Protein AF-A0A957Q031-F1 (afdb_monomer_lite)

Foldseek 3Di:
DDDDDDPVRVVVCVCPVVVVDDDDAQEFEFAQDQLQLLLSLLLQQLCVQVPGRHHYHYNVHDPVVVVVCCLVVVHFKGKFWLQCLVCPVVPHQLVRADPDQVRSVVVSQVVCVVSQKHWFFFAAEFWWKFKKADVVVVVVPQQAVLSVQVVCVVPVQPFAEEEEDCQVPGSLHDVVSCVVSVHDHDPVRYHHDHPLCRLLCNLLPVGRMYMDILLALLCVLSVIHTHHHPVPSIDGTGITMMGRNVVCVVVVCSSVRSCVNRHVDYSPNSSVLNCLQQQNPVRHGLPVRRDDSNLSSVLSCVVVVSGAAEEAEEEEEPDCAFLQVLLSLLLCQLCVQVRHNYDYDYDLYHDVSQVVCVLVVNHFKYKDWLVCCCCPVVVDPPVPQDQDAVRSVVVSQVVCVVSLKDWFDWFAAAFWWFKFFAPVVVVVPQQALLSVLVVCVVPVAPFAEEEEVPLCVDPQLHDVNSCVVNVHDHDPVRYHHDDQVCFVVCRVVPVGRMYTHTPLVCVLLPTRTHDYPPSSIRRTIMTMMGRNVSCVSPVVSSVLRNVVSVVRHSVNSSPLRSCQQQNPPRHPPPPNHDDSSRSSVVVCVVVVSGPDDDDDDDDPPPDDPDDDDDDDDDDDDDDDDDDDDDDDDDDDDDDYDDDDDDDDDDDDDDDDDDDDDDDDDDDDDDDDDDDDDDDDDDDDDDDDDPDDDDAQEFEFAPDLLQLLLRLLLQVLCVLVPTRYHYHYHPDDPVVVVVCQLVVVHFKGKFWLQCLCCPVVVQDFLRFALDPVRSQVVSQVVCVVSQKHWFAFAQEFFWKFKWFAPVLVVVVFAAVLVVQVVCVVPLQPFAEEEAPCLCPDPQLHPVLSCVQNVGDHDPVRYHHDDQVVQLVCRLVVVGGMYMDGLLALSCQVRVIRTHHYPRRSGHGTTMTMMGRVVVCVVPVCSSVLRNVPRHLRHSNNSSPLNCQAQADPVGDGDSPPGDDSNLSSLVSCVVSPSGPDSPCNPPVPDPPPDDPPPDDDDDDDDDDDDDDDDDDDDDDDDDDDDDDDDDDDDDDDDDDDDDDDDDDDDDDDDDDDDDDDDDDDFFKWFAAQPAWFFWFAFDDPPGDGPDIGGHRDIWTFQAAAPVRQKTWTADPVGDITITGNVRIHGDVVSNVVHHHDDRPD

Structure (mmCIF, N/CA/C/O backbone):
data_AF-A0A957Q031-F1
#
_entry.id   AF-A0A957Q031-F1
#
loop_
_atom_site.group_PDB
_atom_site.id
_atom_site.type_symbol
_atom_site.label_atom_id
_atom_site.label_alt_id
_atom_site.label_comp_id
_atom_site.label_asym_id
_atom_site.label_entity_id
_atom_site.label_seq_id
_atom_site.pdbx_PDB_ins_code
_atom_site.Cartn_x
_atom_site.Cartn_y
_atom_site.Cartn_z
_atom_site.occupancy
_atom_site.B_iso_or_equiv
_atom_site.auth_seq_id
_atom_site.auth_comp_id
_atom_site.auth_asym_id
_atom_site.auth_atom_id
_atom_site.pdbx_PDB_model_num
ATOM 1 N N . GLU A 1 1 ? -7.888 -39.492 -45.602 1.00 36.47 1 GLU A N 1
ATOM 2 C CA . GLU A 1 1 ? -7.254 -40.187 -44.468 1.00 36.47 1 GLU A CA 1
ATOM 3 C C . GLU A 1 1 ? -6.537 -39.095 -43.690 1.00 36.47 1 GLU A C 1
ATOM 5 O O . GLU A 1 1 ? -5.404 -38.790 -44.012 1.00 36.47 1 GLU A O 1
ATOM 10 N N . GLY A 1 2 ? -7.218 -38.331 -42.842 1.00 41.66 2 GLY A N 1
ATOM 11 C CA . GLY A 1 2 ? -8.582 -38.487 -42.330 1.00 41.66 2 GLY A CA 1
ATOM 12 C C . GLY A 1 2 ? -8.509 -38.377 -40.820 1.00 41.66 2 GLY A C 1
ATOM 13 O O . GLY A 1 2 ? -8.331 -39.409 -40.177 1.00 41.66 2 GLY A O 1
ATOM 14 N N . GLU A 1 3 ? -8.547 -37.141 -40.319 1.00 48.72 3 GLU A N 1
ATOM 15 C CA . GLU A 1 3 ? -8.378 -36.856 -38.901 1.00 48.72 3 GLU A CA 1
ATOM 16 C C . GLU A 1 3 ? -9.427 -37.606 -38.073 1.00 48.72 3 GLU A C 1
ATOM 18 O O . GLU A 1 3 ? -10.627 -37.575 -38.355 1.00 48.72 3 GLU A O 1
ATOM 23 N N . GLY A 1 4 ? -8.939 -38.306 -37.059 1.00 50.66 4 GLY A N 1
ATOM 24 C CA . GLY A 1 4 ? -9.707 -38.772 -35.923 1.00 50.66 4 GLY A CA 1
ATOM 25 C C . GLY A 1 4 ? -8.850 -38.515 -34.695 1.00 50.66 4 GLY A C 1
ATOM 26 O O . GLY A 1 4 ? -7.635 -38.715 -34.760 1.00 50.66 4 GLY A O 1
ATOM 27 N N . GLU A 1 5 ? -9.488 -38.051 -33.627 1.00 63.66 5 GLU A N 1
ATOM 28 C CA . GLU A 1 5 ? -8.900 -37.899 -32.294 1.00 63.66 5 GLU A CA 1
ATOM 29 C C . GLU A 1 5 ? -8.144 -39.179 -31.896 1.00 63.66 5 GLU A C 1
ATOM 31 O O . GLU A 1 5 ? -8.546 -40.296 -32.260 1.00 63.66 5 GLU A O 1
ATOM 36 N N . SER A 1 6 ? -7.031 -39.036 -31.176 1.00 78.25 6 SER A N 1
ATOM 37 C CA . SER A 1 6 ? -6.294 -40.197 -30.681 1.00 78.25 6 SER A CA 1
ATOM 38 C C . SER A 1 6 ? -7.099 -40.939 -29.608 1.00 78.25 6 SER A C 1
ATOM 40 O O . SER A 1 6 ? -8.093 -40.449 -29.068 1.00 78.25 6 SER A O 1
ATOM 42 N N . ILE A 1 7 ? -6.691 -42.173 -29.301 1.00 81.62 7 ILE A N 1
ATOM 43 C CA . ILE A 1 7 ? -7.364 -42.965 -28.258 1.00 81.62 7 ILE A CA 1
ATOM 44 C C . ILE A 1 7 ? -7.140 -42.303 -26.890 1.00 81.62 7 ILE A C 1
ATOM 46 O O . ILE A 1 7 ? -7.996 -42.375 -26.010 1.00 81.62 7 ILE A O 1
ATOM 50 N N . GLU A 1 8 ? -5.999 -41.638 -26.756 1.00 74.25 8 GLU A N 1
ATOM 51 C CA . GLU A 1 8 ? -5.577 -40.804 -25.651 1.00 74.25 8 GLU A CA 1
ATOM 52 C C . GLU A 1 8 ? -6.472 -39.556 -25.516 1.00 74.25 8 GLU A C 1
ATOM 54 O O . GLU A 1 8 ? -7.026 -39.358 -24.437 1.00 74.25 8 GLU A O 1
ATOM 59 N N . ASP A 1 9 ? -6.724 -38.795 -26.590 1.00 71.69 9 ASP A N 1
ATOM 60 C CA . ASP A 1 9 ? -7.586 -37.591 -26.562 1.00 71.69 9 ASP A CA 1
ATOM 61 C C . ASP A 1 9 ? -9.039 -37.936 -26.199 1.00 71.69 9 ASP A C 1
ATOM 63 O O . ASP A 1 9 ? -9.650 -37.299 -25.341 1.00 71.69 9 ASP A O 1
ATOM 67 N N . VAL A 1 10 ? -9.590 -38.997 -26.803 1.00 81.12 10 VAL A N 1
ATOM 68 C CA . VAL A 1 10 ? -10.955 -39.472 -26.513 1.00 81.12 10 VAL A CA 1
ATOM 69 C C . VAL A 1 10 ? -11.078 -39.951 -25.062 1.00 81.12 10 VAL A C 1
ATOM 71 O O . VAL A 1 10 ? -12.117 -39.758 -24.427 1.00 81.12 10 VAL A O 1
ATOM 74 N N . ALA A 1 11 ? -10.025 -40.562 -24.507 1.00 82.50 11 ALA A N 1
ATOM 75 C CA . ALA A 1 11 ? -9.992 -40.958 -23.101 1.00 82.50 11 ALA A CA 1
ATOM 76 C C . ALA A 1 11 ? -9.846 -39.749 -22.162 1.00 82.50 11 ALA A C 1
ATOM 78 O O . ALA A 1 11 ? -10.540 -39.693 -21.148 1.00 82.50 11 ALA A O 1
ATOM 79 N N . LEU A 1 12 ? -8.993 -38.780 -22.504 1.00 75.00 12 LEU A N 1
ATOM 80 C CA . LEU A 1 12 ? -8.782 -37.535 -21.763 1.00 75.00 12 LEU A CA 1
ATOM 81 C C . LEU A 1 12 ? -10.078 -36.716 -21.694 1.00 75.00 12 LEU A C 1
ATOM 83 O O . LEU A 1 12 ? -10.558 -36.417 -20.603 1.00 75.00 12 LEU A O 1
ATOM 87 N N . SER A 1 13 ? -10.704 -36.463 -22.846 1.00 76.31 13 SER A N 1
ATOM 88 C CA . SER A 1 13 ? -11.994 -35.775 -22.961 1.00 76.31 13 SER A CA 1
ATOM 89 C C . SER A 1 13 ? -13.098 -36.483 -22.165 1.00 76.31 13 SER A C 1
ATOM 91 O O . SER A 1 13 ? -13.844 -35.835 -21.428 1.00 76.31 13 SER A O 1
ATOM 93 N N . PHE A 1 14 ? -13.173 -37.820 -22.215 1.00 83.06 14 PHE A N 1
ATOM 94 C CA . PHE A 1 14 ? -14.120 -38.584 -21.394 1.00 83.06 14 PHE A CA 1
ATOM 95 C C . PHE A 1 14 ? -13.861 -38.425 -19.886 1.00 83.06 14 PHE A C 1
ATOM 97 O O . PHE A 1 14 ? -14.807 -38.247 -19.121 1.00 83.06 14 PHE A O 1
ATOM 104 N N . LEU A 1 15 ? -12.602 -38.488 -19.441 1.00 84.44 15 LEU A N 1
ATOM 105 C CA . LEU A 1 15 ? -12.257 -38.372 -18.022 1.00 84.44 15 LEU A CA 1
ATOM 106 C C . LEU A 1 15 ? -12.519 -36.956 -17.482 1.00 84.44 15 LEU A C 1
ATOM 108 O O . LEU A 1 15 ? -13.087 -36.835 -16.397 1.00 84.44 15 LEU A O 1
ATOM 112 N N . LEU A 1 16 ? -12.185 -35.912 -18.249 1.00 72.12 16 LEU A N 1
ATOM 113 C CA . LEU A 1 16 ? -12.458 -34.510 -17.906 1.00 72.12 16 LEU A CA 1
ATOM 114 C C . LEU A 1 16 ? -13.966 -34.223 -17.856 1.00 72.12 16 LEU A C 1
ATOM 116 O O . LEU A 1 16 ? -14.477 -33.785 -16.829 1.00 72.12 16 LEU A O 1
ATOM 120 N N . SER A 1 17 ? -14.712 -34.570 -18.912 1.00 76.94 17 SER A N 1
ATOM 121 C CA . SER A 1 17 ? -16.169 -34.334 -18.998 1.00 76.94 17 SER A CA 1
ATOM 122 C C . SER A 1 17 ? -17.015 -35.119 -17.984 1.00 76.94 17 SER A C 1
ATOM 124 O O . SER A 1 17 ? -18.211 -34.862 -17.853 1.00 76.94 17 SER A O 1
ATOM 126 N N . ASN A 1 18 ? -16.416 -36.067 -17.255 1.00 82.12 18 ASN A N 1
ATOM 127 C CA . ASN A 1 18 ? -17.053 -36.808 -16.162 1.00 82.12 18 ASN A CA 1
ATOM 128 C C . ASN A 1 18 ? -16.447 -36.476 -14.779 1.00 82.12 18 ASN A C 1
ATOM 130 O O . ASN A 1 18 ? -16.783 -37.148 -13.804 1.00 82.12 18 ASN A O 1
ATOM 134 N N . GLY A 1 19 ? -15.553 -35.481 -14.676 1.00 76.56 19 GLY A N 1
ATOM 135 C CA . GLY A 1 19 ? -14.916 -35.071 -13.416 1.00 76.56 19 GLY A CA 1
ATOM 136 C C . GLY A 1 19 ? -14.032 -36.147 -12.771 1.00 76.56 19 GLY A C 1
ATOM 137 O O . GLY A 1 19 ? -13.846 -36.155 -11.557 1.00 76.56 19 GLY A O 1
ATOM 138 N N . LEU A 1 20 ? -13.522 -37.098 -13.562 1.00 82.62 20 LEU A N 1
ATOM 139 C CA . LEU A 1 20 ? -12.743 -38.248 -13.080 1.00 82.62 20 LEU A CA 1
ATOM 140 C C . LEU A 1 20 ? -11.246 -37.936 -12.920 1.00 82.62 20 LEU A C 1
ATOM 142 O O . LEU A 1 20 ? -10.525 -38.710 -12.289 1.00 82.62 20 LEU A O 1
ATOM 146 N N . ILE A 1 21 ? -10.798 -36.813 -13.484 1.00 75.38 21 ILE A N 1
ATOM 147 C CA . ILE A 1 21 ? -9.493 -36.165 -13.297 1.00 75.38 21 ILE A CA 1
ATOM 148 C C . ILE A 1 21 ? -9.709 -34.643 -13.325 1.00 75.38 21 ILE A C 1
ATOM 150 O O . ILE A 1 21 ? -10.657 -34.180 -13.962 1.00 75.38 21 ILE A O 1
ATOM 154 N N . LYS A 1 22 ? -8.833 -33.866 -12.674 1.00 68.69 22 LYS A N 1
ATOM 155 C CA . LYS A 1 22 ? -8.735 -32.417 -12.926 1.00 68.69 22 LYS A CA 1
ATOM 156 C C . LYS A 1 22 ? -8.068 -32.161 -14.295 1.00 68.69 22 LYS A C 1
ATOM 158 O O . LYS A 1 22 ? -7.286 -33.015 -14.731 1.00 68.69 22 LYS A O 1
ATOM 163 N N . PRO A 1 23 ? -8.334 -31.019 -14.958 1.00 69.38 23 PRO A N 1
ATOM 164 C CA . PRO A 1 23 ? -7.453 -30.513 -16.012 1.00 69.38 23 PRO A CA 1
ATOM 165 C C . PRO A 1 23 ? -6.041 -30.248 -15.462 1.00 69.38 23 PRO A C 1
ATOM 167 O O . PRO A 1 23 ? -5.837 -30.167 -14.249 1.00 69.38 23 PRO A O 1
ATOM 170 N N . ALA A 1 24 ? -5.060 -30.134 -16.358 1.00 78.31 24 ALA A N 1
ATOM 171 C CA . ALA A 1 24 ? -3.756 -29.577 -16.004 1.00 78.31 24 ALA A CA 1
ATOM 172 C C . ALA A 1 24 ? -3.894 -28.060 -15.764 1.00 78.31 24 ALA A C 1
ATOM 174 O O . ALA A 1 24 ? -4.780 -27.452 -16.372 1.00 78.31 24 ALA A O 1
ATOM 175 N N . PRO A 1 25 ? -3.054 -27.443 -14.913 1.00 89.44 25 PRO A N 1
ATOM 176 C CA . PRO A 1 25 ? -3.062 -25.997 -14.767 1.00 89.44 25 PRO A CA 1
ATOM 177 C C . PRO A 1 25 ? -2.648 -25.319 -16.077 1.00 89.44 25 PRO A C 1
ATOM 179 O O . PRO A 1 25 ? -1.770 -25.803 -16.794 1.00 89.44 25 PRO A O 1
ATOM 182 N N . ILE A 1 26 ? -3.278 -24.188 -16.379 1.00 95.56 26 ILE A N 1
ATOM 183 C CA . ILE A 1 26 ? -2.904 -23.329 -17.502 1.00 95.56 26 ILE A CA 1
ATOM 184 C C . ILE A 1 26 ? -1.679 -22.534 -17.064 1.00 95.56 26 ILE A C 1
ATOM 186 O O . ILE A 1 26 ? -1.745 -21.776 -16.098 1.00 95.56 26 ILE A O 1
ATOM 190 N N . ARG A 1 27 ? -0.558 -22.710 -17.763 1.00 97.44 27 ARG A N 1
ATOM 191 C CA . ARG A 1 27 ? 0.702 -22.042 -17.416 1.00 97.44 27 ARG A CA 1
ATOM 192 C C . ARG A 1 27 ? 0.790 -20.692 -18.107 1.00 97.44 27 ARG A C 1
ATOM 194 O O . ARG A 1 27 ? 0.906 -20.627 -19.334 1.00 97.44 27 ARG A O 1
ATOM 201 N N . VAL A 1 28 ? 0.715 -19.626 -17.324 1.00 98.19 28 VAL A N 1
ATOM 202 C CA . VAL A 1 28 ? 0.738 -18.247 -17.817 1.00 98.19 28 VAL A CA 1
ATOM 203 C C . VAL A 1 28 ? 2.154 -17.704 -17.698 1.00 98.19 28 VAL A C 1
ATOM 205 O O . VAL A 1 28 ? 2.695 -17.639 -16.600 1.00 98.19 28 VAL A O 1
ATOM 208 N N . GLY A 1 29 ? 2.755 -17.325 -18.822 1.00 96.56 29 GLY A N 1
ATOM 209 C CA . GLY A 1 29 ? 4.068 -16.689 -18.865 1.00 96.56 29 GLY A CA 1
ATOM 210 C C . GLY A 1 29 ? 3.999 -15.193 -19.161 1.00 96.56 29 GLY A C 1
ATOM 211 O O . GLY A 1 29 ? 3.011 -14.690 -19.697 1.00 96.56 29 GLY A O 1
ATOM 212 N N . SER A 1 30 ? 5.095 -14.495 -18.885 1.00 96.94 30 SER A N 1
ATOM 213 C CA . SER A 1 30 ? 5.369 -13.144 -19.386 1.00 96.94 30 SER A CA 1
ATOM 214 C C . SER A 1 30 ? 6.870 -12.894 -19.448 1.00 96.94 30 SER A C 1
ATOM 216 O O . SER A 1 30 ? 7.648 -13.640 -18.851 1.00 96.94 30 SER A O 1
ATOM 218 N N . LYS A 1 31 ? 7.274 -11.816 -20.124 1.00 92.88 31 LYS A N 1
ATOM 219 C CA . LYS A 1 31 ? 8.651 -11.315 -20.037 1.00 92.88 31 LYS A CA 1
ATOM 220 C C . LYS A 1 31 ? 8.908 -10.606 -18.701 1.00 92.88 31 LYS A C 1
ATOM 222 O O . LYS A 1 31 ? 7.975 -10.307 -17.955 1.00 92.88 31 LYS A O 1
ATOM 227 N N . GLU A 1 32 ? 10.181 -10.354 -18.422 1.00 86.56 32 GLU A N 1
ATOM 228 C CA . GLU A 1 32 ? 10.719 -9.864 -17.142 1.00 86.56 32 GLU A CA 1
ATOM 229 C C . GLU A 1 32 ? 10.765 -8.324 -16.994 1.00 86.56 32 GLU A C 1
ATOM 231 O O . GLU A 1 32 ? 11.698 -7.788 -16.413 1.00 86.56 32 GLU A O 1
ATOM 236 N N . PHE A 1 33 ? 9.759 -7.597 -17.506 1.00 86.19 33 PHE A N 1
ATOM 237 C CA . PHE A 1 33 ? 9.635 -6.135 -17.336 1.00 86.19 33 PHE A CA 1
ATOM 238 C C . PHE A 1 33 ? 8.195 -5.699 -17.023 1.00 86.19 33 PHE A C 1
ATOM 240 O O . PHE A 1 33 ? 7.254 -6.407 -17.382 1.00 86.19 33 PHE A O 1
ATOM 247 N N . THR A 1 34 ? 8.025 -4.534 -16.387 1.00 90.44 34 THR A N 1
ATOM 248 C CA . THR A 1 34 ? 6.782 -4.039 -15.755 1.00 90.44 34 THR A CA 1
ATOM 249 C C . THR A 1 34 ? 5.507 -4.299 -16.558 1.00 90.44 34 THR A C 1
ATOM 251 O O . THR A 1 34 ? 4.660 -5.076 -16.118 1.00 90.44 34 THR A O 1
ATOM 254 N N . GLU A 1 35 ? 5.391 -3.754 -17.774 1.00 94.12 35 GLU A N 1
ATOM 255 C CA . GLU A 1 35 ? 4.205 -3.953 -18.623 1.00 94.12 35 GLU A CA 1
ATOM 256 C C . GLU A 1 35 ? 3.902 -5.438 -18.865 1.00 94.12 35 GLU A C 1
ATOM 258 O O . GLU A 1 35 ? 2.750 -5.860 -18.829 1.00 94.12 35 GLU A O 1
ATOM 263 N N . GLN A 1 36 ? 4.927 -6.257 -19.097 1.00 94.88 36 GLN A N 1
ATOM 264 C CA . GLN A 1 36 ? 4.758 -7.690 -19.323 1.00 94.88 36 GLN A CA 1
ATOM 265 C C . GLN A 1 36 ? 4.343 -8.433 -18.058 1.00 94.88 36 GLN A C 1
ATOM 267 O O . GLN A 1 36 ? 3.492 -9.317 -18.143 1.00 94.88 36 GLN A O 1
ATOM 272 N N . LEU A 1 37 ? 4.895 -8.065 -16.903 1.00 95.94 37 LEU A N 1
ATOM 273 C CA . LEU A 1 37 ? 4.504 -8.609 -15.607 1.00 95.94 37 LEU A CA 1
ATOM 274 C C . LEU A 1 37 ? 3.028 -8.284 -15.310 1.00 95.94 37 LEU A C 1
ATOM 276 O O . LEU A 1 37 ? 2.260 -9.204 -15.031 1.00 95.94 37 LEU A O 1
ATOM 280 N N . ILE A 1 38 ? 2.599 -7.026 -15.493 1.00 97.44 38 ILE A N 1
ATOM 281 C CA . ILE A 1 38 ? 1.193 -6.600 -15.351 1.00 97.44 38 ILE A CA 1
ATOM 282 C C . ILE A 1 38 ? 0.301 -7.357 -16.342 1.00 97.44 38 ILE A C 1
ATOM 284 O O . ILE A 1 38 ? -0.654 -8.017 -15.933 1.00 97.44 38 ILE A O 1
ATOM 288 N N . LEU A 1 39 ? 0.621 -7.332 -17.642 1.00 98.12 39 LEU A N 1
ATOM 289 C CA . LEU A 1 39 ? -0.159 -8.028 -18.670 1.00 98.12 39 LEU A CA 1
ATOM 290 C C . LEU A 1 39 ? -0.271 -9.532 -18.397 1.00 98.12 39 LEU A C 1
ATOM 292 O O . LEU A 1 39 ? -1.339 -10.097 -18.600 1.00 98.12 39 LEU A O 1
ATOM 296 N N . GLY A 1 40 ? 0.801 -10.189 -17.950 1.00 97.62 40 GLY A N 1
ATOM 297 C CA . GLY A 1 40 ? 0.788 -11.606 -17.593 1.00 97.62 40 GLY A CA 1
ATOM 298 C C . GLY A 1 40 ? -0.087 -11.884 -16.373 1.00 97.62 40 GLY A C 1
ATOM 299 O O . GLY A 1 40 ? -0.940 -12.773 -16.413 1.00 97.62 40 GLY A O 1
ATOM 300 N N . LYS A 1 41 ? 0.059 -11.076 -15.319 1.00 97.38 41 LYS A N 1
ATOM 301 C CA . LYS A 1 41 ? -0.710 -11.186 -14.075 1.00 97.38 41 LYS A CA 1
ATOM 302 C C . LYS A 1 41 ? -2.208 -10.951 -14.292 1.00 97.38 41 LYS A C 1
ATOM 304 O O . LYS A 1 41 ? -3.020 -11.692 -13.742 1.00 97.38 41 LYS A O 1
ATOM 309 N N . LEU A 1 42 ? -2.581 -10.026 -15.182 1.00 98.12 42 LEU A N 1
ATOM 310 C CA . LEU A 1 42 ? -3.964 -9.844 -15.640 1.00 98.12 42 LEU A CA 1
ATOM 311 C C . LEU A 1 42 ? -4.557 -11.135 -16.233 1.00 98.12 42 LEU A C 1
ATOM 313 O O . LEU A 1 42 ? -5.723 -11.432 -15.986 1.00 98.12 42 LEU A O 1
ATOM 317 N N . LEU A 1 43 ? -3.775 -11.929 -16.979 1.00 98.06 43 LEU A N 1
ATOM 318 C CA . LEU A 1 43 ? -4.238 -13.227 -17.491 1.00 98.06 43 LEU A CA 1
ATOM 319 C C . LEU A 1 43 ? -4.313 -14.288 -16.377 1.00 98.06 43 LEU A C 1
ATOM 321 O O . LEU A 1 43 ? -5.254 -15.079 -16.382 1.00 98.06 43 LEU A O 1
ATOM 325 N N . VAL A 1 44 ? -3.369 -14.303 -15.423 1.00 96.94 44 VAL A N 1
ATOM 326 C CA . VAL A 1 44 ? -3.382 -15.216 -14.256 1.00 96.94 44 VAL A CA 1
ATOM 327 C C . VAL A 1 44 ? -4.646 -15.020 -13.420 1.00 96.94 44 VAL A C 1
ATOM 329 O O . VAL A 1 44 ? -5.386 -15.977 -13.191 1.00 96.94 44 VAL A O 1
ATOM 332 N N . LEU A 1 45 ? -4.897 -13.789 -12.971 1.00 92.44 45 LEU A N 1
ATOM 333 C CA . LEU A 1 45 ? -6.004 -13.458 -12.073 1.00 92.44 45 LEU A CA 1
ATOM 334 C C . LEU A 1 45 ? -7.361 -13.711 -12.741 1.00 92.44 45 LEU A C 1
ATOM 336 O O . LEU A 1 45 ? -8.214 -14.386 -12.167 1.00 92.44 45 LEU A O 1
ATOM 340 N N . LEU A 1 46 ? -7.523 -13.271 -13.992 1.00 94.75 46 LEU A N 1
ATOM 341 C CA . LEU A 1 46 ? -8.751 -13.463 -14.765 1.00 94.75 46 LEU A CA 1
ATOM 342 C C . LEU A 1 46 ? -9.048 -14.949 -15.059 1.00 94.75 46 LEU A C 1
ATOM 344 O O . LEU A 1 46 ? -10.211 -15.343 -15.120 1.00 94.75 46 LEU A O 1
ATOM 348 N N . LEU A 1 47 ? -8.019 -15.795 -15.213 1.00 94.62 47 LEU A N 1
ATOM 349 C CA . LEU A 1 47 ? -8.193 -17.250 -15.309 1.00 94.62 47 LEU A CA 1
ATOM 350 C C . LEU A 1 47 ? -8.609 -17.877 -13.970 1.00 94.62 47 LEU A C 1
ATOM 352 O O . LEU A 1 47 ? -9.477 -18.751 -13.965 1.00 94.62 47 LEU A O 1
ATOM 356 N N . ARG A 1 48 ? -8.024 -17.439 -12.848 1.00 92.38 48 ARG A N 1
ATOM 357 C CA . ARG A 1 48 ? -8.359 -17.954 -11.507 1.00 92.38 48 ARG A CA 1
ATOM 358 C C . ARG A 1 48 ? -9.799 -17.632 -11.113 1.00 92.38 48 ARG A C 1
ATOM 360 O O . ARG A 1 48 ? -10.507 -18.535 -10.676 1.00 92.38 48 ARG A O 1
ATOM 367 N N . ASP A 1 49 ? -10.241 -16.395 -11.333 1.00 88.12 49 ASP A N 1
ATOM 368 C CA . ASP A 1 49 ? -11.621 -15.952 -11.085 1.00 88.12 49 ASP A CA 1
ATOM 369 C C . ASP A 1 49 ? -12.645 -16.767 -11.894 1.00 88.12 49 ASP A C 1
ATOM 371 O O . ASP A 1 49 ? -13.603 -17.311 -11.344 1.00 88.12 49 ASP A O 1
ATOM 375 N N . ALA A 1 50 ? -12.359 -17.006 -13.179 1.00 88.81 50 ALA A N 1
ATOM 376 C CA . ALA A 1 50 ? -13.162 -17.874 -14.041 1.00 88.81 50 ALA A CA 1
ATOM 377 C C . ALA A 1 50 ? -13.106 -19.380 -13.676 1.00 88.81 50 ALA A C 1
ATOM 379 O O . ALA A 1 50 ? -13.655 -20.212 -14.404 1.00 88.81 50 ALA A O 1
ATOM 380 N N . GLY A 1 51 ? -12.460 -19.749 -12.564 1.00 86.12 51 GLY A N 1
ATOM 381 C CA . GLY A 1 51 ? -12.432 -21.102 -12.010 1.00 86.12 51 GLY A CA 1
ATOM 382 C C . GLY A 1 51 ? -11.357 -22.025 -12.588 1.00 86.12 51 GLY A C 1
ATOM 383 O O . GLY A 1 51 ? -11.437 -23.242 -12.389 1.00 86.12 51 GLY A O 1
ATOM 384 N N . PHE A 1 52 ? -10.358 -21.492 -13.300 1.00 89.69 52 PHE A N 1
ATOM 385 C CA . PHE A 1 52 ? -9.236 -22.282 -13.807 1.00 89.69 52 PHE A CA 1
ATOM 386 C C . PHE A 1 52 ? -8.077 -22.352 -12.809 1.00 89.69 52 PHE A C 1
ATOM 388 O O . PHE A 1 52 ? -7.672 -21.366 -12.199 1.00 89.69 52 PHE A O 1
ATOM 395 N N . GLU A 1 53 ? -7.461 -23.529 -12.723 1.00 88.50 53 GLU A N 1
ATOM 396 C CA . GLU A 1 53 ? -6.137 -23.688 -12.120 1.00 88.50 53 GLU A CA 1
ATOM 397 C C . GLU A 1 53 ? -5.121 -22.959 -13.024 1.00 88.50 53 GLU A C 1
ATOM 399 O O . GLU A 1 53 ? -4.843 -23.430 -14.128 1.00 88.50 53 GLU A O 1
ATOM 404 N N . ALA A 1 54 ? -4.588 -21.811 -12.594 1.00 93.25 54 ALA A N 1
ATOM 405 C CA . ALA A 1 54 ? -3.578 -21.056 -13.344 1.00 93.25 54 ALA A CA 1
ATOM 406 C C . ALA A 1 54 ? -2.230 -21.050 -12.605 1.00 93.25 54 ALA A C 1
ATOM 408 O O . ALA A 1 54 ? -2.098 -20.465 -11.521 1.00 93.25 54 ALA A O 1
ATOM 409 N N . GLU A 1 55 ? -1.235 -21.704 -13.207 1.00 94.44 55 GLU A N 1
ATOM 410 C CA . GLU A 1 55 ? 0.154 -21.718 -12.742 1.00 94.44 55 GLU A CA 1
ATOM 411 C C . GLU A 1 55 ? 0.846 -20.447 -13.243 1.00 94.44 55 GLU A C 1
ATOM 413 O O . GLU A 1 55 ? 0.881 -20.172 -14.445 1.00 94.44 55 GLU A O 1
ATOM 418 N N . ASP A 1 56 ? 1.345 -19.652 -12.300 1.00 94.19 56 ASP A N 1
ATOM 419 C CA . ASP A 1 56 ? 1.966 -18.360 -12.569 1.00 94.19 56 ASP A CA 1
ATOM 420 C C . ASP A 1 56 ? 3.463 -18.550 -12.839 1.00 94.19 56 ASP A C 1
ATOM 422 O O . ASP A 1 56 ? 4.219 -18.955 -11.957 1.00 94.19 56 ASP A O 1
ATOM 426 N N . LEU A 1 57 ? 3.860 -18.288 -14.083 1.00 93.75 57 LEU A N 1
ATOM 427 C CA . LEU A 1 57 ? 5.236 -18.275 -14.574 1.00 93.75 57 LEU A CA 1
ATOM 428 C C . LEU A 1 57 ? 5.533 -16.912 -15.234 1.00 93.75 57 LEU A C 1
ATOM 430 O O . LEU A 1 57 ? 6.273 -16.826 -16.221 1.00 93.75 57 LEU A O 1
ATOM 434 N N . THR A 1 58 ? 4.918 -15.840 -14.722 1.00 91.12 58 THR A N 1
ATOM 435 C CA . THR A 1 58 ? 5.261 -14.465 -15.103 1.00 91.12 58 THR A CA 1
ATOM 436 C C . THR A 1 58 ? 6.713 -14.148 -14.736 1.00 91.12 58 THR A C 1
ATOM 438 O O . THR A 1 58 ? 7.282 -14.718 -13.806 1.00 91.12 58 THR A O 1
ATOM 441 N N . GLY A 1 59 ? 7.361 -13.301 -15.536 1.00 88.44 59 GLY A N 1
ATOM 442 C CA . GLY A 1 59 ? 8.774 -12.956 -15.360 1.00 88.44 59 GLY A CA 1
ATOM 443 C C . GLY A 1 59 ? 9.770 -14.081 -15.673 1.00 88.44 59 GLY A C 1
ATOM 444 O O . GLY A 1 59 ? 10.926 -13.985 -15.283 1.00 88.44 59 GLY A O 1
ATOM 445 N N . ALA A 1 60 ? 9.374 -15.142 -16.386 1.00 80.69 60 ALA A N 1
ATOM 446 C CA . ALA A 1 60 ? 10.249 -16.289 -16.668 1.00 80.69 60 ALA A CA 1
ATOM 447 C C . ALA A 1 60 ? 11.381 -16.028 -17.699 1.00 80.69 60 ALA A C 1
ATOM 449 O O . ALA A 1 60 ? 12.088 -16.966 -18.077 1.00 80.69 60 ALA A O 1
ATOM 450 N N . GLY A 1 61 ? 11.567 -14.780 -18.148 1.00 80.50 61 GLY A N 1
ATOM 451 C CA . GLY A 1 61 ? 12.754 -14.320 -18.880 1.00 80.50 61 GLY A CA 1
ATOM 452 C C . GLY A 1 61 ? 12.481 -13.434 -20.103 1.00 80.50 61 GLY A C 1
ATOM 453 O O . GLY A 1 61 ? 11.340 -13.151 -20.461 1.00 80.50 61 GLY A O 1
ATOM 454 N N . GLY A 1 62 ? 13.545 -13.022 -20.790 1.00 83.88 62 GLY A N 1
ATOM 455 C CA . GLY A 1 62 ? 13.481 -12.187 -21.990 1.00 83.88 62 GLY A CA 1
ATOM 456 C C . GLY A 1 62 ? 12.810 -12.842 -23.206 1.00 83.88 62 GLY A C 1
ATOM 457 O O . GLY A 1 62 ? 12.490 -14.039 -23.236 1.00 83.88 62 GLY A O 1
ATOM 458 N N . THR A 1 63 ? 12.638 -12.051 -24.269 1.00 88.81 63 THR A N 1
ATOM 459 C CA . THR A 1 63 ? 11.893 -12.378 -25.501 1.00 88.81 63 THR A CA 1
ATOM 460 C C . THR A 1 63 ? 12.248 -13.747 -26.081 1.00 88.81 63 THR A C 1
ATOM 462 O O . THR A 1 63 ? 11.365 -14.490 -26.517 1.00 88.81 63 THR A O 1
ATOM 465 N N . ALA A 1 64 ? 13.536 -14.096 -26.101 1.00 88.94 64 ALA A N 1
ATOM 466 C CA . ALA A 1 64 ? 14.008 -15.347 -26.688 1.00 88.94 64 ALA A CA 1
ATOM 467 C C . ALA A 1 64 ? 13.723 -16.584 -25.815 1.00 88.94 64 ALA A C 1
ATOM 469 O O . ALA A 1 64 ? 13.583 -17.681 -26.361 1.00 88.94 64 ALA A O 1
ATOM 470 N N . LEU A 1 65 ? 13.645 -16.446 -24.486 1.00 90.62 65 LEU A N 1
ATOM 471 C CA . LEU A 1 65 ? 13.397 -17.568 -23.573 1.00 90.62 65 LEU A CA 1
ATOM 472 C C . LEU A 1 65 ? 11.906 -17.910 -23.525 1.00 90.62 65 LEU A C 1
ATOM 474 O O . LEU A 1 65 ? 11.538 -19.048 -23.810 1.00 90.62 65 LEU A O 1
ATOM 478 N N . ILE A 1 66 ? 11.047 -16.914 -23.308 1.00 93.44 66 ILE A N 1
ATOM 479 C CA . ILE A 1 66 ? 9.584 -17.079 -23.301 1.00 93.44 66 ILE A CA 1
ATOM 480 C C . ILE A 1 66 ? 9.082 -17.700 -24.611 1.00 93.44 66 ILE A C 1
ATOM 482 O O . ILE A 1 66 ? 8.237 -18.599 -24.600 1.00 93.44 66 ILE A O 1
ATOM 486 N N . ARG A 1 67 ? 9.673 -17.317 -25.752 1.00 95.06 67 ARG A N 1
ATOM 487 C CA . ARG A 1 67 ? 9.341 -17.935 -27.040 1.00 95.06 67 ARG A CA 1
ATOM 488 C C . ARG A 1 67 ? 9.736 -19.414 -27.124 1.00 95.06 67 ARG A C 1
ATOM 490 O O . ARG A 1 67 ? 8.968 -20.217 -27.648 1.00 95.06 67 ARG A O 1
ATOM 497 N N . GLN A 1 68 ? 10.894 -19.796 -26.587 1.00 94.88 68 GLN A N 1
ATOM 498 C CA . GLN A 1 68 ? 11.282 -21.208 -26.502 1.00 94.88 68 GLN A CA 1
ATOM 499 C C . GLN A 1 68 ? 10.346 -21.988 -25.571 1.00 94.88 68 GLN A C 1
ATOM 501 O O . GLN A 1 68 ? 9.959 -23.103 -25.911 1.00 94.88 68 GLN A O 1
ATOM 506 N N . MET A 1 69 ? 9.928 -21.397 -24.447 1.00 96.75 69 MET A N 1
ATOM 507 C CA . MET A 1 69 ? 9.015 -22.035 -23.494 1.00 96.75 69 MET A CA 1
ATOM 508 C C . MET A 1 69 ? 7.629 -22.293 -24.103 1.00 96.75 69 MET A C 1
ATOM 510 O O . MET A 1 69 ? 7.092 -23.387 -23.932 1.00 96.75 69 MET A O 1
ATOM 514 N N . VAL A 1 70 ? 7.047 -21.354 -24.862 1.00 96.81 70 VAL A N 1
ATOM 515 C CA . VAL A 1 70 ? 5.727 -21.575 -25.492 1.00 96.81 70 VAL A CA 1
ATOM 516 C C . VAL A 1 70 ? 5.795 -22.579 -26.656 1.00 96.81 70 VAL A C 1
ATOM 518 O O . VAL A 1 70 ? 4.891 -23.399 -26.821 1.00 96.81 70 VAL A O 1
ATOM 521 N N . GLU A 1 71 ? 6.887 -22.586 -27.432 1.00 94.56 71 GLU A N 1
ATOM 522 C CA . GLU A 1 71 ? 7.111 -23.575 -28.500 1.00 94.56 71 GLU A CA 1
ATOM 523 C C . GLU A 1 71 ? 7.396 -24.983 -27.944 1.00 94.56 71 GLU A C 1
ATOM 525 O O . GLU A 1 71 ? 6.979 -25.980 -28.537 1.00 94.56 71 GLU A O 1
ATOM 530 N N . ALA A 1 72 ? 8.064 -25.082 -26.789 1.00 92.75 72 ALA A N 1
ATOM 531 C CA . ALA A 1 72 ? 8.292 -26.337 -26.072 1.00 92.75 72 ALA A CA 1
ATOM 532 C C . ALA A 1 72 ? 7.046 -26.850 -25.324 1.00 92.75 72 ALA A C 1
ATOM 534 O O . ALA A 1 72 ? 6.987 -28.032 -24.981 1.00 92.75 72 ALA A O 1
ATOM 535 N N . GLY A 1 73 ? 6.057 -25.984 -25.078 1.00 90.19 73 GLY A N 1
ATOM 536 C CA . GLY A 1 73 ? 4.911 -26.285 -24.221 1.00 90.19 73 GLY A CA 1
ATOM 537 C C . GLY A 1 73 ? 5.259 -26.317 -22.734 1.00 90.19 73 GLY A C 1
ATOM 538 O O . GLY A 1 73 ? 4.687 -27.112 -21.989 1.00 90.19 73 GLY A O 1
ATOM 539 N N . GLU A 1 74 ? 6.197 -25.473 -22.305 1.00 93.12 74 GLU A N 1
ATOM 540 C CA . GLU A 1 74 ? 6.537 -25.194 -20.903 1.00 93.12 74 GLU A CA 1
ATOM 541 C C . GLU A 1 74 ? 5.650 -24.077 -20.314 1.00 93.12 74 GLU A C 1
ATOM 543 O O . GLU A 1 74 ? 5.281 -24.170 -19.147 1.00 93.12 74 GLU A O 1
ATOM 548 N N . ILE A 1 75 ? 5.204 -23.123 -21.144 1.00 96.62 75 ILE A N 1
ATOM 549 C CA . ILE A 1 75 ? 4.070 -22.210 -20.882 1.00 96.62 75 ILE A CA 1
ATOM 550 C C . ILE A 1 75 ? 2.977 -22.402 -21.939 1.00 96.62 75 ILE A C 1
ATOM 552 O O . I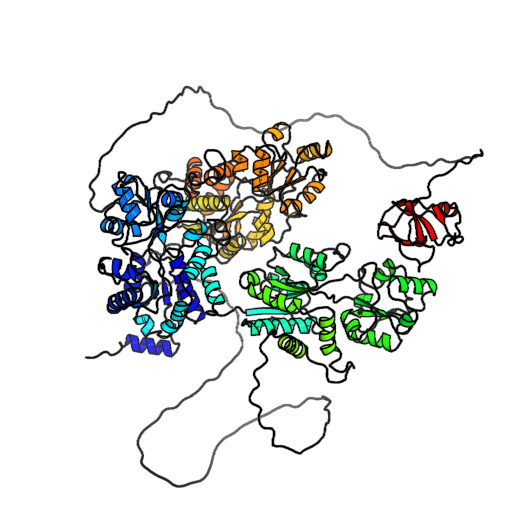LE A 1 75 ? 3.255 -22.891 -23.033 1.00 96.62 75 ILE A O 1
ATOM 556 N N . ASP A 1 76 ? 1.745 -22.001 -21.627 1.00 97.81 76 ASP A N 1
ATOM 557 C CA . ASP A 1 76 ? 0.551 -22.219 -22.453 1.00 97.81 76 ASP A CA 1
ATOM 558 C C . ASP A 1 76 ? -0.079 -20.941 -23.013 1.00 97.81 76 ASP A C 1
ATOM 560 O O . ASP A 1 76 ? -0.654 -20.972 -24.106 1.00 97.81 76 ASP A O 1
ATOM 564 N N . VAL A 1 77 ? 0.065 -19.820 -22.305 1.00 98.19 77 VAL A N 1
ATOM 565 C CA . VAL A 1 77 ? -0.347 -18.486 -22.757 1.00 98.19 77 VAL A CA 1
ATOM 566 C C . VAL A 1 77 ? 0.636 -17.422 -22.270 1.00 98.19 77 VAL A C 1
ATOM 568 O O . VAL A 1 77 ? 1.133 -17.513 -21.153 1.00 98.19 77 VAL A O 1
ATOM 571 N N . TYR A 1 78 ? 0.910 -16.412 -23.098 1.00 98.12 78 TYR A N 1
ATOM 572 C CA . TYR A 1 78 ? 1.648 -15.202 -22.709 1.00 98.12 78 TYR A CA 1
ATOM 573 C C . TYR A 1 78 ? 1.256 -13.998 -23.587 1.00 98.12 78 TYR A C 1
ATOM 575 O O . TYR A 1 78 ? 0.702 -14.208 -24.671 1.00 98.12 78 TYR A O 1
ATOM 583 N N . PRO A 1 79 ? 1.533 -12.744 -23.185 1.00 98.12 79 PRO A N 1
ATOM 584 C CA . PRO A 1 79 ? 1.353 -11.576 -24.045 1.00 98.12 79 PRO A CA 1
ATOM 585 C C . PRO A 1 79 ? 2.566 -11.386 -24.980 1.00 98.12 79 PRO A C 1
ATOM 587 O O . PRO A 1 79 ? 3.686 -11.201 -24.510 1.00 98.12 79 PRO A O 1
ATOM 590 N N . GLU A 1 80 ? 2.372 -11.363 -26.303 1.00 97.44 80 GLU A N 1
ATOM 591 C CA . GLU A 1 80 ? 3.446 -11.099 -27.285 1.00 97.44 80 GLU A CA 1
ATOM 592 C C . GLU A 1 80 ? 3.126 -9.907 -28.189 1.00 97.44 80 GLU A C 1
ATOM 594 O O . GLU A 1 80 ? 1.971 -9.659 -28.535 1.00 97.44 80 GLU A O 1
ATOM 599 N N . TYR A 1 81 ? 4.171 -9.205 -28.628 1.00 96.94 81 TYR A N 1
ATOM 600 C CA . TYR A 1 81 ? 4.071 -8.026 -29.485 1.00 96.94 81 TYR A CA 1
ATOM 601 C C . TYR A 1 81 ? 4.146 -8.384 -30.966 1.00 96.94 81 TYR A C 1
ATOM 603 O O . TYR A 1 81 ? 5.047 -9.105 -31.410 1.00 96.94 81 TYR A O 1
ATOM 611 N N . THR A 1 82 ? 3.245 -7.812 -31.768 1.00 96.56 82 THR A N 1
ATOM 612 C CA . THR A 1 82 ? 3.188 -8.063 -33.219 1.00 96.56 82 THR A CA 1
ATOM 613 C C . THR A 1 82 ? 4.496 -7.752 -33.943 1.00 96.56 82 THR A C 1
ATOM 615 O O . THR A 1 82 ? 4.863 -8.479 -34.867 1.00 96.56 82 THR A O 1
ATOM 618 N N . GLY A 1 83 ? 5.212 -6.709 -33.512 1.00 93.31 83 GLY A N 1
ATOM 619 C CA . GLY A 1 83 ? 6.516 -6.316 -34.042 1.00 93.31 83 GLY A CA 1
ATOM 620 C C . GLY A 1 83 ? 7.527 -7.433 -33.833 1.00 93.31 83 GLY A C 1
ATOM 621 O O . GLY A 1 83 ? 7.855 -8.122 -34.796 1.00 93.31 83 GLY A O 1
ATOM 622 N N . THR A 1 84 ? 7.895 -7.675 -32.571 1.00 93.50 84 THR A N 1
ATOM 623 C CA . THR A 1 84 ? 8.817 -8.722 -32.099 1.00 93.50 84 THR A CA 1
ATOM 624 C C . THR A 1 84 ? 8.580 -10.088 -32.744 1.00 93.50 84 THR A C 1
ATOM 626 O O . THR A 1 84 ? 9.529 -10.723 -33.205 1.00 93.50 84 THR A O 1
ATOM 629 N N . ALA A 1 85 ? 7.326 -10.535 -32.857 1.00 95.81 85 ALA A N 1
ATOM 630 C CA . ALA A 1 85 ? 7.022 -11.788 -33.542 1.00 95.81 85 ALA A CA 1
ATOM 631 C C . ALA A 1 85 ? 7.477 -11.769 -35.012 1.00 95.81 85 ALA A C 1
ATOM 633 O O . ALA A 1 85 ? 8.122 -12.700 -35.490 1.00 95.81 85 ALA A O 1
ATOM 634 N N . THR A 1 86 ? 7.188 -10.694 -35.746 1.00 94.94 86 THR A N 1
ATOM 635 C CA . THR A 1 86 ? 7.563 -10.587 -37.163 1.00 94.94 86 THR A CA 1
ATOM 636 C C . THR A 1 86 ? 9.047 -10.284 -37.404 1.00 94.94 86 THR A C 1
ATOM 638 O O . THR A 1 86 ? 9.625 -10.855 -38.332 1.00 94.94 86 THR A O 1
ATOM 641 N N . SER A 1 87 ? 9.672 -9.430 -36.589 1.00 91.06 87 SER A N 1
ATOM 642 C CA . SER A 1 87 ? 11.066 -8.989 -36.734 1.00 91.06 87 SER A CA 1
ATOM 643 C C . SER A 1 87 ? 12.070 -9.991 -36.166 1.00 91.06 87 SER A C 1
ATOM 645 O O . SER A 1 87 ? 12.996 -10.387 -36.874 1.00 91.06 87 SER A O 1
ATOM 647 N N . VAL A 1 88 ? 11.877 -10.425 -34.916 1.00 90.75 88 VAL A N 1
ATOM 648 C CA . VAL A 1 88 ? 12.810 -11.287 -34.177 1.00 90.75 88 VAL A CA 1
ATOM 649 C C . VAL A 1 88 ? 12.528 -12.757 -34.478 1.00 90.75 88 VAL A C 1
ATOM 651 O O . VAL A 1 88 ? 13.359 -13.418 -35.101 1.00 90.75 88 VAL A O 1
ATOM 654 N N . HIS A 1 89 ? 11.343 -13.265 -34.114 1.00 94.06 89 HIS A N 1
ATOM 655 C CA . HIS A 1 89 ? 11.047 -14.707 -34.194 1.00 94.06 89 HIS A CA 1
ATOM 656 C C . HIS A 1 89 ? 10.998 -15.222 -35.642 1.00 94.06 89 HIS A C 1
ATOM 658 O O . HIS A 1 89 ? 11.479 -16.316 -35.932 1.00 94.06 89 HIS A O 1
ATOM 664 N N . HIS A 1 90 ? 10.466 -14.419 -36.573 1.00 94.25 90 HIS A N 1
ATOM 665 C CA . HIS A 1 90 ? 10.386 -14.761 -38.005 1.00 94.25 90 HIS A CA 1
ATOM 666 C C . HIS A 1 90 ? 11.432 -14.068 -38.896 1.00 94.25 90 HIS A C 1
ATOM 668 O O . HIS A 1 90 ? 11.471 -14.328 -40.103 1.00 94.25 90 HIS A O 1
ATOM 674 N N . GLY A 1 91 ? 12.308 -13.229 -38.332 1.00 92.06 91 GLY A N 1
ATOM 675 C CA . GLY A 1 91 ? 13.462 -12.658 -39.039 1.00 92.06 91 GLY A CA 1
ATOM 676 C C . GLY A 1 91 ? 13.125 -11.743 -40.224 1.00 92.06 91 GLY A C 1
ATOM 677 O O . GLY A 1 91 ? 13.917 -11.657 -41.170 1.00 92.06 91 GLY A O 1
ATOM 678 N N . ILE A 1 92 ? 11.946 -11.108 -40.247 1.00 92.94 92 ILE A N 1
ATOM 679 C CA . ILE A 1 92 ? 11.534 -10.235 -41.354 1.00 92.94 92 ILE A CA 1
ATOM 680 C C . ILE A 1 92 ? 12.172 -8.847 -41.164 1.00 92.94 92 ILE A C 1
ATOM 682 O O . ILE A 1 92 ? 11.905 -8.198 -40.155 1.00 92.94 92 ILE A O 1
ATOM 686 N N . PRO A 1 93 ? 12.976 -8.338 -42.123 1.00 88.12 93 PRO A N 1
ATOM 687 C CA . PRO A 1 93 ? 13.603 -7.023 -41.990 1.00 88.12 93 PRO A CA 1
ATOM 688 C C . PRO A 1 93 ? 12.564 -5.910 -41.831 1.00 88.12 93 PRO A C 1
ATOM 690 O O . PRO A 1 93 ? 11.586 -5.891 -42.582 1.00 88.12 93 PRO A O 1
ATOM 693 N N . VAL A 1 94 ? 12.815 -4.939 -40.945 1.00 85.25 94 VAL A N 1
ATOM 694 C CA . VAL A 1 94 ? 11.870 -3.847 -40.623 1.00 85.25 94 VAL A CA 1
ATOM 695 C C . VAL A 1 94 ? 11.334 -3.117 -41.862 1.00 85.25 94 VAL A C 1
ATOM 697 O O . VAL A 1 94 ? 10.133 -2.910 -42.003 1.00 85.25 94 VAL A O 1
ATOM 700 N N . THR A 1 95 ? 12.190 -2.880 -42.862 1.00 84.19 95 THR A N 1
ATOM 701 C CA . THR A 1 95 ? 11.832 -2.251 -44.154 1.00 84.19 95 THR A CA 1
ATOM 702 C C . THR A 1 95 ? 10.866 -3.063 -45.039 1.00 84.19 95 THR A C 1
ATOM 704 O O . THR A 1 95 ? 10.441 -2.583 -46.093 1.00 84.19 95 THR A O 1
ATOM 707 N N . ALA A 1 96 ? 10.515 -4.289 -44.642 1.00 89.69 96 ALA A N 1
ATOM 708 C CA . ALA A 1 96 ? 9.526 -5.153 -45.285 1.00 89.69 96 ALA A CA 1
ATOM 709 C C . ALA A 1 96 ? 8.269 -5.399 -44.421 1.00 89.69 96 ALA A C 1
ATOM 711 O O . ALA A 1 96 ? 7.354 -6.092 -44.882 1.00 89.69 96 ALA A O 1
ATOM 712 N N . LEU A 1 97 ? 8.207 -4.849 -43.203 1.00 89.94 97 LEU A N 1
ATOM 713 C CA . LEU A 1 97 ? 7.084 -5.025 -42.281 1.00 89.94 97 LEU A CA 1
ATOM 714 C C . LEU A 1 97 ? 5.851 -4.177 -42.660 1.00 89.94 97 LEU A C 1
ATOM 716 O O . LEU A 1 97 ? 5.928 -3.266 -43.493 1.00 89.94 97 LEU A O 1
ATOM 720 N N . PRO A 1 98 ? 4.662 -4.485 -42.106 1.00 90.69 98 PRO A N 1
ATOM 721 C CA . PRO A 1 98 ? 3.441 -3.751 -42.415 1.00 90.69 98 PRO A CA 1
ATOM 722 C C . PRO A 1 98 ? 3.348 -2.426 -41.647 1.00 90.69 98 PRO A C 1
ATOM 724 O O . PRO A 1 98 ? 3.321 -2.406 -40.423 1.00 90.69 98 PRO A O 1
ATOM 727 N N . THR A 1 99 ? 3.173 -1.325 -42.375 1.00 86.19 99 THR A N 1
ATOM 728 C CA . THR A 1 99 ? 3.079 0.051 -41.845 1.00 86.19 99 THR A CA 1
ATOM 729 C C . THR A 1 99 ? 1.722 0.392 -41.190 1.00 86.19 99 THR A C 1
ATOM 731 O O . THR A 1 99 ? 1.223 1.500 -41.373 1.00 86.19 99 THR A O 1
ATOM 734 N N . THR A 1 100 ? 1.065 -0.574 -40.541 1.00 90.69 100 THR A N 1
ATOM 735 C CA . THR A 1 100 ? -0.245 -0.432 -39.865 1.00 90.69 100 THR A CA 1
ATOM 736 C C . THR A 1 100 ? -0.462 -1.595 -38.890 1.00 90.69 100 THR A C 1
ATOM 738 O O . THR A 1 100 ? -0.353 -2.752 -39.325 1.00 90.69 100 THR A O 1
ATOM 741 N N . ALA A 1 101 ? -0.864 -1.299 -37.652 1.00 92.38 101 ALA A N 1
ATOM 742 C CA . ALA A 1 101 ? -1.203 -2.244 -36.580 1.00 92.38 101 ALA A CA 1
ATOM 743 C C . ALA A 1 101 ? -1.950 -3.510 -37.046 1.00 92.38 101 ALA A C 1
ATOM 745 O O . ALA A 1 101 ? -1.471 -4.632 -36.880 1.00 92.38 101 ALA A O 1
ATOM 746 N N . GLU A 1 102 ? -3.087 -3.365 -37.735 1.00 95.12 102 GLU A N 1
ATOM 747 C CA . GLU A 1 102 ? -3.951 -4.499 -38.095 1.00 95.12 102 GLU A CA 1
ATOM 748 C C . GLU A 1 102 ? -3.274 -5.445 -39.096 1.00 95.12 102 GLU A C 1
ATOM 750 O O . GLU A 1 102 ? -3.550 -6.645 -39.129 1.00 95.12 102 GLU A O 1
ATOM 755 N N . ARG A 1 103 ? -2.360 -4.919 -39.921 1.00 96.19 103 ARG A N 1
ATOM 756 C CA . ARG A 1 103 ? -1.580 -5.728 -40.867 1.00 96.19 103 ARG A CA 1
ATOM 757 C C . ARG A 1 103 ? -0.357 -6.364 -40.211 1.00 96.19 103 ARG A C 1
ATOM 759 O O . ARG A 1 103 ? 0.015 -7.445 -40.660 1.00 96.19 103 ARG A O 1
ATOM 766 N N . ALA A 1 104 ? 0.234 -5.743 -39.187 1.00 95.44 104 ALA A N 1
ATOM 767 C CA . ALA A 1 104 ? 1.261 -6.369 -38.353 1.00 95.44 104 ALA A CA 1
ATOM 768 C C . ALA A 1 104 ? 0.664 -7.554 -37.577 1.00 95.44 104 ALA A C 1
ATOM 770 O O . ALA A 1 104 ? 1.160 -8.671 -37.702 1.00 95.44 104 ALA A O 1
ATOM 771 N N . TYR A 1 105 ? -0.488 -7.354 -36.926 1.00 97.56 105 TYR A N 1
ATOM 772 C CA . TYR A 1 105 ? -1.262 -8.412 -36.270 1.00 97.56 105 TYR A CA 1
ATOM 773 C C . TYR A 1 105 ? -1.632 -9.567 -37.210 1.00 97.56 105 TYR A C 1
ATOM 775 O O . TYR A 1 105 ? -1.335 -10.727 -36.921 1.00 97.56 105 TYR A O 1
ATOM 783 N N . VAL A 1 106 ? -2.228 -9.274 -38.374 1.00 98.00 106 VAL A N 1
ATOM 784 C CA . VAL A 1 106 ? -2.572 -10.316 -39.360 1.00 98.00 106 VAL A CA 1
ATOM 785 C C . VAL A 1 106 ? -1.327 -11.049 -39.873 1.00 98.00 106 VAL A C 1
ATOM 787 O O . VAL A 1 106 ? -1.413 -12.247 -40.145 1.00 98.00 106 VAL A O 1
ATOM 790 N N . LEU A 1 107 ? -0.176 -10.375 -39.989 1.00 97.69 107 LEU A N 1
ATOM 791 C CA . LEU A 1 107 ? 1.076 -11.016 -40.383 1.00 97.69 107 LEU A CA 1
ATOM 792 C C . LEU A 1 107 ? 1.590 -11.953 -39.280 1.00 97.69 107 LEU A C 1
ATOM 794 O O . LEU A 1 107 ? 1.724 -13.142 -39.562 1.00 97.69 107 LEU A O 1
ATOM 798 N N . ALA A 1 108 ? 1.789 -11.464 -38.051 1.00 97.88 108 ALA A N 1
ATOM 799 C CA . ALA A 1 108 ? 2.245 -12.256 -36.903 1.00 97.88 108 ALA A CA 1
ATOM 800 C C . ALA A 1 108 ? 1.381 -13.514 -36.705 1.00 97.88 108 ALA A C 1
ATOM 802 O O . ALA A 1 108 ? 1.873 -14.639 -36.802 1.00 97.88 108 ALA A O 1
ATOM 803 N N . LYS A 1 109 ? 0.057 -13.336 -36.612 1.00 98.12 109 LYS A N 1
ATOM 804 C CA . LYS A 1 109 ? -0.924 -14.426 -36.497 1.00 98.12 109 LYS A CA 1
ATOM 805 C C . LYS A 1 109 ? -0.848 -15.447 -37.639 1.00 98.12 109 LYS A C 1
ATOM 807 O O . LYS A 1 109 ? -1.075 -16.634 -37.420 1.00 98.12 109 LYS A O 1
ATOM 812 N N . SER A 1 110 ? -0.530 -15.015 -38.864 1.00 97.94 110 SER A N 1
ATOM 813 C CA . SER A 1 110 ? -0.395 -15.918 -40.021 1.00 97.94 110 SER A CA 1
ATOM 814 C C . SER A 1 110 ? 0.921 -16.704 -40.061 1.00 97.94 110 SER A C 1
ATOM 816 O O . SER A 1 110 ? 0.977 -17.753 -40.706 1.00 97.94 110 SER A O 1
ATOM 818 N N . LEU A 1 111 ? 1.960 -16.200 -39.392 1.00 97.94 111 LEU A N 1
ATOM 819 C CA . LEU A 1 111 ? 3.286 -16.813 -39.299 1.00 97.94 111 LEU A CA 1
ATOM 820 C C . LEU A 1 111 ? 3.382 -17.803 -38.126 1.00 97.94 111 LEU A C 1
ATOM 822 O O . LEU A 1 111 ? 4.075 -18.814 -38.240 1.00 97.94 111 LEU A O 1
ATOM 826 N N . ASP A 1 112 ? 2.636 -17.542 -37.050 1.00 98.19 112 ASP A N 1
ATOM 827 C CA . ASP A 1 112 ? 2.610 -18.340 -35.817 1.00 98.19 112 ASP A CA 1
ATOM 828 C C . ASP A 1 112 ? 1.594 -19.490 -35.822 1.00 98.19 112 ASP A C 1
ATOM 830 O O . ASP A 1 112 ? 1.879 -20.560 -35.283 1.00 98.19 112 ASP A O 1
ATOM 834 N N . ALA A 1 113 ? 0.451 -19.348 -36.503 1.00 97.56 113 ALA A N 1
ATOM 835 C CA . ALA A 1 113 ? -0.542 -20.426 -36.588 1.00 97.56 113 ALA A CA 1
ATOM 836 C C . ALA A 1 113 ? 0.018 -21.782 -37.107 1.00 97.56 113 ALA A C 1
ATOM 838 O O . ALA A 1 113 ? -0.377 -22.823 -36.580 1.00 97.56 113 ALA A O 1
ATOM 839 N N . PRO A 1 114 ? 0.965 -21.840 -38.075 1.00 96.56 114 PRO A N 1
ATOM 840 C CA . PRO A 1 114 ? 1.637 -23.086 -38.471 1.00 96.56 114 PRO A CA 1
ATOM 841 C C . PRO A 1 114 ? 2.503 -23.748 -37.387 1.00 96.56 114 PRO A C 1
ATOM 843 O O . PRO A 1 114 ? 2.890 -24.902 -37.566 1.00 96.56 114 PRO A O 1
ATOM 846 N N . GLN A 1 115 ? 2.830 -23.034 -36.307 1.00 95.69 115 GLN A N 1
ATOM 847 C CA . GLN A 1 115 ? 3.581 -23.533 -35.149 1.00 95.69 115 GLN A CA 1
ATOM 848 C C . GLN A 1 115 ? 2.657 -23.984 -34.001 1.00 95.69 115 GLN A C 1
ATOM 850 O O . GLN A 1 115 ? 3.141 -24.440 -32.973 1.00 95.69 115 GLN A O 1
ATOM 855 N N . GLY A 1 116 ? 1.332 -23.881 -34.171 1.00 96.69 116 GLY A N 1
ATOM 856 C CA . GLY A 1 116 ? 0.360 -24.182 -33.117 1.00 96.69 116 GLY A CA 1
ATOM 857 C C . GLY A 1 116 ? 0.152 -23.040 -32.119 1.00 96.69 116 GLY A C 1
ATOM 858 O O . GLY A 1 116 ? -0.340 -23.290 -31.024 1.00 96.69 116 GLY A O 1
ATOM 859 N N . LEU A 1 117 ? 0.509 -21.803 -32.479 1.00 98.25 117 LEU A N 1
ATOM 860 C CA . LEU A 1 117 ? 0.349 -20.615 -31.638 1.00 98.25 117 LEU A CA 1
ATOM 861 C C . LEU A 1 117 ? -0.762 -19.710 -32.190 1.00 98.25 117 LEU A C 1
ATOM 863 O O . LEU A 1 117 ? -0.695 -19.238 -33.328 1.00 98.25 117 LEU A O 1
ATOM 867 N N . THR A 1 118 ? -1.790 -19.462 -31.378 1.00 98.25 118 THR A N 1
ATOM 868 C CA . THR A 1 118 ? -2.985 -18.703 -31.760 1.00 98.25 118 THR A CA 1
ATOM 869 C C . THR A 1 118 ? -3.072 -17.394 -30.988 1.00 98.25 118 THR A C 1
ATOM 871 O O . THR A 1 118 ? -3.307 -17.347 -29.785 1.00 98.25 118 THR A O 1
ATOM 874 N N . TRP A 1 119 ? -2.926 -16.306 -31.738 1.00 98.50 119 TRP A N 1
ATOM 875 C CA . TRP A 1 119 ? -3.088 -14.938 -31.264 1.00 98.50 119 TRP A CA 1
ATOM 876 C C . TRP A 1 119 ? -4.571 -14.637 -31.002 1.00 98.50 119 TRP A C 1
ATOM 878 O O . TRP A 1 119 ? -5.389 -14.774 -31.920 1.00 98.50 119 TRP A O 1
ATOM 888 N N . LEU A 1 120 ? -4.925 -14.191 -29.797 1.00 98.25 120 LEU A N 1
ATOM 889 C CA . LEU A 1 120 ? -6.247 -13.642 -29.464 1.00 98.25 120 LEU A CA 1
ATOM 890 C C . LEU A 1 120 ? -6.382 -12.200 -29.994 1.00 98.25 120 LEU A C 1
ATOM 892 O O . LEU A 1 120 ? -5.664 -11.819 -30.923 1.00 98.25 120 LEU A O 1
ATOM 896 N N . THR A 1 121 ? -7.349 -11.415 -29.521 1.00 97.69 121 THR A N 1
ATOM 897 C CA . THR A 1 121 ? -7.513 -10.012 -29.950 1.00 97.69 121 THR A CA 1
ATOM 898 C C . THR A 1 121 ? -6.420 -9.159 -29.293 1.00 97.69 121 THR A C 1
ATOM 900 O O . THR A 1 121 ? -6.166 -9.351 -28.105 1.00 97.69 121 THR A O 1
ATOM 903 N N . PRO A 1 122 ? -5.735 -8.266 -30.031 1.00 96.88 122 PRO A N 1
ATOM 904 C CA . PRO A 1 122 ? -4.701 -7.417 -29.446 1.00 96.88 122 PRO A CA 1
ATOM 905 C C . PRO A 1 122 ? -5.303 -6.386 -28.490 1.00 96.88 122 PRO A C 1
ATOM 907 O O . PRO A 1 122 ? -6.468 -6.004 -28.630 1.00 96.88 122 PRO A O 1
ATOM 910 N N . PHE A 1 123 ? -4.497 -5.920 -27.544 1.00 96.31 123 PHE A N 1
ATOM 911 C CA . PHE A 1 123 ? -4.818 -4.760 -26.717 1.00 96.31 123 PHE A CA 1
ATOM 912 C C . PHE A 1 123 ? -4.800 -3.481 -27.574 1.00 96.31 123 PHE A C 1
ATOM 914 O O . PHE A 1 123 ? -4.188 -3.444 -28.647 1.00 96.31 123 PHE A O 1
ATOM 921 N N . ALA A 1 124 ? -5.496 -2.432 -27.136 1.00 94.00 124 ALA A N 1
ATOM 922 C CA . ALA A 1 124 ? -5.741 -1.222 -27.924 1.00 94.00 124 ALA A CA 1
ATOM 923 C C . ALA A 1 124 ? -4.563 -0.224 -27.940 1.00 94.00 124 ALA A C 1
ATOM 925 O O . ALA A 1 124 ? -4.750 0.935 -28.313 1.00 94.00 124 ALA A O 1
ATOM 926 N N . PHE A 1 125 ? -3.354 -0.670 -27.583 1.00 94.62 125 PHE A N 1
ATOM 927 C CA . PHE A 1 125 ? -2.147 0.150 -27.486 1.00 94.62 125 PHE A CA 1
ATOM 928 C C . PHE A 1 125 ? -0.981 -0.384 -28.322 1.00 94.62 125 PHE A C 1
ATOM 930 O O . PHE A 1 125 ? -0.957 -1.557 -28.706 1.00 94.62 125 PHE A O 1
ATOM 937 N N . ASN A 1 126 ? -0.012 0.482 -28.623 1.00 93.19 126 ASN A N 1
ATOM 938 C CA . ASN A 1 126 ? 1.226 0.144 -29.319 1.00 93.19 126 ASN A CA 1
ATOM 939 C C . ASN A 1 126 ? 2.432 0.561 -28.462 1.00 93.19 126 ASN A C 1
ATOM 941 O O . ASN A 1 126 ? 2.798 1.733 -28.462 1.00 93.19 126 ASN A O 1
ATOM 945 N N . ASN A 1 127 ? 3.065 -0.391 -27.770 1.00 92.00 127 ASN A N 1
ATOM 946 C CA . ASN A 1 127 ? 4.315 -0.144 -27.046 1.00 92.00 127 ASN A CA 1
ATOM 947 C C . ASN A 1 127 ? 5.499 -0.237 -28.019 1.00 92.00 127 ASN A C 1
ATOM 949 O O . ASN A 1 127 ? 6.102 -1.296 -28.191 1.00 92.00 127 ASN A O 1
ATOM 953 N N . THR A 1 128 ? 5.793 0.865 -28.705 1.00 89.56 128 THR A N 1
ATOM 954 C CA . THR A 1 128 ? 6.966 0.965 -29.571 1.00 89.56 128 THR A CA 1
ATOM 955 C C . THR A 1 128 ? 8.176 1.467 -28.803 1.00 89.56 128 THR A C 1
ATOM 957 O O . THR A 1 128 ? 8.064 2.357 -27.962 1.00 89.56 128 THR A O 1
ATOM 960 N N . TYR A 1 129 ? 9.354 0.969 -29.181 1.00 90.69 129 TYR A N 1
ATOM 961 C CA . TYR A 1 129 ? 10.596 1.673 -28.888 1.00 90.69 129 TYR A CA 1
ATOM 962 C C . TYR A 1 129 ? 10.539 3.109 -29.443 1.00 90.69 129 TYR A C 1
ATOM 964 O O . TYR A 1 129 ? 9.935 3.371 -30.490 1.00 90.69 129 TYR A O 1
ATOM 972 N N . THR A 1 130 ? 11.203 4.019 -28.741 1.00 91.75 130 THR A N 1
ATOM 973 C CA . THR A 1 130 ? 11.504 5.399 -29.130 1.00 91.75 130 THR A CA 1
ATOM 974 C C . THR A 1 130 ? 12.947 5.723 -28.730 1.00 91.75 130 THR A C 1
ATOM 976 O O . THR A 1 130 ? 13.549 4.992 -27.947 1.00 91.75 130 THR A O 1
ATOM 979 N N . LEU A 1 131 ? 13.510 6.826 -29.233 1.00 96.69 131 LEU A N 1
ATOM 980 C CA . LEU A 1 131 ? 14.636 7.480 -28.559 1.00 96.69 131 LEU A CA 1
ATOM 981 C C . LEU A 1 131 ? 14.095 8.588 -27.655 1.00 96.69 131 LEU A C 1
ATOM 983 O O . LEU A 1 131 ? 13.262 9.379 -28.099 1.00 96.69 131 LEU A O 1
ATOM 987 N N . LEU A 1 132 ? 14.562 8.637 -26.413 1.00 96.94 132 LEU A N 1
ATOM 988 C CA . LEU A 1 132 ? 14.254 9.660 -25.421 1.00 96.94 132 LEU A CA 1
ATOM 989 C C . LEU A 1 132 ? 15.417 10.645 -25.300 1.00 96.94 132 LEU A C 1
ATOM 991 O O . LEU A 1 132 ? 16.586 10.261 -25.312 1.00 96.94 132 LEU A O 1
ATOM 995 N N . ALA A 1 133 ? 15.080 11.922 -25.155 1.00 96.81 133 ALA A N 1
ATOM 996 C CA . ALA A 1 133 ? 16.015 13.010 -24.918 1.00 96.81 133 ALA A CA 1
ATOM 997 C C . ALA A 1 133 ? 15.521 13.892 -23.764 1.00 96.81 133 ALA A C 1
ATOM 999 O O . ALA A 1 133 ? 14.314 14.023 -23.540 1.00 96.81 133 ALA A O 1
ATOM 1000 N N . ARG A 1 134 ? 16.441 14.566 -23.069 1.00 94.69 134 ARG A N 1
ATOM 1001 C CA . ARG A 1 134 ? 16.085 15.680 -22.175 1.00 94.69 134 ARG A CA 1
ATOM 1002 C C . ARG A 1 134 ? 15.889 16.984 -22.952 1.00 94.69 134 ARG A C 1
ATOM 1004 O O . ARG A 1 134 ? 16.363 17.138 -24.081 1.00 94.69 134 ARG A O 1
ATOM 1011 N N . GLN A 1 135 ? 15.207 17.942 -22.325 1.00 93.19 135 GLN A N 1
ATOM 1012 C CA . GLN A 1 135 ? 14.828 19.218 -22.939 1.00 93.19 135 GLN A CA 1
ATOM 1013 C C . GLN A 1 135 ? 16.028 20.040 -23.452 1.00 93.19 135 GLN A C 1
ATOM 1015 O O . GLN A 1 135 ? 15.868 20.778 -24.421 1.00 93.19 135 GLN A O 1
ATOM 1020 N N . GLU A 1 136 ? 17.234 19.904 -22.887 1.00 91.88 136 GLU A N 1
ATOM 1021 C CA . GLU A 1 136 ? 18.429 20.608 -23.379 1.00 91.88 136 GLU A CA 1
ATOM 1022 C C . GLU A 1 136 ? 18.753 20.250 -24.837 1.00 91.88 136 GLU A C 1
ATOM 1024 O O . GLU A 1 136 ? 19.087 21.127 -25.635 1.00 91.88 136 GLU A O 1
ATOM 1029 N N . LEU A 1 137 ? 18.615 18.973 -25.206 1.00 92.19 137 LEU A N 1
ATOM 1030 C CA . LEU A 1 137 ? 18.921 18.482 -26.551 1.00 92.19 137 LEU A CA 1
ATOM 1031 C C . LEU A 1 137 ? 17.851 18.924 -27.570 1.00 92.19 137 LEU A C 1
ATOM 1033 O O . LEU A 1 137 ? 18.156 19.258 -28.720 1.00 92.19 137 LEU A O 1
ATOM 1037 N N . ILE A 1 138 ? 16.600 19.020 -27.109 1.00 94.56 138 ILE A N 1
ATOM 1038 C CA . ILE A 1 138 ? 15.471 19.594 -27.853 1.00 94.56 138 ILE A CA 1
ATOM 1039 C C . ILE A 1 138 ? 15.690 21.095 -28.111 1.00 94.56 138 ILE A C 1
ATOM 1041 O O . ILE A 1 138 ? 15.392 21.585 -29.206 1.00 94.56 138 ILE A O 1
ATOM 1045 N N . ASP A 1 139 ? 16.257 21.814 -27.138 1.00 92.56 139 ASP A N 1
ATOM 1046 C CA . ASP A 1 139 ? 16.606 23.237 -27.226 1.00 92.56 139 ASP A CA 1
ATOM 1047 C C . ASP A 1 139 ? 17.842 23.500 -28.118 1.00 92.56 139 ASP A C 1
ATOM 1049 O O . ASP A 1 139 ? 17.918 24.559 -28.753 1.00 92.56 139 ASP A O 1
ATOM 1053 N N . GLU A 1 140 ? 18.769 22.538 -28.263 1.00 90.06 140 GLU A N 1
ATOM 1054 C CA . GLU A 1 140 ? 19.792 22.559 -29.331 1.00 90.06 140 GLU A CA 1
ATOM 1055 C C . GLU A 1 140 ? 19.190 22.347 -30.739 1.00 90.06 140 GLU A C 1
ATOM 1057 O O . GLU A 1 140 ? 19.823 22.686 -31.746 1.00 90.06 140 GLU A O 1
ATOM 1062 N N . GLY A 1 141 ? 17.943 21.870 -30.819 1.00 93.56 141 GLY A N 1
ATOM 1063 C CA . GLY A 1 141 ? 17.170 21.720 -32.053 1.00 93.56 141 GLY A CA 1
ATOM 1064 C C . GLY A 1 141 ? 17.084 20.293 -32.595 1.00 93.56 141 GLY A C 1
ATOM 1065 O O . GLY A 1 141 ? 16.741 20.127 -33.764 1.00 93.56 141 GLY A O 1
ATOM 1066 N N . ILE A 1 142 ? 17.387 19.277 -31.782 1.00 96.12 142 ILE A N 1
ATOM 1067 C CA . ILE A 1 142 ? 17.220 17.865 -32.143 1.00 96.12 142 ILE A CA 1
ATOM 1068 C C . ILE A 1 142 ? 15.804 17.437 -31.744 1.00 96.12 142 ILE A C 1
ATOM 1070 O O . ILE A 1 142 ? 15.535 17.232 -30.569 1.00 96.12 142 ILE A O 1
ATOM 1074 N N . GLN A 1 143 ? 14.880 17.352 -32.706 1.00 95.50 143 GLN A N 1
ATOM 1075 C CA . GLN A 1 143 ? 13.470 16.984 -32.455 1.00 95.50 143 GLN A CA 1
ATOM 1076 C C . GLN A 1 143 ? 13.059 15.684 -33.156 1.00 95.50 143 GLN A C 1
ATOM 1078 O O . GLN A 1 143 ? 12.094 15.032 -32.760 1.00 95.50 143 GLN A O 1
ATOM 1083 N N . THR A 1 144 ? 13.810 15.288 -34.179 1.00 97.69 144 THR A N 1
ATOM 1084 C CA . THR A 1 144 ? 13.595 14.067 -34.957 1.00 97.69 144 THR A CA 1
ATOM 1085 C C . THR A 1 144 ? 14.861 13.212 -34.966 1.00 97.69 144 THR A C 1
ATOM 1087 O O . THR A 1 144 ? 15.971 13.713 -34.747 1.00 97.69 144 THR A O 1
ATOM 1090 N N . ILE A 1 145 ? 14.729 11.921 -35.276 1.00 97.12 145 ILE A N 1
ATOM 1091 C CA . ILE A 1 145 ? 15.899 11.043 -35.446 1.00 97.12 145 ILE A CA 1
ATOM 1092 C C . ILE A 1 145 ? 16.711 11.453 -36.702 1.00 97.12 145 ILE A C 1
ATOM 1094 O O . ILE A 1 145 ? 17.930 11.275 -36.738 1.00 97.12 145 ILE A O 1
ATOM 1098 N N . ASP A 1 146 ? 16.088 12.116 -37.688 1.00 97.19 146 ASP A N 1
ATOM 1099 C CA . ASP A 1 146 ? 16.787 12.795 -38.794 1.00 97.19 146 ASP A CA 1
ATOM 1100 C C . ASP A 1 146 ? 17.680 13.960 -38.303 1.00 97.19 146 ASP A C 1
ATOM 1102 O O . ASP A 1 146 ? 18.818 14.096 -38.762 1.00 97.19 146 ASP A O 1
ATOM 1106 N N . ASP A 1 147 ? 17.219 14.791 -37.357 1.00 97.19 147 ASP A N 1
ATOM 1107 C CA . ASP A 1 147 ? 18.027 15.886 -36.789 1.00 97.19 147 ASP A CA 1
ATOM 1108 C C . ASP A 1 147 ? 19.210 15.342 -35.976 1.00 97.19 147 ASP A C 1
ATOM 1110 O O . ASP A 1 147 ? 20.335 15.835 -36.111 1.00 97.19 147 ASP A O 1
ATOM 1114 N N . LEU A 1 148 ? 18.980 14.278 -35.196 1.00 97.06 148 LEU A N 1
ATOM 1115 C CA . LEU A 1 148 ? 20.029 13.551 -34.478 1.00 97.06 148 LEU A CA 1
ATOM 1116 C C . LEU A 1 148 ? 21.081 13.009 -35.455 1.00 97.06 148 LEU A C 1
ATOM 1118 O O . LEU A 1 148 ? 22.281 13.233 -35.277 1.00 97.06 148 LEU A O 1
ATOM 1122 N N . ALA A 1 149 ? 20.642 12.359 -36.535 1.00 96.38 149 ALA A N 1
ATOM 1123 C CA . ALA A 1 149 ? 21.527 11.851 -37.575 1.00 96.38 149 ALA A CA 1
ATOM 1124 C C . ALA A 1 149 ? 22.347 12.971 -38.242 1.00 96.38 149 ALA A C 1
ATOM 1126 O O . ALA A 1 149 ? 23.536 12.783 -38.521 1.00 96.38 149 ALA A O 1
ATOM 1127 N N . VAL A 1 150 ? 21.758 14.153 -38.463 1.00 96.06 150 VAL A N 1
ATOM 1128 C CA . VAL A 1 150 ? 22.470 15.339 -38.972 1.00 96.06 150 VAL A CA 1
ATOM 1129 C C . VAL A 1 150 ? 23.494 15.864 -37.960 1.00 96.06 150 VAL A C 1
ATOM 1131 O O . VAL A 1 150 ? 24.615 16.186 -38.362 1.00 96.06 150 VAL A O 1
ATOM 1134 N N . TYR A 1 151 ? 23.155 15.922 -36.671 1.00 95.25 151 TYR A N 1
ATOM 1135 C CA . TYR A 1 151 ? 24.045 16.387 -35.601 1.00 95.25 151 TYR A CA 1
ATOM 1136 C C . TYR A 1 151 ? 25.251 15.457 -35.410 1.00 95.25 151 TYR A C 1
ATOM 1138 O O . TYR A 1 151 ? 26.399 15.908 -35.435 1.00 95.25 151 TYR A O 1
ATOM 1146 N N . MET A 1 152 ? 25.012 14.147 -35.302 1.00 95.75 152 MET A N 1
ATOM 1147 C CA . MET A 1 152 ? 26.055 13.134 -35.108 1.00 95.75 152 MET A CA 1
ATOM 1148 C C . MET A 1 152 ? 27.049 13.117 -36.278 1.00 95.75 152 MET A C 1
ATOM 1150 O O . MET A 1 152 ? 28.263 13.153 -36.065 1.00 95.75 152 MET A O 1
ATOM 1154 N N . ASN A 1 153 ? 26.551 13.182 -37.521 1.00 94.44 153 ASN A N 1
ATOM 1155 C CA . ASN A 1 153 ? 27.389 13.283 -38.723 1.00 94.44 153 ASN A CA 1
ATOM 1156 C C . ASN A 1 153 ? 28.134 14.630 -38.863 1.00 94.44 153 ASN A C 1
ATOM 1158 O O . ASN A 1 153 ? 29.089 14.719 -39.639 1.00 94.44 153 ASN A O 1
ATOM 1162 N N . ALA A 1 154 ? 27.711 15.687 -38.161 1.00 93.25 154 ALA A N 1
ATOM 1163 C CA . ALA A 1 154 ? 28.359 17.000 -38.200 1.00 93.25 154 ALA A CA 1
ATOM 1164 C C . ALA A 1 154 ? 29.466 17.169 -37.143 1.00 93.25 154 ALA A C 1
ATOM 1166 O O . ALA A 1 154 ? 30.408 17.930 -37.383 1.00 93.25 154 ALA A O 1
ATOM 1167 N N . ASN A 1 155 ? 29.358 16.470 -36.008 1.00 86.38 155 ASN A N 1
ATOM 1168 C CA . ASN A 1 155 ? 30.135 16.742 -34.794 1.00 86.38 155 ASN A CA 1
ATOM 1169 C C . ASN A 1 155 ? 31.047 15.581 -34.328 1.00 86.38 155 ASN A C 1
ATOM 1171 O O . ASN A 1 155 ? 31.531 15.620 -33.203 1.00 86.38 155 ASN A O 1
ATOM 1175 N N . ASP A 1 156 ? 31.322 14.593 -35.192 1.00 83.19 156 ASP A N 1
ATOM 1176 C CA . ASP A 1 156 ? 32.171 13.411 -34.902 1.00 83.19 156 ASP A CA 1
ATOM 1177 C C . ASP A 1 156 ? 31.541 12.443 -33.871 1.00 83.19 156 ASP A C 1
ATOM 1179 O O . ASP A 1 156 ? 32.232 11.875 -33.031 1.00 83.19 156 ASP A O 1
ATOM 1183 N N . ALA A 1 157 ? 30.213 12.259 -33.948 1.00 79.75 157 ALA A N 1
ATOM 1184 C CA . ALA A 1 157 ? 29.405 11.415 -33.054 1.00 79.75 157 ALA A CA 1
ATOM 1185 C C . ALA A 1 157 ? 29.637 11.686 -31.545 1.00 79.75 157 ALA A C 1
ATOM 1187 O O . ALA A 1 157 ? 30.080 10.789 -30.830 1.00 79.75 157 ALA A O 1
ATOM 1188 N N . PRO A 1 158 ? 29.384 12.917 -31.053 1.00 87.75 158 PRO A N 1
ATOM 1189 C CA . PRO A 1 158 ? 29.841 13.345 -29.730 1.00 87.75 158 PRO A CA 1
ATOM 1190 C C . PRO A 1 158 ? 28.927 12.920 -28.574 1.00 87.75 158 PRO A C 1
ATOM 1192 O O . PRO A 1 158 ? 29.389 12.940 -27.439 1.00 87.75 158 PRO A O 1
ATOM 1195 N N . LEU A 1 159 ? 27.659 12.593 -28.855 1.00 96.12 159 LEU A N 1
ATOM 1196 C CA . LEU A 1 159 ? 26.650 12.282 -27.840 1.00 96.12 159 LEU A CA 1
ATOM 1197 C C . LEU A 1 159 ? 26.801 10.849 -27.323 1.00 96.12 159 LEU A C 1
ATOM 1199 O O . LEU A 1 159 ? 27.278 9.977 -28.059 1.00 96.12 159 LEU A O 1
ATOM 1203 N N . THR A 1 160 ? 26.354 10.601 -26.098 1.00 97.06 160 THR A N 1
ATOM 1204 C CA . THR A 1 160 ? 26.225 9.261 -25.501 1.00 97.06 160 THR A CA 1
ATOM 1205 C C . THR A 1 160 ? 24.778 8.760 -25.520 1.00 97.06 160 THR A C 1
ATOM 1207 O O . THR A 1 160 ? 23.837 9.551 -25.609 1.00 97.06 160 THR A O 1
ATOM 1210 N N . ILE A 1 161 ? 24.589 7.438 -25.452 1.00 97.75 161 ILE A N 1
ATOM 1211 C CA . ILE A 1 161 ? 23.264 6.802 -25.382 1.00 97.75 161 ILE A CA 1
ATOM 1212 C C . ILE A 1 161 ? 23.228 5.662 -24.357 1.00 97.75 161 ILE A C 1
ATOM 1214 O O . ILE A 1 161 ? 24.145 4.843 -24.337 1.00 97.75 161 ILE A O 1
ATOM 1218 N N . CYS A 1 162 ? 22.165 5.593 -23.550 1.00 97.69 162 CYS A N 1
ATOM 1219 C CA . CYS A 1 162 ? 21.828 4.431 -22.720 1.00 97.69 162 CYS A CA 1
ATOM 1220 C C . CYS A 1 162 ? 20.869 3.475 -23.453 1.00 97.69 162 CYS A C 1
ATOM 1222 O O . CYS A 1 162 ? 19.891 3.937 -24.045 1.00 97.69 162 CYS A O 1
ATOM 1224 N N . VAL A 1 163 ? 21.137 2.165 -23.407 1.00 96.19 163 VAL A N 1
ATOM 1225 C CA . VAL A 1 163 ? 20.328 1.108 -24.051 1.00 96.19 163 VAL A CA 1
ATOM 1226 C C . VAL A 1 163 ? 20.317 -0.198 -23.243 1.00 96.19 163 VAL A C 1
ATOM 1228 O O . VAL A 1 163 ? 21.319 -0.503 -22.593 1.00 96.19 163 VAL A O 1
ATOM 1231 N N . GLU A 1 164 ? 19.250 -1.003 -23.319 1.00 91.81 164 GLU A N 1
ATOM 1232 C CA . GLU A 1 164 ? 19.232 -2.370 -22.772 1.00 91.81 164 GLU A CA 1
ATOM 1233 C C . GLU A 1 164 ? 19.765 -3.438 -23.755 1.00 91.81 164 GLU A C 1
ATOM 1235 O O . GLU A 1 164 ? 20.016 -3.197 -24.945 1.00 91.81 164 GLU A O 1
ATOM 1240 N N . GLY A 1 165 ? 20.051 -4.632 -23.226 1.00 88.81 165 GLY A N 1
ATOM 1241 C CA . GLY A 1 165 ? 20.791 -5.687 -23.924 1.00 88.81 165 GLY A CA 1
ATOM 1242 C C . GLY A 1 165 ? 20.087 -6.296 -25.147 1.00 88.81 165 GLY A C 1
ATOM 1243 O O . GLY A 1 165 ? 20.764 -6.635 -26.124 1.00 88.81 165 GLY A O 1
ATOM 1244 N N . GLU A 1 166 ? 18.757 -6.426 -25.136 1.00 86.56 166 GLU A N 1
ATOM 1245 C CA . GLU A 1 166 ? 17.965 -6.797 -26.310 1.00 86.56 166 GLU A CA 1
ATOM 1246 C C . GLU A 1 166 ? 18.052 -5.707 -27.383 1.00 86.56 166 GLU A C 1
ATOM 1248 O O . GLU A 1 166 ? 18.468 -6.024 -28.498 1.00 86.56 166 GLU A O 1
ATOM 1253 N N . PHE A 1 167 ? 17.717 -4.444 -27.098 1.00 91.62 167 PHE A N 1
ATOM 1254 C CA . PHE A 1 167 ? 17.753 -3.365 -28.095 1.00 91.62 167 PHE A CA 1
ATOM 1255 C C . PHE A 1 167 ? 19.143 -3.155 -28.709 1.00 91.62 167 PHE A C 1
ATOM 1257 O O . PHE A 1 167 ? 19.261 -2.956 -29.924 1.00 91.62 167 PHE A O 1
ATOM 1264 N N . TYR A 1 168 ? 20.209 -3.271 -27.912 1.00 94.00 168 TYR A N 1
ATOM 1265 C CA . TYR A 1 168 ? 21.583 -3.244 -28.417 1.00 94.00 168 TYR A CA 1
ATOM 1266 C C . TYR A 1 168 ? 21.872 -4.394 -29.403 1.00 94.00 168 TYR A C 1
ATOM 1268 O O . TYR A 1 168 ? 22.533 -4.193 -30.424 1.00 94.00 168 TYR A O 1
ATOM 1276 N N . ALA A 1 169 ? 21.369 -5.603 -29.126 1.00 88.88 169 ALA A N 1
ATOM 1277 C CA . ALA A 1 169 ? 21.642 -6.808 -29.914 1.00 88.88 169 ALA A CA 1
ATOM 1278 C C . ALA A 1 169 ? 20.654 -7.070 -31.073 1.00 88.88 169 ALA A C 1
ATOM 1280 O O . ALA A 1 169 ? 20.920 -7.921 -31.932 1.00 88.88 169 ALA A O 1
ATOM 1281 N N . ARG A 1 170 ? 19.498 -6.398 -31.095 1.00 87.38 170 ARG A N 1
ATOM 1282 C CA . ARG A 1 170 ? 18.363 -6.723 -31.973 1.00 87.38 170 ARG A CA 1
ATOM 1283 C C . ARG A 1 170 ? 18.449 -6.109 -33.379 1.00 87.38 170 ARG A C 1
ATOM 1285 O O . ARG A 1 170 ? 18.878 -4.969 -33.549 1.00 87.38 170 ARG A O 1
ATOM 1292 N N . PRO A 1 171 ? 17.954 -6.817 -34.419 1.00 83.12 171 PRO A N 1
ATOM 1293 C CA . PRO A 1 171 ? 17.926 -6.309 -35.796 1.00 83.12 171 PRO A CA 1
ATOM 1294 C C . PRO A 1 171 ? 16.878 -5.201 -36.016 1.00 83.12 171 PRO A C 1
ATOM 1296 O O . PRO A 1 171 ? 16.935 -4.490 -37.020 1.00 83.12 171 PRO A O 1
ATOM 1299 N N . ASP A 1 172 ? 15.913 -5.081 -35.102 1.00 87.50 172 ASP A N 1
ATOM 1300 C CA . ASP A 1 172 ? 14.930 -4.003 -34.973 1.00 87.50 172 ASP A CA 1
ATOM 1301 C C . ASP A 1 172 ? 15.298 -2.983 -33.872 1.00 87.50 172 ASP A C 1
ATOM 1303 O O . ASP A 1 172 ? 14.469 -2.146 -33.526 1.00 87.50 172 ASP A O 1
ATOM 1307 N N . GLY A 1 173 ? 16.540 -3.033 -33.366 1.00 91.75 173 GLY A N 1
ATOM 1308 C CA . GLY A 1 173 ? 17.114 -2.105 -32.387 1.00 91.75 173 GLY A CA 1
ATOM 1309 C C . GLY A 1 173 ? 18.272 -1.257 -32.941 1.00 91.75 173 GLY A C 1
ATOM 1310 O O . GLY A 1 173 ? 18.256 -0.843 -34.107 1.00 91.75 173 GLY A O 1
ATOM 1311 N N . LEU A 1 174 ? 19.287 -0.984 -32.112 1.00 95.25 174 LEU A N 1
ATOM 1312 C CA . LEU A 1 174 ? 20.260 0.104 -32.312 1.00 95.25 174 LEU A CA 1
ATOM 1313 C C . LEU A 1 174 ? 21.075 0.023 -33.624 1.00 95.25 174 LEU A C 1
ATOM 1315 O O . LEU A 1 174 ? 21.240 1.038 -34.305 1.00 95.25 174 LEU A O 1
ATOM 1319 N N . ASP A 1 175 ? 21.581 -1.151 -34.025 1.00 92.69 175 ASP A N 1
ATOM 1320 C CA . ASP A 1 175 ? 22.312 -1.318 -35.305 1.00 92.69 175 ASP A CA 1
ATOM 1321 C C . ASP A 1 175 ? 21.404 -1.071 -36.523 1.00 92.69 175 ASP A C 1
ATOM 1323 O O . ASP A 1 175 ? 21.802 -0.426 -37.500 1.00 92.69 175 ASP A O 1
ATOM 1327 N N . GLY A 1 176 ? 20.146 -1.517 -36.441 1.00 91.38 176 GLY A N 1
ATOM 1328 C CA . GLY A 1 176 ? 19.138 -1.286 -37.471 1.00 91.38 176 GLY A CA 1
ATOM 1329 C C . GLY A 1 176 ? 18.791 0.198 -37.617 1.00 91.38 176 GLY A C 1
ATOM 1330 O O . GLY A 1 176 ? 18.735 0.704 -38.743 1.00 91.38 176 GLY A O 1
ATOM 1331 N N . LEU A 1 177 ? 18.612 0.897 -36.491 1.00 94.75 177 LEU A N 1
ATOM 1332 C CA . LEU A 1 177 ? 18.256 2.317 -36.441 1.00 94.75 177 LEU A CA 1
ATOM 1333 C C . LEU A 1 177 ? 19.371 3.181 -37.048 1.00 94.75 177 LEU A C 1
ATOM 1335 O O . LEU A 1 177 ? 19.135 3.944 -37.990 1.00 94.75 177 LEU A O 1
ATOM 1339 N N . GLN A 1 178 ? 20.603 2.982 -36.569 1.00 94.88 178 GLN A N 1
ATOM 1340 C CA . GLN A 1 178 ? 21.823 3.606 -37.093 1.00 94.88 178 GLN A CA 1
ATOM 1341 C C . GLN A 1 178 ? 21.985 3.350 -38.601 1.00 94.88 178 GLN A C 1
ATOM 1343 O O . GLN A 1 178 ? 22.245 4.275 -39.378 1.00 94.88 178 GLN A O 1
ATOM 1348 N N . THR A 1 179 ? 21.745 2.111 -39.047 1.00 94.12 179 THR A N 1
ATOM 1349 C CA . THR A 1 179 ? 21.826 1.717 -40.461 1.00 94.12 179 THR A CA 1
ATOM 1350 C C . THR A 1 179 ? 20.769 2.393 -41.343 1.00 94.12 179 THR A C 1
ATOM 1352 O O . THR A 1 179 ? 21.083 2.738 -42.487 1.00 94.12 179 THR A O 1
ATOM 1355 N N . LEU A 1 180 ? 19.533 2.588 -40.864 1.00 93.38 180 LEU A N 1
ATOM 1356 C CA . LEU A 1 180 ? 18.475 3.225 -41.660 1.00 93.38 180 LEU A CA 1
ATOM 1357 C C . LEU A 1 180 ? 18.653 4.747 -41.751 1.00 93.38 180 LEU A C 1
ATOM 1359 O O . LEU A 1 180 ? 18.567 5.299 -42.850 1.00 93.38 180 LEU A O 1
ATOM 1363 N N . TYR A 1 181 ? 18.924 5.406 -40.622 1.00 95.31 181 TYR A N 1
ATOM 1364 C CA . TYR A 1 181 ? 19.095 6.862 -40.552 1.00 95.31 181 TYR A CA 1
ATOM 1365 C C . TYR A 1 181 ? 20.483 7.343 -41.011 1.00 95.31 181 TYR A C 1
ATOM 1367 O O . TYR A 1 181 ? 20.653 8.506 -41.373 1.00 95.31 181 TYR A O 1
ATOM 1375 N N . GLY A 1 182 ? 21.480 6.456 -41.068 1.00 95.62 182 GLY A N 1
ATOM 1376 C CA . GLY A 1 182 ? 22.801 6.760 -41.622 1.00 95.62 182 GLY A CA 1
ATOM 1377 C C . GLY A 1 182 ? 23.708 7.554 -40.679 1.00 95.62 182 GLY A C 1
ATOM 1378 O O . GLY A 1 182 ? 24.465 8.415 -41.133 1.00 95.62 182 GLY A O 1
ATOM 1379 N N . PHE A 1 183 ? 23.649 7.261 -39.382 1.00 95.88 183 PHE A N 1
ATOM 1380 C CA . PHE A 1 183 ? 24.581 7.751 -38.362 1.00 95.88 183 PHE A CA 1
ATOM 1381 C C . PHE A 1 183 ? 25.102 6.578 -37.523 1.00 95.88 183 PHE A C 1
ATOM 1383 O O . PHE A 1 183 ? 24.637 5.456 -37.687 1.00 95.88 183 PHE A O 1
ATOM 1390 N N . ALA A 1 184 ? 26.074 6.826 -36.647 1.00 95.50 184 ALA A N 1
ATOM 1391 C CA . ALA A 1 184 ? 26.487 5.866 -35.631 1.00 95.50 184 ALA A CA 1
ATOM 1392 C C . ALA A 1 184 ? 26.997 6.594 -34.381 1.00 95.50 184 ALA A C 1
ATOM 1394 O O . ALA A 1 184 ? 27.535 7.698 -34.498 1.00 95.50 184 ALA A O 1
ATOM 1395 N N . PHE A 1 185 ? 26.848 5.969 -33.216 1.00 95.69 185 PHE A N 1
ATOM 1396 C CA . PHE A 1 185 ? 27.579 6.322 -31.998 1.00 95.69 185 PHE A CA 1
ATOM 1397 C C . PHE A 1 185 ? 29.015 5.766 -32.058 1.00 95.69 185 PHE A C 1
ATOM 1399 O O . PHE A 1 185 ? 29.325 4.889 -32.868 1.00 95.69 185 PHE A O 1
ATOM 1406 N N . GLN A 1 186 ? 29.912 6.279 -31.212 1.00 93.69 186 GLN A N 1
ATOM 1407 C CA . GLN A 1 186 ? 31.206 5.626 -30.966 1.00 93.69 186 GLN A CA 1
ATOM 1408 C C . GLN A 1 186 ? 31.008 4.447 -29.998 1.00 93.69 186 GLN A C 1
ATOM 1410 O O . GLN A 1 186 ? 30.113 4.506 -29.162 1.00 93.69 186 GLN A O 1
ATOM 1415 N N . GLU A 1 187 ? 31.831 3.394 -30.076 1.00 91.25 187 GLU A N 1
ATOM 1416 C CA . GLU A 1 187 ? 31.716 2.232 -29.166 1.00 91.25 187 GLU A CA 1
ATOM 1417 C C . GLU A 1 187 ? 31.844 2.658 -27.689 1.00 91.25 187 GLU A C 1
ATOM 1419 O O . GLU A 1 187 ? 31.046 2.229 -26.864 1.00 91.25 187 GLU A O 1
ATOM 1424 N N . ASP A 1 188 ? 32.757 3.590 -27.385 1.00 93.19 188 ASP A N 1
ATOM 1425 C CA . ASP A 1 188 ? 32.953 4.176 -26.046 1.00 93.19 188 ASP A CA 1
ATOM 1426 C C . ASP A 1 188 ? 31.781 5.082 -25.577 1.00 93.19 188 ASP A C 1
ATOM 1428 O O . ASP A 1 188 ? 31.766 5.512 -24.426 1.00 93.19 188 ASP A O 1
ATOM 1432 N N . ASN A 1 189 ? 30.811 5.387 -26.453 1.00 95.12 189 ASN A N 1
ATOM 1433 C CA . ASN A 1 189 ? 29.665 6.271 -26.189 1.00 95.12 189 ASN A CA 1
ATOM 1434 C C . ASN A 1 189 ? 28.322 5.517 -26.044 1.00 95.12 189 ASN A C 1
ATOM 1436 O O . ASN A 1 189 ? 27.287 6.163 -25.864 1.00 95.12 189 ASN A O 1
ATOM 1440 N N . ILE A 1 190 ? 28.309 4.182 -26.147 1.00 96.94 190 ILE A N 1
ATOM 1441 C CA . ILE A 1 190 ? 27.101 3.360 -25.970 1.00 96.94 190 ILE A CA 1
ATOM 1442 C C . ILE A 1 190 ? 27.162 2.693 -24.594 1.00 96.94 190 ILE A C 1
ATOM 1444 O O . ILE A 1 190 ? 27.961 1.783 -24.372 1.00 96.94 190 ILE A O 1
ATOM 1448 N N . LEU A 1 191 ? 26.307 3.139 -23.677 1.00 96.19 191 LEU A N 1
ATOM 1449 C CA . LEU A 1 191 ? 26.159 2.575 -22.343 1.00 96.19 191 LEU A CA 1
ATOM 1450 C C . LEU A 1 191 ? 25.095 1.472 -22.411 1.00 96.19 191 LEU A C 1
ATOM 1452 O O . LEU A 1 191 ? 23.903 1.763 -22.476 1.00 96.19 191 LEU A O 1
ATOM 1456 N N . VAL A 1 1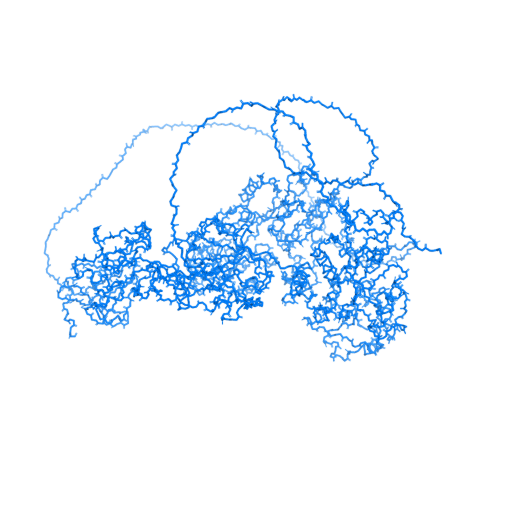92 ? 25.528 0.209 -22.423 1.00 94.38 192 VAL A N 1
ATOM 1457 C CA . VAL A 1 192 ? 24.615 -0.938 -22.292 1.00 94.38 192 VAL A CA 1
ATOM 1458 C C . VAL A 1 192 ? 24.398 -1.209 -20.805 1.00 94.38 192 VAL A C 1
ATOM 1460 O O . VAL A 1 192 ? 25.372 -1.451 -20.090 1.00 94.38 192 VAL A O 1
ATOM 1463 N N . VAL A 1 193 ? 23.148 -1.134 -20.352 1.00 90.69 193 VAL A N 1
ATOM 1464 C CA . VAL A 1 193 ? 22.744 -1.189 -18.934 1.00 90.69 193 VAL A CA 1
ATOM 1465 C C . VAL A 1 193 ? 21.514 -2.086 -18.744 1.00 90.69 193 VAL A C 1
ATOM 1467 O O . VAL A 1 193 ? 20.966 -2.597 -19.724 1.00 90.69 193 VAL A O 1
ATOM 1470 N N . GLU A 1 194 ? 21.093 -2.316 -17.500 1.00 80.25 194 GLU A N 1
ATOM 1471 C CA . GLU A 1 194 ? 19.867 -3.073 -17.216 1.00 80.25 194 GLU A CA 1
ATOM 1472 C C . GLU A 1 194 ? 18.613 -2.239 -17.546 1.00 80.25 194 GLU A C 1
ATOM 1474 O O . GLU A 1 194 ? 18.647 -1.007 -17.556 1.00 80.25 194 GLU A O 1
ATOM 1479 N N . THR A 1 195 ? 17.487 -2.898 -17.842 1.00 75.00 195 THR A N 1
ATOM 1480 C CA . THR A 1 195 ? 16.277 -2.245 -18.391 1.00 75.00 195 THR A CA 1
ATOM 1481 C C . THR A 1 195 ? 15.673 -1.165 -17.482 1.00 75.00 195 THR A C 1
ATOM 1483 O O . THR A 1 195 ? 15.063 -0.219 -17.983 1.00 75.00 195 THR A O 1
ATOM 1486 N N . GLY A 1 196 ? 15.835 -1.280 -16.160 1.00 72.88 196 GLY A N 1
ATOM 1487 C CA . GLY A 1 196 ? 15.380 -0.265 -15.203 1.00 72.88 196 GLY A CA 1
ATOM 1488 C C . GLY A 1 196 ? 16.194 1.030 -15.301 1.00 72.88 196 GLY A C 1
ATOM 1489 O O . GLY A 1 196 ? 15.621 2.110 -15.468 1.00 72.88 196 GLY A O 1
ATOM 1490 N N . ASP A 1 197 ? 17.522 0.888 -15.275 1.00 85.81 197 ASP A N 1
ATOM 1491 C CA . ASP A 1 197 ? 18.535 1.947 -15.215 1.00 85.81 197 ASP A CA 1
ATOM 1492 C C . ASP A 1 197 ? 18.449 2.947 -16.378 1.00 85.81 197 ASP A C 1
ATOM 1494 O O . ASP A 1 197 ? 18.769 4.124 -16.211 1.00 85.81 197 ASP A O 1
ATOM 1498 N N . VAL A 1 198 ? 18.038 2.489 -17.569 1.00 91.44 198 VAL A N 1
ATOM 1499 C CA . VAL A 1 198 ? 18.024 3.258 -18.834 1.00 91.44 198 VAL A CA 1
ATOM 1500 C C . VAL A 1 198 ? 17.445 4.671 -18.660 1.00 91.44 198 VAL A C 1
ATOM 1502 O O . VAL A 1 198 ? 17.998 5.647 -19.174 1.00 91.44 198 VAL A O 1
ATOM 1505 N N . TYR A 1 199 ? 16.351 4.785 -17.907 1.00 91.31 199 TYR A N 1
ATOM 1506 C CA . TYR A 1 199 ? 15.621 6.033 -17.683 1.00 91.31 199 TYR A CA 1
ATOM 1507 C C . TYR A 1 199 ? 16.264 6.897 -16.600 1.00 91.31 199 TYR A C 1
ATOM 1509 O O . TYR A 1 199 ? 16.345 8.117 -16.748 1.00 91.31 199 TYR A O 1
ATOM 1517 N N . GLU A 1 200 ? 16.749 6.282 -15.522 1.00 91.38 200 GLU A N 1
ATOM 1518 C CA . GLU A 1 200 ? 17.417 6.990 -14.429 1.00 91.38 200 GLU A CA 1
ATOM 1519 C C . GLU A 1 200 ? 18.725 7.628 -14.921 1.00 91.38 200 GLU A C 1
ATOM 1521 O O . GLU A 1 200 ? 18.996 8.802 -14.674 1.00 91.38 200 GLU A O 1
ATOM 1526 N N . LYS A 1 201 ? 19.486 6.911 -15.752 1.00 94.06 201 LYS A N 1
ATOM 1527 C CA . LYS A 1 201 ? 20.737 7.410 -16.338 1.00 94.06 201 LYS A CA 1
ATOM 1528 C C . LYS A 1 201 ? 20.528 8.557 -17.326 1.00 94.06 201 LYS A C 1
ATOM 1530 O O . LYS A 1 201 ? 21.380 9.449 -17.407 1.00 94.06 201 LYS A O 1
ATOM 1535 N N . LEU A 1 202 ? 19.375 8.608 -18.002 1.00 95.12 202 LEU A N 1
ATOM 1536 C CA . LEU A 1 202 ? 18.946 9.789 -18.757 1.00 95.12 202 LEU A CA 1
ATOM 1537 C C . LEU A 1 202 ? 18.543 10.945 -17.825 1.00 95.12 202 LEU A C 1
ATOM 1539 O O . LEU A 1 202 ? 18.911 12.087 -18.101 1.00 95.12 202 LEU A O 1
ATOM 1543 N N . ARG A 1 203 ? 17.834 10.670 -16.718 1.00 92.44 203 ARG A N 1
ATOM 1544 C CA . ARG A 1 203 ? 17.449 11.667 -15.696 1.00 92.44 203 ARG A CA 1
ATOM 1545 C C . ARG A 1 203 ? 18.695 12.358 -15.133 1.00 92.44 203 ARG A C 1
ATOM 1547 O O . ARG A 1 203 ? 18.857 13.571 -15.299 1.00 92.44 203 ARG A O 1
ATOM 1554 N N . ASN A 1 204 ? 19.607 11.562 -14.578 1.00 92.69 204 ASN A N 1
ATOM 1555 C CA . ASN A 1 204 ? 20.844 11.989 -13.920 1.00 92.69 204 ASN A CA 1
ATOM 1556 C C . ASN A 1 204 ? 21.842 12.587 -14.928 1.00 92.69 204 ASN A C 1
ATOM 1558 O O . ASN A 1 204 ? 22.533 13.566 -14.640 1.00 92.69 204 ASN A O 1
ATOM 1562 N N . GLY A 1 205 ? 21.846 12.086 -16.167 1.00 93.25 205 GLY A N 1
ATOM 1563 C CA . GLY A 1 205 ? 22.623 12.645 -17.272 1.00 93.25 205 GLY A CA 1
ATOM 1564 C C . GLY A 1 205 ? 23.967 11.992 -17.528 1.00 93.25 205 GLY A C 1
ATOM 1565 O O . GLY A 1 205 ? 24.867 12.654 -18.044 1.00 93.25 205 GLY A O 1
ATOM 1566 N N . GLU A 1 206 ? 24.088 10.711 -17.201 1.00 94.25 206 GLU A N 1
ATOM 1567 C CA . GLU A 1 206 ? 25.183 9.858 -17.667 1.00 94.25 206 GLU A CA 1
ATOM 1568 C C . GLU A 1 206 ? 25.125 9.664 -19.195 1.00 94.25 206 GLU A C 1
ATOM 1570 O O . GLU A 1 206 ? 26.158 9.477 -19.844 1.00 94.25 206 GLU A O 1
ATOM 1575 N N . CYS A 1 207 ? 23.926 9.780 -19.779 1.00 95.81 207 CYS A N 1
ATOM 1576 C CA . CYS A 1 207 ? 23.702 9.799 -21.219 1.00 95.81 207 CYS A CA 1
ATOM 1577 C C . CYS A 1 207 ? 22.902 11.026 -21.703 1.00 95.81 207 CYS A C 1
ATOM 1579 O O . CYS A 1 207 ? 22.043 11.560 -20.998 1.00 95.81 207 CYS A O 1
ATOM 1581 N N . ASP A 1 208 ? 23.201 11.492 -22.924 1.00 96.31 208 ASP A N 1
ATOM 1582 C CA . ASP A 1 208 ? 22.453 12.574 -23.596 1.00 96.31 208 ASP A CA 1
ATOM 1583 C C . ASP A 1 208 ? 21.098 12.092 -24.140 1.00 96.31 208 ASP A C 1
ATOM 1585 O O . ASP A 1 208 ? 20.148 12.867 -24.289 1.00 96.31 208 ASP A O 1
ATOM 1589 N N . LEU A 1 209 ? 21.050 10.803 -24.474 1.00 97.38 209 LEU A N 1
ATOM 1590 C CA . LEU A 1 209 ? 19.942 10.078 -25.075 1.00 97.38 209 LEU A CA 1
ATOM 1591 C C . LEU A 1 209 ? 19.742 8.756 -24.337 1.00 97.38 209 LEU A C 1
ATOM 1593 O O . LEU A 1 209 ? 20.700 8.149 -23.863 1.00 97.38 209 LEU A O 1
ATOM 1597 N N . ALA A 1 210 ? 18.522 8.250 -24.357 1.00 97.25 210 ALA A N 1
ATOM 1598 C CA . ALA A 1 210 ? 18.258 6.842 -24.114 1.00 97.25 210 ALA A CA 1
ATOM 1599 C C . ALA A 1 210 ? 17.347 6.291 -25.213 1.00 97.25 210 ALA A C 1
ATOM 1601 O O . ALA A 1 210 ? 16.806 7.033 -26.036 1.00 97.25 210 ALA A O 1
ATOM 1602 N N . GLU A 1 211 ? 17.164 4.984 -25.234 1.00 95.56 211 GLU A N 1
ATOM 1603 C CA . GLU A 1 211 ? 15.918 4.407 -25.731 1.00 95.56 211 GLU A CA 1
ATOM 1604 C C . GLU A 1 211 ? 14.766 4.616 -24.728 1.00 95.56 211 GLU A C 1
ATOM 1606 O O . GLU A 1 211 ? 14.942 5.182 -23.651 1.00 95.56 211 GLU A O 1
ATOM 1611 N N . GLY A 1 212 ? 13.574 4.147 -25.080 1.00 92.00 212 GLY A N 1
ATOM 1612 C CA . GLY A 1 212 ? 12.465 3.994 -24.147 1.00 92.00 212 GLY A CA 1
ATOM 1613 C C . GLY A 1 212 ? 11.263 3.331 -24.807 1.00 92.00 212 GLY A C 1
ATOM 1614 O O . GLY A 1 212 ? 11.229 3.160 -26.027 1.00 92.00 212 GLY A O 1
ATOM 1615 N N . PHE A 1 213 ? 10.270 2.989 -23.998 1.00 91.06 213 PHE A N 1
ATOM 1616 C CA . PHE A 1 213 ? 9.010 2.362 -24.387 1.00 91.06 213 PHE A CA 1
ATOM 1617 C C . PHE A 1 213 ? 7.896 3.410 -24.419 1.00 91.06 213 PHE A C 1
ATOM 1619 O O . PHE A 1 213 ? 7.735 4.171 -23.470 1.00 91.06 213 PHE A O 1
ATOM 1626 N N . SER A 1 214 ? 7.098 3.478 -25.487 1.00 89.81 214 SER A N 1
ATOM 1627 C CA . SER A 1 214 ? 6.079 4.534 -25.646 1.00 89.81 214 SER A CA 1
ATOM 1628 C C . SER A 1 214 ? 4.914 4.466 -24.648 1.00 89.81 214 SER A C 1
ATOM 1630 O O . SER A 1 214 ? 4.077 5.366 -24.634 1.00 89.81 214 SER A O 1
ATOM 1632 N N . THR A 1 215 ? 4.854 3.413 -23.832 1.00 90.94 215 THR A N 1
ATOM 1633 C CA . THR A 1 215 ? 3.926 3.217 -22.709 1.00 90.94 215 THR A CA 1
ATOM 1634 C C . THR A 1 215 ? 4.605 3.347 -21.338 1.00 90.94 215 THR A C 1
ATOM 1636 O O . THR A 1 215 ? 4.001 2.984 -20.336 1.00 90.94 215 THR A O 1
ATOM 1639 N N . ASP A 1 216 ? 5.841 3.844 -21.239 1.00 91.00 216 ASP A N 1
ATOM 1640 C CA . ASP A 1 216 ? 6.518 4.025 -19.946 1.00 91.00 216 ASP A CA 1
ATOM 1641 C C . ASP A 1 216 ? 6.041 5.297 -19.221 1.00 91.00 216 ASP A C 1
ATOM 1643 O O . ASP A 1 216 ? 6.053 6.398 -19.786 1.00 91.00 216 ASP A O 1
ATOM 1647 N N . GLY A 1 217 ? 5.630 5.158 -17.957 1.00 85.81 217 GLY A N 1
ATOM 1648 C CA . GLY A 1 217 ? 5.111 6.267 -17.150 1.00 85.81 217 GLY A CA 1
ATOM 1649 C C . GLY A 1 217 ? 6.135 7.384 -16.917 1.00 85.81 217 GLY A C 1
ATOM 1650 O O . GLY A 1 217 ? 5.789 8.574 -16.924 1.00 85.81 217 GLY A O 1
ATOM 1651 N N . ARG A 1 218 ? 7.419 7.019 -16.806 1.00 90.31 218 ARG A N 1
ATOM 1652 C CA . ARG A 1 218 ? 8.525 7.927 -16.460 1.00 90.31 218 ARG A CA 1
ATOM 1653 C C . ARG A 1 218 ? 8.789 8.974 -17.534 1.00 90.31 218 ARG A C 1
ATOM 1655 O O . ARG A 1 218 ? 9.269 10.059 -17.217 1.00 90.31 218 ARG A O 1
ATOM 1662 N N . ILE A 1 219 ? 8.395 8.718 -18.787 1.00 90.19 219 ILE A N 1
ATOM 1663 C CA . ILE A 1 219 ? 8.482 9.707 -19.878 1.00 90.19 219 ILE A CA 1
ATOM 1664 C C . ILE A 1 219 ? 7.705 10.979 -19.518 1.00 90.19 219 ILE A C 1
ATOM 1666 O O . ILE A 1 219 ? 8.205 12.086 -19.721 1.00 90.19 219 ILE A O 1
ATOM 1670 N N . THR A 1 220 ? 6.500 10.827 -18.959 1.00 86.00 220 THR A N 1
ATOM 1671 C CA . THR A 1 220 ? 5.666 11.973 -18.570 1.00 86.00 220 THR A CA 1
ATOM 1672 C C . THR A 1 220 ? 6.101 12.544 -17.225 1.00 86.00 220 THR A C 1
ATOM 1674 O O . THR A 1 220 ? 6.253 13.760 -17.120 1.00 86.00 220 THR A O 1
ATOM 1677 N N . ALA A 1 221 ? 6.341 11.692 -16.220 1.00 86.69 221 ALA A N 1
ATOM 1678 C CA . ALA A 1 221 ? 6.710 12.137 -14.874 1.00 86.69 221 ALA A CA 1
ATOM 1679 C C . ALA A 1 221 ? 8.035 12.919 -14.855 1.00 86.69 221 ALA A C 1
ATOM 1681 O O . ALA A 1 221 ? 8.113 14.004 -14.280 1.00 86.69 221 ALA A O 1
ATOM 1682 N N . TRP A 1 222 ? 9.064 12.420 -15.546 1.00 90.12 222 TRP A N 1
ATOM 1683 C CA . TRP A 1 222 ? 10.407 13.012 -15.551 1.00 90.12 222 TRP A CA 1
ATOM 1684 C C . TRP A 1 222 ? 10.647 13.953 -16.747 1.00 90.12 222 TRP A C 1
ATOM 1686 O O . TRP A 1 222 ? 11.769 14.406 -16.974 1.00 90.12 222 TRP A O 1
ATOM 1696 N N . ASN A 1 223 ? 9.583 14.299 -17.488 1.00 90.25 223 ASN A N 1
ATOM 1697 C CA . ASN A 1 223 ? 9.589 15.247 -18.609 1.00 90.25 223 ASN A CA 1
ATOM 1698 C C . ASN A 1 223 ? 10.659 14.907 -19.677 1.00 90.25 223 ASN A C 1
ATOM 1700 O O . ASN A 1 223 ? 11.416 15.769 -20.139 1.00 90.25 223 ASN A O 1
ATOM 1704 N N . PHE A 1 224 ? 10.718 13.638 -20.088 1.00 94.56 224 PHE A N 1
ATOM 1705 C CA . PHE A 1 224 ? 11.499 13.227 -21.254 1.00 94.56 224 PHE A CA 1
ATOM 1706 C C . PHE A 1 224 ? 10.735 13.502 -22.548 1.00 94.56 224 PHE A C 1
ATOM 1708 O O . PHE A 1 224 ? 9.508 13.437 -22.609 1.00 94.56 224 PHE A O 1
ATOM 1715 N N . VAL A 1 225 ? 11.475 13.793 -23.616 1.00 95.31 225 VAL A N 1
ATOM 1716 C CA . VAL A 1 225 ? 10.912 14.097 -24.930 1.00 95.31 225 VAL A CA 1
ATOM 1717 C C . VAL A 1 225 ? 11.290 12.985 -25.913 1.00 95.31 225 VAL A C 1
ATOM 1719 O O . VAL A 1 225 ? 12.475 12.837 -26.225 1.00 95.31 225 VAL A O 1
ATOM 1722 N N . PRO A 1 226 ? 10.321 12.200 -26.420 1.00 95.12 226 PRO A N 1
ATOM 1723 C CA . PRO A 1 226 ? 10.578 11.233 -27.480 1.00 95.12 226 PRO A CA 1
ATOM 1724 C C . PRO A 1 226 ? 10.854 11.937 -28.818 1.00 95.12 226 PRO A C 1
ATOM 1726 O O . PRO A 1 226 ? 10.136 12.863 -29.204 1.00 95.12 226 PRO A O 1
ATOM 1729 N N . LEU A 1 227 ? 11.887 11.492 -29.538 1.00 96.62 227 LEU A N 1
ATOM 1730 C CA . LEU A 1 227 ? 12.244 12.012 -30.863 1.00 96.62 227 LEU A CA 1
ATOM 1731 C C . LEU A 1 227 ? 11.346 11.417 -31.961 1.00 96.62 227 LEU A C 1
ATOM 1733 O O . LEU A 1 227 ? 11.082 10.216 -31.973 1.00 96.62 227 LEU A O 1
ATOM 1737 N N . GLU A 1 228 ? 10.924 12.230 -32.936 1.00 95.62 228 GLU A N 1
ATOM 1738 C CA . GLU A 1 228 ? 10.081 11.749 -34.045 1.00 95.62 228 GLU A CA 1
ATOM 1739 C C . GLU A 1 228 ? 10.845 10.755 -34.949 1.00 95.62 228 GLU A C 1
ATOM 1741 O O . GLU A 1 228 ? 11.855 11.106 -35.570 1.00 95.62 228 GLU A O 1
ATOM 1746 N N . ASP A 1 229 ? 10.327 9.526 -35.068 1.00 94.25 229 ASP A N 1
ATOM 1747 C CA . ASP A 1 229 ? 10.771 8.501 -36.025 1.00 94.25 229 ASP A CA 1
ATOM 1748 C C . ASP A 1 229 ? 10.215 8.795 -37.435 1.00 94.25 229 ASP A C 1
ATOM 1750 O O . ASP A 1 229 ? 9.329 8.114 -37.959 1.00 94.25 229 ASP A O 1
ATOM 1754 N N . SER A 1 230 ? 10.736 9.850 -38.063 1.00 93.38 230 SER A N 1
ATOM 1755 C CA . SER A 1 230 ? 10.304 10.379 -39.365 1.00 93.38 230 SER A CA 1
ATOM 1756 C C . SER A 1 230 ? 10.457 9.414 -40.558 1.00 93.38 230 SER A C 1
ATOM 1758 O O . SER A 1 230 ? 9.875 9.656 -41.622 1.00 93.38 230 SER A O 1
ATOM 1760 N N . LEU A 1 231 ? 11.188 8.303 -40.402 1.00 90.19 231 LEU A N 1
ATOM 1761 C CA . LEU A 1 231 ? 11.291 7.212 -41.381 1.00 90.19 231 LEU A CA 1
ATOM 1762 C C . LEU A 1 231 ? 10.412 5.988 -41.062 1.00 90.19 231 LEU A C 1
ATOM 1764 O O . LEU A 1 231 ? 10.321 5.104 -41.919 1.00 90.19 231 LEU A O 1
ATOM 1768 N N . ALA A 1 232 ? 9.750 5.948 -39.899 1.00 88.38 232 ALA A N 1
ATOM 1769 C CA . ALA A 1 232 ? 9.033 4.784 -39.370 1.00 88.38 232 ALA A CA 1
ATOM 1770 C C . ALA A 1 232 ? 9.912 3.514 -39.370 1.00 88.38 232 ALA A C 1
ATOM 1772 O O . ALA A 1 232 ? 9.591 2.506 -40.010 1.00 88.38 232 ALA A O 1
ATOM 1773 N N . PHE A 1 233 ? 11.062 3.603 -38.698 1.00 90.56 233 PHE A N 1
ATOM 1774 C CA . PHE A 1 233 ? 11.939 2.473 -38.411 1.00 90.56 233 PHE A CA 1
ATOM 1775 C C . PHE A 1 233 ? 11.259 1.447 -37.499 1.00 90.56 233 PHE A C 1
ATOM 1777 O O . PHE A 1 233 ? 11.334 0.245 -37.778 1.00 90.56 233 PHE A O 1
ATOM 1784 N N . PHE A 1 234 ? 10.616 1.909 -36.423 1.00 91.25 234 PHE A N 1
ATOM 1785 C CA . PHE A 1 234 ? 10.102 1.015 -35.394 1.00 91.25 234 PHE A CA 1
ATOM 1786 C C . PHE A 1 234 ? 8.823 0.281 -35.861 1.00 91.25 234 PHE A C 1
ATOM 1788 O O . PHE A 1 234 ? 7.900 0.897 -36.405 1.00 91.25 234 PHE A O 1
ATOM 1795 N N . PRO A 1 235 ? 8.750 -1.057 -35.694 1.00 90.50 235 PRO A N 1
ATOM 1796 C CA . PRO A 1 235 ? 7.546 -1.840 -35.972 1.00 90.50 235 PRO A CA 1
ATOM 1797 C C . PRO A 1 235 ? 6.305 -1.407 -35.173 1.00 90.50 235 PRO A C 1
ATOM 1799 O O . PRO A 1 235 ? 6.398 -0.788 -34.122 1.00 90.50 235 PRO A O 1
ATOM 1802 N N . PHE A 1 236 ? 5.124 -1.852 -35.616 1.00 92.12 236 PHE A N 1
ATOM 1803 C CA . PHE A 1 236 ? 3.941 -1.864 -34.751 1.00 92.12 236 PHE A CA 1
ATOM 1804 C C . PHE A 1 236 ? 4.044 -3.020 -33.752 1.00 92.12 236 PHE A C 1
ATOM 1806 O O . PHE A 1 236 ? 4.002 -4.191 -34.147 1.00 92.12 236 PHE A O 1
ATOM 1813 N N . TYR A 1 237 ? 4.144 -2.687 -32.472 1.00 94.19 237 TYR A N 1
ATOM 1814 C CA . TYR A 1 237 ? 4.226 -3.584 -31.324 1.00 94.19 237 TYR A CA 1
ATOM 1815 C C . TYR A 1 237 ? 2.919 -3.505 -30.522 1.00 94.19 237 TYR A C 1
ATOM 1817 O O . TYR A 1 237 ? 2.888 -3.080 -29.370 1.00 94.19 237 TYR A O 1
ATOM 1825 N N . ASN A 1 238 ? 1.811 -3.920 -31.135 1.00 95.94 238 ASN A N 1
ATOM 1826 C CA . ASN A 1 238 ? 0.576 -4.149 -30.394 1.00 95.94 238 ASN A CA 1
ATOM 1827 C C . ASN A 1 238 ? 0.709 -5.488 -29.647 1.00 95.94 238 ASN A C 1
ATOM 1829 O O . ASN A 1 238 ? 0.974 -6.500 -30.310 1.00 95.94 238 ASN A O 1
ATOM 1833 N N . PRO A 1 239 ? 0.559 -5.541 -28.314 1.00 97.12 239 PRO A N 1
ATOM 1834 C CA . PRO A 1 239 ? 0.573 -6.803 -27.594 1.00 97.12 239 PRO A CA 1
ATOM 1835 C C . PRO A 1 239 ? -0.764 -7.543 -27.735 1.00 97.12 239 PRO A C 1
ATOM 1837 O O . PRO A 1 239 ? -1.828 -6.935 -27.874 1.00 97.12 239 PRO A O 1
ATOM 1840 N N . ALA A 1 240 ? -0.721 -8.872 -27.706 1.00 98.12 240 ALA A N 1
ATOM 1841 C CA . ALA A 1 240 ? -1.899 -9.736 -27.669 1.00 98.12 240 ALA A CA 1
ATOM 1842 C C . ALA A 1 240 ? -1.601 -11.012 -26.867 1.00 98.12 240 ALA A C 1
ATOM 1844 O O . ALA A 1 240 ? -0.476 -11.511 -26.947 1.00 98.12 240 ALA A O 1
ATOM 1845 N N . PRO A 1 241 ? -2.587 -11.617 -26.180 1.00 98.25 241 PRO A N 1
ATOM 1846 C CA . PRO A 1 241 ? -2.426 -12.962 -25.645 1.00 98.25 241 PRO A CA 1
ATOM 1847 C C . PRO A 1 241 ? -2.216 -13.968 -26.787 1.00 98.25 241 PRO A C 1
ATOM 1849 O O . PRO A 1 241 ? -3.041 -14.073 -27.701 1.00 98.25 241 PRO A O 1
ATOM 1852 N N . VAL A 1 242 ? -1.124 -14.723 -26.735 1.00 98.50 242 VAL A N 1
ATOM 1853 C CA . VAL A 1 242 ? -0.815 -15.833 -27.640 1.00 98.50 242 VAL A CA 1
ATOM 1854 C C . VAL A 1 242 ? -0.963 -17.128 -26.857 1.00 98.50 242 VAL A C 1
ATOM 1856 O O . VAL A 1 242 ? -0.225 -17.365 -25.905 1.00 98.50 242 VAL A O 1
ATOM 1859 N N . VAL A 1 243 ? -1.927 -17.957 -27.258 1.00 98.38 243 VAL A N 1
ATOM 1860 C CA . VAL A 1 243 ? -2.271 -19.222 -26.591 1.00 98.38 243 VAL A CA 1
ATOM 1861 C C . VAL A 1 243 ? -1.861 -20.397 -27.476 1.00 98.38 243 VAL A C 1
ATOM 1863 O O . VAL A 1 243 ? -2.039 -20.355 -28.698 1.00 98.38 243 VAL A O 1
ATOM 1866 N N . ARG A 1 244 ? -1.349 -21.478 -26.882 1.00 98.12 244 ARG A N 1
ATOM 1867 C CA . ARG A 1 244 ? -1.107 -22.744 -27.591 1.00 98.12 244 ARG A CA 1
ATOM 1868 C C . ARG A 1 244 ? -2.439 -23.338 -28.065 1.00 98.12 244 ARG A C 1
ATOM 1870 O O . ARG A 1 244 ? -3.385 -23.462 -27.292 1.00 98.12 244 ARG A O 1
ATOM 1877 N N . GLN A 1 245 ? -2.531 -23.715 -29.341 1.00 95.62 245 GLN A N 1
ATOM 1878 C CA . GLN A 1 245 ? -3.794 -24.122 -29.972 1.00 95.62 245 GLN A CA 1
ATOM 1879 C C . GLN A 1 245 ? -4.435 -25.332 -29.278 1.00 95.62 245 GLN A C 1
ATOM 1881 O O . GLN A 1 245 ? -5.645 -25.336 -29.098 1.00 95.62 245 GLN A O 1
ATOM 1886 N N . GLU A 1 246 ? -3.639 -26.299 -28.812 1.00 90.81 246 GLU A N 1
ATOM 1887 C CA . GLU A 1 246 ? -4.143 -27.464 -28.064 1.00 90.81 246 GLU A CA 1
ATOM 1888 C C . GLU A 1 246 ? -4.872 -27.081 -26.763 1.00 90.81 246 GLU A C 1
ATOM 1890 O O . GLU A 1 246 ? -5.790 -27.779 -26.342 1.00 90.81 246 GLU A O 1
ATOM 1895 N N . VAL A 1 247 ? -4.519 -25.942 -26.157 1.00 92.94 247 VAL A N 1
ATOM 1896 C CA . VAL A 1 247 ? -5.175 -25.425 -24.949 1.00 92.94 247 VAL A CA 1
ATOM 1897 C C . VAL A 1 247 ? -6.496 -24.746 -25.306 1.00 92.94 247 VAL A C 1
ATOM 1899 O O . VAL A 1 247 ? -7.474 -24.941 -24.597 1.00 92.94 247 VAL A O 1
ATOM 1902 N N . LEU A 1 248 ? -6.585 -24.053 -26.447 1.00 92.69 248 LEU A N 1
ATOM 1903 C CA . LEU A 1 248 ? -7.863 -23.542 -26.972 1.00 92.69 248 LEU A CA 1
ATOM 1904 C C . LEU A 1 248 ? -8.778 -24.643 -27.538 1.00 92.69 248 LEU A C 1
ATOM 1906 O O . LEU A 1 248 ? -9.990 -24.452 -27.586 1.00 92.69 248 LEU A O 1
ATOM 1910 N N . ASP A 1 249 ? -8.224 -25.780 -27.964 1.00 88.50 249 ASP A N 1
ATOM 1911 C CA . ASP A 1 249 ? -9.003 -26.947 -28.397 1.00 88.50 249 ASP A CA 1
ATOM 1912 C C . ASP A 1 249 ? -9.618 -27.697 -27.195 1.00 88.50 249 ASP A C 1
ATOM 1914 O O . ASP A 1 249 ? -10.695 -28.283 -27.324 1.00 88.50 249 ASP A O 1
ATOM 1918 N N . LEU A 1 250 ? -8.966 -27.651 -26.024 1.00 86.19 250 LEU A N 1
ATOM 1919 C CA . LEU A 1 250 ? -9.486 -28.171 -24.750 1.00 86.19 250 LEU A CA 1
ATOM 1920 C C . LEU A 1 250 ? -10.404 -27.172 -24.023 1.00 86.19 250 LEU A C 1
ATOM 1922 O O . LEU A 1 250 ? -11.409 -27.588 -23.449 1.00 86.19 250 LEU A O 1
ATOM 1926 N N . HIS A 1 251 ? -10.059 -25.883 -24.070 1.00 88.62 251 HIS A N 1
ATOM 1927 C CA . HIS A 1 251 ? -10.677 -24.787 -23.317 1.00 88.62 251 HIS A CA 1
ATOM 1928 C C . HIS A 1 251 ? -10.993 -23.573 -24.219 1.00 88.62 251 HIS A C 1
ATOM 1930 O O . HIS A 1 251 ? -10.401 -22.495 -24.073 1.00 88.62 251 HIS A O 1
ATOM 1936 N N . PRO A 1 252 ? -11.917 -23.712 -25.190 1.00 91.56 252 PRO A N 1
ATOM 1937 C CA . PRO A 1 252 ? -12.264 -22.642 -26.132 1.00 91.56 252 PRO A CA 1
ATOM 1938 C C . PRO A 1 252 ? -12.841 -21.385 -25.458 1.00 91.56 252 PRO A C 1
ATOM 1940 O O . PRO A 1 252 ? -12.775 -20.293 -26.025 1.00 91.56 252 PRO A O 1
ATOM 1943 N N . GLU A 1 253 ? -13.387 -21.515 -24.249 1.00 91.19 253 GLU A N 1
ATOM 1944 C CA . GLU A 1 253 ? -13.898 -20.427 -23.416 1.00 91.19 253 GLU A CA 1
ATOM 1945 C C . GLU A 1 253 ? -12.828 -19.400 -22.999 1.00 91.19 253 GLU A C 1
ATOM 1947 O O . GLU A 1 253 ? -13.148 -18.212 -22.907 1.00 91.19 253 GLU A O 1
ATOM 1952 N N . ILE A 1 254 ? -11.553 -19.802 -22.869 1.00 94.38 254 ILE A N 1
ATOM 1953 C CA . ILE A 1 254 ? -10.421 -18.901 -22.560 1.00 94.38 254 ILE A CA 1
ATOM 1954 C C . ILE A 1 254 ? -10.337 -17.764 -23.585 1.00 94.38 254 ILE A C 1
ATOM 1956 O O . ILE A 1 254 ? -10.077 -16.612 -23.236 1.00 94.38 254 ILE A O 1
ATOM 1960 N N . ALA A 1 255 ? -10.604 -18.062 -24.860 1.00 95.81 255 ALA A N 1
ATOM 1961 C CA . ALA A 1 255 ? -10.600 -17.049 -25.907 1.00 95.81 255 ALA A CA 1
ATOM 1962 C C . ALA A 1 255 ? -11.723 -16.014 -25.729 1.00 95.81 255 ALA A C 1
ATOM 1964 O O . ALA A 1 255 ? -11.564 -14.881 -26.166 1.00 95.81 255 ALA A O 1
ATOM 1965 N N . GLY A 1 256 ? -12.854 -16.360 -25.110 1.00 94.56 256 GLY A N 1
ATOM 1966 C CA . GLY A 1 256 ? -13.884 -15.382 -24.747 1.00 94.56 256 GLY A CA 1
ATOM 1967 C C . GLY A 1 256 ? -13.432 -14.510 -23.576 1.00 94.56 256 GLY A C 1
ATOM 1968 O O . GLY A 1 256 ? -13.457 -13.286 -23.674 1.00 94.56 256 GLY A O 1
ATOM 1969 N N . LEU A 1 257 ? -12.954 -15.168 -22.519 1.00 94.44 257 LEU A N 1
ATOM 1970 C CA . LEU A 1 257 ? -12.515 -14.578 -21.257 1.00 94.44 257 LEU A CA 1
ATOM 1971 C C . LEU A 1 257 ? -11.397 -13.535 -21.437 1.00 94.44 257 LEU A C 1
ATOM 1973 O O . LEU A 1 257 ? -11.587 -12.363 -21.116 1.00 94.44 257 LEU A O 1
ATOM 1977 N N . LEU A 1 258 ? -10.253 -13.934 -22.007 1.00 96.69 258 LEU A N 1
ATOM 1978 C CA . LEU A 1 258 ? -9.068 -13.069 -22.123 1.00 96.69 258 LEU A CA 1
ATOM 1979 C C . LEU A 1 258 ? -9.253 -11.924 -23.134 1.00 96.69 258 LEU A C 1
ATOM 1981 O O . LEU A 1 258 ? -8.567 -10.907 -23.059 1.00 96.69 258 LEU A O 1
ATOM 1985 N N . ASN A 1 259 ? -10.199 -12.055 -24.072 1.00 97.00 259 ASN A N 1
ATOM 1986 C CA . ASN A 1 259 ? -10.523 -10.990 -25.024 1.00 97.00 259 ASN A CA 1
ATOM 1987 C C . ASN A 1 259 ? -11.209 -9.777 -24.368 1.00 97.00 259 ASN A C 1
ATOM 1989 O O . ASN A 1 259 ? -11.251 -8.723 -24.999 1.00 97.00 259 ASN A O 1
ATOM 1993 N N . GLN A 1 260 ? -11.726 -9.885 -23.139 1.00 94.69 260 GLN A N 1
ATOM 1994 C CA . GLN A 1 260 ? -12.385 -8.763 -22.451 1.00 94.69 260 GLN A CA 1
ATOM 1995 C C . GLN A 1 260 ? -11.417 -7.596 -22.188 1.00 94.69 260 GLN A C 1
ATOM 1997 O O . GLN A 1 260 ? -11.786 -6.438 -22.359 1.00 94.69 260 GLN A O 1
ATOM 2002 N N . LEU A 1 261 ? -10.146 -7.903 -21.906 1.00 95.31 261 LEU A N 1
ATOM 2003 C CA . LEU A 1 261 ? -9.065 -6.930 -21.704 1.00 95.31 261 LEU A CA 1
ATOM 2004 C C . LEU A 1 261 ? -8.728 -6.100 -22.963 1.00 95.31 261 LEU A C 1
ATOM 2006 O O . LEU A 1 261 ? -8.210 -4.990 -22.856 1.00 95.31 261 LEU A O 1
ATOM 2010 N N . SER A 1 262 ? -9.030 -6.612 -24.165 1.00 89.25 262 SER A N 1
ATOM 2011 C CA . SER A 1 262 ? -8.641 -6.009 -25.455 1.00 89.25 262 SER A CA 1
ATOM 2012 C C . SER A 1 262 ? -9.120 -4.564 -25.634 1.00 89.25 262 SER A C 1
ATOM 2014 O O . SER A 1 262 ? -8.403 -3.752 -26.216 1.00 89.25 262 SER A O 1
ATOM 2016 N N . GLY A 1 263 ? -10.318 -4.243 -25.134 1.00 88.25 263 GLY A N 1
ATOM 2017 C CA . GLY A 1 263 ? -10.932 -2.918 -25.264 1.00 88.25 263 GLY A CA 1
ATOM 2018 C C . GLY A 1 263 ? -10.698 -1.969 -24.087 1.00 88.25 263 GLY A C 1
ATOM 2019 O O . GLY A 1 263 ? -11.228 -0.863 -24.125 1.00 88.25 263 GLY A O 1
ATOM 2020 N N . LEU A 1 264 ? -9.967 -2.404 -23.055 1.00 94.88 264 LEU A N 1
ATOM 2021 C CA . LEU A 1 264 ? -9.793 -1.674 -21.790 1.00 94.88 264 LEU A CA 1
ATOM 2022 C C . LEU A 1 264 ? -8.368 -1.140 -21.601 1.00 94.88 264 LEU A C 1
ATOM 2024 O O . LEU A 1 264 ? -8.156 -0.218 -20.826 1.00 94.88 264 LEU A O 1
ATOM 2028 N N . LEU A 1 265 ? -7.396 -1.719 -22.307 1.00 95.44 265 LEU A N 1
ATOM 2029 C CA . LEU A 1 265 ? -5.992 -1.322 -22.264 1.00 95.44 265 LEU A CA 1
ATOM 2030 C C . LEU A 1 265 ? -5.659 -0.493 -23.512 1.00 95.44 265 LEU A C 1
ATOM 2032 O O . LEU A 1 265 ? -5.434 -1.059 -24.585 1.00 95.44 265 LEU A O 1
ATOM 2036 N N . ASP A 1 266 ? -5.644 0.834 -23.372 1.00 93.94 266 ASP A N 1
ATOM 2037 C CA . ASP A 1 266 ? -5.098 1.783 -24.354 1.00 93.94 266 ASP A CA 1
ATOM 2038 C C . ASP A 1 266 ? -3.746 2.372 -23.893 1.00 93.94 266 ASP A C 1
ATOM 2040 O O . ASP A 1 266 ? -3.239 2.019 -22.830 1.00 93.94 266 ASP A O 1
ATOM 2044 N N . GLU A 1 267 ? -3.114 3.220 -24.715 1.00 90.31 267 GLU A N 1
ATOM 2045 C CA . GLU A 1 267 ? -1.749 3.727 -24.460 1.00 90.31 267 GLU A CA 1
ATOM 2046 C C . GLU A 1 267 ? -1.653 4.547 -23.165 1.00 90.31 267 GLU A C 1
ATOM 2048 O O . GLU A 1 267 ? -0.687 4.403 -22.420 1.00 90.31 267 GLU A O 1
ATOM 2053 N N . ALA A 1 268 ? -2.670 5.362 -22.867 1.00 91.50 268 ALA A N 1
ATOM 2054 C CA . ALA A 1 268 ? -2.714 6.162 -21.645 1.00 91.50 268 ALA A CA 1
ATOM 2055 C C . ALA A 1 268 ? -2.983 5.291 -20.410 1.00 91.50 268 ALA A C 1
ATOM 2057 O O . ALA A 1 268 ? -2.372 5.494 -19.362 1.00 91.50 268 ALA A O 1
ATOM 2058 N N . THR A 1 269 ? -3.862 4.296 -20.547 1.00 94.69 269 THR A N 1
ATOM 2059 C CA . THR A 1 269 ? -4.182 3.342 -19.481 1.00 94.69 269 THR A CA 1
ATOM 2060 C C . THR A 1 269 ? -2.969 2.481 -19.138 1.00 94.69 269 THR A C 1
ATOM 2062 O O . THR A 1 269 ? -2.624 2.358 -17.967 1.00 94.69 269 THR A O 1
ATOM 2065 N N . MET A 1 270 ? -2.269 1.934 -20.139 1.00 95.44 270 MET A N 1
ATOM 2066 C CA . MET A 1 270 ? -1.072 1.125 -19.901 1.00 95.44 270 MET A CA 1
ATOM 2067 C C . MET A 1 270 ? 0.058 1.955 -19.279 1.00 95.44 270 MET A C 1
ATOM 2069 O O . MET A 1 270 ? 0.697 1.488 -18.343 1.00 95.44 270 MET A O 1
ATOM 2073 N N . ALA A 1 271 ? 0.252 3.205 -19.716 1.00 92.38 271 ALA A N 1
ATOM 2074 C CA . ALA A 1 271 ? 1.234 4.099 -19.102 1.00 92.38 271 ALA A CA 1
ATOM 2075 C C . ALA A 1 271 ? 0.913 4.444 -17.640 1.00 92.38 271 ALA A C 1
ATOM 2077 O O . ALA A 1 271 ? 1.826 4.508 -16.821 1.00 92.38 271 ALA A O 1
ATOM 2078 N N . ALA A 1 272 ? -0.367 4.602 -17.288 1.00 92.38 272 ALA A N 1
ATOM 2079 C CA . ALA A 1 272 ? -0.786 4.802 -15.902 1.00 92.38 272 ALA A CA 1
ATOM 2080 C C . ALA A 1 272 ? -0.610 3.540 -15.035 1.00 92.38 272 ALA A C 1
ATOM 2082 O O . ALA A 1 272 ? -0.277 3.658 -13.859 1.00 92.38 272 ALA A O 1
ATOM 2083 N N . LEU A 1 273 ? -0.816 2.340 -15.592 1.00 94.75 273 LEU A N 1
ATOM 2084 C CA . LEU A 1 273 ? -0.577 1.070 -14.890 1.00 94.75 273 LEU A CA 1
ATOM 2085 C C . LEU A 1 273 ? 0.921 0.791 -14.698 1.00 94.75 273 LEU A C 1
ATOM 2087 O O . LEU A 1 273 ? 1.314 0.355 -13.623 1.00 94.75 273 LEU A O 1
ATOM 2091 N N . ASN A 1 274 ? 1.755 1.085 -15.701 1.00 93.88 274 ASN A N 1
ATOM 2092 C CA . ASN A 1 274 ? 3.213 1.006 -15.573 1.00 93.88 274 ASN A CA 1
ATOM 2093 C C . ASN A 1 274 ? 3.714 1.994 -14.505 1.00 93.88 274 ASN A C 1
ATOM 2095 O O . ASN A 1 274 ? 4.408 1.583 -13.584 1.00 93.88 274 ASN A O 1
ATOM 2099 N N . ALA A 1 275 ? 3.269 3.260 -14.550 1.00 90.94 275 ALA A N 1
ATOM 2100 C CA . ALA A 1 275 ? 3.648 4.283 -13.570 1.00 90.94 275 ALA A CA 1
ATOM 2101 C C . ALA A 1 275 ? 3.408 3.856 -12.110 1.00 90.94 275 ALA A C 1
ATOM 2103 O O . ALA A 1 275 ? 4.289 4.050 -11.286 1.00 90.94 275 ALA A O 1
ATOM 2104 N N . GLN A 1 276 ? 2.266 3.225 -11.806 1.00 90.19 276 GLN A N 1
ATOM 2105 C CA . GLN A 1 276 ? 1.946 2.752 -10.449 1.00 90.19 276 GLN A CA 1
ATOM 2106 C C . GLN A 1 276 ? 2.964 1.747 -9.885 1.00 90.19 276 GLN A C 1
ATOM 2108 O O . GLN A 1 276 ? 3.136 1.708 -8.672 1.00 90.19 276 GLN A O 1
ATOM 2113 N N . VAL A 1 277 ? 3.626 0.960 -10.741 1.00 88.56 277 VAL A N 1
ATOM 2114 C CA . VAL A 1 277 ? 4.655 -0.020 -10.344 1.00 88.56 277 VAL A CA 1
ATOM 2115 C C . VAL A 1 277 ? 6.072 0.554 -10.473 1.00 88.56 277 VAL A C 1
ATOM 2117 O O . VAL A 1 277 ? 6.953 0.181 -9.707 1.00 88.56 277 VAL A O 1
ATOM 2120 N N . ASP A 1 278 ? 6.308 1.433 -11.452 1.00 87.06 278 ASP A N 1
ATOM 2121 C CA . ASP A 1 278 ? 7.639 1.972 -11.757 1.00 87.06 278 ASP A CA 1
ATOM 2122 C C . ASP A 1 278 ? 8.025 3.191 -10.891 1.00 87.06 278 ASP A C 1
ATOM 2124 O O . ASP A 1 278 ? 9.220 3.430 -10.731 1.00 87.06 278 ASP A O 1
ATOM 2128 N N . ILE A 1 279 ? 7.046 3.994 -10.433 1.00 84.44 279 ILE A N 1
ATOM 2129 C CA . ILE A 1 279 ? 7.237 5.294 -9.739 1.00 84.44 279 ILE A CA 1
ATOM 2130 C C . ILE A 1 279 ? 6.069 5.742 -8.818 1.00 84.44 279 ILE A C 1
ATOM 2132 O O . ILE A 1 279 ? 5.972 6.917 -8.465 1.00 84.44 279 ILE A O 1
ATOM 2136 N N . GLY A 1 280 ? 5.120 4.853 -8.509 1.00 85.38 280 GLY A N 1
ATOM 2137 C CA . GLY A 1 280 ? 4.039 5.109 -7.547 1.00 85.38 280 GLY A CA 1
ATOM 2138 C C . GLY A 1 280 ? 3.134 6.336 -7.812 1.00 85.38 280 GLY A C 1
ATOM 2139 O O . GLY A 1 280 ? 3.076 6.881 -8.923 1.00 85.38 280 GLY A O 1
ATOM 2140 N N . PRO A 1 281 ? 2.324 6.729 -6.810 1.00 75.69 281 PRO A N 1
ATOM 2141 C CA . PRO A 1 281 ? 1.572 7.984 -6.788 1.00 75.69 281 PRO A CA 1
ATOM 2142 C C . PRO A 1 281 ? 2.400 9.279 -6.726 1.00 75.69 281 PRO A C 1
ATOM 2144 O O . PRO A 1 281 ? 1.933 10.282 -7.282 1.00 75.69 281 PRO A O 1
ATOM 2147 N N . ASP A 1 282 ? 3.565 9.311 -6.065 1.00 78.06 282 ASP A N 1
ATOM 2148 C CA . ASP A 1 282 ? 4.365 10.545 -5.938 1.00 78.06 282 ASP A CA 1
ATOM 2149 C C . ASP A 1 282 ? 5.198 10.891 -7.194 1.00 78.06 282 ASP A C 1
ATOM 2151 O O . ASP A 1 282 ? 5.419 12.075 -7.485 1.00 78.06 282 ASP A O 1
ATOM 2155 N N . GLY A 1 283 ? 5.540 9.887 -8.009 1.00 79.44 283 GLY A N 1
ATOM 2156 C CA . GLY A 1 283 ? 6.266 10.018 -9.274 1.00 79.44 283 GLY A CA 1
ATOM 2157 C C . GLY A 1 283 ? 7.793 9.897 -9.167 1.00 79.44 283 GLY A C 1
ATOM 2158 O O . GLY A 1 283 ? 8.490 10.117 -10.170 1.00 79.44 283 GLY A O 1
ATOM 2159 N N . GLU A 1 284 ? 8.317 9.566 -7.989 1.00 76.69 284 GLU A N 1
ATOM 2160 C CA . GLU A 1 284 ? 9.724 9.266 -7.729 1.00 76.69 284 GLU A CA 1
ATOM 2161 C C . GLU A 1 284 ? 10.004 7.751 -7.752 1.00 76.69 284 GLU A C 1
ATOM 2163 O O . GLU A 1 284 ? 9.097 6.939 -7.856 1.00 76.69 284 GLU A O 1
ATOM 2168 N N . LEU A 1 285 ? 11.283 7.357 -7.767 1.00 76.62 285 LEU A N 1
ATOM 2169 C CA . LEU A 1 285 ? 11.701 5.948 -7.836 1.00 76.62 285 LEU A CA 1
ATOM 2170 C C . LEU A 1 285 ? 12.240 5.487 -6.479 1.00 76.62 285 LEU A C 1
ATOM 2172 O O . LEU A 1 285 ? 13.087 6.168 -5.903 1.00 76.62 285 LEU A O 1
ATOM 2176 N N . ALA A 1 286 ? 11.815 4.303 -6.039 1.00 69.62 286 ALA A N 1
ATOM 2177 C CA . ALA A 1 286 ? 12.054 3.746 -4.710 1.00 69.62 286 ALA A CA 1
ATOM 2178 C C . ALA A 1 286 ? 11.511 4.644 -3.579 1.00 69.62 286 ALA A C 1
ATOM 2180 O O . ALA A 1 286 ? 12.148 4.786 -2.531 1.00 69.62 286 ALA A O 1
ATOM 2181 N N . SER A 1 287 ? 10.336 5.246 -3.797 1.00 63.84 287 SER A N 1
ATOM 2182 C CA . SER A 1 287 ? 9.612 6.062 -2.808 1.00 63.84 287 SER A CA 1
ATOM 2183 C C . SER A 1 287 ? 9.077 5.211 -1.646 1.00 63.84 287 SER A C 1
ATOM 2185 O O . SER A 1 287 ? 9.015 5.676 -0.505 1.00 63.84 287 SER A O 1
ATOM 2187 N N . GLY A 1 288 ? 8.710 3.956 -1.928 1.00 64.44 288 GLY A N 1
ATOM 2188 C CA . GLY A 1 288 ? 7.950 3.090 -1.032 1.00 64.44 288 GLY A CA 1
ATOM 2189 C C . GLY A 1 288 ? 6.431 3.248 -1.161 1.00 64.44 288 GLY A C 1
ATOM 2190 O O . GLY A 1 288 ? 5.711 2.629 -0.377 1.00 64.44 288 GLY A O 1
ATOM 2191 N N . ASP A 1 289 ? 5.942 4.049 -2.118 1.00 70.75 289 ASP A N 1
ATOM 2192 C CA . ASP A 1 289 ? 4.518 4.153 -2.475 1.00 70.75 289 ASP A CA 1
ATOM 2193 C C . ASP A 1 289 ? 4.158 3.428 -3.792 1.00 70.75 289 ASP A C 1
ATOM 2195 O O . ASP A 1 289 ? 3.001 3.445 -4.221 1.00 70.75 289 ASP A O 1
ATOM 2199 N N . GLU A 1 290 ? 5.114 2.714 -4.402 1.00 83.44 290 GLU A N 1
ATOM 2200 C CA . GLU A 1 290 ? 4.881 1.885 -5.586 1.00 83.44 290 GLU A CA 1
ATOM 2201 C C . GLU A 1 290 ? 3.990 0.667 -5.292 1.00 83.44 290 GLU A C 1
ATOM 2203 O O . GLU A 1 290 ? 4.282 -0.178 -4.442 1.00 83.44 290 GLU A O 1
ATOM 2208 N N . ALA A 1 291 ? 2.911 0.535 -6.063 1.00 76.31 291 ALA A N 1
ATOM 2209 C CA . ALA A 1 291 ? 1.965 -0.566 -5.947 1.00 76.31 291 ALA A CA 1
ATOM 2210 C C . ALA A 1 291 ? 2.520 -1.850 -6.583 1.00 76.31 291 ALA A C 1
ATOM 2212 O O . ALA A 1 291 ? 3.185 -1.833 -7.625 1.00 76.31 291 ALA A O 1
ATOM 2213 N N . SER A 1 292 ? 2.205 -3.006 -5.996 1.00 84.94 292 SER A N 1
ATOM 2214 C CA . SER A 1 292 ? 2.722 -4.278 -6.516 1.00 84.94 292 SER A CA 1
ATOM 2215 C C . SER A 1 292 ? 2.081 -4.659 -7.861 1.00 84.94 292 SER A C 1
ATOM 2217 O O . SER A 1 292 ? 0.925 -4.346 -8.137 1.00 84.94 292 SER A O 1
ATOM 2219 N N . VAL A 1 293 ? 2.787 -5.428 -8.701 1.00 88.12 293 VAL A N 1
ATOM 2220 C CA . VAL A 1 293 ? 2.234 -5.929 -9.981 1.00 88.12 293 VAL A CA 1
ATOM 2221 C C . VAL A 1 293 ? 0.912 -6.692 -9.794 1.00 88.12 293 VAL A C 1
ATOM 2223 O O . VAL A 1 293 ? 0.029 -6.616 -10.650 1.00 88.12 293 VAL A O 1
ATOM 2226 N N . GLU A 1 294 ? 0.773 -7.456 -8.704 1.00 85.19 294 GLU A N 1
ATOM 2227 C CA . GLU A 1 294 ? -0.444 -8.230 -8.419 1.00 85.19 294 GLU A CA 1
ATOM 2228 C C . GLU A 1 294 ? -1.602 -7.337 -7.977 1.00 85.19 294 GLU A C 1
ATOM 2230 O O . GLU A 1 294 ? -2.714 -7.507 -8.472 1.00 85.19 294 GLU A O 1
ATOM 2235 N N . GLU A 1 295 ? -1.322 -6.325 -7.163 1.00 81.25 295 GLU A N 1
ATOM 2236 C CA . GLU A 1 295 ? -2.267 -5.280 -6.778 1.00 81.25 295 GLU A CA 1
ATOM 2237 C C . GLU A 1 295 ? -2.736 -4.445 -7.976 1.00 81.25 295 GLU A C 1
ATOM 2239 O O . GLU A 1 295 ? -3.937 -4.350 -8.212 1.00 81.25 295 GLU A O 1
ATOM 2244 N N . VAL A 1 296 ? -1.823 -3.906 -8.792 1.00 88.50 296 VAL A N 1
ATOM 2245 C CA . VAL A 1 296 ? -2.165 -3.100 -9.980 1.00 88.50 296 VAL A CA 1
ATOM 2246 C C . VAL A 1 296 ? -3.000 -3.911 -10.975 1.00 88.50 296 VAL A C 1
ATOM 2248 O O . VAL A 1 296 ? -3.992 -3.412 -11.514 1.00 88.50 296 VAL A O 1
ATOM 2251 N N . ALA A 1 297 ? -2.665 -5.188 -11.186 1.00 93.00 297 ALA A N 1
ATOM 2252 C CA . ALA A 1 297 ? -3.459 -6.080 -12.026 1.00 93.00 297 ALA A CA 1
ATOM 2253 C C . ALA A 1 297 ? -4.842 -6.395 -11.416 1.00 93.00 297 ALA A C 1
ATOM 2255 O O . ALA A 1 297 ? -5.848 -6.364 -12.129 1.00 93.00 297 ALA A O 1
ATOM 2256 N N . TYR A 1 298 ? -4.920 -6.673 -10.113 1.00 85.19 298 TYR A N 1
ATOM 2257 C CA . TYR A 1 298 ? -6.172 -6.987 -9.416 1.00 85.19 298 TYR A CA 1
ATOM 2258 C C . TYR A 1 298 ? -7.118 -5.782 -9.350 1.00 85.19 298 TYR A C 1
ATOM 2260 O O . TYR A 1 298 ? -8.290 -5.894 -9.718 1.00 85.19 298 TYR A O 1
ATOM 2268 N N . ASN A 1 299 ? -6.598 -4.612 -8.980 1.00 83.25 299 ASN A N 1
ATOM 2269 C CA . ASN A 1 299 ? -7.340 -3.358 -8.911 1.00 83.25 299 ASN A CA 1
ATOM 2270 C C . ASN A 1 299 ? -7.842 -2.938 -10.300 1.00 83.25 299 ASN A C 1
ATOM 2272 O O . ASN A 1 299 ? -9.006 -2.558 -10.435 1.00 83.25 299 ASN A O 1
ATOM 2276 N N . PHE A 1 300 ? -7.041 -3.109 -11.362 1.00 91.88 300 PHE A N 1
ATOM 2277 C CA . PHE A 1 300 ? -7.511 -2.890 -12.734 1.00 91.88 300 PHE A CA 1
ATOM 2278 C C . PHE A 1 300 ? -8.652 -3.841 -13.129 1.00 91.88 300 PHE A C 1
ATOM 2280 O O . PHE A 1 300 ? -9.640 -3.403 -13.727 1.00 91.88 300 PHE A O 1
ATOM 2287 N N . LEU A 1 301 ? -8.557 -5.134 -12.796 1.00 91.62 301 LEU A N 1
ATOM 2288 C CA . LEU A 1 301 ? -9.625 -6.099 -13.079 1.00 91.62 301 LEU A CA 1
ATOM 2289 C C . LEU A 1 301 ? -10.912 -5.771 -12.309 1.00 91.62 301 LEU A C 1
ATOM 2291 O O . LEU A 1 301 ? -11.990 -5.800 -12.906 1.00 91.62 301 LEU A O 1
ATOM 2295 N N . ARG A 1 302 ? -10.812 -5.413 -11.023 1.00 82.50 302 ARG A N 1
ATOM 2296 C CA . ARG A 1 302 ? -11.959 -5.022 -10.188 1.00 82.50 302 ARG A CA 1
ATOM 2297 C C . ARG A 1 302 ? -12.616 -3.726 -10.657 1.00 82.50 302 ARG A C 1
ATOM 2299 O O . ARG A 1 302 ? -13.829 -3.716 -10.855 1.00 82.50 302 ARG A O 1
ATOM 2306 N N . ALA A 1 303 ? -11.839 -2.680 -10.943 1.00 82.50 303 ALA A N 1
ATOM 2307 C CA . ALA A 1 303 ? -12.353 -1.410 -11.469 1.00 82.50 303 ALA A CA 1
ATOM 2308 C C . ALA A 1 303 ? -13.122 -1.580 -12.796 1.00 82.50 303 ALA A C 1
ATOM 2310 O O . ALA A 1 303 ? -14.056 -0.833 -13.086 1.00 82.50 303 ALA A O 1
ATOM 2311 N N . ASN A 1 304 ? -12.770 -2.600 -13.588 1.00 87.94 304 ASN A N 1
ATOM 2312 C CA . ASN A 1 304 ? -13.458 -2.963 -14.828 1.00 87.94 304 ASN A CA 1
ATOM 2313 C C . ASN A 1 304 ? -14.514 -4.079 -14.666 1.00 87.94 304 ASN A C 1
ATOM 2315 O O . ASN A 1 304 ? -15.070 -4.533 -15.668 1.00 87.94 304 ASN A O 1
ATOM 2319 N N . ARG A 1 305 ? -14.811 -4.517 -13.431 1.00 84.50 305 ARG A N 1
ATOM 2320 C CA . ARG A 1 305 ? -15.762 -5.597 -13.093 1.00 84.50 305 ARG A CA 1
ATOM 2321 C C . ARG A 1 305 ? -15.486 -6.913 -13.847 1.00 84.50 305 ARG A C 1
ATOM 2323 O O . ARG A 1 305 ? -16.411 -7.586 -14.301 1.00 84.50 305 ARG A O 1
ATOM 2330 N N . LEU A 1 306 ? -14.204 -7.256 -14.008 1.00 88.44 306 LEU A N 1
ATOM 2331 C CA . LEU A 1 306 ? -13.727 -8.478 -14.675 1.00 88.44 306 LEU A CA 1
ATOM 2332 C C . LEU A 1 306 ? -13.378 -9.630 -13.723 1.00 88.44 306 LEU A C 1
ATOM 2334 O O . LEU A 1 306 ? -13.121 -10.731 -14.201 1.00 88.44 306 LEU A O 1
ATOM 2338 N N . VAL A 1 307 ? -13.364 -9.377 -12.416 1.00 84.06 307 VAL A N 1
ATOM 2339 C CA . VAL A 1 307 ? -13.273 -10.384 -11.348 1.00 84.06 307 VAL A CA 1
ATOM 2340 C C . VAL A 1 307 ? -14.315 -10.067 -10.276 1.00 84.06 307 VAL A C 1
ATOM 2342 O O . VAL A 1 307 ? -14.832 -8.944 -10.236 1.00 84.06 307 VAL A O 1
ATOM 2345 N N . ALA A 1 308 ? -14.641 -11.038 -9.427 1.00 72.44 308 ALA A N 1
ATOM 2346 C CA . ALA A 1 308 ? -15.588 -10.858 -8.334 1.00 72.44 308 ALA A CA 1
ATOM 2347 C C . ALA A 1 308 ? -15.146 -9.748 -7.359 1.00 72.44 308 ALA A C 1
ATOM 2349 O O . ALA A 1 308 ? -13.963 -9.594 -7.051 1.00 72.44 308 ALA A O 1
ATOM 2350 N N . LEU A 1 309 ? -16.119 -8.985 -6.852 1.00 73.94 309 LEU A N 1
ATOM 2351 C CA . LEU A 1 309 ? -15.917 -8.126 -5.686 1.00 73.94 309 LEU A CA 1
ATOM 2352 C C . LEU A 1 309 ? -15.935 -8.985 -4.408 1.00 73.94 309 LEU A C 1
ATOM 2354 O O . LEU A 1 309 ? -16.597 -10.028 -4.396 1.00 73.94 309 LEU A O 1
ATOM 2358 N N . PRO A 1 310 ? -15.204 -8.584 -3.352 1.00 75.44 310 PRO A N 1
ATOM 2359 C CA . PRO A 1 310 ? -15.108 -9.368 -2.127 1.00 75.44 310 PRO A CA 1
ATOM 2360 C C . PRO A 1 310 ? -16.452 -9.506 -1.395 1.00 75.44 310 PRO A C 1
ATOM 2362 O O . PRO A 1 310 ? -17.387 -8.716 -1.569 1.00 75.44 310 PRO A O 1
ATOM 2365 N N . GLU A 1 311 ? -16.511 -10.526 -0.541 1.00 86.94 311 GLU A N 1
ATOM 2366 C CA . GLU A 1 311 ? -17.478 -10.588 0.554 1.00 86.94 311 GLU A CA 1
ATOM 2367 C C . GLU A 1 311 ? -17.159 -9.457 1.548 1.00 86.94 311 GLU A C 1
ATOM 2369 O O . GLU A 1 311 ? -15.986 -9.152 1.761 1.00 86.94 311 GLU A O 1
ATOM 2374 N N . ILE A 1 312 ? -18.183 -8.803 2.099 1.00 91.31 312 ILE A N 1
ATOM 2375 C CA . ILE A 1 312 ? -18.029 -7.731 3.097 1.00 91.31 312 ILE A CA 1
ATOM 2376 C C . ILE A 1 312 ? -18.843 -8.130 4.322 1.00 91.31 312 ILE A C 1
ATOM 2378 O O . ILE A 1 312 ? -20.076 -8.113 4.281 1.00 91.31 312 ILE A O 1
ATOM 2382 N N . VAL A 1 313 ? -18.174 -8.507 5.407 1.00 92.94 313 VAL A N 1
ATOM 2383 C CA . VAL A 1 313 ? -18.853 -8.921 6.636 1.00 92.94 313 VAL A CA 1
ATOM 2384 C C . VAL A 1 313 ? -19.290 -7.684 7.418 1.00 92.94 313 VAL A C 1
ATOM 2386 O O . VAL A 1 313 ? -18.465 -6.970 7.992 1.00 92.94 313 VAL A O 1
ATOM 2389 N N . VAL A 1 314 ? -20.598 -7.430 7.435 1.00 91.25 314 VAL A N 1
ATOM 2390 C CA . VAL A 1 314 ? -21.223 -6.330 8.174 1.00 91.25 314 VAL A CA 1
ATOM 2391 C C . VAL A 1 314 ? -21.744 -6.867 9.502 1.00 91.25 314 VAL A C 1
ATOM 2393 O O . VAL A 1 314 ? -22.642 -7.710 9.522 1.00 91.25 314 VAL A O 1
ATOM 2396 N N . ALA A 1 315 ? -21.198 -6.391 10.615 1.00 87.44 315 ALA A N 1
ATOM 2397 C CA . ALA A 1 315 ? -21.670 -6.755 11.945 1.00 87.44 315 ALA A CA 1
ATOM 2398 C C . ALA A 1 315 ? -22.595 -5.686 12.538 1.00 87.44 315 ALA A C 1
ATOM 2400 O O . ALA A 1 315 ? -22.460 -4.494 12.263 1.00 87.44 315 ALA A O 1
ATOM 2401 N N . SER A 1 316 ? -23.485 -6.141 13.416 1.00 72.19 316 SER A N 1
ATOM 2402 C CA . SER A 1 316 ? -24.212 -5.302 14.369 1.00 72.19 316 SER A CA 1
ATOM 2403 C C . SER A 1 316 ? -23.826 -5.731 15.782 1.00 72.19 316 SER A C 1
ATOM 2405 O O . SER A 1 316 ? -23.547 -6.909 16.023 1.00 72.19 316 SER A O 1
ATOM 2407 N N . THR A 1 317 ? -23.822 -4.789 16.718 1.00 62.81 317 THR A N 1
ATOM 2408 C CA . THR A 1 317 ? -23.825 -5.090 18.156 1.00 62.81 317 THR A CA 1
ATOM 2409 C C . THR A 1 317 ? -25.223 -5.585 18.570 1.00 62.81 317 THR A C 1
ATOM 2411 O O . THR A 1 317 ? -26.151 -5.575 17.757 1.00 62.81 317 THR A O 1
ATOM 2414 N N . ASP A 1 318 ? -25.394 -6.060 19.810 1.00 50.66 318 ASP A N 1
ATOM 2415 C CA . ASP A 1 318 ? -26.620 -6.756 20.264 1.00 50.66 318 ASP A CA 1
ATOM 2416 C C . ASP A 1 318 ? -27.911 -5.884 20.296 1.00 50.66 318 ASP A C 1
ATOM 2418 O O . ASP A 1 318 ? -28.976 -6.379 20.673 1.00 50.66 318 ASP A O 1
ATOM 2422 N N . ALA A 1 319 ? -27.858 -4.611 19.883 1.00 51.00 319 ALA A N 1
ATOM 2423 C CA . ALA A 1 319 ? -29.030 -3.750 19.705 1.00 51.00 319 ALA A CA 1
ATOM 2424 C C . ALA A 1 319 ? -29.785 -4.115 18.410 1.00 51.00 319 ALA A C 1
ATOM 2426 O O . ALA A 1 319 ? -29.323 -3.845 17.303 1.00 51.00 319 ALA A O 1
ATOM 2427 N N . THR A 1 320 ? -30.959 -4.740 18.542 1.00 50.12 320 THR A N 1
ATOM 2428 C CA . THR A 1 320 ? -31.806 -5.161 17.400 1.00 50.12 320 THR A CA 1
ATOM 2429 C C . THR A 1 320 ? -33.030 -4.265 17.167 1.00 50.12 320 THR A C 1
ATOM 2431 O O . THR A 1 320 ? -33.838 -4.543 16.280 1.00 50.12 320 THR A O 1
ATOM 2434 N N . GLU A 1 321 ? -33.124 -3.170 17.919 1.00 58.62 321 GLU A N 1
ATOM 2435 C CA . GLU A 1 321 ? -34.252 -2.232 18.007 1.00 58.62 321 GLU A CA 1
ATOM 2436 C C . GLU A 1 321 ? -33.769 -0.803 17.651 1.00 58.62 321 GLU A C 1
ATOM 2438 O O . GLU A 1 321 ? -32.560 -0.542 17.650 1.00 58.62 321 GLU A O 1
ATOM 2443 N N . GLY A 1 322 ? -34.682 0.103 17.278 1.00 69.00 322 GLY A N 1
ATOM 2444 C CA . GLY A 1 322 ? -34.360 1.485 16.887 1.00 69.00 322 GLY A CA 1
ATOM 2445 C C . GLY A 1 322 ? -33.431 1.674 15.669 1.00 69.00 322 GLY A C 1
ATOM 2446 O O . GLY A 1 322 ? -33.184 0.776 14.849 1.00 69.00 322 GLY A O 1
ATOM 2447 N N . PHE A 1 323 ? -32.909 2.896 15.531 1.00 77.81 323 PHE A N 1
ATOM 2448 C CA . PHE A 1 323 ? -32.174 3.373 14.353 1.00 77.81 323 PHE A CA 1
ATOM 2449 C C . PHE A 1 323 ? -30.926 2.565 13.936 1.00 77.81 323 PHE A C 1
ATOM 2451 O O . PHE A 1 323 ? -30.674 2.448 12.733 1.00 77.81 323 PHE A O 1
ATOM 2458 N N . GLN A 1 324 ? -30.158 1.956 14.851 1.00 77.50 324 GLN A N 1
ATOM 2459 C CA . GLN A 1 324 ? -28.977 1.156 14.457 1.00 77.50 324 GLN A CA 1
ATOM 2460 C C . GLN A 1 324 ? -29.348 -0.038 13.559 1.00 77.50 324 GLN A C 1
ATOM 2462 O O . GLN A 1 324 ? -28.614 -0.374 12.620 1.00 77.50 324 GLN A O 1
ATOM 2467 N N . SER A 1 325 ? -30.523 -0.632 13.791 1.00 79.25 325 SER A N 1
ATOM 2468 C CA . SER A 1 325 ? -31.086 -1.696 12.954 1.00 79.25 325 SER A CA 1
ATOM 2469 C C . SER A 1 325 ? -31.404 -1.182 11.543 1.00 79.25 325 SER A C 1
ATOM 2471 O O . SER A 1 325 ? -31.067 -1.829 10.546 1.00 79.25 325 SER A O 1
ATOM 2473 N N . ILE A 1 326 ? -31.966 0.028 11.433 1.00 86.50 326 ILE A N 1
ATOM 2474 C CA . ILE A 1 326 ? -32.232 0.699 10.151 1.00 86.50 326 ILE A CA 1
ATOM 2475 C C . ILE A 1 326 ? -30.913 0.949 9.404 1.00 86.50 326 ILE A C 1
ATOM 2477 O O . ILE A 1 326 ? -30.773 0.542 8.250 1.00 86.50 326 ILE A O 1
ATOM 2481 N N . LEU A 1 327 ? -29.917 1.560 10.056 1.00 87.69 327 LEU A N 1
ATOM 2482 C CA . LEU A 1 327 ? -28.637 1.901 9.428 1.00 87.69 327 LEU A CA 1
ATOM 2483 C C . LEU A 1 327 ? -27.851 0.655 8.983 1.00 87.69 327 LEU A C 1
ATOM 2485 O O . LEU A 1 327 ? -27.307 0.638 7.878 1.00 87.69 327 LEU A O 1
ATOM 2489 N N . SER A 1 328 ? -27.861 -0.424 9.771 1.00 86.25 328 SER A N 1
ATOM 2490 C CA . SER A 1 328 ? -27.268 -1.710 9.372 1.00 86.25 328 SER A CA 1
ATOM 2491 C C . SER A 1 328 ? -27.926 -2.275 8.107 1.00 86.25 328 SER A C 1
ATOM 2493 O O . SER A 1 328 ? -27.236 -2.711 7.183 1.00 86.25 328 SER A O 1
ATOM 2495 N N . ASN A 1 329 ? -29.260 -2.208 8.010 1.00 89.19 329 ASN A N 1
ATOM 2496 C CA . ASN A 1 329 ? -29.986 -2.616 6.805 1.00 89.19 329 ASN A CA 1
ATOM 2497 C C . ASN A 1 329 ? -29.696 -1.698 5.603 1.00 89.19 329 ASN A C 1
ATOM 2499 O O . ASN A 1 329 ? -29.577 -2.196 4.481 1.00 89.19 329 ASN A O 1
ATOM 2503 N N . MET A 1 330 ? -29.518 -0.388 5.816 1.00 93.19 330 MET A N 1
ATOM 2504 C CA . MET A 1 330 ? -29.113 0.537 4.751 1.00 93.19 330 MET A CA 1
ATOM 2505 C C . MET A 1 330 ? -27.730 0.176 4.190 1.00 93.19 330 MET A C 1
ATOM 2507 O O . MET A 1 330 ? -27.573 0.084 2.974 1.00 93.19 330 MET A O 1
ATOM 2511 N N . LEU A 1 331 ? -26.742 -0.087 5.054 1.00 92.88 331 LEU A N 1
ATOM 2512 C CA . LEU A 1 331 ? -25.391 -0.487 4.638 1.00 92.88 331 LEU A CA 1
ATOM 2513 C C . LEU A 1 331 ? -25.410 -1.811 3.854 1.00 92.88 331 LEU A C 1
ATOM 2515 O O . LEU A 1 331 ? -24.816 -1.897 2.779 1.00 92.88 331 LEU A O 1
ATOM 2519 N N . MET A 1 332 ? -26.153 -2.815 4.334 1.00 91.00 332 MET A N 1
ATOM 2520 C CA . MET A 1 332 ? -26.339 -4.100 3.642 1.00 91.00 332 MET A CA 1
ATOM 2521 C C . MET A 1 332 ? -26.949 -3.940 2.238 1.00 91.00 332 MET A C 1
ATOM 2523 O O . MET A 1 332 ? -26.487 -4.570 1.287 1.00 91.00 332 MET A O 1
ATOM 2527 N N . LEU A 1 333 ? -27.976 -3.099 2.085 1.00 92.69 333 LEU A N 1
ATOM 2528 C CA . LEU A 1 333 ? -28.627 -2.848 0.794 1.00 92.69 333 LEU A CA 1
ATOM 2529 C C . LEU A 1 333 ? -27.724 -2.076 -0.177 1.00 92.69 333 LEU A C 1
ATOM 2531 O O . LEU A 1 333 ? -27.615 -2.444 -1.346 1.00 92.69 333 LEU A O 1
ATOM 2535 N N . LEU A 1 334 ? -27.050 -1.038 0.317 1.00 92.81 334 LEU A N 1
ATOM 2536 C CA . LEU A 1 334 ? -26.187 -0.161 -0.472 1.00 92.81 334 LEU A CA 1
ATOM 2537 C C . LEU A 1 334 ? -24.945 -0.897 -1.010 1.00 92.81 334 LEU A C 1
ATOM 2539 O O . LEU A 1 334 ? -24.572 -0.726 -2.171 1.00 92.81 334 LEU A O 1
ATOM 2543 N N . LEU A 1 335 ? -24.345 -1.779 -0.202 1.00 90.56 335 LEU A N 1
ATOM 2544 C CA . LEU A 1 335 ? -23.251 -2.659 -0.631 1.00 90.56 335 LEU A CA 1
ATOM 2545 C C . LEU A 1 335 ? -23.697 -3.651 -1.720 1.00 90.56 335 LEU A C 1
ATOM 2547 O O . LEU A 1 335 ? -22.951 -3.904 -2.670 1.00 90.56 335 LEU A O 1
ATOM 2551 N N . ALA A 1 336 ? -24.911 -4.198 -1.609 1.00 88.19 336 ALA A N 1
ATOM 2552 C CA . ALA A 1 336 ? -25.448 -5.144 -2.585 1.00 88.19 336 ALA A CA 1
ATOM 2553 C C . ALA A 1 336 ? -25.735 -4.488 -3.951 1.00 88.19 336 ALA A C 1
ATOM 2555 O O . ALA A 1 336 ? -25.417 -5.084 -4.980 1.00 88.19 336 ALA A O 1
ATOM 2556 N N . ASP A 1 337 ? -26.273 -3.261 -3.977 1.00 87.56 337 ASP A N 1
ATOM 2557 C CA . ASP A 1 337 ? -26.494 -2.491 -5.217 1.00 87.56 337 ASP A CA 1
ATOM 2558 C C . ASP A 1 337 ? -25.162 -2.113 -5.899 1.00 87.56 337 ASP A C 1
ATOM 2560 O O . ASP A 1 337 ? -24.980 -2.320 -7.103 1.00 87.56 337 ASP A O 1
ATOM 2564 N N . ALA A 1 338 ? -24.161 -1.708 -5.104 1.00 82.00 338 ALA A N 1
ATOM 2565 C CA . ALA A 1 338 ? -22.796 -1.466 -5.578 1.00 82.00 338 ALA A CA 1
ATOM 2566 C C . ALA A 1 338 ? -22.121 -2.715 -6.198 1.00 82.00 338 ALA A C 1
ATOM 2568 O O . ALA A 1 338 ? -21.176 -2.578 -6.986 1.00 82.00 338 ALA A O 1
ATOM 2569 N N . GLY A 1 339 ? -22.634 -3.917 -5.904 1.00 79.12 339 GLY A N 1
ATOM 2570 C CA . GLY A 1 339 ? -22.212 -5.195 -6.484 1.00 79.12 339 GLY A CA 1
ATOM 2571 C C . GLY A 1 339 ? -21.332 -6.061 -5.579 1.00 79.12 339 GLY A C 1
ATOM 2572 O O . GLY A 1 339 ? -20.816 -7.080 -6.041 1.00 79.12 339 GLY A O 1
ATOM 2573 N N . TYR A 1 340 ? -21.152 -5.677 -4.314 1.00 86.81 340 TYR A N 1
ATOM 2574 C CA . TYR A 1 340 ? -20.465 -6.491 -3.307 1.00 86.81 340 TYR A CA 1
ATOM 2575 C C . TYR A 1 340 ? -21.334 -7.669 -2.862 1.00 86.81 340 TYR A C 1
ATOM 2577 O O . TYR A 1 340 ? -22.518 -7.755 -3.196 1.00 86.81 340 TYR A O 1
ATOM 2585 N N . GLN A 1 341 ? -20.761 -8.594 -2.092 1.00 86.94 341 GLN A N 1
ATOM 2586 C CA . GLN A 1 341 ? -21.520 -9.641 -1.401 1.00 86.94 341 GLN A CA 1
ATOM 2587 C C . GLN A 1 341 ? -21.527 -9.346 0.109 1.00 86.94 341 GLN A C 1
ATOM 2589 O O . GLN A 1 341 ? -20.688 -9.870 0.837 1.00 86.94 341 GLN A O 1
ATOM 2594 N N . PRO A 1 342 ? -22.416 -8.462 0.598 1.00 90.56 342 PRO A N 1
ATOM 2595 C CA . PRO A 1 342 ? -22.486 -8.154 2.018 1.00 90.56 342 PRO A CA 1
ATOM 2596 C C . PRO A 1 342 ? -23.099 -9.322 2.803 1.00 90.56 342 PRO A C 1
ATOM 2598 O O . PRO A 1 342 ? -24.135 -9.871 2.417 1.00 90.56 342 PRO A O 1
ATOM 2601 N N . VAL A 1 343 ? -22.472 -9.687 3.920 1.00 89.94 343 VAL A N 1
ATOM 2602 C CA . VAL A 1 343 ? -22.907 -10.766 4.817 1.00 89.94 343 VAL A CA 1
ATOM 2603 C C . VAL A 1 343 ? -23.156 -10.191 6.203 1.00 89.94 343 VAL A C 1
ATOM 2605 O O . VAL A 1 343 ? -22.245 -9.659 6.827 1.00 89.94 343 VAL A O 1
ATOM 2608 N N . ALA A 1 344 ? -24.391 -10.318 6.691 1.00 85.62 344 ALA A N 1
ATOM 2609 C CA . ALA A 1 344 ? -24.756 -9.889 8.035 1.00 85.62 344 ALA A CA 1
ATOM 2610 C C . ALA A 1 344 ? -24.241 -10.896 9.076 1.00 85.62 344 ALA A C 1
ATOM 2612 O O . ALA A 1 344 ? -24.636 -12.065 9.056 1.00 85.62 344 ALA A O 1
ATOM 2613 N N . GLN A 1 345 ? -23.398 -10.432 9.996 1.00 83.62 345 GLN A N 1
ATOM 2614 C CA . GLN A 1 345 ? -22.857 -11.217 11.101 1.00 83.62 345 GLN A CA 1
ATOM 2615 C C . GLN A 1 345 ? -23.520 -10.792 12.419 1.00 83.62 345 GLN A C 1
ATOM 2617 O O . GLN A 1 345 ? -23.216 -9.741 12.981 1.00 83.62 345 GLN A O 1
ATOM 2622 N N . THR A 1 346 ? -24.440 -11.626 12.904 1.00 72.19 346 THR A N 1
ATOM 2623 C CA . THR A 1 346 ? -25.165 -11.444 14.171 1.00 72.19 346 THR A CA 1
ATOM 2624 C C . THR A 1 346 ? -24.530 -12.255 15.309 1.00 72.19 346 THR A C 1
ATOM 2626 O O . THR A 1 346 ? -23.595 -13.032 15.092 1.00 72.19 346 THR A O 1
ATOM 2629 N N . ASP A 1 347 ? -25.048 -12.086 16.531 1.00 66.56 347 ASP A N 1
ATOM 2630 C CA . ASP A 1 347 ? -24.768 -12.939 17.699 1.00 66.56 347 ASP A CA 1
ATOM 2631 C C . ASP A 1 347 ? -23.284 -13.004 18.142 1.00 66.56 347 ASP A C 1
ATOM 2633 O O . ASP A 1 347 ? -22.872 -13.955 18.815 1.00 66.56 347 ASP A O 1
ATOM 2637 N N . LEU A 1 348 ? -22.468 -11.998 17.794 1.00 68.06 348 LEU A N 1
ATOM 2638 C CA . LEU A 1 348 ? -21.085 -11.873 18.283 1.00 68.06 348 LEU A CA 1
ATOM 2639 C C . LEU A 1 348 ? -21.020 -11.520 19.781 1.00 68.06 348 LEU A C 1
ATOM 2641 O O . LEU A 1 348 ? -20.022 -11.821 20.441 1.00 68.06 348 LEU A O 1
ATOM 2645 N N . GLY A 1 349 ? -22.085 -10.922 20.320 1.00 68.38 349 GLY A N 1
ATOM 2646 C CA . GLY A 1 349 ? -22.126 -10.320 21.647 1.00 68.38 349 GLY A CA 1
ATOM 2647 C C . GLY A 1 349 ? -21.832 -8.815 21.613 1.00 68.38 349 GLY A C 1
ATOM 2648 O O . GLY A 1 349 ? -21.542 -8.238 20.565 1.00 68.38 349 GLY A O 1
ATOM 2649 N N . GLY A 1 350 ? -21.866 -8.186 22.789 1.00 71.69 350 GLY A N 1
ATOM 2650 C CA . GLY A 1 350 ? -21.647 -6.746 22.946 1.00 71.69 350 GLY A CA 1
ATOM 2651 C C . GLY A 1 350 ? -20.316 -6.212 22.393 1.00 71.69 350 GLY A C 1
ATOM 2652 O O . GLY A 1 350 ? -19.325 -6.932 22.288 1.00 71.69 350 GLY A O 1
ATOM 2653 N N . ASN A 1 351 ? -20.329 -4.913 22.093 1.00 76.12 351 ASN A N 1
ATOM 2654 C CA . ASN A 1 351 ? -19.328 -4.038 21.460 1.00 76.12 351 ASN A CA 1
ATOM 2655 C C . ASN A 1 351 ? -17.887 -4.595 21.371 1.00 76.12 351 ASN A C 1
ATOM 2657 O O . ASN A 1 351 ? -17.404 -4.888 20.276 1.00 76.12 351 ASN A O 1
ATOM 2661 N N . LEU A 1 352 ? -17.221 -4.844 22.509 1.00 79.75 352 LEU A N 1
ATOM 2662 C CA . LEU A 1 352 ? -15.854 -5.391 22.571 1.00 79.75 352 LEU A CA 1
ATOM 2663 C C . LEU A 1 352 ? -15.647 -6.697 21.770 1.00 79.75 352 LEU A C 1
ATOM 2665 O O . LEU A 1 352 ? -14.552 -6.931 21.254 1.00 79.75 352 LEU A O 1
ATOM 2669 N N . ALA A 1 353 ? -16.663 -7.553 21.649 1.00 83.75 353 ALA A N 1
ATOM 2670 C CA . ALA A 1 353 ? -16.601 -8.780 20.856 1.00 83.75 353 ALA A CA 1
ATOM 2671 C C . ALA A 1 353 ? -16.624 -8.494 19.346 1.00 83.75 353 ALA A C 1
ATOM 2673 O O . ALA A 1 353 ? -15.781 -9.030 18.628 1.00 83.75 353 ALA A O 1
ATOM 2674 N N . VAL A 1 354 ? -17.504 -7.598 18.880 1.00 85.62 354 VAL A N 1
ATOM 2675 C CA . VAL A 1 354 ? -17.535 -7.123 17.481 1.00 85.62 354 VAL A CA 1
ATOM 2676 C C . VAL A 1 354 ? -16.209 -6.456 17.117 1.00 85.62 354 VAL A C 1
ATOM 2678 O O . VAL A 1 354 ? -15.585 -6.801 16.115 1.00 85.62 354 VAL A O 1
ATOM 2681 N N . ARG A 1 355 ? -15.710 -5.583 17.998 1.00 86.62 355 ARG A N 1
ATOM 2682 C CA . ARG A 1 355 ? -14.407 -4.928 17.860 1.00 86.62 355 ARG A CA 1
ATOM 2683 C C . ARG A 1 355 ? -13.243 -5.924 17.788 1.00 86.62 355 ARG A C 1
ATOM 2685 O O . ARG A 1 355 ? -12.323 -5.738 16.997 1.00 86.62 355 ARG A O 1
ATOM 2692 N N . THR A 1 356 ? -13.279 -6.990 18.590 1.00 87.12 356 THR A N 1
ATOM 2693 C CA . THR A 1 356 ? -12.262 -8.058 18.558 1.00 87.12 356 THR A CA 1
ATOM 2694 C C . THR A 1 356 ? -12.345 -8.874 17.266 1.00 87.12 356 THR A C 1
ATOM 2696 O O . THR A 1 356 ? -11.312 -9.177 16.676 1.00 87.12 356 THR A O 1
ATOM 2699 N N . ALA A 1 357 ? -13.554 -9.197 16.798 1.00 88.12 357 ALA A N 1
ATOM 2700 C CA . ALA A 1 357 ? -13.771 -9.892 15.531 1.00 88.12 357 ALA A CA 1
ATOM 2701 C C . ALA A 1 357 ? -13.232 -9.069 14.346 1.00 88.12 357 ALA A C 1
ATOM 2703 O O . ALA A 1 357 ? -12.535 -9.604 13.487 1.00 88.12 357 ALA A O 1
ATOM 2704 N N . MET A 1 358 ? -13.443 -7.749 14.351 1.00 91.00 358 MET A N 1
ATOM 2705 C CA . MET A 1 358 ? -12.877 -6.838 13.353 1.00 91.00 358 MET A CA 1
ATOM 2706 C C . MET A 1 358 ? -11.342 -6.856 13.342 1.00 91.00 358 MET A C 1
ATOM 2708 O O . MET A 1 358 ? -10.742 -7.042 12.287 1.00 91.00 358 MET A O 1
ATOM 2712 N N . LEU A 1 359 ? -10.696 -6.748 14.508 1.00 88.38 359 LEU A N 1
ATOM 2713 C CA . LEU A 1 359 ? -9.229 -6.818 14.623 1.00 88.38 359 LEU A CA 1
ATOM 2714 C C . LEU A 1 359 ? -8.649 -8.189 14.213 1.00 88.38 359 LEU A C 1
ATOM 2716 O O . LEU A 1 359 ? -7.479 -8.275 13.850 1.00 88.38 359 LEU A O 1
ATOM 2720 N N . ASN A 1 360 ? -9.459 -9.253 14.233 1.00 88.06 360 ASN A N 1
ATOM 2721 C CA . ASN A 1 360 ? -9.097 -10.578 13.717 1.00 88.06 360 ASN A CA 1
ATOM 2722 C C . ASN A 1 360 ? -9.363 -10.747 12.203 1.00 88.06 360 ASN A C 1
ATOM 2724 O O . ASN A 1 360 ? -9.043 -11.801 11.651 1.00 88.06 360 ASN A O 1
ATOM 2728 N N . GLY A 1 361 ? -9.971 -9.760 11.533 1.00 86.25 361 GLY A N 1
ATOM 2729 C CA . GLY A 1 361 ? -10.421 -9.867 10.140 1.00 86.25 361 GLY A CA 1
ATOM 2730 C C . GLY A 1 361 ? -11.685 -10.717 9.938 1.00 86.25 361 GLY A C 1
ATOM 2731 O O . GLY A 1 361 ? -11.939 -11.168 8.826 1.00 86.25 361 GLY A O 1
ATOM 2732 N N . GLU A 1 362 ? -12.466 -10.954 10.997 1.00 90.50 362 GLU A N 1
ATOM 2733 C CA . GLU A 1 362 ? -13.754 -11.671 10.963 1.00 90.50 362 GLU A CA 1
ATOM 2734 C C . GLU A 1 362 ? -14.952 -10.729 10.703 1.00 90.50 362 GLU A C 1
ATOM 2736 O O . GLU A 1 362 ? -16.057 -11.203 10.451 1.00 90.50 362 GLU A O 1
ATOM 2741 N N . VAL A 1 363 ? -14.743 -9.407 10.769 1.00 92.25 363 VAL A N 1
ATOM 2742 C CA . VAL A 1 363 ? -15.724 -8.340 10.485 1.00 92.25 363 VAL A CA 1
ATOM 2743 C C . VAL A 1 363 ? -15.034 -7.241 9.676 1.00 92.25 363 VAL A C 1
ATOM 2745 O O . VAL A 1 363 ? -13.913 -6.856 10.000 1.00 92.25 363 VAL A O 1
ATOM 2748 N N . ASP A 1 364 ? -15.700 -6.705 8.654 1.00 94.50 364 ASP A N 1
ATOM 2749 C CA . ASP A 1 364 ? -15.150 -5.674 7.763 1.00 94.50 364 ASP A CA 1
ATOM 2750 C C . ASP A 1 364 ? -15.751 -4.285 7.993 1.00 94.50 364 ASP A C 1
ATOM 2752 O O . ASP A 1 364 ? -15.066 -3.283 7.786 1.00 94.50 364 ASP A O 1
ATOM 2756 N N . LEU A 1 365 ? -17.017 -4.229 8.417 1.00 93.75 365 LEU A N 1
ATOM 2757 C CA . LEU A 1 365 ? -17.788 -3.009 8.659 1.00 93.75 365 LEU A CA 1
ATOM 2758 C C . LEU A 1 365 ? -18.745 -3.217 9.842 1.00 93.75 365 LEU A C 1
ATOM 2760 O O . LEU A 1 365 ? -19.403 -4.249 9.933 1.00 93.75 365 LEU A O 1
ATOM 2764 N N . TYR A 1 366 ? -18.867 -2.226 10.717 1.00 91.06 366 TYR A N 1
ATOM 2765 C CA . TYR A 1 366 ? -19.918 -2.155 11.740 1.00 91.06 366 TYR A CA 1
ATOM 2766 C C . TYR A 1 366 ? -20.227 -0.690 12.083 1.00 91.06 366 TYR A C 1
ATOM 2768 O O . TYR A 1 366 ? -19.613 0.219 11.522 1.00 91.06 366 TYR A O 1
ATOM 2776 N N . ILE A 1 367 ? -21.192 -0.446 12.968 1.00 87.19 367 ILE A N 1
ATOM 2777 C CA . ILE A 1 367 ? -21.494 0.886 13.515 1.00 87.19 367 ILE A CA 1
ATOM 2778 C C . ILE A 1 367 ? -20.928 0.942 14.936 1.00 87.19 367 ILE A C 1
ATOM 2780 O O . ILE A 1 367 ? -21.129 0.008 15.709 1.00 87.19 367 ILE A O 1
ATOM 2784 N N . GLU A 1 368 ? -20.234 2.025 15.287 1.00 85.25 368 GLU A N 1
ATOM 2785 C CA . GLU A 1 368 ? -19.651 2.209 16.620 1.00 85.25 368 GLU A CA 1
ATOM 2786 C C . GLU A 1 368 ? -19.997 3.576 17.214 1.00 85.25 368 GLU A C 1
ATOM 2788 O O . GLU A 1 368 ? -19.993 4.602 16.526 1.00 85.25 368 GLU A O 1
ATOM 2793 N N . THR A 1 369 ? -20.234 3.593 18.524 1.00 81.50 369 THR A N 1
ATOM 2794 C CA . THR A 1 369 ? -20.460 4.802 19.313 1.00 81.50 369 THR A CA 1
ATOM 2795 C C . THR A 1 369 ? -19.123 5.311 19.843 1.00 81.50 369 THR A C 1
ATOM 2797 O O . THR A 1 369 ? -18.417 4.648 20.603 1.00 81.50 369 THR A O 1
ATOM 2800 N N . VAL A 1 370 ? -18.762 6.540 19.474 1.00 82.62 370 VAL A N 1
ATOM 2801 C CA . VAL A 1 370 ? -17.411 7.092 19.670 1.00 82.62 370 VAL A CA 1
ATOM 2802 C C . VAL A 1 370 ? -16.927 7.031 21.128 1.00 82.62 370 VAL A C 1
ATOM 2804 O O . VAL A 1 370 ? -15.759 6.741 21.386 1.00 82.62 370 VAL A O 1
ATOM 2807 N N . THR A 1 371 ? -17.795 7.294 22.110 1.00 75.44 371 THR A N 1
ATOM 2808 C CA . THR A 1 371 ? -17.406 7.237 23.532 1.00 75.44 371 THR A CA 1
ATOM 2809 C C . THR A 1 371 ? -17.215 5.818 24.047 1.00 75.44 371 THR A C 1
ATOM 2811 O O . THR A 1 371 ? -16.388 5.630 24.937 1.00 75.44 371 THR A O 1
ATOM 2814 N N . THR A 1 372 ? -17.936 4.840 23.494 1.00 75.56 372 THR A N 1
ATOM 2815 C CA . THR A 1 372 ? -17.773 3.414 23.807 1.00 75.56 372 THR A CA 1
ATOM 2816 C C . THR A 1 372 ? -16.370 2.974 23.423 1.00 75.56 372 THR A C 1
ATOM 2818 O O . THR A 1 372 ? -15.634 2.489 24.278 1.00 75.56 372 THR A O 1
ATOM 2821 N N . ALA A 1 373 ? -15.936 3.268 22.193 1.00 80.38 373 ALA A N 1
ATOM 2822 C CA . ALA A 1 373 ? -14.589 2.926 21.745 1.00 80.38 373 ALA A CA 1
ATOM 2823 C C . ALA A 1 373 ? -13.488 3.562 22.614 1.00 80.38 373 ALA A C 1
ATOM 2825 O O . ALA A 1 373 ? -12.559 2.884 23.063 1.00 80.38 373 ALA A O 1
ATOM 2826 N N . LEU A 1 374 ? -13.617 4.858 22.922 1.00 80.31 374 LEU A N 1
ATOM 2827 C CA . LEU A 1 374 ? -12.678 5.566 23.796 1.00 80.31 374 LEU A CA 1
ATOM 2828 C C . LEU A 1 374 ? -12.624 4.979 25.219 1.00 80.31 374 LEU A C 1
ATOM 2830 O O . LEU A 1 374 ? -11.535 4.852 25.780 1.00 80.31 374 LEU A O 1
ATOM 2834 N N . ALA A 1 375 ? -13.769 4.624 25.806 1.00 71.12 375 ALA A N 1
ATOM 2835 C CA . ALA A 1 375 ? -13.848 4.131 27.180 1.00 71.12 375 ALA A CA 1
ATOM 2836 C C . ALA A 1 375 ? -13.479 2.644 27.319 1.00 71.12 375 ALA A C 1
ATOM 2838 O O . ALA A 1 375 ? -12.718 2.288 28.218 1.00 71.12 375 ALA A O 1
ATOM 2839 N N . GLU A 1 376 ? -14.006 1.779 26.449 1.00 76.88 376 GLU A N 1
ATOM 2840 C CA . GLU A 1 376 ? -13.855 0.323 26.546 1.00 76.88 376 GLU A CA 1
ATOM 2841 C C . GLU A 1 376 ? -12.570 -0.188 25.889 1.00 76.88 376 GLU A C 1
ATOM 2843 O O . GLU A 1 376 ? -11.900 -1.045 26.467 1.00 76.88 376 GLU A O 1
ATOM 2848 N N . TYR A 1 377 ? -12.200 0.329 24.711 1.00 82.25 377 TYR A N 1
ATOM 2849 C CA . TYR A 1 377 ? -11.071 -0.209 23.935 1.00 82.25 377 TYR A CA 1
ATOM 2850 C C . TYR A 1 377 ? -9.770 0.522 24.259 1.00 82.25 377 TYR A C 1
ATOM 2852 O O . TYR A 1 377 ? -8.743 -0.111 24.500 1.00 82.25 377 TYR A O 1
ATOM 2860 N N . HIS A 1 378 ? -9.821 1.854 24.337 1.00 81.12 378 HIS A N 1
ATOM 2861 C CA . HIS A 1 378 ? -8.664 2.682 24.701 1.00 81.12 378 HIS A CA 1
ATOM 2862 C C . HIS A 1 378 ? -8.549 2.938 26.214 1.00 81.12 378 HIS A C 1
ATOM 2864 O O . HIS A 1 378 ? -7.595 3.572 26.665 1.00 81.12 378 HIS A O 1
ATOM 2870 N N . GLY A 1 379 ? -9.500 2.445 27.018 1.00 74.06 379 GLY A N 1
ATOM 2871 C CA . GLY A 1 379 ? -9.448 2.503 28.482 1.00 74.06 379 GLY A CA 1
ATOM 2872 C C . GLY A 1 379 ? -9.503 3.916 29.075 1.00 74.06 379 GLY A C 1
ATOM 2873 O O . GLY A 1 379 ? -9.100 4.109 30.228 1.00 74.06 379 GLY A O 1
ATOM 2874 N N . LEU A 1 380 ? -9.954 4.919 28.312 1.00 69.06 380 LEU A N 1
ATOM 2875 C CA . LEU A 1 380 ? -9.987 6.305 28.771 1.00 69.06 380 LEU A CA 1
ATOM 2876 C C . LEU A 1 380 ? -11.057 6.469 29.863 1.00 69.06 380 LEU A C 1
ATOM 2878 O O . LEU A 1 380 ? -12.228 6.157 29.639 1.00 69.06 380 LEU A O 1
ATOM 2882 N N . PRO A 1 381 ? -10.708 6.993 31.053 1.00 60.34 381 PRO A N 1
ATOM 2883 C CA . PRO A 1 381 ? -11.692 7.194 32.106 1.00 60.34 381 PRO A CA 1
ATOM 2884 C C . PRO A 1 381 ? -12.717 8.241 31.663 1.00 60.34 381 PRO A C 1
ATOM 2886 O O . PRO A 1 381 ? -12.339 9.297 31.162 1.00 60.34 381 PRO A O 1
ATOM 2889 N N . VAL A 1 382 ? -14.004 7.992 31.926 1.00 56.28 382 VAL A N 1
ATOM 2890 C CA . VAL A 1 382 ? -15.144 8.822 31.473 1.00 56.28 382 VAL A CA 1
ATOM 2891 C C . VAL A 1 382 ? -14.934 10.328 31.717 1.00 56.28 382 VAL A C 1
ATOM 2893 O O . VAL A 1 382 ? -15.200 11.149 30.847 1.00 56.28 382 VAL A O 1
ATOM 2896 N N . ALA A 1 383 ? -14.351 10.704 32.861 1.00 55.00 383 ALA A N 1
ATOM 2897 C CA . ALA A 1 383 ? -14.046 12.095 33.226 1.00 55.00 383 ALA A CA 1
ATOM 2898 C C . ALA A 1 383 ? -12.904 12.771 32.419 1.00 55.00 383 ALA A C 1
ATOM 2900 O O . ALA A 1 383 ? -12.589 13.938 32.672 1.00 55.00 383 ALA A O 1
ATOM 2901 N N . ALA A 1 384 ? -12.265 12.051 31.495 1.00 59.19 384 ALA A N 1
ATOM 2902 C CA . ALA A 1 384 ? -11.267 12.542 30.544 1.00 59.19 384 ALA A CA 1
ATOM 2903 C C . ALA A 1 384 ? -11.746 12.479 29.079 1.00 59.19 384 ALA A C 1
ATOM 2905 O O . ALA A 1 384 ? -11.030 12.956 28.197 1.00 59.19 384 ALA A O 1
ATOM 2906 N N . LEU A 1 385 ? -12.938 11.929 28.810 1.00 63.59 385 LEU A N 1
ATOM 2907 C CA . LEU A 1 385 ? -13.514 11.904 27.465 1.00 63.59 385 LEU A CA 1
ATOM 2908 C C . LEU A 1 385 ? -13.824 13.332 26.972 1.00 63.59 385 LEU A C 1
ATOM 2910 O O . LEU A 1 385 ? -14.217 14.191 27.771 1.00 63.59 385 LEU A O 1
ATOM 2914 N N . PRO A 1 386 ? -13.670 13.628 25.667 1.00 66.69 386 PRO A N 1
ATOM 2915 C CA . PRO A 1 386 ? -14.027 14.936 25.133 1.00 66.69 386 PRO A CA 1
ATOM 2916 C C . PRO A 1 386 ? -15.535 15.204 25.212 1.00 66.69 386 PRO A C 1
ATOM 2918 O O . PRO A 1 386 ? -16.350 14.373 24.830 1.00 66.69 386 PRO A O 1
ATOM 2921 N N . THR A 1 387 ? -15.910 16.409 25.640 1.00 64.38 387 THR A N 1
ATOM 2922 C CA . THR A 1 387 ? -17.312 16.810 25.869 1.00 64.38 387 THR A CA 1
ATOM 2923 C C . THR A 1 387 ? -18.069 17.235 24.599 1.00 64.38 387 THR A C 1
ATOM 2925 O O . THR A 1 387 ? -19.057 17.955 24.706 1.00 64.38 387 THR A O 1
ATOM 2928 N N . THR A 1 388 ? -17.572 16.903 23.403 1.00 68.75 388 THR A N 1
ATOM 2929 C CA . THR A 1 388 ? -18.273 17.127 22.123 1.00 68.75 388 THR A CA 1
ATOM 2930 C C . THR A 1 388 ? -17.954 15.983 21.163 1.00 68.75 388 THR A C 1
ATOM 2932 O O . THR A 1 388 ? -16.833 15.459 21.165 1.00 68.75 388 THR A O 1
ATOM 2935 N N . SER A 1 389 ? -18.933 15.603 20.343 1.00 73.75 389 SER A N 1
ATOM 2936 C CA . SER A 1 389 ? -18.874 14.420 19.479 1.00 73.75 389 SER A CA 1
ATOM 2937 C C . SER A 1 389 ? -17.712 14.481 18.487 1.00 73.75 389 SER A C 1
ATOM 2939 O O . SER A 1 389 ? -17.002 13.498 18.318 1.00 73.75 389 SER A O 1
ATOM 2941 N N . GLU A 1 390 ? -17.436 15.648 17.902 1.00 77.94 390 GLU A N 1
ATOM 2942 C CA . GLU A 1 390 ? -16.389 15.833 16.890 1.00 77.94 390 GLU A CA 1
ATOM 2943 C C . GLU A 1 390 ? -14.983 15.714 17.492 1.00 77.94 390 GLU A C 1
ATOM 2945 O O . GLU A 1 390 ? -14.055 15.236 16.843 1.00 77.94 390 GLU A O 1
ATOM 2950 N N . ARG A 1 391 ? -14.811 16.129 18.755 1.00 75.44 391 ARG A N 1
ATOM 2951 C CA . ARG A 1 391 ? -13.538 15.988 19.479 1.00 75.44 391 ARG A CA 1
ATOM 2952 C C . ARG A 1 391 ? -13.296 14.561 19.937 1.00 75.44 391 ARG A C 1
ATOM 2954 O O . ARG A 1 391 ? -12.153 14.114 19.921 1.00 75.44 391 ARG A O 1
ATOM 2961 N N . ALA A 1 392 ? -14.351 13.868 20.351 1.00 77.50 392 ALA A N 1
ATOM 2962 C CA . ALA A 1 392 ? -14.282 12.452 20.667 1.00 77.50 392 ALA A CA 1
ATOM 2963 C C . ALA A 1 392 ? -13.972 11.644 19.389 1.00 77.50 392 ALA A C 1
ATOM 2965 O O . ALA A 1 392 ? -13.073 10.813 19.395 1.00 77.50 392 ALA A O 1
ATOM 2966 N N . TYR A 1 393 ? -14.616 11.980 18.269 1.00 84.81 393 TYR A N 1
ATOM 2967 C CA . TYR A 1 393 ? -14.444 11.330 16.967 1.00 84.81 393 TYR A CA 1
ATOM 2968 C C . TYR A 1 393 ? -13.042 11.547 16.383 1.00 84.81 393 TYR A C 1
ATOM 2970 O O . TYR A 1 393 ? -12.421 10.614 15.878 1.00 84.81 393 TYR A O 1
ATOM 2978 N N . ALA A 1 394 ? -12.497 12.762 16.503 1.00 79.94 394 ALA A N 1
ATOM 2979 C CA . ALA A 1 394 ? -11.109 13.045 16.138 1.00 79.94 394 ALA A CA 1
ATOM 2980 C C . ALA A 1 394 ? -10.102 12.291 17.028 1.00 79.94 394 ALA A C 1
ATOM 2982 O O . ALA A 1 394 ? -9.053 11.873 16.545 1.00 79.94 394 ALA A O 1
ATOM 2983 N N . LEU A 1 395 ? -10.408 12.094 18.316 1.00 82.19 395 LEU A N 1
ATOM 2984 C CA . LEU A 1 395 ? -9.566 11.298 19.211 1.00 82.19 395 LEU A CA 1
ATOM 2985 C C . LEU A 1 395 ? -9.629 9.801 18.865 1.00 82.19 395 LEU A C 1
ATOM 2987 O O . LEU A 1 395 ? -8.582 9.168 18.806 1.00 82.19 395 LEU A O 1
ATOM 2991 N N . ALA A 1 396 ? -10.818 9.262 18.579 1.00 84.00 396 ALA A N 1
ATOM 2992 C CA . ALA A 1 396 ? -11.005 7.858 18.212 1.00 84.00 396 ALA A CA 1
ATOM 2993 C C . ALA A 1 396 ? -10.268 7.509 16.906 1.00 84.00 396 ALA A C 1
ATOM 2995 O O . ALA A 1 396 ? -9.424 6.621 16.911 1.00 84.00 396 ALA A O 1
ATOM 2996 N N . GLN A 1 397 ? -10.458 8.292 15.834 1.00 84.94 397 GLN A N 1
ATOM 2997 C CA . GLN A 1 397 ? -9.677 8.157 14.590 1.00 84.94 397 GLN A CA 1
ATOM 2998 C C . GLN A 1 397 ? -8.164 8.170 14.828 1.00 84.94 397 GLN A C 1
ATOM 3000 O O . GLN A 1 397 ? -7.435 7.395 14.218 1.00 84.94 397 GLN A O 1
ATOM 3005 N N . ASN A 1 398 ? -7.675 9.061 15.696 1.00 82.62 398 ASN A N 1
ATOM 3006 C CA . ASN A 1 398 ? -6.244 9.187 15.959 1.00 82.62 398 ASN A CA 1
ATOM 3007 C C . ASN A 1 398 ? -5.667 7.998 16.735 1.00 82.62 398 ASN A C 1
ATOM 3009 O O . ASN A 1 398 ? -4.496 7.688 16.539 1.00 82.62 398 ASN A O 1
ATOM 3013 N N . LEU A 1 399 ? -6.463 7.351 17.590 1.00 80.00 399 LEU A N 1
ATOM 3014 C CA . LEU A 1 399 ? -6.068 6.150 18.331 1.00 80.00 399 LEU A CA 1
ATOM 3015 C C . LEU A 1 399 ? -6.252 4.862 17.507 1.00 80.00 399 LEU A C 1
ATOM 3017 O O . LEU A 1 399 ? -5.571 3.873 17.765 1.00 80.00 399 LEU A O 1
ATOM 3021 N N . ASP A 1 400 ? -7.130 4.876 16.501 1.00 86.50 400 ASP A N 1
ATOM 3022 C CA . ASP A 1 400 ? -7.429 3.718 15.648 1.00 86.50 400 ASP A CA 1
ATOM 3023 C C . ASP A 1 400 ? -6.654 3.661 14.330 1.00 86.50 400 ASP A C 1
ATOM 3025 O O . ASP A 1 400 ? -6.582 2.594 13.723 1.00 86.50 400 ASP A O 1
ATOM 3029 N N . ARG A 1 401 ? -6.011 4.765 13.930 1.00 75.94 401 ARG A N 1
ATOM 3030 C CA . ARG A 1 401 ? -5.274 4.925 12.663 1.00 75.94 401 ARG A CA 1
ATOM 3031 C C . ARG A 1 401 ? -4.303 3.783 12.331 1.00 75.94 401 ARG A C 1
ATOM 3033 O O . ARG A 1 401 ? -4.096 3.483 11.159 1.00 75.94 401 ARG A O 1
ATOM 3040 N N . GLU A 1 402 ? -3.694 3.183 13.351 1.00 71.25 402 GLU A N 1
ATOM 3041 C CA . GLU A 1 402 ? -2.671 2.131 13.232 1.00 71.25 402 GLU A CA 1
ATOM 3042 C C . GLU A 1 402 ? -3.239 0.704 13.393 1.00 71.25 402 GLU A C 1
ATOM 3044 O O . GLU A 1 402 ? -2.526 -0.271 13.176 1.00 71.25 402 GLU A O 1
ATOM 3049 N N . ASN A 1 403 ? -4.524 0.557 13.736 1.00 77.44 403 ASN A N 1
ATOM 3050 C CA . ASN A 1 403 ? -5.148 -0.704 14.161 1.00 77.44 403 ASN A CA 1
ATOM 3051 C C . ASN A 1 403 ? -5.981 -1.400 13.056 1.00 77.44 403 ASN A C 1
ATOM 3053 O O . ASN A 1 403 ? -6.991 -2.024 13.364 1.00 77.44 403 ASN A O 1
ATOM 3057 N N . ASP A 1 404 ? -5.612 -1.260 11.774 1.00 84.81 404 ASP A N 1
ATOM 3058 C CA . ASP A 1 404 ? -6.433 -1.656 10.600 1.00 84.81 404 ASP A CA 1
ATOM 3059 C C . ASP A 1 404 ? -7.861 -1.065 10.619 1.00 84.81 404 ASP A C 1
ATOM 3061 O O . ASP A 1 404 ? -8.789 -1.661 10.083 1.00 84.81 404 ASP A O 1
ATOM 3065 N N . ILE A 1 405 ? -8.080 0.105 11.234 1.00 90.44 405 ILE A N 1
ATOM 3066 C CA . ILE A 1 405 ? -9.422 0.674 11.435 1.00 90.44 405 ILE A CA 1
ATOM 3067 C C . ILE A 1 405 ? -9.513 2.107 10.903 1.00 90.44 405 ILE A C 1
ATOM 3069 O O . ILE A 1 405 ? -8.714 2.978 11.243 1.00 90.44 405 ILE A O 1
ATOM 3073 N N . VAL A 1 406 ? -10.548 2.362 10.098 1.00 93.12 406 VAL A N 1
ATOM 3074 C CA . VAL A 1 406 ? -10.945 3.696 9.639 1.00 93.12 406 VAL A CA 1
ATOM 3075 C C . VAL A 1 406 ? -12.368 3.980 10.095 1.00 93.12 406 VAL A C 1
ATOM 3077 O O . VAL A 1 406 ? -13.293 3.215 9.823 1.00 93.12 406 VAL A O 1
ATOM 3080 N N . TRP A 1 407 ? -12.547 5.119 10.756 1.00 93.88 407 TRP A N 1
ATOM 3081 C CA . TRP A 1 407 ? -13.869 5.675 11.004 1.00 93.88 407 TRP A CA 1
ATOM 3082 C C . TRP A 1 407 ? -14.313 6.459 9.766 1.00 93.88 407 TRP A C 1
ATOM 3084 O O . TRP A 1 407 ? -13.558 7.281 9.243 1.00 93.88 407 TRP A O 1
ATOM 3094 N N . LEU A 1 408 ? -15.522 6.175 9.296 1.00 94.75 408 LEU A N 1
ATOM 3095 C CA . LEU A 1 408 ? -16.203 6.910 8.233 1.00 94.75 408 LEU A CA 1
ATOM 3096 C C . LEU A 1 408 ? -17.010 8.069 8.846 1.00 94.75 408 LEU A C 1
ATOM 3098 O O . LEU A 1 408 ? -16.992 8.243 10.064 1.00 94.75 408 LEU A O 1
ATOM 3102 N N . ASP A 1 409 ? -17.654 8.906 8.023 1.00 94.00 409 ASP A N 1
ATOM 3103 C CA . ASP A 1 409 ? -18.163 10.207 8.493 1.00 94.00 409 ASP A CA 1
ATOM 3104 C C . ASP A 1 409 ? -19.064 10.104 9.745 1.00 94.00 409 ASP A C 1
ATOM 3106 O O . ASP A 1 409 ? -19.911 9.218 9.882 1.00 94.00 409 ASP A O 1
ATOM 3110 N N . LEU A 1 410 ? -18.866 11.046 10.674 1.00 90.25 410 LEU A N 1
ATOM 3111 C CA . LEU A 1 410 ? -19.577 11.109 11.951 1.00 90.25 410 LEU A CA 1
ATOM 3112 C C . LEU A 1 410 ? -21.051 11.474 11.746 1.00 90.25 410 LEU A C 1
ATOM 3114 O O . LEU A 1 410 ? -21.360 12.554 11.234 1.00 90.25 410 LEU A O 1
ATOM 3118 N N . LEU A 1 411 ? -21.958 10.625 12.229 1.00 85.56 411 LEU A N 1
ATOM 3119 C CA . LEU A 1 411 ? -23.390 10.905 12.205 1.00 85.56 411 LEU A CA 1
ATOM 3120 C C . LEU A 1 411 ? -23.745 11.969 13.273 1.00 85.56 411 LEU A C 1
ATOM 3122 O O . LEU A 1 411 ? -23.223 11.926 14.390 1.00 85.56 411 LEU A O 1
ATOM 3126 N N . PRO A 1 412 ? -24.634 12.935 12.970 1.00 72.50 412 PRO A N 1
ATOM 3127 C CA . PRO A 1 412 ? -24.878 14.121 13.801 1.00 72.50 412 PRO A CA 1
ATOM 3128 C C . PRO A 1 412 ? -25.880 13.910 14.955 1.00 72.50 412 PRO A C 1
ATOM 3130 O O . PRO A 1 412 ? -26.383 14.887 15.514 1.00 72.50 412 PRO A O 1
ATOM 3133 N N . TYR A 1 413 ? -26.201 12.661 15.298 1.00 68.38 413 TYR A N 1
ATOM 3134 C CA . TYR A 1 413 ? -27.082 12.305 16.415 1.00 68.38 413 TYR A CA 1
ATOM 3135 C C . TYR A 1 413 ? -26.275 11.771 17.605 1.00 68.38 413 TYR A C 1
ATOM 3137 O O . TYR A 1 413 ? -25.058 11.630 17.526 1.00 68.38 413 TYR A O 1
ATOM 3145 N N . ALA A 1 414 ? -26.953 11.490 18.718 1.00 61.97 414 ALA A N 1
ATOM 3146 C CA . ALA A 1 414 ? -26.366 10.779 19.845 1.00 61.97 414 ALA A CA 1
ATOM 3147 C C . ALA A 1 414 ? -27.442 9.920 20.530 1.00 61.97 414 ALA A C 1
ATOM 3149 O O . ALA A 1 414 ? -28.380 10.465 21.119 1.00 61.97 414 ALA A O 1
ATOM 3150 N N . GLU A 1 415 ? -27.311 8.595 20.436 1.00 65.25 415 GLU A N 1
ATOM 3151 C CA . GLU A 1 415 ? -28.054 7.638 21.267 1.00 65.25 415 GLU A CA 1
ATOM 3152 C C . GLU A 1 415 ? -27.497 7.733 22.691 1.00 65.25 415 GLU A C 1
ATOM 3154 O O . GLU A 1 415 ? -26.409 7.256 23.008 1.00 65.25 415 GLU A O 1
ATOM 3159 N N . THR A 1 416 ? -28.210 8.478 23.528 1.00 71.50 416 THR A N 1
ATOM 3160 C CA . THR A 1 416 ? -27.777 8.866 24.874 1.00 71.50 416 THR A CA 1
ATOM 3161 C C . THR A 1 416 ? -28.996 8.953 25.765 1.00 71.50 416 THR A C 1
ATOM 3163 O O . THR A 1 416 ? -30.020 9.480 25.326 1.00 71.50 416 THR A O 1
ATOM 3166 N N . THR A 1 417 ? -28.881 8.554 27.031 1.00 77.56 417 THR A N 1
ATOM 3167 C CA . THR A 1 417 ? -29.890 8.914 28.030 1.00 77.56 417 THR A CA 1
ATOM 3168 C C . THR A 1 417 ? -30.065 10.434 28.068 1.00 77.56 417 THR A C 1
ATOM 3170 O O . THR A 1 417 ? -29.090 11.184 28.009 1.00 77.56 417 THR A O 1
ATOM 3173 N N . ALA A 1 418 ? -31.299 10.899 28.205 1.00 83.19 418 ALA A N 1
ATOM 3174 C CA . ALA A 1 418 ? -31.626 12.290 28.466 1.00 83.19 418 ALA A CA 1
ATOM 3175 C C . ALA A 1 418 ? -32.755 12.387 29.500 1.00 83.19 418 ALA A C 1
ATOM 3177 O O . ALA A 1 418 ? -33.521 11.440 29.688 1.00 83.19 418 ALA A O 1
ATOM 3178 N N . LEU A 1 419 ? -32.871 13.540 30.170 1.00 89.25 419 LEU A N 1
ATOM 3179 C CA . LEU A 1 419 ? -34.044 13.836 30.995 1.00 89.25 419 LEU A CA 1
ATOM 3180 C C . LEU A 1 419 ? -35.121 14.550 30.182 1.00 89.25 419 LEU A C 1
ATOM 3182 O O . LEU A 1 419 ? -34.853 15.533 29.489 1.00 89.25 419 LEU A O 1
ATOM 3186 N N . VAL A 1 420 ? -36.345 14.058 30.326 1.00 86.69 420 VAL A N 1
ATOM 3187 C CA . VAL A 1 420 ? -37.526 14.440 29.552 1.00 86.69 420 VAL A CA 1
ATOM 3188 C C . VAL A 1 420 ? -38.611 14.927 30.508 1.00 86.69 420 VAL A C 1
ATOM 3190 O O . VAL A 1 420 ? -38.854 14.295 31.537 1.00 86.69 420 VAL A O 1
ATOM 3193 N N . GLU A 1 421 ? -39.248 16.061 30.207 1.00 83.69 421 GLU A N 1
ATOM 3194 C CA . GLU A 1 421 ? -40.279 16.649 31.076 1.00 83.69 421 GLU A CA 1
ATOM 3195 C C . GLU A 1 421 ? -41.713 16.190 30.757 1.00 83.69 421 GLU A C 1
ATOM 3197 O O . GLU A 1 421 ? -42.108 16.071 29.597 1.00 83.69 421 GLU A O 1
ATOM 3202 N N . GLY A 1 422 ? -42.522 15.990 31.804 1.00 76.44 422 GLY A N 1
ATOM 3203 C CA . GLY A 1 422 ? -43.973 15.810 31.693 1.00 76.44 422 GLY A CA 1
ATOM 3204 C C . GLY A 1 422 ? -44.741 17.141 31.643 1.00 76.44 422 GLY A C 1
ATOM 3205 O O . GLY A 1 422 ? -44.233 18.182 32.065 1.00 76.44 422 GLY A O 1
ATOM 3206 N N . GLU A 1 423 ? -46.006 17.103 31.191 1.00 70.69 423 GLU A N 1
ATOM 3207 C CA . GLU A 1 423 ? -46.825 18.293 30.860 1.00 70.69 423 GLU A CA 1
ATOM 3208 C C . GLU A 1 423 ? -46.855 19.371 31.971 1.00 70.69 423 GLU A C 1
ATOM 3210 O O . GLU A 1 423 ? -46.869 20.569 31.675 1.00 70.69 423 GLU A O 1
ATOM 3215 N N . GLU A 1 424 ? -46.840 18.992 33.259 1.00 69.38 424 GLU A N 1
ATOM 3216 C CA . GLU A 1 424 ? -46.870 19.973 34.356 1.00 69.38 424 GLU A CA 1
ATOM 3217 C C . GLU A 1 424 ? -45.605 20.857 34.385 1.00 69.38 424 GLU A C 1
ATOM 3219 O O . GLU A 1 424 ? -45.731 22.075 34.553 1.00 69.38 424 GLU A O 1
ATOM 3224 N N . LEU A 1 425 ? -44.413 20.303 34.126 1.00 71.75 425 LEU A N 1
ATOM 3225 C CA . LEU A 1 425 ? -43.152 21.058 34.072 1.00 71.75 425 LEU A CA 1
ATOM 3226 C C . LEU A 1 425 ? -43.103 22.006 32.861 1.00 71.75 425 LEU A C 1
ATOM 3228 O O . LEU A 1 425 ? -42.724 23.174 33.025 1.00 71.75 425 LEU A O 1
ATOM 3232 N N . THR A 1 426 ? -43.645 21.586 31.712 1.00 70.06 426 THR A N 1
ATOM 3233 C CA . THR A 1 426 ? -43.761 22.432 30.512 1.00 70.06 426 THR A CA 1
ATOM 3234 C C . THR A 1 426 ? -44.576 23.692 30.810 1.00 70.06 426 THR A C 1
ATOM 3236 O O . THR A 1 426 ? -44.239 24.797 30.375 1.00 70.06 426 THR A O 1
ATOM 3239 N N . THR A 1 427 ? -45.644 23.574 31.616 1.00 71.75 427 THR A N 1
ATOM 3240 C CA . THR A 1 427 ? -46.450 24.742 32.029 1.00 71.75 427 THR A CA 1
ATOM 3241 C C . THR A 1 427 ? -45.761 25.658 33.044 1.00 71.75 427 THR A C 1
ATOM 3243 O O . THR A 1 427 ? -46.170 26.816 33.197 1.00 71.75 427 THR A O 1
ATOM 3246 N N . LEU A 1 428 ? -44.719 25.170 33.722 1.00 73.69 428 LEU A N 1
ATOM 3247 C CA . LEU A 1 428 ? -43.883 25.933 34.651 1.00 73.69 428 LEU A CA 1
ATOM 3248 C C . LEU A 1 428 ? -42.696 26.610 33.943 1.00 73.69 428 LEU A C 1
ATOM 3250 O O . LEU A 1 428 ? -42.187 27.607 34.458 1.00 73.69 428 LEU A O 1
ATOM 3254 N N . GLY A 1 429 ? -42.322 26.135 32.749 1.00 72.94 429 GLY A N 1
ATOM 3255 C CA . GLY A 1 429 ? -41.260 26.703 31.915 1.00 72.94 429 GLY A CA 1
ATOM 3256 C C . GLY A 1 429 ? -39.857 26.257 32.328 1.00 72.94 429 GLY A C 1
ATOM 3257 O O . GLY A 1 429 ? -38.939 27.075 32.326 1.00 72.94 429 GLY A O 1
ATOM 3258 N N . ILE A 1 430 ? -39.714 24.992 32.725 1.00 79.31 430 ILE A N 1
ATOM 3259 C CA . ILE A 1 430 ? -38.442 24.365 33.102 1.00 79.31 430 ILE A CA 1
ATOM 3260 C C . ILE A 1 430 ? -37.823 23.778 31.830 1.00 79.31 430 ILE A C 1
ATOM 3262 O O . ILE A 1 430 ? -38.273 22.753 31.348 1.00 79.31 430 ILE A O 1
ATOM 3266 N N . ALA A 1 431 ? -36.821 24.450 31.258 1.00 78.56 431 ALA A N 1
ATOM 3267 C CA . ALA A 1 431 ? -36.231 24.049 29.973 1.00 78.56 431 ALA A CA 1
ATOM 3268 C C . ALA A 1 431 ? -34.863 23.359 30.110 1.00 78.56 431 ALA A C 1
ATOM 3270 O O . ALA A 1 431 ? -34.337 22.838 29.131 1.00 78.56 431 ALA A O 1
ATOM 3271 N N . SER A 1 432 ? -34.271 23.368 31.306 1.00 82.31 432 SER A N 1
ATOM 3272 C CA . SER A 1 432 ? -32.917 22.871 31.550 1.00 82.31 432 SER A CA 1
ATOM 3273 C C . SER A 1 432 ? -32.785 22.135 32.881 1.00 82.31 432 SER A C 1
ATOM 3275 O O . SER A 1 432 ? -33.587 22.310 33.803 1.00 82.31 432 SER A O 1
ATOM 3277 N N . LEU A 1 433 ? -31.709 21.361 33.015 1.00 83.06 433 LEU A N 1
ATOM 3278 C CA . LEU A 1 433 ? -31.307 20.733 34.276 1.00 83.06 433 LEU A CA 1
ATOM 3279 C C . LEU A 1 433 ? -30.975 21.770 35.370 1.00 83.06 433 LEU A C 1
ATOM 3281 O O . LEU A 1 433 ? -31.224 21.517 36.549 1.00 83.06 433 LEU A O 1
ATOM 3285 N N . ASP A 1 434 ? -30.499 22.964 34.988 1.00 78.25 434 ASP A N 1
ATOM 3286 C CA . ASP A 1 434 ? -30.306 24.115 35.890 1.00 78.25 434 ASP A CA 1
ATOM 3287 C C . ASP A 1 434 ? -31.660 24.613 36.444 1.00 78.25 434 ASP A C 1
ATOM 3289 O O . ASP A 1 434 ? -31.792 24.872 37.643 1.00 78.25 434 ASP A O 1
ATOM 3293 N N . ASP A 1 435 ? -32.691 24.713 35.594 1.00 78.81 435 ASP A N 1
ATOM 3294 C CA . ASP A 1 435 ? -34.044 25.124 35.997 1.00 78.81 435 ASP A CA 1
ATOM 3295 C C . ASP A 1 435 ? -34.731 24.059 36.865 1.00 78.81 435 ASP A C 1
ATOM 3297 O O . ASP A 1 435 ? -35.366 24.400 37.868 1.00 78.81 435 ASP A O 1
ATOM 3301 N N . LEU A 1 436 ? -34.562 22.774 36.529 1.00 83.75 436 LEU A N 1
ATOM 3302 C CA . LEU A 1 436 ? -35.062 21.645 37.316 1.00 83.75 436 LEU A CA 1
ATOM 3303 C C . LEU A 1 436 ? -34.431 21.642 38.717 1.00 83.75 436 LEU A C 1
ATOM 3305 O O . LEU A 1 436 ? -35.146 21.575 39.722 1.00 83.75 436 LEU A O 1
ATOM 3309 N N . ALA A 1 437 ? -33.107 21.817 38.798 1.00 79.75 43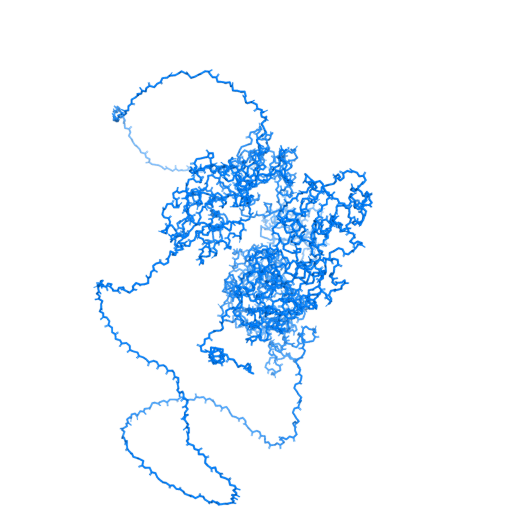7 ALA A N 1
ATOM 3310 C CA . ALA A 1 437 ? -32.378 21.939 40.057 1.00 79.75 437 ALA A CA 1
ATOM 3311 C C . ALA A 1 437 ? -32.913 23.100 40.912 1.00 79.75 437 ALA A C 1
ATOM 3313 O O . ALA A 1 437 ? -33.250 22.923 42.089 1.00 79.75 437 ALA A O 1
ATOM 3314 N N . LEU A 1 438 ? -33.047 24.288 40.312 1.00 75.12 438 LEU A N 1
ATOM 3315 C CA . LEU A 1 438 ? -33.584 25.479 40.973 1.00 75.12 438 LEU A CA 1
ATOM 3316 C C . LEU A 1 438 ? -35.026 25.272 41.452 1.00 75.12 438 LEU A C 1
ATOM 3318 O O . LEU A 1 438 ? -35.364 25.707 42.556 1.00 75.12 438 LEU A O 1
ATOM 3322 N N . TYR A 1 439 ? -35.867 24.595 40.666 1.00 80.88 439 TYR A N 1
ATOM 3323 C CA . TYR A 1 439 ? -37.243 24.284 41.037 1.00 80.88 439 TYR A CA 1
ATOM 3324 C C . TYR A 1 439 ? -37.313 23.318 42.227 1.00 80.88 439 TYR A C 1
ATOM 3326 O O . TYR A 1 439 ? -38.027 23.598 43.194 1.00 80.88 439 TYR A O 1
ATOM 3334 N N . MET A 1 440 ? -36.558 22.215 42.205 1.00 80.69 440 MET A N 1
ATOM 3335 C CA . MET A 1 440 ? -36.550 21.229 43.295 1.00 80.69 440 MET A CA 1
ATOM 3336 C C . MET A 1 440 ? -36.048 21.846 44.607 1.00 80.69 440 MET A C 1
ATOM 3338 O O . MET A 1 440 ? -36.696 21.698 45.647 1.00 80.69 440 MET A O 1
ATOM 3342 N N . ILE A 1 441 ? -34.962 22.628 44.549 1.00 74.94 441 ILE A N 1
ATOM 3343 C CA . ILE A 1 441 ? -34.397 23.350 45.703 1.00 74.94 441 ILE A CA 1
ATOM 3344 C C . ILE A 1 441 ? -35.377 24.409 46.244 1.00 74.94 441 ILE A C 1
ATOM 3346 O O . ILE A 1 441 ? -35.437 24.637 47.453 1.00 74.94 441 ILE A O 1
ATOM 3350 N N . ALA A 1 442 ? -36.160 25.065 45.380 1.00 73.19 442 ALA A N 1
ATOM 3351 C CA . ALA A 1 442 ? -37.129 26.081 45.797 1.00 73.19 442 ALA A CA 1
ATOM 3352 C C . ALA A 1 442 ? -38.412 25.504 46.426 1.00 73.19 442 ALA A C 1
ATOM 3354 O O . ALA A 1 442 ? -39.083 26.220 47.176 1.00 73.19 442 ALA A O 1
ATOM 3355 N N . ASN A 1 443 ? -38.758 24.246 46.126 1.00 74.50 443 ASN A N 1
ATOM 3356 C CA . ASN A 1 443 ? -40.036 23.627 46.499 1.00 74.50 443 ASN A CA 1
ATOM 3357 C C . ASN A 1 443 ? -39.928 22.449 47.490 1.00 74.50 443 ASN A C 1
ATOM 3359 O O . ASN A 1 443 ? -40.966 21.891 47.842 1.00 74.50 443 ASN A O 1
ATOM 3363 N N . ASP A 1 444 ? -38.728 22.120 47.988 1.00 69.00 444 ASP A N 1
ATOM 3364 C CA . ASP A 1 444 ? -38.489 21.029 48.961 1.00 69.00 444 ASP A CA 1
ATOM 3365 C C . ASP A 1 444 ? -38.828 19.634 48.358 1.00 69.00 444 ASP A C 1
ATOM 3367 O O . ASP A 1 444 ? -39.543 18.833 48.953 1.00 69.00 444 ASP A O 1
ATOM 3371 N N . SER A 1 445 ? -38.333 19.384 47.131 1.00 65.50 445 SER A N 1
ATOM 3372 C CA . SER A 1 445 ? -38.400 18.123 46.348 1.00 65.50 445 SER A CA 1
ATOM 3373 C C . SER A 1 445 ? -39.772 17.416 46.229 1.00 65.50 445 SER A C 1
ATOM 3375 O O . SER A 1 445 ? -39.926 16.280 46.673 1.00 65.50 445 SER A O 1
ATOM 3377 N N . PRO A 1 446 ? -40.773 18.013 45.547 1.00 71.19 446 PRO A N 1
ATOM 3378 C CA . PRO A 1 446 ? -42.073 17.370 45.313 1.00 71.19 446 PRO A CA 1
ATOM 3379 C C . PRO A 1 446 ? -42.100 16.346 44.158 1.00 71.19 446 PRO A C 1
ATOM 3381 O O . PRO A 1 446 ? -43.054 15.567 44.085 1.00 71.19 446 PRO A O 1
ATOM 3384 N N . LEU A 1 447 ? -41.116 16.371 43.250 1.00 88.25 447 LEU A N 1
ATOM 3385 C CA . LEU A 1 447 ? -41.135 15.655 41.964 1.00 88.25 447 LEU A CA 1
ATOM 3386 C C . LEU A 1 447 ? -40.767 14.165 42.085 1.00 88.25 447 LEU A C 1
ATOM 3388 O O . LEU A 1 447 ? -40.011 13.779 42.975 1.00 88.25 447 LEU A O 1
ATOM 3392 N N . ALA A 1 448 ? -41.305 13.346 41.183 1.00 91.25 448 ALA A N 1
ATOM 3393 C CA . ALA A 1 448 ? -40.953 11.953 40.912 1.00 91.25 448 ALA A CA 1
ATOM 3394 C C . ALA A 1 448 ? -40.200 11.816 39.579 1.00 91.25 448 ALA A C 1
ATOM 3396 O O . ALA A 1 448 ? -40.415 12.608 38.661 1.00 91.25 448 ALA A O 1
ATOM 3397 N N . ILE A 1 449 ? -39.368 10.781 39.463 1.00 92.75 449 ILE A N 1
ATOM 3398 C CA . ILE A 1 449 ? -38.620 10.452 38.245 1.00 92.75 449 ILE A CA 1
ATOM 3399 C C . ILE A 1 449 ? -38.782 8.973 37.876 1.00 92.75 449 ILE A C 1
ATOM 3401 O O . ILE A 1 449 ? -38.567 8.109 38.726 1.00 92.75 449 ILE A O 1
ATOM 3405 N N . CYS A 1 450 ? -39.144 8.696 36.621 1.00 94.44 450 CYS A N 1
ATOM 3406 C CA . CYS A 1 450 ? -39.054 7.368 36.014 1.00 94.44 450 CYS A CA 1
ATOM 3407 C C . CYS A 1 450 ? -37.624 7.138 35.505 1.00 94.44 450 CYS A C 1
ATOM 3409 O O . CYS A 1 450 ? -37.055 8.021 34.861 1.00 94.44 450 CYS A O 1
ATOM 3411 N N . MET A 1 451 ? -37.046 5.971 35.779 1.00 92.94 451 MET A N 1
ATOM 3412 C CA . MET A 1 451 ? -35.793 5.508 35.174 1.00 92.94 451 MET A CA 1
ATOM 3413 C C . MET A 1 451 ? -35.727 3.983 35.154 1.00 92.94 451 MET A C 1
ATOM 3415 O O . MET A 1 451 ? -36.479 3.306 35.860 1.00 92.94 451 MET A O 1
ATOM 3419 N N . ASP A 1 452 ? -34.808 3.452 34.362 1.00 86.38 452 ASP A N 1
ATOM 3420 C CA . ASP A 1 452 ? -34.530 2.027 34.277 1.00 86.38 452 ASP A CA 1
ATOM 3421 C C . ASP A 1 452 ? -33.548 1.575 35.398 1.00 86.38 452 ASP A C 1
ATOM 3423 O O . ASP A 1 452 ? -33.297 2.295 36.371 1.00 86.38 452 ASP A O 1
ATOM 3427 N N . ASN A 1 453 ? -32.994 0.359 35.307 1.00 81.69 453 ASN A N 1
ATOM 3428 C CA . ASN A 1 453 ? -32.037 -0.157 36.295 1.00 81.69 453 ASN A CA 1
ATOM 3429 C C . ASN A 1 453 ? -30.567 0.206 35.998 1.00 81.69 453 ASN A C 1
ATOM 3431 O O . ASN A 1 453 ? -29.759 0.205 36.927 1.00 81.69 453 ASN A O 1
ATOM 3435 N N . GLU A 1 454 ? -30.209 0.516 34.755 1.00 77.19 454 GLU A N 1
ATOM 3436 C CA . GLU A 1 454 ? -28.868 0.886 34.306 1.00 77.19 454 GLU A CA 1
ATOM 3437 C C . GLU A 1 454 ? -28.551 2.350 34.633 1.00 77.19 454 GLU A C 1
ATOM 3439 O O . GLU A 1 454 ? -27.553 2.620 35.310 1.00 77.19 454 GLU A O 1
ATOM 3444 N N . PHE A 1 455 ? -29.448 3.293 34.317 1.00 81.38 455 PHE A N 1
ATOM 3445 C CA . PHE A 1 455 ? -29.303 4.692 34.739 1.00 81.38 455 PHE A CA 1
ATOM 3446 C C . PHE A 1 455 ? -29.370 4.852 36.269 1.00 81.38 455 PHE A C 1
ATOM 3448 O O . PHE A 1 455 ? -28.728 5.738 36.845 1.00 81.38 455 PHE A O 1
ATOM 3455 N N . PHE A 1 456 ? -30.095 3.968 36.962 1.00 84.44 456 PHE A N 1
ATOM 3456 C CA . PHE A 1 456 ? -30.048 3.889 38.424 1.00 84.44 456 PHE A CA 1
ATOM 3457 C C . PHE A 1 456 ? -28.742 3.262 38.949 1.00 84.44 456 PHE A C 1
ATOM 3459 O O . PHE A 1 456 ? -28.248 3.655 40.007 1.00 84.44 456 PHE A O 1
ATOM 3466 N N . GLY A 1 457 ? -28.194 2.273 38.238 1.00 70.06 457 GLY A N 1
ATOM 3467 C CA . GLY A 1 457 ? -27.031 1.489 38.655 1.00 70.06 457 GLY A CA 1
ATOM 3468 C C . GLY A 1 457 ? -25.666 2.116 38.349 1.00 70.06 457 GLY A C 1
ATOM 3469 O O . GLY A 1 457 ? -24.678 1.720 38.970 1.00 70.06 457 GLY A O 1
ATOM 3470 N N . SER A 1 458 ? -25.585 3.069 37.416 1.00 67.75 458 SER A N 1
ATOM 3471 C CA . SER A 1 458 ? -24.313 3.667 36.991 1.00 67.75 458 SER A CA 1
ATOM 3472 C C . SER A 1 458 ? -23.716 4.642 38.016 1.00 67.75 458 SER A C 1
ATOM 3474 O O . SER A 1 458 ? -24.319 5.650 38.389 1.00 67.75 458 SER A O 1
ATOM 3476 N N . GLU A 1 459 ? -22.460 4.391 38.406 1.00 55.44 459 GLU A N 1
ATOM 3477 C CA . GLU A 1 459 ? -21.676 5.265 39.293 1.00 55.44 459 GLU A CA 1
ATOM 3478 C C . GLU A 1 459 ? -21.166 6.554 38.604 1.00 55.44 459 GLU A C 1
ATOM 3480 O O . GLU A 1 459 ? -20.671 7.448 39.292 1.00 55.44 459 GLU A O 1
ATOM 3485 N N . LEU A 1 460 ? -21.236 6.660 37.265 1.00 55.38 460 LEU A N 1
ATOM 3486 C CA . LEU A 1 460 ? -20.545 7.712 36.492 1.00 55.38 460 LEU A CA 1
ATOM 3487 C C . LEU A 1 460 ? -21.477 8.612 35.670 1.00 55.38 460 LEU A C 1
ATOM 3489 O O . LEU A 1 460 ? -21.348 9.832 35.749 1.00 55.38 460 LEU A O 1
ATOM 3493 N N . ASN A 1 461 ? -22.410 8.029 34.915 1.00 65.38 461 ASN A N 1
ATOM 3494 C CA . ASN A 1 461 ? -23.440 8.739 34.142 1.00 65.38 461 ASN A CA 1
ATOM 3495 C C . ASN A 1 461 ? -24.865 8.472 34.667 1.00 65.38 461 ASN A C 1
ATOM 3497 O O . ASN A 1 461 ? -25.830 8.842 34.009 1.00 65.38 461 ASN A O 1
ATOM 3501 N N . GLY A 1 462 ? -25.005 7.856 35.847 1.00 74.44 462 GLY A N 1
ATOM 3502 C CA . GLY A 1 462 ? -26.293 7.561 36.479 1.00 74.44 462 GLY A CA 1
ATOM 3503 C C . GLY A 1 462 ? -26.797 8.617 37.470 1.00 74.44 462 GLY A C 1
ATOM 3504 O O . GLY A 1 462 ? -26.164 9.646 37.738 1.00 74.44 462 GLY A O 1
ATOM 3505 N N . ILE A 1 463 ? -27.956 8.333 38.065 1.00 84.38 463 ILE A N 1
ATOM 3506 C CA . ILE A 1 463 ? -28.730 9.274 38.890 1.00 84.38 463 ILE A CA 1
ATOM 3507 C C . ILE A 1 463 ? -27.980 9.837 40.115 1.00 84.38 463 ILE A C 1
ATOM 3509 O O . ILE A 1 463 ? -28.215 10.987 40.496 1.00 84.38 463 ILE A O 1
ATOM 3513 N N . GLU A 1 464 ? -27.070 9.089 40.755 1.00 78.50 464 GLU A N 1
ATOM 3514 C CA . GLU A 1 464 ? -26.280 9.626 41.881 1.00 78.50 464 GLU A CA 1
ATOM 3515 C C . GLU A 1 464 ? -25.293 10.711 41.417 1.00 78.50 464 GLU A C 1
ATOM 3517 O O . GLU A 1 464 ? -25.200 11.772 42.044 1.00 78.50 464 GLU A O 1
ATOM 3522 N N . ALA A 1 465 ? -24.612 10.490 40.288 1.00 68.19 465 ALA A N 1
ATOM 3523 C CA . ALA A 1 465 ? -23.650 11.434 39.727 1.00 68.19 465 ALA A CA 1
ATOM 3524 C C . ALA A 1 465 ? -24.341 12.703 39.191 1.00 68.19 465 ALA A C 1
ATOM 3526 O O . ALA A 1 465 ? -23.863 13.814 39.444 1.00 68.19 465 ALA A O 1
ATOM 3527 N N . LEU A 1 466 ? -25.509 12.559 38.550 1.00 80.00 466 LEU A N 1
ATOM 3528 C CA . LEU A 1 466 ? -26.326 13.683 38.074 1.00 80.00 466 LEU A CA 1
ATOM 3529 C C . LEU A 1 466 ? -26.728 14.613 39.230 1.00 80.00 466 LEU A C 1
ATOM 3531 O O . LEU A 1 466 ? -26.487 15.823 39.191 1.00 80.00 466 LEU A O 1
ATOM 3535 N N . GLN A 1 467 ? -27.310 14.034 40.284 1.00 81.81 467 GLN A N 1
ATOM 3536 C CA . GLN A 1 467 ? -27.731 14.752 41.491 1.00 81.81 467 GLN A CA 1
ATOM 3537 C C . GLN A 1 467 ? -26.542 15.427 42.190 1.00 81.81 467 GLN A C 1
ATOM 3539 O O . GLN A 1 467 ? -26.657 16.560 42.663 1.00 81.81 467 GLN A O 1
ATOM 3544 N N . GLN A 1 468 ? -25.373 14.778 42.214 1.00 74.12 468 GLN A N 1
ATOM 3545 C CA . GLN A 1 468 ? -24.154 15.364 42.771 1.00 74.12 468 GLN A CA 1
ATOM 3546 C C . GLN A 1 468 ? -23.638 16.562 41.954 1.00 74.12 468 GLN A C 1
ATOM 3548 O O . GLN A 1 468 ? -23.157 17.529 42.552 1.00 74.12 468 GLN A O 1
ATOM 3553 N N . LEU A 1 469 ? -23.717 16.510 40.621 1.00 70.62 469 LEU A N 1
ATOM 3554 C CA . LEU A 1 469 ? -23.249 17.580 39.738 1.00 70.62 469 LEU A CA 1
ATOM 3555 C C . LEU A 1 469 ? -24.164 18.813 39.793 1.00 70.62 469 LEU A C 1
ATOM 3557 O O . LEU A 1 469 ? -23.674 19.927 39.980 1.00 70.62 469 LEU A O 1
ATOM 3561 N N . TYR A 1 470 ? -25.479 18.608 39.679 1.00 73.62 470 TYR A N 1
ATOM 3562 C CA . TYR A 1 470 ? -26.474 19.687 39.655 1.00 73.62 470 TYR A CA 1
ATOM 3563 C C . TYR A 1 470 ? -26.950 20.148 41.043 1.00 73.62 470 TYR A C 1
ATOM 3565 O O . TYR A 1 470 ? -27.550 21.215 41.176 1.00 73.62 470 TYR A O 1
ATOM 3573 N N . GLY A 1 471 ? -26.668 19.385 42.101 1.00 70.31 471 GLY A N 1
ATOM 3574 C CA . GLY A 1 471 ? -26.926 19.785 43.487 1.00 70.31 471 GLY A CA 1
ATOM 3575 C C . GLY A 1 471 ? -28.387 19.691 43.944 1.00 70.31 471 GLY A C 1
ATOM 3576 O O . GLY A 1 471 ? -28.727 20.270 44.980 1.00 70.31 471 GLY A O 1
ATOM 3577 N N . PHE A 1 472 ? -29.240 18.969 43.211 1.00 77.88 472 PHE A N 1
ATOM 3578 C CA . PHE A 1 472 ? -30.589 18.581 43.641 1.00 77.88 472 PHE A CA 1
ATOM 3579 C C . PHE A 1 472 ? -30.627 17.118 44.108 1.00 77.88 472 PHE A C 1
ATOM 3581 O O . PHE A 1 472 ? -29.665 16.378 43.929 1.00 77.88 472 PHE A O 1
ATOM 3588 N N . ALA A 1 473 ? -31.743 16.692 44.705 1.00 80.38 473 ALA A N 1
ATOM 3589 C CA . ALA A 1 473 ? -31.998 15.280 44.983 1.00 80.38 473 ALA A CA 1
ATOM 3590 C C . ALA A 1 473 ? -33.498 14.952 44.925 1.00 80.38 473 ALA A C 1
ATOM 3592 O O . ALA A 1 473 ? -34.321 15.704 45.462 1.00 80.38 473 ALA A O 1
ATOM 3593 N N . PHE A 1 474 ? -33.841 13.820 44.311 1.00 85.94 474 PHE A N 1
ATOM 3594 C CA . PHE A 1 474 ? -35.156 13.190 44.430 1.00 85.94 474 PHE A CA 1
ATOM 3595 C C . PHE A 1 474 ? -35.275 12.470 45.784 1.00 85.94 474 PHE A C 1
ATOM 3597 O O . PHE A 1 474 ? -34.275 12.028 46.358 1.00 85.94 474 PHE A O 1
ATOM 3604 N N . GLU A 1 475 ? -36.490 12.342 46.326 1.00 85.25 475 GLU A N 1
ATOM 3605 C CA . GLU A 1 475 ? -36.695 11.518 47.527 1.00 85.25 475 GLU A CA 1
ATOM 3606 C C . GLU A 1 475 ? -36.587 10.010 47.178 1.00 85.25 475 GLU A C 1
ATOM 3608 O O . GLU A 1 475 ? -36.950 9.608 46.072 1.00 85.25 475 GLU A O 1
ATOM 3613 N N . PRO A 1 476 ? -36.116 9.125 48.080 1.00 85.12 476 PRO A N 1
ATOM 3614 C CA . PRO A 1 476 ? -35.949 7.701 47.753 1.00 85.12 476 PRO A CA 1
ATOM 3615 C C . PRO A 1 476 ? -37.244 6.930 47.446 1.00 85.12 476 PRO A C 1
ATOM 3617 O O . PRO A 1 476 ? -37.176 5.845 46.881 1.00 85.12 476 PRO A O 1
ATOM 3620 N N . ASP A 1 477 ? -38.415 7.450 47.826 1.00 88.38 477 ASP A N 1
ATOM 3621 C CA . ASP A 1 477 ? -39.745 6.957 47.429 1.00 88.38 477 ASP A CA 1
ATOM 3622 C C . ASP A 1 477 ? -40.366 7.747 46.256 1.00 88.38 477 ASP A C 1
ATOM 3624 O O . ASP A 1 477 ? -41.552 7.608 45.959 1.00 88.38 477 ASP A O 1
ATOM 3628 N N . LYS A 1 478 ? -39.541 8.556 45.579 1.00 90.12 478 LYS A N 1
ATOM 3629 C CA . LYS A 1 478 ? -39.842 9.336 44.371 1.00 90.12 478 LYS A CA 1
ATOM 3630 C C . LYS A 1 478 ? -38.991 8.946 43.154 1.00 90.12 478 LYS A C 1
ATOM 3632 O O . LYS A 1 478 ? -39.254 9.439 42.062 1.00 90.12 478 LYS A O 1
ATOM 3637 N N . ILE A 1 479 ? -38.015 8.056 43.326 1.00 91.69 479 ILE A N 1
ATOM 3638 C CA . ILE A 1 479 ? -37.310 7.385 42.228 1.00 91.69 479 ILE A CA 1
ATOM 3639 C C . ILE A 1 479 ? -38.091 6.112 41.891 1.00 91.69 479 ILE A C 1
ATOM 3641 O O . ILE A 1 479 ? -38.237 5.233 42.744 1.00 91.69 479 ILE A O 1
ATOM 3645 N N . LEU A 1 480 ? -38.622 6.035 40.672 1.00 92.62 480 LEU A N 1
ATOM 3646 C CA . LEU A 1 480 ? -39.431 4.924 40.182 1.00 92.62 480 LEU A CA 1
ATOM 3647 C C . LEU A 1 480 ? -38.608 4.113 39.182 1.00 92.62 480 LEU A C 1
ATOM 3649 O O . LEU A 1 480 ? -38.212 4.632 38.143 1.00 92.62 480 LEU A O 1
ATOM 3653 N N . LEU A 1 481 ? -38.345 2.850 39.527 1.00 92.00 481 LEU A N 1
ATOM 3654 C CA . LEU A 1 481 ? -37.649 1.899 38.661 1.00 92.00 481 LEU A CA 1
ATOM 3655 C C . LEU A 1 481 ? -38.674 1.136 37.827 1.00 92.00 481 LEU A C 1
ATOM 3657 O O . LEU A 1 481 ? -39.523 0.441 38.394 1.00 92.00 481 LEU A O 1
ATOM 3661 N N . MET A 1 482 ? -38.582 1.283 36.511 1.00 90.12 482 MET A N 1
ATOM 3662 C CA . MET A 1 482 ? -39.506 0.725 35.519 1.00 90.12 482 MET A CA 1
ATOM 3663 C C . MET A 1 482 ? -38.715 -0.070 34.466 1.00 90.12 482 MET A C 1
ATOM 3665 O O . MET A 1 482 ? -37.482 -0.129 34.537 1.00 90.12 482 MET A O 1
ATOM 3669 N N . ALA A 1 483 ? -39.402 -0.746 33.546 1.00 81.44 483 ALA A N 1
ATOM 3670 C CA . ALA A 1 483 ? -38.761 -1.220 32.318 1.00 81.44 483 ALA A CA 1
ATOM 3671 C C . ALA A 1 483 ? -38.627 -0.059 31.310 1.00 81.44 483 ALA A C 1
ATOM 3673 O O . ALA A 1 483 ? -39.294 0.963 31.473 1.00 81.44 483 ALA A O 1
ATOM 3674 N N . GLU A 1 484 ? -37.729 -0.181 30.330 1.00 75.50 484 GLU A N 1
ATOM 3675 C CA . GLU A 1 484 ? -37.370 0.907 29.404 1.00 75.50 484 GLU A CA 1
ATOM 3676 C C . GLU A 1 484 ? -38.556 1.324 28.514 1.00 75.50 484 GLU A C 1
ATOM 3678 O O . GLU A 1 484 ? -38.888 2.506 28.421 1.00 75.50 484 GLU A O 1
ATOM 3683 N N . ASP A 1 485 ? -39.299 0.334 28.019 1.00 75.00 485 ASP A N 1
ATOM 3684 C CA . ASP A 1 485 ? -40.582 0.463 27.320 1.00 75.00 485 ASP A CA 1
ATOM 3685 C C . ASP A 1 485 ? -41.679 1.143 28.165 1.00 75.00 485 ASP A C 1
ATOM 3687 O O . ASP A 1 485 ? -42.549 1.838 27.640 1.00 75.00 485 ASP A O 1
ATOM 3691 N N . GLU A 1 486 ? -41.636 1.012 29.494 1.00 84.44 486 GLU A N 1
ATOM 3692 C CA . GLU A 1 486 ? -42.624 1.627 30.391 1.00 84.44 486 GLU A CA 1
ATOM 3693 C C . GLU A 1 486 ? -42.306 3.102 30.751 1.00 84.44 486 GLU A C 1
ATOM 3695 O O . GLU A 1 486 ? -43.157 3.780 31.339 1.00 84.44 486 GLU A O 1
ATOM 3700 N N . LEU A 1 487 ? -41.115 3.633 30.427 1.00 87.94 487 LEU A N 1
ATOM 3701 C CA . LEU A 1 487 ? -40.628 4.934 30.930 1.00 87.94 487 LEU A CA 1
ATOM 3702 C C . LEU A 1 487 ? -41.487 6.128 30.501 1.00 87.94 487 LEU A C 1
ATOM 3704 O O . LEU A 1 487 ? -41.901 6.936 31.339 1.00 87.94 487 LEU A O 1
ATOM 3708 N N . LEU A 1 488 ? -41.759 6.251 29.200 1.00 85.38 488 LEU A N 1
ATOM 3709 C CA . LEU A 1 488 ? -42.552 7.357 28.658 1.00 85.38 488 LEU A CA 1
ATOM 3710 C C . LEU A 1 488 ? -44.047 7.182 28.967 1.00 85.38 488 LEU A C 1
ATOM 3712 O O . LEU A 1 488 ? -44.718 8.162 29.289 1.00 85.38 488 LEU A O 1
ATOM 3716 N N . ALA A 1 489 ? -44.551 5.946 29.042 1.00 84.50 489 ALA A N 1
ATOM 3717 C CA . ALA A 1 489 ? -45.903 5.664 29.533 1.00 84.50 489 ALA A CA 1
ATOM 3718 C C . ALA A 1 489 ? -46.092 6.066 31.017 1.00 84.50 489 ALA A C 1
ATOM 3720 O O . ALA A 1 489 ? -47.160 6.553 31.416 1.00 84.50 489 ALA A O 1
ATOM 3721 N N . GLY A 1 490 ? -45.048 5.934 31.846 1.00 86.50 490 GLY A N 1
ATOM 3722 C CA . GLY A 1 490 ? -45.005 6.466 33.215 1.00 86.50 490 GLY A CA 1
ATOM 3723 C C . GLY A 1 490 ? -45.095 7.998 33.275 1.00 86.50 490 GLY A C 1
ATOM 3724 O O . GLY A 1 490 ? -45.711 8.553 34.191 1.00 86.50 490 GLY A O 1
ATOM 3725 N N . LEU A 1 491 ? -44.551 8.679 32.261 1.00 88.44 491 LEU A N 1
ATOM 3726 C CA . LEU A 1 491 ? -44.612 10.132 32.107 1.00 88.44 491 LEU A CA 1
ATOM 3727 C C . LEU A 1 491 ? -45.999 10.601 31.624 1.00 88.44 491 LEU A C 1
ATOM 3729 O O . LEU A 1 491 ? -46.574 11.519 32.210 1.00 88.44 491 LEU A O 1
ATOM 3733 N N . GLU A 1 492 ? -46.591 9.939 30.622 1.00 85.81 492 GLU A N 1
ATOM 3734 C CA . GLU A 1 492 ? -47.947 10.243 30.121 1.00 85.81 492 GLU A CA 1
ATOM 3735 C C . GLU A 1 492 ? -49.044 10.037 31.166 1.00 85.81 492 GLU A C 1
ATOM 3737 O O . GLU A 1 492 ? -49.991 10.822 31.277 1.00 85.81 492 GLU A O 1
ATOM 3742 N N . SER A 1 493 ? -48.934 8.958 31.940 1.00 85.62 493 SER A N 1
ATOM 3743 C CA . SER A 1 493 ? -49.904 8.619 32.981 1.00 85.62 493 SER A CA 1
ATOM 3744 C C . SER A 1 493 ? -49.806 9.522 34.219 1.00 85.62 493 SER A C 1
ATOM 3746 O O . SER A 1 493 ? -50.720 9.512 35.054 1.00 85.62 493 SER A O 1
ATOM 3748 N N . GLY A 1 494 ? -48.740 10.327 34.326 1.00 86.06 494 GLY A N 1
ATOM 3749 C CA . GLY A 1 494 ? -48.447 11.172 35.482 1.00 86.06 494 GLY A CA 1
ATOM 3750 C C . GLY A 1 494 ? -48.041 10.372 36.723 1.00 86.06 494 GLY A C 1
ATOM 3751 O O . GLY A 1 494 ? -48.362 10.777 37.845 1.00 86.06 494 GLY A O 1
ATOM 3752 N N . GLU A 1 495 ? -47.395 9.216 36.537 1.00 89.25 495 GLU A N 1
ATOM 3753 C CA . GLU A 1 495 ? -46.787 8.438 37.623 1.00 89.25 495 GLU A CA 1
ATOM 3754 C C . GLU A 1 495 ? -45.424 9.041 38.028 1.00 89.25 495 GLU A C 1
ATOM 3756 O O . GLU A 1 495 ? -45.110 9.094 39.222 1.00 89.25 495 GLU A O 1
ATOM 3761 N N . CYS A 1 496 ? -44.691 9.629 37.073 1.00 91.31 496 CYS A N 1
ATOM 3762 C CA . CYS A 1 496 ? -43.551 10.522 37.310 1.00 91.31 496 CYS A CA 1
ATOM 3763 C C . CYS A 1 496 ? -43.730 11.916 36.676 1.00 91.31 496 CYS A C 1
ATOM 3765 O O . CYS A 1 496 ? -44.586 12.123 35.820 1.00 91.31 496 CYS A O 1
ATOM 3767 N N . ASP A 1 497 ? -42.913 12.882 37.115 1.00 89.88 497 ASP A N 1
ATOM 3768 C CA . ASP A 1 497 ? -42.871 14.250 36.574 1.00 89.88 497 ASP A CA 1
ATOM 3769 C C . ASP A 1 497 ? -41.749 14.426 35.521 1.00 89.88 497 ASP A C 1
ATOM 3771 O O . ASP A 1 497 ? -41.806 15.332 34.688 1.00 89.88 497 ASP A O 1
ATOM 3775 N N . VAL A 1 498 ? -40.722 13.567 35.576 1.00 92.06 498 VAL A N 1
ATOM 3776 C CA . VAL A 1 498 ? -39.550 13.513 34.682 1.00 92.06 498 VAL A CA 1
ATOM 3777 C C . VAL A 1 498 ? -39.281 12.049 34.314 1.00 92.06 498 VAL A C 1
ATOM 3779 O O . VAL A 1 498 ? -39.415 11.185 35.179 1.00 92.06 498 VAL A O 1
ATOM 3782 N N . ALA A 1 499 ? -38.840 11.758 33.090 1.00 92.81 499 ALA A N 1
ATOM 3783 C CA . ALA A 1 499 ? -38.297 10.445 32.716 1.00 92.81 499 ALA A CA 1
ATOM 3784 C C . ALA A 1 499 ? -36.814 10.545 32.324 1.00 92.81 499 ALA A C 1
ATOM 3786 O O . ALA A 1 499 ? -36.400 11.544 31.737 1.00 92.81 499 ALA A O 1
ATOM 3787 N N . ALA A 1 500 ? -36.024 9.519 32.649 1.00 91.19 500 ALA A N 1
ATOM 3788 C CA . ALA A 1 500 ? -34.682 9.289 32.119 1.00 91.19 500 ALA A CA 1
ATOM 3789 C C . ALA A 1 500 ? -34.752 8.147 31.100 1.00 91.19 500 ALA A C 1
ATOM 3791 O O . ALA A 1 500 ? -34.975 7.011 31.501 1.00 91.19 500 ALA A O 1
ATOM 3792 N N . THR A 1 501 ? -34.619 8.467 29.813 1.00 86.56 501 THR A N 1
ATOM 3793 C CA . THR A 1 501 ? -34.887 7.569 28.669 1.00 86.56 501 THR A CA 1
ATOM 3794 C C . THR A 1 501 ? -33.951 7.915 27.507 1.00 86.56 501 THR A C 1
ATOM 3796 O O . THR A 1 501 ? -33.250 8.931 27.580 1.00 86.56 501 THR A O 1
ATOM 3799 N N . ASN A 1 502 ? -33.913 7.118 26.437 1.00 78.88 502 ASN A N 1
ATOM 3800 C CA . ASN A 1 502 ? -33.138 7.460 25.244 1.00 78.88 502 ASN A CA 1
ATOM 3801 C C . ASN A 1 502 ? -33.640 8.772 24.601 1.00 78.88 502 ASN A C 1
ATOM 3803 O O . ASN A 1 502 ? -34.833 9.078 24.525 1.00 78.88 502 ASN A O 1
ATOM 3807 N N . ARG A 1 503 ? -32.680 9.591 24.168 1.00 80.31 503 ARG A N 1
ATOM 3808 C CA . ARG A 1 503 ? -32.893 10.887 23.524 1.00 80.31 503 ARG A CA 1
ATOM 3809 C C . ARG A 1 503 ? -33.653 10.768 22.201 1.00 80.31 503 ARG A C 1
ATOM 3811 O O . ARG A 1 503 ? -34.364 11.712 21.856 1.00 80.31 503 ARG A O 1
ATOM 3818 N N . LEU A 1 504 ? -33.474 9.670 21.462 1.00 76.00 504 LEU A N 1
ATOM 3819 C CA . LEU A 1 504 ? -34.054 9.514 20.128 1.00 76.00 504 LEU A CA 1
ATOM 3820 C C . LEU A 1 504 ? -35.558 9.225 20.199 1.00 76.00 504 LEU A C 1
ATOM 3822 O O . LEU A 1 504 ? -36.336 10.029 19.694 1.00 76.00 504 LEU A O 1
ATOM 3826 N N . ASP A 1 505 ? -35.976 8.199 20.940 1.00 76.44 505 ASP A N 1
ATOM 3827 C CA . ASP A 1 505 ? -37.386 7.840 21.133 1.00 76.44 505 ASP A CA 1
ATOM 3828 C C . ASP A 1 505 ? -38.179 8.987 21.783 1.00 76.44 505 ASP A C 1
ATOM 3830 O O . ASP A 1 505 ? -39.317 9.266 21.397 1.00 76.44 505 ASP A O 1
ATOM 3834 N N . ALA A 1 506 ? -37.565 9.734 22.710 1.00 80.56 506 ALA A N 1
ATOM 3835 C CA . ALA A 1 506 ? -38.160 10.947 23.271 1.00 80.56 506 ALA A CA 1
ATOM 3836 C C . ALA A 1 506 ? -38.419 12.035 22.209 1.00 80.56 506 ALA A C 1
ATOM 3838 O O . ALA A 1 506 ? -39.448 12.712 22.265 1.00 80.56 506 ALA A O 1
ATOM 3839 N N . ALA A 1 507 ? -37.517 12.203 21.235 1.00 78.19 507 ALA A N 1
ATOM 3840 C CA . ALA A 1 507 ? -37.691 13.134 20.121 1.00 78.19 507 ALA A CA 1
ATOM 3841 C C . ALA A 1 507 ? -38.711 12.616 19.088 1.00 78.19 507 ALA A C 1
ATOM 3843 O O . ALA A 1 507 ? -39.586 13.377 18.674 1.00 78.19 507 ALA A O 1
ATOM 3844 N N . ALA A 1 508 ? -38.668 11.323 18.751 1.00 73.12 508 ALA A N 1
ATOM 3845 C CA . ALA A 1 508 ? -39.609 10.646 17.856 1.00 73.12 508 ALA A CA 1
ATOM 3846 C C . ALA A 1 508 ? -41.059 10.713 18.373 1.00 73.12 508 ALA A C 1
ATOM 3848 O O . ALA A 1 508 ? -41.984 10.988 17.606 1.00 73.12 508 ALA A O 1
ATOM 3849 N N . ARG A 1 509 ? -41.249 10.551 19.690 1.00 77.12 509 ARG A N 1
ATOM 3850 C CA . ARG A 1 509 ? -42.534 10.713 20.399 1.00 77.12 509 ARG A CA 1
ATOM 3851 C C . ARG A 1 509 ? -42.871 12.185 20.723 1.00 77.12 509 ARG A C 1
ATOM 3853 O O . ARG A 1 509 ? -43.943 12.477 21.246 1.00 77.12 509 ARG A O 1
ATOM 3860 N N . GLY A 1 510 ? -41.999 13.136 20.366 1.00 78.50 510 GLY A N 1
ATOM 3861 C CA . GLY A 1 510 ? -42.279 14.578 20.374 1.00 78.50 510 GLY A CA 1
ATOM 3862 C C . GLY A 1 510 ? -42.161 15.297 21.726 1.00 78.50 510 GLY A C 1
ATOM 3863 O O . GLY A 1 510 ? -42.740 16.376 21.887 1.00 78.50 510 GLY A O 1
ATOM 3864 N N . TYR A 1 511 ? -41.435 14.736 22.696 1.00 83.94 511 TYR A N 1
ATOM 3865 C CA . TYR A 1 511 ? -41.260 15.325 24.026 1.00 83.94 511 TYR A CA 1
ATOM 3866 C C . TYR A 1 511 ? -40.214 16.447 24.082 1.00 83.94 511 TYR A C 1
ATOM 3868 O O . TYR A 1 511 ? -39.243 16.480 23.324 1.00 83.94 511 TYR A O 1
ATOM 3876 N N . THR A 1 512 ? -40.353 17.342 25.068 1.00 83.12 512 THR A N 1
ATOM 3877 C CA . THR A 1 512 ? -39.285 18.286 25.418 1.00 83.12 512 THR A CA 1
ATOM 3878 C C . THR A 1 512 ? -38.176 17.566 26.192 1.00 83.12 512 THR A C 1
ATOM 3880 O O . THR A 1 512 ? -38.352 17.156 27.342 1.00 83.12 512 THR A O 1
ATOM 3883 N N . ILE A 1 513 ? -36.998 17.475 25.582 1.00 86.62 513 ILE A N 1
ATOM 3884 C CA . ILE A 1 513 ? -35.759 17.077 26.255 1.00 86.62 513 ILE A CA 1
ATOM 3885 C C . ILE A 1 513 ? -35.175 18.296 26.985 1.00 86.62 513 ILE A C 1
ATOM 3887 O O . ILE A 1 513 ? -35.050 19.369 26.391 1.00 86.62 513 ILE A O 1
ATOM 3891 N N . LEU A 1 514 ? -34.791 18.139 28.254 1.00 86.19 514 LEU A N 1
ATOM 3892 C CA . LEU A 1 514 ? -34.181 19.210 29.048 1.00 86.19 514 LEU A CA 1
ATOM 3893 C C . LEU A 1 514 ? -32.752 19.518 28.573 1.00 86.19 514 LEU A C 1
ATOM 3895 O O . LEU A 1 514 ? -31.943 18.614 28.357 1.00 86.19 514 LEU A O 1
ATOM 3899 N N . GLU A 1 515 ? -32.410 20.805 28.460 1.00 80.94 515 GLU A N 1
ATOM 3900 C CA . GLU A 1 515 ? -31.041 21.241 28.169 1.00 80.94 515 GLU A CA 1
ATOM 3901 C C . GLU A 1 515 ? -30.079 20.864 29.310 1.00 80.94 515 GLU A C 1
ATOM 3903 O O . GLU A 1 515 ? -30.340 21.143 30.486 1.00 80.94 515 GLU A O 1
ATOM 3908 N N . ASP A 1 516 ? -28.928 20.293 28.948 1.00 78.56 516 ASP A N 1
ATOM 3909 C CA . ASP A 1 516 ? -27.821 19.939 29.841 1.00 78.56 516 ASP A CA 1
ATOM 3910 C C . ASP A 1 516 ? -26.678 20.972 29.713 1.00 78.56 516 ASP A C 1
ATOM 3912 O O . ASP A 1 516 ? -25.771 20.810 28.893 1.00 78.56 516 ASP A O 1
ATOM 3916 N N . PRO A 1 517 ? -26.699 22.076 30.489 1.00 67.31 517 PRO A N 1
ATOM 3917 C CA . PRO A 1 517 ? -25.671 23.115 30.410 1.00 67.31 517 PRO A CA 1
ATOM 3918 C C . PRO A 1 517 ? -24.315 22.733 31.029 1.00 67.31 517 PRO A C 1
ATOM 3920 O O . PRO A 1 517 ? -23.397 23.557 30.984 1.00 67.31 517 PRO A O 1
ATOM 3923 N N . LEU A 1 518 ? -24.171 21.549 31.642 1.00 63.75 518 LEU A N 1
ATOM 3924 C CA . LEU A 1 518 ? -22.919 21.104 32.271 1.00 63.75 518 LEU A CA 1
ATOM 3925 C C . LEU A 1 518 ? -22.236 19.956 31.510 1.00 63.75 518 LEU A C 1
ATOM 3927 O O . LEU A 1 518 ? -21.060 19.700 31.776 1.00 63.75 518 LEU A O 1
ATOM 3931 N N . GLY A 1 519 ? -22.921 19.324 30.553 1.00 66.31 519 GLY A N 1
ATOM 3932 C CA . GLY A 1 519 ? -22.413 18.203 29.763 1.00 66.31 519 GLY A CA 1
ATOM 3933 C C . GLY A 1 519 ? -22.301 16.922 30.587 1.00 66.31 519 GLY A C 1
ATOM 3934 O O . GLY A 1 519 ? -21.258 16.270 30.559 1.00 66.31 519 GLY A O 1
ATOM 3935 N N . PHE A 1 520 ? -23.335 16.607 31.370 1.00 71.94 520 PHE A N 1
ATOM 3936 C CA . PHE A 1 520 ? -23.425 15.363 32.133 1.00 71.94 520 PHE A CA 1
ATOM 3937 C C . PHE A 1 520 ? -23.672 14.158 31.220 1.00 71.94 520 PHE A C 1
ATOM 3939 O O . PHE A 1 520 ? -22.946 13.165 31.278 1.00 71.94 520 PHE A O 1
ATOM 3946 N N . PHE A 1 521 ? -24.680 14.269 30.359 1.00 73.06 521 PHE A N 1
ATOM 3947 C CA . PHE A 1 521 ? -24.949 13.318 29.296 1.00 73.06 521 PHE A CA 1
ATOM 3948 C C . PHE A 1 521 ? -23.947 13.583 28.169 1.00 73.06 521 PHE A C 1
ATOM 3950 O O . PHE A 1 521 ? -24.025 14.590 27.460 1.00 73.06 521 PHE A O 1
ATOM 3957 N N . LEU A 1 522 ? -22.947 12.706 28.044 1.00 62.78 522 LEU A N 1
ATOM 3958 C CA . LEU A 1 522 ? -21.930 12.810 27.000 1.00 62.78 522 LEU A CA 1
ATOM 3959 C C . LEU A 1 522 ? -22.596 12.728 25.627 1.00 62.78 522 LEU A C 1
ATOM 3961 O O . LEU A 1 522 ? -23.205 11.717 25.303 1.00 62.78 522 LEU A O 1
ATOM 3965 N N . THR A 1 523 ? -22.439 13.759 24.797 1.00 61.50 523 THR A N 1
ATOM 3966 C CA . THR A 1 523 ? -22.923 13.746 23.410 1.00 61.50 523 THR A CA 1
ATOM 3967 C C . THR A 1 523 ? -22.036 12.842 22.555 1.00 61.50 523 THR A C 1
ATOM 3969 O O . THR A 1 523 ? -21.089 13.302 21.907 1.00 61.50 523 THR A O 1
ATOM 3972 N N . SER A 1 524 ? -22.311 11.545 22.588 1.00 64.81 524 SER A N 1
ATOM 3973 C CA . SER A 1 524 ? -21.616 10.513 21.830 1.00 64.81 524 SER A CA 1
ATOM 3974 C C . SER A 1 524 ? -22.236 10.345 20.449 1.00 64.81 524 SER A C 1
ATOM 3976 O O . SER A 1 524 ? -23.277 9.711 20.309 1.00 64.81 524 SER A O 1
ATOM 3978 N N . GLY A 1 525 ? -21.589 10.912 19.431 1.00 74.75 525 GLY A N 1
ATOM 3979 C CA . GLY A 1 525 ? -21.919 10.561 18.053 1.00 74.75 525 GLY A CA 1
ATOM 3980 C C . GLY A 1 525 ? -21.477 9.136 17.731 1.00 74.75 525 GLY A C 1
ATOM 3981 O O . GLY A 1 525 ? -20.559 8.608 18.370 1.00 74.75 525 GLY A O 1
ATOM 3982 N N . SER A 1 526 ? -22.105 8.549 16.721 1.00 84.00 526 SER A N 1
ATOM 3983 C CA . SER A 1 526 ? -21.756 7.231 16.187 1.00 84.00 526 SER A CA 1
ATOM 3984 C C . SER A 1 526 ? -21.317 7.359 14.732 1.00 84.00 526 SER A C 1
ATOM 3986 O O . SER A 1 526 ? -21.615 8.354 14.068 1.00 84.00 526 SER A O 1
ATOM 3988 N N . ALA A 1 527 ? -20.576 6.380 14.227 1.00 89.56 527 ALA A N 1
ATOM 3989 C CA . ALA A 1 527 ? -20.152 6.353 12.831 1.00 89.56 527 ALA A CA 1
ATOM 3990 C C . ALA A 1 527 ? -20.047 4.912 12.312 1.00 89.56 527 ALA A C 1
ATOM 3992 O O . ALA A 1 527 ? -19.849 3.991 13.109 1.00 89.56 527 ALA A O 1
ATOM 3993 N N . PRO A 1 528 ? -20.122 4.696 10.988 1.00 92.56 528 PRO A N 1
ATOM 3994 C CA . PRO A 1 528 ? -19.673 3.450 10.389 1.00 92.56 528 PRO A CA 1
ATOM 3995 C C . PRO A 1 528 ? -18.149 3.328 10.548 1.00 92.56 528 PRO A C 1
ATOM 3997 O O . PRO A 1 528 ? -17.410 4.291 10.336 1.00 92.56 528 PRO A O 1
ATOM 4000 N N . VAL A 1 529 ? -17.662 2.145 10.906 1.00 92.69 529 VAL A N 1
ATOM 4001 C CA . VAL A 1 529 ? -16.240 1.865 11.132 1.00 92.69 529 VAL A CA 1
ATOM 4002 C C . VAL A 1 529 ? -15.846 0.659 10.283 1.00 92.69 529 VAL A C 1
ATOM 4004 O O . VAL A 1 529 ? -16.427 -0.418 10.415 1.00 92.69 529 VAL A O 1
ATOM 4007 N N . MET A 1 530 ? -14.887 0.856 9.374 1.00 93.88 530 MET A N 1
ATOM 4008 C CA . MET A 1 530 ? -14.487 -0.097 8.331 1.00 93.88 530 MET A CA 1
ATOM 4009 C C . MET A 1 530 ? -13.007 -0.473 8.456 1.00 93.88 530 MET A C 1
ATOM 4011 O O . MET A 1 530 ? -12.187 0.347 8.875 1.00 93.88 530 MET A O 1
ATOM 4015 N N . ARG A 1 531 ? -12.641 -1.707 8.084 1.00 93.56 531 ARG A N 1
ATOM 4016 C CA . ARG A 1 531 ? -11.233 -2.127 8.093 1.00 93.56 531 ARG A CA 1
ATOM 4017 C C . ARG A 1 531 ? -10.426 -1.356 7.055 1.00 93.56 531 ARG A C 1
ATOM 4019 O O . ARG A 1 531 ? -10.837 -1.271 5.896 1.00 93.56 531 ARG A O 1
ATOM 4026 N N . LYS A 1 532 ? -9.266 -0.821 7.446 1.00 86.88 532 LYS A N 1
ATOM 4027 C CA . LYS A 1 532 ? -8.413 0.006 6.579 1.00 86.88 532 LYS A CA 1
ATOM 4028 C C . LYS A 1 532 ? -7.999 -0.774 5.332 1.00 86.88 532 LYS A C 1
ATOM 4030 O O . LYS A 1 532 ? -8.186 -0.280 4.232 1.00 86.88 532 LYS A O 1
ATOM 4035 N N . THR A 1 533 ? -7.572 -2.023 5.494 1.00 83.31 533 THR A N 1
ATOM 4036 C CA . THR A 1 533 ? -7.198 -2.939 4.405 1.00 83.31 533 THR A CA 1
ATOM 4037 C C . THR A 1 533 ? -8.330 -3.139 3.392 1.00 83.31 533 THR A C 1
ATOM 4039 O O . THR A 1 533 ? -8.082 -3.212 2.189 1.00 83.31 533 THR A O 1
ATOM 4042 N N . ILE A 1 534 ? -9.585 -3.198 3.852 1.00 86.31 534 ILE A N 1
ATOM 4043 C CA . ILE A 1 534 ? -10.754 -3.276 2.967 1.00 86.31 534 ILE A CA 1
ATOM 4044 C C . ILE A 1 534 ? -10.972 -1.936 2.263 1.00 86.31 534 ILE A C 1
ATOM 4046 O O . ILE A 1 534 ? -11.148 -1.922 1.047 1.00 86.31 534 ILE A O 1
ATOM 4050 N N . LEU A 1 535 ? -10.922 -0.815 2.985 1.00 86.31 535 LEU A N 1
ATOM 4051 C CA . LEU A 1 535 ? -11.160 0.512 2.417 1.00 86.31 535 LEU A CA 1
ATOM 4052 C C . LEU A 1 535 ? -10.059 0.962 1.438 1.00 86.31 535 LEU A C 1
ATOM 4054 O O . LEU A 1 535 ? -10.382 1.535 0.405 1.00 86.31 535 LEU A O 1
ATOM 4058 N N . ASP A 1 536 ? -8.788 0.661 1.704 1.00 79.38 536 ASP A N 1
ATOM 4059 C CA . ASP A 1 536 ? -7.655 0.945 0.811 1.00 79.38 536 ASP A CA 1
ATOM 4060 C C . ASP A 1 536 ? -7.809 0.206 -0.528 1.00 79.38 536 ASP A C 1
ATOM 4062 O O . ASP A 1 536 ? -7.603 0.775 -1.599 1.00 79.38 536 ASP A O 1
ATOM 4066 N N . GLN A 1 537 ? -8.231 -1.062 -0.475 1.00 71.19 537 GLN A N 1
ATOM 4067 C CA . GLN A 1 537 ? -8.521 -1.867 -1.663 1.00 71.19 537 GLN A CA 1
ATOM 4068 C C . GLN A 1 537 ? -9.823 -1.441 -2.361 1.00 71.19 537 GLN A C 1
ATOM 4070 O O . GLN A 1 537 ? -10.008 -1.734 -3.544 1.00 71.19 537 GLN A O 1
ATOM 4075 N N . ASN A 1 538 ? -10.750 -0.798 -1.650 1.00 78.62 538 ASN A N 1
ATOM 4076 C CA . ASN A 1 538 ? -12.098 -0.469 -2.115 1.00 78.62 538 ASN A CA 1
ATOM 4077 C C . ASN A 1 538 ? -12.463 0.997 -1.767 1.00 78.62 538 ASN A C 1
ATOM 4079 O O . ASN A 1 538 ? -13.446 1.226 -1.053 1.00 78.62 538 ASN A O 1
ATOM 4083 N N . PRO A 1 539 ? -11.695 2.009 -2.225 1.00 79.50 539 PRO A N 1
ATOM 4084 C CA . PRO A 1 539 ? -11.857 3.403 -1.793 1.00 79.50 539 PRO A CA 1
ATOM 4085 C C . PRO A 1 539 ? -13.202 4.022 -2.210 1.00 79.50 539 PRO A C 1
ATOM 4087 O O . PRO A 1 539 ? -13.646 5.025 -1.641 1.00 79.50 539 PRO A O 1
ATOM 4090 N N . GLU A 1 540 ? -13.898 3.411 -3.173 1.00 81.38 540 GLU A N 1
ATOM 4091 C CA . GLU A 1 540 ? -15.279 3.735 -3.508 1.00 81.38 540 GLU A CA 1
ATOM 4092 C C . GLU A 1 540 ? -16.248 3.498 -2.337 1.00 81.38 540 GLU A C 1
ATOM 4094 O O . GLU A 1 540 ? -17.205 4.261 -2.199 1.00 81.38 540 GLU A O 1
ATOM 4099 N N . LEU A 1 541 ? -15.988 2.525 -1.451 1.00 87.75 541 LEU A N 1
ATOM 4100 C CA . LEU A 1 541 ? -16.858 2.210 -0.311 1.00 87.75 541 LEU A CA 1
ATOM 4101 C C . LEU A 1 541 ? -16.968 3.380 0.664 1.00 87.75 541 LEU A C 1
ATOM 4103 O O . LEU A 1 541 ? -18.075 3.727 1.064 1.00 87.75 541 LEU A O 1
ATOM 4107 N N . GLY A 1 542 ? -15.855 4.044 0.987 1.00 88.94 542 GLY A N 1
ATOM 4108 C CA . GLY A 1 542 ? -15.876 5.238 1.836 1.00 88.94 542 GLY A CA 1
ATOM 4109 C C . GLY A 1 542 ? -16.679 6.380 1.207 1.00 88.94 542 GLY A C 1
ATOM 4110 O O . GLY A 1 542 ? -17.439 7.053 1.893 1.00 88.94 542 GLY A O 1
ATOM 4111 N N . THR A 1 543 ? -16.598 6.549 -0.118 1.00 86.00 543 THR A N 1
ATOM 4112 C CA . THR A 1 543 ? -17.402 7.554 -0.842 1.00 86.00 543 THR A CA 1
ATOM 4113 C C . THR A 1 543 ? -18.896 7.210 -0.819 1.00 86.00 543 THR A C 1
ATOM 4115 O O . THR A 1 543 ? -19.729 8.094 -0.624 1.00 86.00 54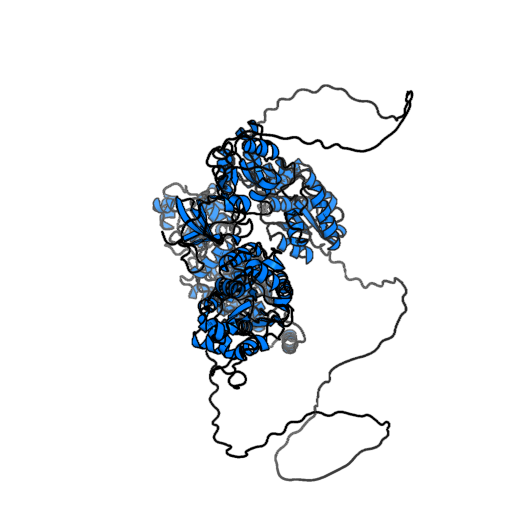3 THR A O 1
ATOM 4118 N N . VAL A 1 544 ? -19.241 5.934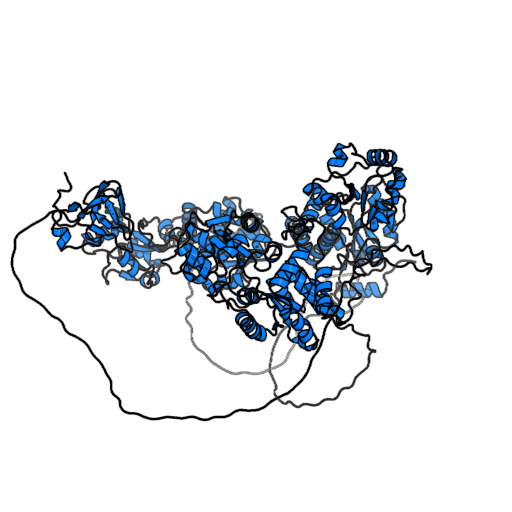 -1.004 1.00 87.06 544 VAL A N 1
ATOM 4119 C CA . VAL A 1 544 ? -20.623 5.430 -1.004 1.00 87.06 544 VAL A CA 1
ATOM 4120 C C . VAL A 1 544 ? -21.251 5.529 0.392 1.00 87.06 544 VAL A C 1
ATOM 4122 O O . VAL A 1 544 ? -22.351 6.060 0.533 1.00 87.06 544 VAL A O 1
ATOM 4125 N N . ILE A 1 545 ? -20.537 5.094 1.433 1.00 93.31 545 ILE A N 1
ATOM 4126 C CA . ILE A 1 545 ? -21.017 5.101 2.821 1.00 93.31 545 ILE A CA 1
ATOM 4127 C C . ILE A 1 545 ? -21.099 6.533 3.373 1.00 93.31 545 ILE A C 1
ATOM 4129 O O . ILE A 1 545 ? -22.127 6.895 3.945 1.00 93.31 545 ILE A O 1
ATOM 4133 N N . ASN A 1 546 ? -20.101 7.393 3.136 1.00 93.50 546 ASN A N 1
ATOM 4134 C CA . ASN A 1 546 ? -20.199 8.809 3.520 1.00 93.50 546 ASN A CA 1
ATOM 4135 C C . ASN A 1 546 ? -21.321 9.530 2.748 1.00 93.50 546 ASN A C 1
ATOM 4137 O O . ASN A 1 546 ? -21.963 10.430 3.287 1.00 93.50 546 ASN A O 1
ATOM 4141 N N . GLY A 1 547 ? -21.606 9.109 1.509 1.00 91.38 547 GLY A N 1
ATOM 4142 C CA . GLY A 1 547 ? -22.751 9.587 0.730 1.00 91.38 547 GLY A CA 1
ATOM 4143 C C . GLY A 1 547 ? -24.101 9.306 1.399 1.00 91.38 547 GLY A C 1
ATOM 4144 O O . GLY A 1 547 ? -24.978 10.166 1.359 1.00 91.38 547 GLY A O 1
ATOM 4145 N N . LEU A 1 548 ? -24.245 8.153 2.062 1.00 93.88 548 LEU A N 1
ATOM 4146 C CA . LEU A 1 548 ? -25.401 7.827 2.903 1.00 93.88 548 LEU A CA 1
ATOM 4147 C C . LEU A 1 548 ? -25.412 8.658 4.197 1.00 93.88 548 LEU A C 1
ATOM 4149 O O . LEU A 1 548 ? -26.421 9.294 4.500 1.00 93.88 548 LEU A O 1
ATOM 4153 N N . VAL A 1 549 ? -24.294 8.704 4.933 1.00 92.88 549 VAL A N 1
ATOM 4154 C CA . VAL A 1 549 ? -24.166 9.486 6.183 1.00 92.88 549 VAL A CA 1
ATOM 4155 C C . VAL A 1 549 ? -24.549 10.956 5.974 1.00 92.88 549 VAL A C 1
ATOM 4157 O O . VAL A 1 549 ? -25.252 11.536 6.798 1.00 92.88 549 VAL A O 1
ATOM 4160 N N . ALA A 1 550 ? -24.158 11.553 4.845 1.00 91.50 550 ALA A N 1
ATOM 4161 C CA . ALA A 1 550 ? -24.447 12.947 4.514 1.00 91.50 550 ALA A CA 1
ATOM 4162 C C . ALA A 1 550 ? -25.945 13.276 4.311 1.00 91.50 550 ALA A C 1
ATOM 4164 O O . ALA A 1 550 ? -26.288 14.457 4.217 1.00 91.50 550 ALA A O 1
ATOM 4165 N N . LEU A 1 551 ? -26.827 12.270 4.238 1.00 93.31 551 LEU A N 1
ATOM 4166 C CA . LEU A 1 551 ? -28.288 12.434 4.188 1.00 93.31 551 LEU A CA 1
ATOM 4167 C C . LEU A 1 551 ? -28.971 12.227 5.549 1.00 93.31 551 LEU A C 1
ATOM 4169 O O . LEU A 1 551 ? -30.152 12.531 5.690 1.00 93.31 551 LEU A O 1
ATOM 4173 N N . LEU A 1 552 ? -28.253 11.703 6.543 1.00 90.62 552 LEU A N 1
ATOM 4174 C CA . LEU A 1 552 ? -28.799 11.291 7.834 1.00 90.62 552 LEU A CA 1
ATOM 4175 C C . LEU A 1 552 ? -28.580 12.396 8.878 1.00 90.62 552 LEU A C 1
ATOM 4177 O O . LEU A 1 552 ? -27.714 12.299 9.746 1.00 90.62 552 LEU A O 1
ATOM 4181 N N . ASP A 1 553 ? -29.356 13.480 8.779 1.00 86.31 553 ASP A N 1
ATOM 4182 C CA . ASP A 1 553 ? -29.383 14.523 9.813 1.00 86.31 553 ASP A CA 1
ATOM 4183 C C . ASP A 1 553 ? -30.300 14.167 10.998 1.00 86.31 553 ASP A C 1
ATOM 4185 O O . ASP A 1 553 ? -31.084 13.225 10.944 1.00 86.31 553 ASP A O 1
ATOM 4189 N N . ALA A 1 554 ? -30.195 14.902 12.108 1.00 77.69 554 ALA A N 1
ATOM 4190 C CA . ALA A 1 554 ? -30.913 14.562 13.341 1.00 77.69 554 ALA A CA 1
ATOM 4191 C C . ALA A 1 554 ? -32.454 14.675 13.242 1.00 77.69 554 ALA A C 1
ATOM 4193 O O . ALA A 1 554 ? -33.146 14.076 14.061 1.00 77.69 554 ALA A O 1
ATOM 4194 N N . GLU A 1 555 ? -32.996 15.415 12.264 1.00 80.94 555 GLU A N 1
ATOM 4195 C CA . GLU A 1 555 ? -34.442 15.446 11.981 1.00 80.94 555 GLU A CA 1
ATOM 4196 C C . GLU A 1 555 ? -34.827 14.174 11.206 1.00 80.94 555 GLU A C 1
ATOM 4198 O O . GLU A 1 555 ? -35.722 13.441 11.619 1.00 80.94 555 GLU A O 1
ATOM 4203 N N . THR A 1 556 ? -34.051 13.839 10.172 1.00 88.50 556 THR A N 1
ATOM 4204 C CA . THR A 1 556 ? -34.206 12.638 9.335 1.00 88.50 556 THR A CA 1
ATOM 4205 C C . THR A 1 556 ? -34.079 11.336 10.131 1.00 88.50 556 THR A C 1
ATOM 4207 O O . THR A 1 556 ? -34.906 10.442 9.986 1.00 88.50 556 THR A O 1
ATOM 4210 N N . ILE A 1 557 ? -33.071 11.227 11.002 1.00 85.25 557 ILE A N 1
ATOM 4211 C CA . ILE A 1 557 ? -32.833 10.054 11.858 1.00 85.25 557 ILE A CA 1
ATOM 4212 C C . ILE A 1 557 ? -34.006 9.850 12.824 1.00 85.25 557 ILE A C 1
ATOM 4214 O O . ILE A 1 557 ? -34.519 8.740 12.934 1.00 85.25 557 ILE A O 1
ATOM 4218 N N . SER A 1 558 ? -34.486 10.928 13.453 1.00 80.12 558 SER A N 1
ATOM 4219 C CA . SER A 1 558 ? -35.659 10.895 14.335 1.00 80.12 558 SER A CA 1
ATOM 4220 C C . SER A 1 558 ? -36.943 10.507 13.592 1.00 80.12 558 SER A C 1
ATOM 4222 O O . SER A 1 558 ? -37.782 9.826 14.170 1.00 80.12 558 SER A O 1
ATOM 4224 N N . ASP A 1 559 ? -37.121 10.920 12.333 1.00 83.69 559 ASP A N 1
ATOM 4225 C CA . ASP A 1 559 ? -38.280 10.533 11.515 1.00 83.69 559 ASP A CA 1
ATOM 4226 C C . ASP A 1 559 ? -38.195 9.090 10.979 1.00 83.69 559 ASP A C 1
ATOM 4228 O O . ASP A 1 559 ? -39.235 8.470 10.755 1.00 83.69 559 ASP A O 1
ATOM 4232 N N . LEU A 1 560 ? -36.991 8.538 10.774 1.00 86.69 560 LEU A N 1
ATOM 4233 C CA . LEU A 1 560 ? -36.772 7.131 10.401 1.00 86.69 560 LEU A CA 1
ATOM 4234 C C . LEU A 1 560 ? -37.041 6.190 11.579 1.00 86.69 560 LEU A C 1
ATOM 4236 O O . LEU A 1 560 ? -37.782 5.223 11.433 1.00 86.69 560 LEU A O 1
ATOM 4240 N N . ASP A 1 561 ? -36.489 6.514 12.746 1.00 80.50 561 ASP A N 1
ATOM 4241 C CA . ASP A 1 561 ? -36.701 5.796 14.006 1.00 80.50 561 ASP A CA 1
ATOM 4242 C C . ASP A 1 561 ? -38.201 5.738 14.362 1.00 80.50 561 ASP A C 1
ATOM 4244 O O . ASP A 1 561 ? -38.782 4.664 14.524 1.00 80.50 561 ASP A O 1
ATOM 4248 N N . ARG A 1 562 ? -38.888 6.887 14.279 1.00 80.25 562 ARG A N 1
ATOM 4249 C CA . ARG A 1 562 ? -40.343 7.019 14.473 1.00 80.25 562 ARG A CA 1
ATOM 4250 C C . ARG A 1 562 ? -41.196 6.108 13.572 1.00 80.25 562 ARG A C 1
ATOM 4252 O O . ARG A 1 562 ? -42.303 5.756 13.971 1.00 80.25 562 ARG A O 1
ATOM 4259 N N . GLN A 1 563 ? -40.737 5.746 12.370 1.00 80.50 563 GLN A N 1
ATOM 4260 C CA . GLN A 1 563 ? -41.483 4.856 11.459 1.00 80.50 563 GLN A CA 1
ATOM 4261 C C . GLN A 1 563 ? -41.436 3.383 11.888 1.00 80.50 563 GLN A C 1
ATOM 4263 O O . GLN A 1 563 ? -42.378 2.640 11.600 1.00 80.50 563 GLN A O 1
ATOM 4268 N N . VAL A 1 564 ? -40.369 2.975 12.580 1.00 76.62 564 VAL A N 1
ATOM 4269 C CA . VAL A 1 564 ? -40.255 1.644 13.190 1.00 76.62 564 VAL A CA 1
ATOM 4270 C C . VAL A 1 564 ? -41.015 1.619 14.516 1.00 76.62 564 VAL A C 1
ATOM 4272 O O . VAL A 1 564 ? -41.856 0.750 14.713 1.00 76.62 564 VAL A O 1
ATOM 4275 N N . GLU A 1 565 ? -40.798 2.622 15.371 1.00 72.06 565 GLU A N 1
ATOM 4276 C CA . GLU A 1 565 ? -41.332 2.652 16.741 1.00 72.06 565 GLU A CA 1
ATOM 4277 C C . GLU A 1 565 ? -42.830 3.007 16.847 1.00 72.06 565 GLU A C 1
ATOM 4279 O O . GLU A 1 565 ? -43.487 2.576 17.791 1.00 72.06 565 GLU A O 1
ATOM 4284 N N . LEU A 1 566 ? -43.389 3.809 15.923 1.00 66.62 566 LEU A N 1
ATOM 4285 C CA . LEU A 1 566 ? -44.778 4.319 16.003 1.00 66.62 566 LEU A CA 1
ATOM 4286 C C . LEU A 1 566 ? -45.575 4.264 14.676 1.00 66.62 566 LEU A C 1
ATOM 4288 O O . LEU A 1 566 ? -46.696 4.778 14.612 1.00 66.62 566 LEU A O 1
ATOM 4292 N N . GLY A 1 567 ? -45.004 3.714 13.598 1.00 61.50 567 GLY A N 1
ATOM 4293 C CA . GLY A 1 567 ? -45.652 3.618 12.281 1.00 61.50 567 GLY A CA 1
ATOM 4294 C C . GLY A 1 567 ? -45.944 4.955 11.568 1.00 61.50 567 GLY A C 1
ATOM 4295 O O . GLY A 1 567 ? -45.415 6.021 11.907 1.00 61.50 567 GLY A O 1
ATOM 4296 N N . GLU A 1 568 ? -46.792 4.908 10.529 1.00 54.84 568 GLU A N 1
ATOM 4297 C CA . GLU A 1 568 ? -47.219 6.112 9.783 1.00 54.84 568 GLU A CA 1
ATOM 4298 C C . GLU A 1 568 ? -48.140 7.040 10.600 1.00 54.84 568 GLU A C 1
ATOM 4300 O O . GLU A 1 568 ? -48.151 8.251 10.356 1.00 54.84 568 GLU A O 1
ATOM 4305 N N . ASP A 1 569 ? -48.946 6.499 11.521 1.00 51.53 569 ASP A N 1
ATOM 4306 C CA . ASP A 1 569 ? -50.006 7.240 12.215 1.00 51.53 569 ASP A CA 1
ATOM 4307 C C . ASP A 1 569 ? -49.635 7.740 13.620 1.00 51.53 569 ASP A C 1
ATOM 4309 O O . ASP A 1 569 ? -50.247 8.709 14.084 1.00 51.53 569 ASP A O 1
ATOM 4313 N N . GLY A 1 570 ? -48.584 7.190 14.238 1.00 55.28 570 GLY A N 1
ATOM 4314 C CA . GLY A 1 570 ? -47.998 7.717 15.472 1.00 55.28 570 GLY A CA 1
ATOM 4315 C C . GLY A 1 570 ? -48.653 7.221 16.767 1.00 55.28 570 GLY A C 1
ATOM 4316 O O . GLY A 1 570 ? -48.587 7.929 17.771 1.00 55.28 570 GLY A O 1
ATOM 4317 N N . GLU A 1 571 ? -49.305 6.054 16.752 1.00 53.50 571 GLU A N 1
ATOM 4318 C CA . GLU A 1 571 ? -49.913 5.409 17.928 1.00 53.50 571 GLU A CA 1
ATOM 4319 C C . GLU A 1 571 ? -49.347 3.978 18.097 1.00 53.50 571 GLU A C 1
ATOM 4321 O O . GLU A 1 571 ? -49.363 3.192 17.152 1.00 53.50 571 GLU A O 1
ATOM 4326 N N . GLU A 1 572 ? -48.871 3.613 19.297 1.00 49.09 572 GLU A N 1
ATOM 4327 C CA . GLU A 1 572 ? -48.441 2.234 19.611 1.00 49.09 572 GLU A CA 1
ATOM 4328 C C . GLU A 1 572 ? -49.580 1.213 19.395 1.00 49.09 572 GLU A C 1
ATOM 4330 O O . GLU A 1 572 ? -50.751 1.503 19.656 1.00 49.09 572 GLU A O 1
ATOM 4335 N N . GLU A 1 573 ? -49.240 -0.006 18.959 1.00 50.16 573 GLU A N 1
ATOM 4336 C CA . GLU A 1 573 ? -50.184 -1.074 18.577 1.00 50.16 573 GLU A CA 1
ATOM 4337 C C . GLU A 1 573 ? -51.147 -0.719 17.410 1.00 50.16 573 GLU A C 1
ATOM 4339 O O . GLU A 1 573 ? -52.152 -1.421 17.220 1.00 50.16 573 GLU A O 1
ATOM 4344 N N . SER A 1 574 ? -50.890 0.321 16.594 1.00 44.06 574 SER A N 1
ATOM 4345 C CA . SER A 1 574 ? -51.771 0.651 15.450 1.00 44.06 574 SER A CA 1
ATOM 4346 C C . SER A 1 574 ? -51.833 -0.474 14.407 1.00 44.06 574 SER A C 1
ATOM 4348 O O . SER A 1 574 ? -52.895 -0.748 13.829 1.00 44.06 574 SER A O 1
ATOM 4350 N N . GLY A 1 575 ? -50.714 -1.186 14.234 1.00 42.91 575 GLY A N 1
ATOM 4351 C CA . GLY A 1 575 ? -50.529 -2.260 13.259 1.00 42.91 575 GLY A CA 1
ATOM 4352 C C . GLY A 1 575 ? -50.002 -1.804 11.894 1.00 42.91 575 GLY A C 1
ATOM 4353 O O . GLY A 1 575 ? -49.883 -2.652 11.009 1.00 42.91 575 GLY A O 1
ATOM 4354 N N . ASP A 1 576 ? -49.675 -0.514 11.746 1.00 46.44 576 ASP A N 1
ATOM 4355 C CA . ASP A 1 576 ? -49.012 0.079 10.572 1.00 46.44 576 ASP A CA 1
ATOM 4356 C C . ASP A 1 576 ? -47.511 0.407 10.855 1.00 46.44 576 ASP A C 1
ATOM 4358 O O . ASP A 1 576 ? -46.877 1.193 10.145 1.00 46.44 576 ASP A O 1
ATOM 4362 N N . GLU A 1 577 ? -46.924 -0.221 11.885 1.00 53.72 577 GLU A N 1
ATOM 4363 C CA . GLU A 1 577 ? -45.476 -0.282 12.179 1.00 53.72 577 GLU A CA 1
ATOM 4364 C C . GLU A 1 577 ? -44.699 -0.876 10.984 1.00 53.72 577 GLU A C 1
ATOM 4366 O O . GLU A 1 577 ? -45.087 -1.912 10.435 1.00 53.72 577 GLU A O 1
ATOM 4371 N N . HIS A 1 578 ? -43.602 -0.235 10.563 1.00 59.88 578 HIS A N 1
ATOM 4372 C CA . HIS A 1 578 ? -42.797 -0.689 9.420 1.00 59.88 578 HIS A CA 1
ATOM 4373 C C . HIS A 1 578 ? -41.514 -1.394 9.877 1.00 59.88 578 HIS A C 1
ATOM 4375 O O . HIS A 1 578 ? -40.807 -0.920 10.761 1.00 59.88 578 HIS A O 1
ATOM 4381 N N . ASP A 1 579 ? -41.166 -2.518 9.241 1.00 79.31 579 ASP A N 1
ATOM 4382 C CA . ASP A 1 579 ? -39.928 -3.230 9.563 1.00 79.31 579 ASP A CA 1
ATOM 4383 C C . ASP A 1 579 ? -38.681 -2.422 9.144 1.00 79.31 579 ASP A C 1
ATOM 4385 O O . ASP A 1 579 ? -38.669 -1.770 8.096 1.00 79.31 579 ASP A O 1
ATOM 4389 N N . ALA A 1 580 ? -37.611 -2.486 9.943 1.00 80.25 580 ALA A N 1
ATOM 4390 C CA . ALA A 1 580 ? -36.402 -1.681 9.739 1.00 80.25 580 ALA A CA 1
ATOM 4391 C C . ALA A 1 580 ? -35.726 -1.899 8.367 1.00 80.25 580 ALA A C 1
ATOM 4393 O O . ALA A 1 580 ? -35.103 -0.978 7.839 1.00 80.25 580 ALA A O 1
ATOM 4394 N N . TYR A 1 581 ? -35.881 -3.078 7.751 1.00 84.50 581 TYR A N 1
ATOM 4395 C CA . TYR A 1 581 ? -35.395 -3.350 6.394 1.00 84.50 581 TYR A CA 1
ATOM 4396 C C . TYR A 1 581 ? -36.245 -2.637 5.330 1.00 84.50 581 TYR A C 1
ATOM 4398 O O . TYR A 1 581 ? -35.701 -2.083 4.375 1.00 84.50 581 TYR A O 1
ATOM 4406 N N . THR A 1 582 ? -37.568 -2.600 5.495 1.00 86.38 582 THR A N 1
ATOM 4407 C CA . THR A 1 582 ? -38.479 -1.814 4.653 1.00 86.38 582 THR A CA 1
ATOM 4408 C C . THR A 1 582 ? -38.209 -0.315 4.770 1.00 86.38 582 THR A C 1
ATOM 4410 O O . THR A 1 582 ? -38.054 0.330 3.733 1.00 86.38 582 THR A O 1
ATOM 4413 N N . VAL A 1 583 ? -38.066 0.225 5.987 1.00 88.38 583 VAL A N 1
ATOM 4414 C CA . VAL A 1 583 ? -37.741 1.650 6.206 1.00 88.38 583 VAL A CA 1
ATOM 4415 C C . VAL A 1 583 ? -36.386 2.006 5.578 1.00 88.38 583 VAL A C 1
ATOM 4417 O O . VAL A 1 583 ? -36.284 2.981 4.831 1.00 88.38 583 VAL A O 1
ATOM 4420 N N . ALA A 1 584 ? -35.360 1.174 5.791 1.00 90.88 584 ALA A N 1
ATOM 4421 C CA . ALA A 1 584 ? -34.046 1.337 5.167 1.00 90.88 584 ALA A CA 1
ATOM 4422 C C . ALA A 1 584 ? -34.112 1.319 3.630 1.00 90.88 584 ALA A C 1
ATOM 4424 O O . ALA A 1 584 ? -33.543 2.193 2.973 1.00 90.88 584 ALA A O 1
ATOM 4425 N N . ARG A 1 585 ? -34.820 0.342 3.046 1.00 92.31 585 ARG A N 1
ATOM 4426 C CA . ARG A 1 585 ? -34.987 0.197 1.593 1.00 92.31 585 ARG A CA 1
ATOM 4427 C C . ARG A 1 585 ? -35.653 1.417 0.977 1.00 92.31 585 ARG A C 1
ATOM 4429 O O . ARG A 1 585 ? -35.149 1.938 -0.016 1.00 92.31 585 ARG A O 1
ATOM 4436 N N . ASP A 1 586 ? -36.783 1.846 1.527 1.00 92.25 586 ASP A N 1
ATOM 4437 C CA . ASP A 1 586 ? -37.584 2.884 0.886 1.00 92.25 586 ASP A CA 1
ATOM 4438 C C . ASP A 1 586 ? -36.899 4.253 0.995 1.00 92.25 586 ASP A C 1
ATOM 4440 O O . ASP A 1 586 ? -36.856 4.973 0.000 1.00 92.25 586 ASP A O 1
ATOM 4444 N N . PHE A 1 587 ? -36.203 4.551 2.101 1.00 94.75 587 PHE A N 1
ATOM 4445 C CA . PHE A 1 587 ? -35.326 5.726 2.189 1.00 94.75 587 PHE A CA 1
ATOM 4446 C C . PHE A 1 587 ? -34.203 5.719 1.136 1.00 94.75 587 PHE A C 1
ATOM 4448 O O . PHE A 1 587 ? -33.956 6.744 0.495 1.00 94.75 587 PHE A O 1
ATOM 4455 N N . LEU A 1 588 ? -33.524 4.583 0.920 1.00 95.31 588 LEU A N 1
ATOM 4456 C CA . LEU A 1 588 ? -32.476 4.476 -0.106 1.00 95.31 588 LEU A CA 1
ATOM 4457 C C . LEU A 1 588 ? -33.036 4.658 -1.528 1.00 95.31 588 LEU A C 1
ATOM 4459 O O . LEU A 1 588 ? -32.398 5.303 -2.360 1.00 95.31 588 LEU A O 1
ATOM 4463 N N . VAL A 1 589 ? -34.231 4.129 -1.809 1.00 93.00 589 VAL A N 1
ATOM 4464 C CA . VAL A 1 589 ? -34.906 4.286 -3.109 1.00 93.00 589 VAL A CA 1
ATOM 4465 C C . VAL A 1 589 ? -35.384 5.726 -3.328 1.00 93.00 589 VAL A C 1
ATOM 4467 O O . VAL A 1 589 ? -35.198 6.265 -4.420 1.00 93.00 589 VAL A O 1
ATOM 4470 N N . GLU A 1 590 ? -35.967 6.381 -2.318 1.00 94.31 590 GLU A N 1
ATOM 4471 C CA . GLU A 1 590 ? -36.434 7.772 -2.428 1.00 94.31 590 GLU A CA 1
ATOM 4472 C C . GLU A 1 590 ? -35.288 8.779 -2.619 1.00 94.31 590 GLU A C 1
ATOM 4474 O O . GLU A 1 590 ? -35.476 9.797 -3.289 1.00 94.31 590 GLU A O 1
ATOM 4479 N N . ASN A 1 591 ? -34.095 8.476 -2.099 1.00 94.12 591 ASN A N 1
ATOM 4480 C CA . ASN A 1 591 ? -32.889 9.292 -2.269 1.00 94.12 591 ASN A CA 1
ATOM 4481 C C . ASN A 1 591 ? -32.044 8.926 -3.511 1.00 94.12 591 ASN A C 1
ATOM 4483 O O . ASN A 1 591 ? -30.935 9.435 -3.662 1.00 94.12 591 ASN A O 1
ATOM 4487 N N . GLU A 1 592 ? -32.558 8.078 -4.412 1.00 92.06 592 GLU A N 1
ATOM 4488 C CA . GLU A 1 592 ? -31.867 7.607 -5.629 1.00 92.06 592 GLU A CA 1
ATOM 4489 C C . GLU A 1 592 ? -30.511 6.897 -5.348 1.00 92.06 592 GLU A C 1
ATOM 4491 O O . GLU A 1 592 ? -29.618 6.912 -6.197 1.00 92.06 592 GLU A O 1
ATOM 4496 N N . LEU A 1 593 ? -30.349 6.263 -4.173 1.00 89.69 593 LEU A N 1
ATOM 4497 C CA . LEU A 1 593 ? -29.115 5.570 -3.754 1.00 89.69 593 LEU A CA 1
ATOM 4498 C C . LEU A 1 593 ? -29.028 4.091 -4.176 1.00 89.69 593 LEU A C 1
ATOM 4500 O O . LEU A 1 593 ? -27.920 3.569 -4.255 1.00 89.69 593 LEU A O 1
ATOM 4504 N N . ILE A 1 594 ? -30.160 3.427 -4.441 1.00 89.81 594 ILE A N 1
ATOM 4505 C CA . ILE A 1 594 ? -30.236 2.053 -4.985 1.00 89.81 594 ILE A CA 1
ATOM 4506 C C . ILE A 1 594 ? -31.313 1.973 -6.079 1.00 89.81 594 ILE A C 1
ATOM 4508 O O . ILE A 1 594 ? -32.264 2.764 -6.067 1.00 89.81 594 ILE A O 1
ATOM 4512 N N . GLU A 1 595 ? -31.217 1.028 -7.022 1.00 82.94 595 GLU A N 1
ATOM 4513 C CA . GLU A 1 595 ? -32.280 0.853 -8.024 1.00 82.94 595 GLU A CA 1
ATOM 4514 C C . GLU A 1 595 ? -33.573 0.281 -7.390 1.00 82.94 595 GLU A C 1
ATOM 4516 O O . GLU A 1 595 ? -33.528 -0.692 -6.630 1.00 82.94 595 GLU A O 1
ATOM 4521 N N . PRO A 1 596 ? -34.765 0.827 -7.716 1.00 79.31 596 PRO A N 1
ATOM 4522 C CA . PRO A 1 596 ? -36.028 0.288 -7.221 1.00 79.31 596 PRO A CA 1
ATOM 4523 C C . PRO A 1 596 ? -36.278 -1.128 -7.772 1.00 79.31 596 PRO A C 1
ATOM 4525 O O . PRO A 1 596 ? -36.027 -1.381 -8.957 1.00 79.31 596 PRO A O 1
ATOM 4528 N N . PRO A 1 597 ? -36.842 -2.051 -6.968 1.00 69.00 597 PRO A N 1
ATOM 4529 C CA . PRO A 1 597 ? -37.059 -3.430 -7.390 1.00 69.00 597 PRO A CA 1
ATOM 4530 C C . PRO A 1 597 ? -37.962 -3.503 -8.628 1.00 69.00 597 PRO A C 1
ATOM 4532 O O . PRO A 1 597 ? -39.055 -2.936 -8.672 1.00 69.00 597 PRO A O 1
ATOM 4535 N N . VAL A 1 598 ? -37.504 -4.235 -9.647 1.00 52.88 598 VAL A N 1
ATOM 4536 C CA . VAL A 1 598 ? -38.220 -4.387 -10.920 1.00 52.88 598 VAL A CA 1
ATOM 4537 C C . VAL A 1 598 ? -39.553 -5.104 -10.688 1.00 52.88 598 VAL A C 1
ATOM 4539 O O . VAL A 1 598 ? -39.560 -6.291 -10.365 1.00 52.88 598 VAL A O 1
ATOM 4542 N N . GLU A 1 599 ? -40.679 -4.409 -10.904 1.00 42.00 599 GLU A N 1
ATOM 4543 C CA . GLU A 1 599 ? -42.022 -5.005 -10.828 1.00 42.00 599 GLU A CA 1
ATOM 4544 C C . GLU A 1 599 ? -42.108 -6.287 -11.680 1.00 42.00 599 GLU A C 1
ATOM 4546 O O . GLU A 1 599 ? -42.061 -6.237 -12.918 1.00 42.00 599 GLU A O 1
ATOM 4551 N N . GLU A 1 600 ? -42.315 -7.445 -11.041 1.00 36.81 600 GLU A N 1
ATOM 4552 C CA . GLU A 1 600 ? -42.792 -8.617 -11.774 1.00 36.81 600 GLU A CA 1
ATOM 4553 C C . GLU A 1 600 ? -44.170 -8.300 -12.390 1.00 36.81 600 GLU A C 1
ATOM 4555 O O . GLU A 1 600 ? -45.021 -7.681 -11.744 1.00 36.81 600 GLU A O 1
ATOM 4560 N N . PRO A 1 601 ? -44.433 -8.709 -13.645 1.00 34.25 601 PRO A N 1
ATOM 4561 C CA . PRO A 1 601 ? -45.633 -8.298 -14.364 1.00 34.25 601 PRO A CA 1
ATOM 4562 C C . PRO A 1 601 ? -46.900 -8.841 -13.691 1.00 34.25 601 PRO A C 1
ATOM 4564 O O . PRO A 1 601 ? -47.212 -10.028 -13.808 1.00 34.25 601 PRO A O 1
ATOM 4567 N N . ALA A 1 602 ? -47.632 -7.936 -13.032 1.00 35.88 602 ALA A N 1
ATOM 4568 C CA . ALA A 1 602 ? -48.769 -8.216 -12.159 1.00 35.88 602 ALA A CA 1
ATOM 4569 C C . ALA A 1 602 ? -49.702 -9.333 -12.665 1.00 35.88 602 ALA A C 1
ATOM 4571 O O . ALA A 1 602 ? -50.279 -9.264 -13.757 1.00 35.88 602 ALA A O 1
ATOM 4572 N N . VAL A 1 603 ? -49.885 -10.356 -11.826 1.00 37.44 603 VAL A N 1
ATOM 4573 C CA . VAL A 1 603 ? -50.823 -11.452 -12.080 1.00 37.44 603 VAL A CA 1
ATOM 4574 C C . VAL A 1 603 ? -52.253 -10.940 -11.872 1.00 37.44 603 VAL A C 1
ATOM 4576 O O . VAL A 1 603 ? -52.594 -10.413 -10.820 1.00 37.44 603 VAL A O 1
ATOM 4579 N N . ASP A 1 604 ? -53.087 -11.084 -12.902 1.00 31.45 604 ASP A N 1
ATOM 4580 C CA . ASP A 1 604 ? -54.445 -10.525 -12.988 1.00 31.45 604 ASP A CA 1
ATOM 4581 C C . ASP A 1 604 ? -55.406 -11.180 -11.965 1.00 31.45 604 ASP A C 1
ATOM 4583 O O . ASP A 1 604 ? -56.038 -12.203 -12.257 1.00 31.45 604 ASP A O 1
ATOM 4587 N N . GLU A 1 605 ? -55.504 -10.611 -10.753 1.00 36.50 605 GLU A N 1
ATOM 4588 C CA . GLU A 1 605 ? -56.401 -11.049 -9.665 1.00 36.50 605 GLU A CA 1
ATOM 4589 C C . GLU A 1 605 ? -57.890 -10.809 -9.988 1.00 36.50 605 GLU A C 1
ATOM 4591 O O . GLU A 1 605 ? -58.591 -9.978 -9.410 1.00 36.50 605 GLU A O 1
ATOM 4596 N N . ALA A 1 606 ? -58.409 -11.599 -10.925 1.00 34.81 606 ALA A N 1
ATOM 4597 C CA . ALA A 1 606 ? -59.800 -11.575 -11.363 1.00 34.81 606 ALA A CA 1
ATOM 4598 C C . ALA A 1 606 ? -60.587 -12.842 -10.957 1.00 34.81 606 ALA A C 1
ATOM 4600 O O . ALA A 1 606 ? -61.585 -13.180 -11.605 1.00 34.81 606 ALA A O 1
ATOM 4601 N N . ALA A 1 607 ? -60.155 -13.567 -9.910 1.00 37.22 607 ALA A N 1
ATOM 4602 C CA . ALA A 1 607 ? -60.819 -14.795 -9.454 1.00 37.22 607 ALA A CA 1
ATOM 4603 C C . ALA A 1 607 ? -60.541 -15.213 -7.985 1.00 37.22 607 ALA A C 1
ATOM 4605 O O . ALA A 1 607 ? -59.787 -16.152 -7.767 1.00 37.22 607 ALA A O 1
ATOM 4606 N N . GLU A 1 608 ? -61.241 -14.621 -7.002 1.00 30.81 608 GLU A N 1
ATOM 4607 C CA . GLU A 1 608 ? -62.168 -15.360 -6.103 1.00 30.81 608 GLU A CA 1
ATOM 4608 C C . GLU A 1 608 ? -62.903 -14.448 -5.085 1.00 30.81 608 GLU A C 1
ATOM 4610 O O . GLU A 1 608 ? -62.580 -14.373 -3.901 1.00 30.81 608 GLU A O 1
ATOM 4615 N N . GLU A 1 609 ? -64.010 -13.819 -5.511 1.00 32.41 609 GLU A N 1
ATOM 4616 C CA . GLU A 1 609 ? -65.031 -13.363 -4.552 1.00 32.41 609 GLU A CA 1
ATOM 4617 C C . GLU A 1 609 ? -65.714 -14.580 -3.883 1.00 32.41 609 GLU A C 1
ATOM 4619 O O . GLU A 1 609 ? -66.702 -15.113 -4.398 1.00 32.41 609 GLU A O 1
ATOM 4624 N N . GLY A 1 610 ? -65.268 -14.958 -2.679 1.00 29.69 610 GLY A N 1
ATOM 4625 C CA . GLY A 1 610 ? -66.212 -15.347 -1.624 1.00 29.69 610 GLY A CA 1
ATOM 4626 C C . GLY A 1 610 ? -65.981 -16.637 -0.829 1.00 29.69 610 GLY A C 1
ATOM 4627 O O . GLY A 1 610 ? -66.644 -17.646 -1.071 1.00 29.69 610 GLY A O 1
ATOM 4628 N N . ALA A 1 611 ? -65.280 -16.509 0.300 1.00 29.94 611 ALA A N 1
ATOM 4629 C CA . ALA A 1 611 ? -65.701 -17.105 1.574 1.00 29.94 611 ALA A CA 1
ATOM 4630 C C . ALA A 1 611 ? -65.151 -16.279 2.751 1.00 29.94 611 ALA A C 1
ATOM 4632 O O . ALA A 1 611 ? -63.948 -16.088 2.862 1.00 29.94 611 ALA A O 1
ATOM 4633 N N . GLY A 1 612 ? -66.023 -15.773 3.628 1.00 26.97 612 GLY A N 1
ATOM 4634 C CA . GLY A 1 612 ? -65.614 -14.967 4.784 1.00 26.97 612 GLY A CA 1
ATOM 4635 C C . GLY A 1 612 ? -65.599 -15.749 6.100 1.00 26.97 612 GLY A C 1
ATOM 4636 O O . GLY A 1 612 ? -66.438 -16.626 6.287 1.00 26.97 612 GLY A O 1
ATOM 4637 N N . SER A 1 613 ? -64.694 -15.333 6.995 1.00 28.59 613 SER A N 1
ATOM 4638 C CA . SER A 1 613 ? -64.624 -15.586 8.448 1.00 28.59 613 SER A CA 1
ATOM 4639 C C . SER A 1 613 ? -64.632 -17.041 8.965 1.00 28.59 613 SER A C 1
ATOM 4641 O O . SER A 1 613 ? -65.603 -17.782 8.847 1.00 28.59 613 SER A O 1
ATOM 4643 N N . GLN A 1 614 ? -63.606 -17.404 9.743 1.00 27.81 614 GLN A N 1
ATOM 4644 C CA . GLN A 1 614 ? -63.591 -17.135 11.194 1.00 27.81 614 GLN A CA 1
ATOM 4645 C C . GLN A 1 614 ? -62.221 -17.454 11.819 1.00 27.81 614 GLN A C 1
ATOM 4647 O O . GLN A 1 614 ? -61.583 -18.440 11.461 1.00 27.81 614 GLN A O 1
ATOM 4652 N N . SER A 1 615 ? -61.806 -16.636 12.787 1.00 27.91 615 SER A N 1
ATOM 4653 C CA . SER A 1 615 ? -60.684 -16.910 13.689 1.00 27.91 615 SER A CA 1
ATOM 4654 C C . SER A 1 615 ? -61.065 -17.923 14.778 1.00 27.91 615 SER A C 1
ATOM 4656 O O . SER A 1 615 ? -62.228 -18.015 15.171 1.00 27.91 615 SER A O 1
ATOM 4658 N N . THR A 1 616 ? -60.072 -18.660 15.282 1.00 26.16 616 THR A N 1
ATOM 4659 C CA . THR A 1 616 ? -60.026 -19.217 16.652 1.00 26.16 616 THR A CA 1
ATOM 4660 C C . THR A 1 616 ? -58.575 -19.550 16.986 1.00 26.16 616 THR A C 1
ATOM 4662 O O . THR A 1 616 ? -57.898 -20.175 16.170 1.00 26.16 616 THR A O 1
ATOM 4665 N N . GLU A 1 617 ? -58.114 -19.169 18.173 1.00 29.31 617 GLU A N 1
ATOM 4666 C CA . GLU A 1 617 ? -56.784 -19.510 18.677 1.00 29.31 617 GLU A CA 1
ATOM 4667 C C . GLU A 1 617 ? -56.653 -21.015 18.966 1.00 29.31 617 GLU A C 1
ATOM 4669 O O . GLU A 1 617 ? -57.643 -21.750 19.089 1.00 29.31 617 GLU A O 1
ATOM 4674 N N . ARG A 1 618 ? -55.412 -21.473 19.180 1.00 25.19 618 ARG A N 1
ATOM 4675 C CA . ARG A 1 618 ? -55.149 -22.693 19.951 1.00 25.19 618 ARG A CA 1
ATOM 4676 C C . ARG A 1 618 ? -53.977 -22.536 20.909 1.00 25.19 618 ARG A C 1
ATOM 4678 O O . ARG A 1 618 ? -52.832 -22.797 20.555 1.00 25.19 618 ARG A O 1
ATOM 4685 N N . GLU A 1 619 ? -54.321 -22.252 22.161 1.00 26.55 619 GLU A N 1
ATOM 4686 C CA . GLU A 1 619 ? -53.516 -22.669 23.308 1.00 26.55 619 GLU A CA 1
ATOM 4687 C C . GLU A 1 619 ? -53.186 -24.172 23.236 1.00 26.55 619 GLU A C 1
ATOM 4689 O O . GLU A 1 619 ? -53.968 -24.987 22.730 1.00 26.55 619 GLU A O 1
ATOM 4694 N N . ASN A 1 620 ? -52.052 -24.554 23.822 1.00 27.09 620 ASN A N 1
ATOM 4695 C CA . ASN A 1 620 ? -51.592 -25.936 23.902 1.00 27.09 620 ASN A CA 1
ATOM 4696 C C . ASN A 1 620 ? -51.629 -26.455 25.356 1.00 27.09 620 ASN A C 1
ATOM 4698 O O . ASN A 1 620 ? -50.817 -26.016 26.171 1.00 27.09 620 ASN A O 1
ATOM 4702 N N . PRO A 1 621 ? -52.511 -27.411 25.704 1.00 33.09 621 PRO A N 1
ATOM 4703 C CA . PRO A 1 621 ? -52.434 -28.145 26.962 1.00 33.09 621 PRO A CA 1
ATOM 4704 C C . PRO A 1 621 ? -51.857 -29.559 26.759 1.00 33.09 621 PRO A C 1
ATOM 4706 O O . PRO A 1 621 ? -52.339 -30.347 25.945 1.00 33.09 621 PRO A O 1
ATOM 4709 N N . ALA A 1 622 ? -50.831 -29.892 27.542 1.00 28.30 622 ALA A N 1
ATOM 4710 C CA . ALA A 1 622 ? -50.086 -31.150 27.453 1.00 28.30 622 ALA A CA 1
ATOM 4711 C C . ALA A 1 622 ? -50.773 -32.352 28.154 1.00 28.30 622 ALA A C 1
ATOM 4713 O O . ALA A 1 622 ? -51.866 -32.224 28.706 1.00 28.30 622 ALA A O 1
ATOM 4714 N N . VAL A 1 623 ? -50.032 -33.476 28.218 1.00 27.80 623 VAL A N 1
ATOM 4715 C CA . VAL A 1 623 ? -49.932 -34.469 29.324 1.00 27.80 623 VAL A CA 1
ATOM 4716 C C . VAL A 1 623 ? -50.151 -35.954 28.936 1.00 27.80 623 VAL A C 1
ATOM 4718 O O . VAL A 1 623 ? -51.147 -36.340 28.335 1.00 27.80 623 VAL A O 1
ATOM 4721 N N . GLU A 1 624 ? -49.205 -36.763 29.437 1.00 26.14 624 GLU A N 1
ATOM 4722 C CA . GLU A 1 624 ? -49.207 -38.209 29.741 1.00 26.14 624 GLU A CA 1
ATOM 4723 C C . GLU A 1 624 ? -48.823 -39.302 28.718 1.00 26.14 624 GLU A C 1
ATOM 4725 O O . GLU A 1 624 ? -49.138 -39.309 27.531 1.00 26.14 624 GLU A O 1
ATOM 4730 N N . GLU A 1 625 ? -48.081 -40.257 29.288 1.00 28.25 625 GLU A N 1
ATOM 4731 C CA . GLU A 1 625 ? -47.412 -41.414 28.699 1.00 28.25 625 GLU A CA 1
ATOM 4732 C C . GLU A 1 625 ? -48.369 -42.599 28.441 1.00 28.25 625 GLU A C 1
ATOM 4734 O O . GLU A 1 625 ? -49.417 -42.724 29.072 1.00 28.25 625 GLU A O 1
ATOM 4739 N N . THR A 1 626 ? -47.939 -43.581 27.632 1.00 27.30 626 THR A N 1
ATOM 4740 C CA . THR A 1 626 ? -47.568 -44.957 28.081 1.00 27.30 626 THR A CA 1
ATOM 4741 C C . THR A 1 626 ? -47.676 -46.007 26.954 1.00 27.30 626 THR A C 1
ATOM 4743 O O . THR A 1 626 ? -48.490 -45.885 26.046 1.00 27.30 626 THR A O 1
ATOM 4746 N N . GLY A 1 627 ? -46.939 -47.128 27.075 1.00 27.20 627 GLY A N 1
ATOM 4747 C CA . GLY A 1 627 ? -47.582 -48.434 26.813 1.00 27.20 627 GLY A CA 1
ATOM 4748 C C . GLY A 1 627 ? -47.133 -49.340 25.649 1.00 27.20 627 GLY A C 1
ATOM 4749 O O . GLY A 1 627 ? -47.984 -49.818 24.914 1.00 27.20 627 GLY A O 1
ATOM 4750 N N . THR A 1 628 ? -45.846 -49.703 25.585 1.00 26.47 628 THR A N 1
ATOM 4751 C CA . THR A 1 628 ? -45.353 -51.106 25.419 1.00 26.47 628 THR A CA 1
ATOM 4752 C C . THR A 1 628 ? -45.868 -52.085 24.324 1.00 26.47 628 THR A C 1
ATOM 4754 O O . THR A 1 628 ? -47.021 -52.502 24.324 1.00 26.47 628 THR A O 1
ATOM 4757 N N . GLU A 1 629 ? -44.878 -52.693 23.643 1.00 26.05 629 GLU A N 1
ATOM 4758 C CA . GLU A 1 629 ? -44.803 -54.090 23.127 1.00 26.05 629 GLU A CA 1
ATOM 4759 C C . GLU A 1 629 ? -45.443 -54.504 21.768 1.00 26.05 629 GLU A C 1
ATOM 4761 O O . GLU A 1 629 ? -46.416 -53.950 21.272 1.00 26.05 629 GLU A O 1
ATOM 4766 N N . ALA A 1 630 ? -44.807 -55.514 21.147 1.00 24.70 630 ALA A N 1
ATOM 4767 C CA . ALA A 1 630 ? -45.014 -56.067 19.789 1.00 24.70 630 ALA A CA 1
ATOM 4768 C C . ALA A 1 630 ? -45.076 -57.624 19.871 1.00 24.70 630 ALA A C 1
ATOM 4770 O O . ALA A 1 630 ? -45.307 -58.127 20.973 1.00 24.70 630 ALA A O 1
ATOM 4771 N N . PRO A 1 631 ? -44.744 -58.460 18.850 1.00 50.97 631 PRO A N 1
ATOM 4772 C CA . PRO A 1 631 ? -44.845 -58.422 17.370 1.00 50.97 631 PRO A CA 1
ATOM 4773 C C . PRO A 1 631 ? -45.788 -59.598 16.909 1.00 50.97 631 PRO A C 1
ATOM 4775 O O . PRO A 1 631 ? -46.717 -59.880 17.669 1.00 50.97 631 PRO A O 1
ATOM 4778 N N . PRO A 1 632 ? -45.611 -60.399 15.812 1.00 50.03 632 PRO A N 1
ATOM 4779 C CA . PRO A 1 632 ? -44.870 -60.281 14.530 1.00 50.03 632 PRO A CA 1
ATOM 4780 C C . PRO A 1 632 ? -45.685 -60.657 13.244 1.00 50.03 632 PRO A C 1
ATOM 4782 O O . PRO A 1 632 ? -46.818 -61.096 13.363 1.00 50.03 632 PRO A O 1
ATOM 4785 N N . ALA A 1 633 ? -45.038 -60.551 12.059 1.00 28.78 633 ALA A N 1
ATOM 4786 C CA . ALA A 1 633 ? -45.113 -61.366 10.802 1.00 28.78 633 ALA A CA 1
ATOM 4787 C C . ALA A 1 633 ? -46.477 -61.934 10.274 1.00 28.78 633 ALA A C 1
ATOM 4789 O O . ALA A 1 633 ? -47.354 -62.318 11.031 1.00 28.78 633 ALA A O 1
ATOM 4790 N N . ASP A 1 634 ? -46.733 -62.122 8.970 1.00 26.44 634 ASP A N 1
ATOM 4791 C CA . ASP A 1 634 ? -45.871 -62.624 7.878 1.00 26.44 634 ASP A CA 1
ATOM 4792 C C . ASP A 1 634 ? -46.565 -62.461 6.486 1.00 26.44 634 ASP A C 1
ATOM 4794 O O . ASP A 1 634 ? -47.767 -62.212 6.427 1.00 26.44 634 ASP A O 1
ATOM 4798 N N . ALA A 1 635 ? -45.829 -62.736 5.399 1.00 26.95 635 ALA A N 1
ATOM 4799 C CA . ALA A 1 635 ? -46.271 -63.131 4.045 1.00 26.95 635 ALA A CA 1
ATOM 4800 C C . ALA A 1 635 ? -47.015 -62.149 3.088 1.00 26.95 635 ALA A C 1
ATOM 4802 O O . ALA A 1 635 ? -47.951 -61.430 3.424 1.00 26.95 635 ALA A O 1
ATOM 4803 N N . THR A 1 636 ? -46.611 -62.229 1.812 1.00 23.78 636 THR A N 1
ATOM 4804 C CA . THR A 1 636 ? -47.189 -61.627 0.582 1.00 23.78 636 THR A CA 1
ATOM 4805 C C . THR A 1 636 ? -47.978 -62.704 -0.223 1.00 23.78 636 THR A C 1
ATOM 4807 O O . THR A 1 636 ? -48.132 -63.805 0.316 1.00 23.78 636 THR A O 1
ATOM 4810 N N . PRO A 1 637 ? -48.408 -62.548 -1.510 1.00 51.06 637 PRO A N 1
ATOM 4811 C CA . PRO A 1 637 ? -48.646 -61.384 -2.404 1.00 51.06 637 PRO A CA 1
ATOM 4812 C C . PRO A 1 637 ? -50.054 -61.446 -3.111 1.00 51.06 637 PRO A C 1
ATOM 4814 O O . PRO A 1 637 ? -50.934 -62.171 -2.656 1.00 51.06 637 PRO A O 1
ATOM 4817 N N . THR A 1 638 ? -50.214 -60.794 -4.287 1.00 28.20 638 THR A N 1
ATOM 4818 C CA . THR A 1 638 ? -51.222 -61.014 -5.385 1.00 28.20 638 THR A CA 1
ATOM 4819 C C . THR A 1 638 ? -52.641 -60.411 -5.240 1.00 28.20 638 THR A C 1
ATOM 4821 O O . THR A 1 638 ? -53.142 -60.322 -4.127 1.00 28.20 638 THR A O 1
ATOM 4824 N N . GLU A 1 639 ? -53.384 -59.996 -6.293 1.00 32.12 639 GLU A N 1
ATOM 4825 C CA . GLU A 1 639 ? -53.107 -59.661 -7.725 1.00 32.12 639 GLU A CA 1
ATOM 4826 C C . GLU A 1 639 ? -54.312 -58.908 -8.376 1.00 32.12 639 GLU A C 1
ATOM 4828 O O . GLU A 1 639 ? -55.438 -59.045 -7.904 1.00 32.12 639 GLU A O 1
ATOM 4833 N N . GLY A 1 640 ? -54.091 -58.238 -9.526 1.00 28.08 640 GLY A N 1
ATOM 4834 C CA . GLY A 1 640 ? -55.100 -58.025 -10.597 1.00 28.08 640 GLY A CA 1
ATOM 4835 C C . GLY A 1 640 ? -56.003 -56.765 -10.562 1.00 28.08 640 GLY A C 1
ATOM 4836 O O . GLY A 1 640 ? -56.138 -56.122 -9.528 1.00 28.08 640 GLY A O 1
ATOM 4837 N N . GLU A 1 641 ? -56.679 -56.361 -11.658 1.00 32.72 641 GLU A N 1
ATOM 4838 C CA . GLU A 1 641 ? -56.545 -56.763 -13.083 1.00 32.72 641 GLU A CA 1
ATOM 4839 C C . GLU A 1 641 ? -57.321 -55.820 -14.063 1.00 32.72 641 GLU A C 1
ATOM 4841 O O . GLU A 1 641 ? -58.371 -55.295 -13.700 1.00 32.72 641 GLU A O 1
ATOM 4846 N N . GLY A 1 642 ? -56.866 -55.692 -15.329 1.00 28.83 642 GLY A N 1
ATOM 4847 C CA . GLY A 1 642 ? -57.599 -55.114 -16.493 1.00 28.83 642 GLY A CA 1
ATOM 4848 C C . GLY A 1 642 ? -57.616 -53.570 -16.641 1.00 28.83 642 GLY A C 1
ATOM 4849 O O . GLY A 1 642 ? -57.564 -52.858 -15.649 1.00 28.83 642 GLY A O 1
ATOM 4850 N N . GLY A 1 643 ? -57.698 -52.943 -17.832 1.00 29.88 643 GLY A N 1
ATOM 4851 C CA . GLY A 1 643 ? -57.743 -53.407 -19.243 1.00 29.88 643 GLY A CA 1
ATOM 4852 C C . GLY A 1 643 ? -58.815 -52.652 -20.076 1.00 29.88 643 GLY A C 1
ATOM 4853 O O . GLY A 1 643 ? -59.902 -52.427 -19.557 1.00 29.88 643 GLY A O 1
ATOM 4854 N N . GLY A 1 644 ? -58.641 -52.238 -21.347 1.00 28.75 644 GLY A N 1
ATOM 4855 C CA . GLY A 1 644 ? -57.505 -52.284 -22.294 1.00 28.75 644 GLY A CA 1
ATOM 4856 C C . GLY A 1 644 ? -57.908 -51.809 -23.725 1.00 28.75 644 GLY A C 1
ATOM 4857 O O . GLY A 1 644 ? -59.034 -51.357 -23.905 1.00 28.75 644 GLY A O 1
ATOM 4858 N N . GLU A 1 645 ? -57.018 -51.991 -24.725 1.00 33.06 645 GLU A N 1
ATOM 4859 C CA . GLU A 1 645 ? -57.230 -51.876 -26.207 1.00 33.06 645 GLU A CA 1
ATOM 4860 C C . GLU A 1 645 ? -57.506 -50.476 -26.834 1.00 33.06 645 GLU A C 1
ATOM 4862 O O . GLU A 1 645 ? -58.122 -49.631 -26.203 1.00 33.06 645 GLU A O 1
ATOM 4867 N N . THR A 1 646 ? -57.164 -50.117 -28.094 1.00 30.66 646 THR A N 1
ATOM 4868 C CA . THR A 1 646 ? -56.236 -50.571 -29.184 1.00 30.66 646 THR A CA 1
ATOM 4869 C C . THR A 1 646 ? -56.065 -49.394 -30.195 1.00 30.66 646 THR A C 1
ATOM 4871 O O . THR A 1 646 ? -56.929 -48.527 -30.243 1.00 30.66 646 THR A O 1
ATOM 4874 N N . GLY A 1 647 ? -55.041 -49.262 -31.060 1.00 27.58 647 GLY A N 1
ATOM 4875 C CA . GLY A 1 647 ? -53.771 -49.987 -31.220 1.00 27.58 647 GLY A CA 1
ATOM 4876 C C . GLY A 1 647 ? -52.965 -49.583 -32.489 1.00 27.58 647 GLY A C 1
ATOM 4877 O O . GLY A 1 647 ? -53.544 -49.056 -33.429 1.00 27.58 647 GLY A O 1
ATOM 4878 N N . GLN A 1 648 ? -51.659 -49.926 -32.495 1.00 31.77 648 GLN A N 1
ATOM 4879 C CA . GLN A 1 648 ? -50.870 -50.563 -33.593 1.00 31.77 648 GLN A CA 1
ATOM 4880 C C . GLN A 1 648 ? -50.585 -49.800 -34.924 1.00 31.77 648 GLN A C 1
ATOM 4882 O O . GLN A 1 648 ? -51.459 -49.126 -35.444 1.00 31.77 648 GLN A O 1
ATOM 4887 N N . THR A 1 649 ? -49.440 -49.910 -35.641 1.00 29.05 649 THR A N 1
ATOM 4888 C CA . THR A 1 649 ? -48.105 -50.610 -35.556 1.00 29.05 649 THR A CA 1
ATOM 4889 C C . THR A 1 649 ? -47.179 -50.055 -36.697 1.00 29.05 649 THR A C 1
ATOM 4891 O O . THR A 1 649 ? -47.729 -49.281 -37.485 1.00 29.05 649 THR A O 1
ATOM 4894 N N . PRO A 1 650 ? -45.866 -50.408 -36.903 1.00 45.94 650 PRO A N 1
ATOM 4895 C CA . PRO A 1 650 ? -45.080 -51.551 -36.375 1.00 45.94 650 PRO A CA 1
ATOM 4896 C C . PRO A 1 650 ? -43.613 -51.301 -35.901 1.00 45.94 650 PRO A C 1
ATOM 4898 O O . PRO A 1 650 ? -42.748 -50.929 -36.683 1.00 45.94 650 PRO A O 1
ATOM 4901 N N . SER A 1 651 ? -43.356 -51.659 -34.637 1.00 30.78 651 SER A N 1
ATOM 4902 C CA . SER A 1 651 ? -42.460 -52.734 -34.129 1.00 30.78 651 SER A CA 1
ATOM 4903 C C . SER A 1 651 ? -40.974 -52.948 -34.559 1.00 30.78 651 SER A C 1
ATOM 4905 O O . SER A 1 651 ? -40.601 -52.640 -35.685 1.00 30.78 651 SER A O 1
ATOM 4907 N N . PRO A 1 652 ? -40.139 -53.565 -33.671 1.00 62.25 652 PRO A N 1
ATOM 4908 C CA . PRO A 1 652 ? -38.665 -53.541 -33.704 1.00 62.25 652 PRO A CA 1
ATOM 4909 C C . PRO A 1 652 ? -38.063 -54.969 -33.921 1.00 62.25 652 PRO A C 1
ATOM 4911 O O . PRO A 1 652 ? -38.541 -55.593 -34.874 1.00 62.25 652 PRO A O 1
ATOM 4914 N N . PRO A 1 653 ? -37.059 -55.541 -33.191 1.00 51.03 653 PRO A N 1
ATOM 4915 C CA . PRO A 1 653 ? -36.724 -55.475 -31.743 1.00 51.03 653 PRO A CA 1
ATOM 4916 C C . PRO A 1 653 ? -35.376 -54.725 -31.473 1.00 51.03 653 PRO A C 1
ATOM 4918 O O . PRO A 1 653 ? -34.909 -54.048 -32.383 1.00 51.03 653 PRO A O 1
ATOM 4921 N N . ASP A 1 654 ? -34.701 -54.712 -30.307 1.00 27.55 654 ASP A N 1
ATOM 4922 C CA . ASP A 1 654 ? -34.781 -55.511 -29.057 1.00 27.55 654 ASP A CA 1
ATOM 4923 C C . ASP A 1 654 ? -34.301 -54.710 -27.801 1.00 27.55 654 ASP A C 1
ATOM 4925 O O . ASP A 1 654 ? -34.288 -53.480 -27.830 1.00 27.55 654 ASP A O 1
ATOM 4929 N N . SER A 1 655 ? -33.969 -55.363 -26.672 1.00 27.66 655 SER A N 1
ATOM 4930 C CA . SER A 1 655 ? -33.621 -54.767 -25.347 1.00 27.66 655 SER A CA 1
ATOM 4931 C C . SER A 1 655 ? -32.806 -55.767 -24.463 1.00 27.66 655 SER A C 1
ATOM 4933 O O . SER A 1 655 ? -32.513 -56.843 -24.990 1.00 27.66 655 SER A O 1
ATOM 4935 N N . PRO A 1 656 ? -32.417 -55.532 -23.169 1.00 40.47 656 PRO A N 1
ATOM 4936 C CA . PRO A 1 656 ? -32.772 -54.453 -22.219 1.00 40.47 656 PRO A CA 1
ATOM 4937 C C . PRO A 1 656 ? -31.603 -53.825 -21.397 1.00 40.47 656 PRO A C 1
ATOM 4939 O O . PRO A 1 656 ? -30.433 -54.122 -21.619 1.00 40.47 656 PRO A O 1
ATOM 4942 N N . ALA A 1 657 ? -31.951 -52.957 -20.431 1.00 30.52 657 ALA A N 1
ATOM 4943 C CA . ALA A 1 657 ? -31.055 -52.163 -19.568 1.00 30.52 657 ALA A CA 1
ATOM 4944 C C . ALA A 1 657 ? -31.480 -52.202 -18.065 1.00 30.52 657 ALA A C 1
ATOM 4946 O O . ALA A 1 657 ? -32.000 -53.228 -17.627 1.00 30.52 657 ALA A O 1
ATOM 4947 N N . LEU A 1 658 ? -31.342 -51.059 -17.355 1.00 28.47 658 LEU A N 1
ATOM 4948 C CA . LEU A 1 658 ? -31.744 -50.677 -15.969 1.00 28.47 658 LEU A CA 1
ATOM 4949 C C . LEU A 1 658 ? -30.591 -50.737 -14.923 1.00 28.47 658 LEU A C 1
ATOM 4951 O O . LEU A 1 658 ? -29.952 -51.777 -14.819 1.00 28.47 658 LEU A O 1
ATOM 4955 N N . THR A 1 659 ? -30.134 -49.672 -14.223 1.00 25.89 659 THR A N 1
ATOM 4956 C CA . THR A 1 659 ? -30.747 -48.545 -13.437 1.00 25.89 659 THR A CA 1
ATOM 4957 C C . THR A 1 659 ? -31.295 -48.973 -12.057 1.00 25.89 659 THR A C 1
ATOM 4959 O O . THR A 1 659 ? -31.940 -50.014 -12.002 1.00 25.89 659 THR A O 1
ATOM 4962 N N . GLN A 1 660 ? -31.161 -48.235 -10.934 1.00 29.33 660 GLN A N 1
ATOM 4963 C CA . GLN A 1 660 ? -30.646 -46.865 -10.673 1.00 29.33 660 GLN A CA 1
ATOM 4964 C C . GLN A 1 660 ? -30.317 -46.632 -9.158 1.00 29.33 660 GLN A C 1
ATOM 4966 O O . GLN A 1 660 ? -30.697 -47.460 -8.337 1.00 29.33 660 GLN A O 1
ATOM 4971 N N . THR A 1 661 ? -29.689 -45.483 -8.831 1.00 26.59 661 THR A N 1
ATOM 4972 C CA . THR A 1 661 ? -29.733 -44.672 -7.566 1.00 26.59 661 THR A CA 1
ATOM 4973 C C . THR A 1 661 ? -29.382 -45.237 -6.164 1.00 26.59 661 THR A C 1
ATOM 4975 O O . THR A 1 661 ? -30.053 -46.129 -5.660 1.00 26.59 661 THR A O 1
ATOM 4978 N N . SER A 1 662 ? -28.397 -44.566 -5.533 1.00 33.50 662 SER A N 1
ATOM 4979 C CA . SER A 1 662 ? -28.206 -44.051 -4.140 1.00 33.50 662 SER A CA 1
ATOM 4980 C C . SER A 1 662 ? -28.948 -44.629 -2.910 1.00 33.50 662 SER A C 1
ATOM 4982 O O . SER A 1 662 ? -30.111 -45.017 -2.996 1.00 33.50 662 SER A O 1
ATOM 4984 N N . PRO A 1 663 ? -28.306 -44.593 -1.715 1.00 36.62 663 PRO A N 1
ATOM 4985 C CA . PRO A 1 663 ? -28.664 -43.570 -0.700 1.00 36.62 663 PRO A CA 1
ATOM 4986 C C . PRO A 1 663 ? -27.474 -43.043 0.159 1.00 36.62 663 PRO A C 1
ATOM 4988 O O . PRO A 1 663 ? -26.325 -43.410 -0.077 1.00 36.62 663 PRO A O 1
ATOM 4991 N N . SER A 1 664 ? -27.766 -42.206 1.168 1.00 27.75 664 SER A N 1
ATOM 4992 C CA . SER A 1 664 ? -26.804 -41.455 2.008 1.00 27.75 664 SER A CA 1
ATOM 4993 C C . SER A 1 664 ? -26.745 -41.896 3.493 1.00 27.75 664 SER A C 1
ATOM 4995 O O . SER A 1 664 ? -27.683 -42.515 3.985 1.00 27.75 664 SER A O 1
ATOM 4997 N N . ALA A 1 665 ? -25.689 -41.443 4.193 1.00 28.92 665 ALA A N 1
ATOM 4998 C CA . ALA A 1 665 ? -25.594 -41.116 5.637 1.00 28.92 665 ALA A CA 1
ATOM 4999 C C . ALA A 1 665 ? -25.530 -42.206 6.762 1.00 28.92 665 ALA A C 1
ATOM 5001 O O . ALA A 1 665 ? -26.465 -42.959 7.007 1.00 28.92 665 ALA A O 1
ATOM 5002 N N . GLU A 1 666 ? -24.421 -42.116 7.525 1.00 28.34 666 GLU A N 1
ATOM 5003 C CA . GLU A 1 666 ? -24.264 -42.140 9.007 1.00 28.34 666 GLU A CA 1
ATOM 5004 C C . GLU A 1 666 ? -24.165 -43.397 9.939 1.00 28.34 666 GLU A C 1
ATOM 5006 O O . GLU A 1 666 ? -24.993 -44.301 9.968 1.00 28.34 666 GLU A O 1
ATOM 5011 N N . MET A 1 667 ? -23.140 -43.291 10.819 1.00 25.78 667 MET A N 1
ATOM 5012 C CA . MET A 1 667 ? -22.984 -43.671 12.251 1.00 25.78 667 MET A CA 1
ATOM 5013 C C . MET A 1 667 ? -22.994 -45.132 12.795 1.00 25.78 667 MET A C 1
ATOM 5015 O O . MET A 1 667 ? -24.018 -45.807 12.803 1.00 25.78 667 MET A O 1
ATOM 5019 N N . LEU A 1 668 ? -21.871 -45.557 13.432 1.00 27.11 668 LEU A N 1
ATOM 5020 C CA . LEU A 1 668 ? -21.639 -45.670 14.912 1.00 27.11 668 LEU A CA 1
ATOM 5021 C C . LEU A 1 668 ? -20.681 -46.805 15.411 1.00 27.11 668 LEU A C 1
ATOM 5023 O O . LEU A 1 668 ? -20.735 -47.947 14.968 1.00 27.11 668 LEU A O 1
ATOM 5027 N N . ALA A 1 669 ? -19.924 -46.474 16.476 1.00 26.73 669 ALA A N 1
ATOM 5028 C CA . ALA A 1 669 ? -19.475 -47.322 17.613 1.00 26.73 669 ALA A CA 1
ATOM 5029 C C . ALA A 1 669 ? -18.334 -48.387 17.502 1.00 26.73 669 ALA A C 1
ATOM 5031 O O . ALA A 1 669 ? -18.564 -49.586 17.376 1.00 26.73 669 ALA A O 1
ATOM 5032 N N . SER A 1 670 ? -17.101 -47.916 17.757 1.00 27.66 670 SER A N 1
ATOM 5033 C CA . SER A 1 670 ? -16.154 -48.348 18.827 1.00 27.66 670 SER A CA 1
ATOM 5034 C C . SER A 1 670 ? -15.732 -49.823 19.091 1.00 27.66 670 SER A C 1
ATOM 5036 O O . SER A 1 670 ? -16.517 -50.708 19.418 1.00 27.66 670 SER A O 1
ATOM 5038 N N . ALA A 1 671 ? -14.405 -50.019 19.196 1.00 26.75 671 ALA A N 1
ATOM 5039 C CA . ALA A 1 671 ? -13.723 -51.019 20.042 1.00 26.75 671 ALA A CA 1
ATOM 5040 C C . ALA A 1 671 ? -12.308 -50.506 20.421 1.00 26.75 671 ALA A C 1
ATOM 5042 O O . ALA A 1 671 ? -11.774 -49.656 19.712 1.00 26.75 671 ALA A O 1
ATOM 5043 N N . SER A 1 672 ? -11.700 -50.961 21.529 1.00 27.81 672 SER A N 1
ATOM 5044 C CA . SER A 1 672 ? -10.565 -50.254 22.164 1.00 27.81 672 SER A CA 1
ATOM 5045 C C . SER A 1 672 ? -9.311 -51.083 22.512 1.00 27.81 672 SER A C 1
ATOM 5047 O O . SER A 1 672 ? -9.390 -52.263 22.839 1.00 27.81 672 SER A O 1
ATOM 5049 N N . ALA A 1 673 ? -8.179 -50.358 22.550 1.00 29.78 673 ALA A N 1
ATOM 5050 C CA . ALA A 1 673 ? -6.931 -50.590 23.302 1.00 29.78 673 ALA A CA 1
ATOM 5051 C C . ALA A 1 673 ? -5.999 -51.783 22.959 1.00 29.78 673 ALA A C 1
ATOM 5053 O O . ALA A 1 673 ? -6.391 -52.947 22.954 1.00 29.78 673 ALA A O 1
ATOM 5054 N N . GLY A 1 674 ? -4.695 -51.477 22.838 1.00 24.72 674 GLY A N 1
ATOM 5055 C CA . GLY A 1 674 ? -3.590 -52.452 22.848 1.00 24.72 674 GLY A CA 1
ATOM 5056 C C . GLY A 1 674 ? -2.369 -52.008 22.030 1.00 24.72 674 GLY A C 1
ATOM 5057 O O . GLY A 1 674 ? -2.334 -52.244 20.829 1.00 24.72 674 GLY A O 1
ATOM 5058 N N . GLY A 1 675 ? -1.373 -51.375 22.664 1.00 26.09 675 GLY A N 1
ATOM 5059 C CA . GLY A 1 675 ? -0.145 -50.901 21.996 1.00 26.09 675 GLY A CA 1
ATOM 5060 C C . GLY A 1 675 ? 1.056 -51.858 22.091 1.00 26.09 675 GLY A C 1
ATOM 5061 O O . GLY A 1 675 ? 1.034 -52.821 22.860 1.00 26.09 675 GLY A O 1
ATOM 5062 N N . GLY A 1 676 ? 2.121 -51.557 21.338 1.00 24.80 676 GLY A N 1
ATOM 5063 C CA . GLY A 1 676 ? 3.426 -52.230 21.401 1.00 24.80 676 GLY A CA 1
ATOM 5064 C C . GLY A 1 676 ? 4.347 -51.847 20.233 1.00 24.80 676 GLY A C 1
ATOM 5065 O O . GLY A 1 676 ? 3.892 -51.773 19.096 1.00 24.80 676 GLY A O 1
ATOM 5066 N N . GLU A 1 677 ? 5.627 -51.592 20.514 1.00 31.42 677 GLU A N 1
ATOM 5067 C CA . GLU A 1 677 ? 6.649 -51.194 19.527 1.00 31.42 677 GLU A CA 1
ATOM 5068 C C . GLU A 1 677 ? 7.109 -52.365 18.627 1.00 31.42 677 GLU A C 1
ATOM 5070 O O . GLU A 1 677 ? 7.040 -53.530 19.030 1.00 31.42 677 GLU A O 1
ATOM 5075 N N . GLY A 1 678 ? 7.681 -52.068 17.449 1.00 26.33 678 GLY A N 1
ATOM 5076 C CA . GLY A 1 678 ? 8.454 -53.058 16.684 1.00 26.33 678 GLY A CA 1
ATOM 5077 C C . GLY A 1 678 ? 8.786 -52.690 15.231 1.00 26.33 678 GLY A C 1
ATOM 5078 O O . GLY A 1 678 ? 7.936 -52.814 14.353 1.00 26.33 678 GLY A O 1
ATOM 5079 N N . ASP A 1 679 ? 10.049 -52.344 14.964 1.00 29.48 679 ASP A N 1
ATOM 5080 C CA . ASP A 1 679 ? 10.604 -52.181 13.610 1.00 29.48 679 ASP A CA 1
ATOM 5081 C C . ASP A 1 679 ? 10.538 -53.457 12.754 1.00 29.48 679 ASP A C 1
ATOM 5083 O O . ASP A 1 679 ? 10.949 -54.533 13.199 1.00 29.48 679 ASP A O 1
ATOM 5087 N N . ALA A 1 680 ? 10.190 -53.305 11.469 1.00 28.05 680 ALA A N 1
ATOM 5088 C CA . ALA A 1 680 ? 10.678 -54.168 10.384 1.00 28.05 680 ALA A CA 1
ATOM 5089 C C . ALA A 1 680 ? 10.465 -53.528 8.996 1.00 28.05 680 ALA A C 1
ATOM 5091 O O . ALA A 1 680 ? 9.402 -53.664 8.389 1.00 28.05 680 ALA A O 1
ATOM 5092 N N . ALA A 1 681 ? 11.492 -52.880 8.443 1.00 29.44 681 ALA A N 1
ATOM 5093 C CA . ALA A 1 681 ? 11.442 -52.360 7.076 1.00 29.44 681 ALA A CA 1
ATOM 5094 C C . ALA A 1 681 ? 11.473 -53.480 6.013 1.00 29.44 681 ALA A C 1
ATOM 5096 O O . ALA A 1 681 ? 12.264 -54.421 6.106 1.00 29.44 681 ALA A O 1
ATOM 5097 N N . THR A 1 682 ? 10.707 -53.313 4.930 1.00 29.08 682 THR A N 1
ATOM 5098 C CA . THR A 1 682 ? 11.021 -53.920 3.622 1.00 29.08 682 THR A CA 1
ATOM 5099 C C . THR A 1 682 ? 10.828 -52.880 2.524 1.00 29.08 682 THR A C 1
ATOM 5101 O O . THR A 1 682 ? 9.724 -52.394 2.314 1.00 29.08 682 THR A O 1
ATOM 5104 N N . ALA A 1 683 ? 11.915 -52.516 1.842 1.00 29.08 683 ALA A N 1
ATOM 5105 C CA . ALA A 1 683 ? 11.907 -51.509 0.786 1.00 29.08 683 ALA A CA 1
ATOM 5106 C C . ALA A 1 683 ? 11.826 -52.147 -0.609 1.00 29.08 683 ALA A C 1
ATOM 5108 O O . ALA A 1 683 ? 12.481 -53.158 -0.876 1.00 29.08 683 ALA A O 1
ATOM 5109 N N . SER A 1 684 ? 11.109 -51.496 -1.526 1.00 27.97 684 SER A N 1
ATOM 5110 C CA . SER A 1 684 ? 11.308 -51.637 -2.971 1.00 27.97 684 SER A CA 1
ATOM 5111 C C . SER A 1 684 ? 11.953 -50.356 -3.491 1.00 27.97 684 SER A C 1
ATOM 5113 O O . SER A 1 684 ? 11.328 -49.300 -3.457 1.00 27.97 684 SER A O 1
ATOM 5115 N N . ALA A 1 685 ? 13.208 -50.434 -3.931 1.00 28.64 685 ALA A N 1
ATOM 5116 C CA . ALA A 1 685 ? 13.977 -49.252 -4.304 1.00 28.64 685 ALA A CA 1
ATOM 5117 C C . ALA A 1 685 ? 13.584 -48.706 -5.686 1.00 28.64 685 ALA A C 1
ATOM 5119 O O . ALA A 1 685 ? 13.787 -49.375 -6.702 1.00 28.64 685 ALA A O 1
ATOM 5120 N N . SER A 1 686 ? 13.116 -47.460 -5.720 1.00 29.08 686 SER A N 1
ATOM 5121 C CA . SER A 1 686 ? 13.435 -46.533 -6.805 1.00 29.08 686 SER A CA 1
ATOM 5122 C C . SER A 1 686 ? 14.886 -46.054 -6.652 1.00 29.08 686 SER A C 1
ATOM 5124 O O . SER A 1 686 ? 15.443 -46.043 -5.551 1.00 29.08 686 SER A O 1
ATOM 5126 N N . SER A 1 687 ? 15.532 -45.687 -7.760 1.00 27.42 687 SER A N 1
ATOM 5127 C CA . SER A 1 687 ? 16.846 -45.036 -7.712 1.00 27.42 687 SER A CA 1
ATOM 5128 C C . SER A 1 687 ? 16.712 -43.650 -7.073 1.00 27.42 687 SER A C 1
ATOM 5130 O O . SER A 1 687 ? 15.765 -42.944 -7.424 1.00 27.42 687 SER A O 1
ATOM 5132 N N . PRO A 1 688 ? 17.647 -43.208 -6.212 1.00 32.66 688 PRO A N 1
ATOM 5133 C CA . PRO A 1 688 ? 17.654 -41.827 -5.759 1.00 32.66 688 PRO A CA 1
ATOM 5134 C C . PRO A 1 688 ? 17.995 -40.915 -6.942 1.00 32.66 688 PRO A C 1
ATOM 5136 O O . PRO A 1 688 ? 19.137 -40.876 -7.405 1.00 32.66 688 PRO A O 1
ATOM 5139 N N . GLY A 1 689 ? 17.002 -40.163 -7.415 1.00 27.83 689 GLY A N 1
ATOM 5140 C CA . GLY A 1 689 ? 17.291 -38.821 -7.901 1.00 27.83 689 GLY A CA 1
ATOM 5141 C C . GLY A 1 689 ? 17.876 -38.024 -6.735 1.00 27.83 689 GLY A C 1
ATOM 5142 O O . GLY A 1 689 ? 17.462 -38.217 -5.590 1.00 27.83 689 GLY A O 1
ATOM 5143 N N . ILE A 1 690 ? 18.864 -37.174 -7.002 1.00 32.41 690 ILE A N 1
ATOM 5144 C CA . ILE A 1 690 ? 19.349 -36.241 -5.985 1.00 32.41 690 ILE A CA 1
ATOM 5145 C C . ILE A 1 690 ? 18.264 -35.176 -5.849 1.00 32.41 690 ILE A C 1
ATOM 5147 O O . ILE A 1 690 ? 18.195 -34.260 -6.666 1.00 32.41 690 ILE A O 1
ATOM 5151 N N . ALA A 1 691 ? 17.402 -35.325 -4.844 1.00 32.38 691 ALA A N 1
ATOM 5152 C CA . ALA A 1 691 ? 16.620 -34.201 -4.363 1.00 32.38 691 ALA A CA 1
ATOM 5153 C C . ALA A 1 691 ? 17.621 -33.121 -3.938 1.00 32.38 691 ALA A C 1
ATOM 5155 O O . ALA A 1 691 ? 18.488 -33.381 -3.101 1.00 32.38 691 ALA A O 1
ATOM 5156 N N . ARG A 1 692 ? 17.545 -31.939 -4.558 1.00 40.34 692 ARG A N 1
ATOM 5157 C CA . ARG A 1 692 ? 18.161 -30.749 -3.972 1.00 40.34 692 ARG A CA 1
ATOM 5158 C C . ARG A 1 692 ? 17.447 -30.512 -2.644 1.00 40.34 692 ARG A C 1
ATOM 5160 O O . ARG A 1 692 ? 16.220 -30.567 -2.603 1.00 40.34 692 ARG A O 1
ATOM 5167 N N . GLU A 1 693 ? 18.205 -30.299 -1.578 1.00 49.81 693 GLU A N 1
ATOM 5168 C CA . GLU A 1 693 ? 17.623 -29.811 -0.329 1.00 49.81 693 GLU A CA 1
ATOM 5169 C C . GLU A 1 693 ? 17.012 -28.424 -0.607 1.00 49.81 693 GLU A C 1
ATOM 5171 O O . GLU A 1 693 ? 17.611 -27.658 -1.372 1.00 49.81 693 GLU A O 1
ATOM 5176 N N . PRO A 1 694 ? 15.809 -28.117 -0.083 1.00 61.44 694 PRO A N 1
ATOM 5177 C CA . PRO A 1 694 ? 15.192 -26.813 -0.288 1.00 61.44 694 PRO A CA 1
ATOM 5178 C C . PRO A 1 694 ? 16.104 -25.735 0.301 1.00 61.44 694 PRO A C 1
ATOM 5180 O O . PRO A 1 694 ? 16.548 -25.849 1.447 1.00 61.44 694 PRO A O 1
ATOM 5183 N N . GLY A 1 695 ? 16.423 -24.728 -0.515 1.00 82.88 695 GLY A N 1
ATOM 5184 C CA . GLY A 1 695 ? 17.282 -23.626 -0.098 1.00 82.88 695 GLY A CA 1
ATOM 5185 C C . GLY A 1 695 ? 16.671 -22.859 1.066 1.00 82.88 695 GLY A C 1
ATOM 5186 O O . GLY A 1 695 ? 15.453 -22.762 1.153 1.00 82.88 695 GLY A O 1
ATOM 5187 N N . ILE A 1 696 ? 17.525 -22.322 1.936 1.00 93.50 696 ILE A N 1
ATOM 5188 C CA . ILE A 1 696 ? 17.112 -21.384 2.981 1.00 93.50 696 ILE A CA 1
ATOM 5189 C C . ILE A 1 696 ? 16.575 -20.148 2.264 1.00 93.50 696 ILE A C 1
ATOM 5191 O O . ILE A 1 696 ? 17.328 -19.512 1.525 1.00 93.50 696 ILE A O 1
ATOM 5195 N N . ILE A 1 697 ? 15.297 -19.834 2.447 1.00 95.00 697 ILE A N 1
ATOM 5196 C CA . ILE A 1 697 ? 14.685 -18.625 1.887 1.00 95.00 697 ILE A CA 1
ATOM 5197 C C . ILE A 1 697 ? 14.907 -17.484 2.885 1.00 95.00 697 ILE A C 1
ATOM 5199 O O . ILE A 1 697 ? 14.436 -17.564 4.020 1.00 95.00 697 ILE A O 1
ATOM 5203 N N . ILE A 1 698 ? 15.658 -16.456 2.485 1.00 96.69 698 ILE A N 1
ATOM 5204 C CA . ILE A 1 698 ? 16.021 -15.324 3.350 1.00 96.69 698 ILE A CA 1
ATOM 5205 C C . ILE A 1 698 ? 15.376 -14.048 2.826 1.00 96.69 698 ILE A C 1
ATOM 5207 O O . ILE A 1 698 ? 15.460 -13.776 1.629 1.00 96.69 698 ILE A O 1
ATOM 5211 N N . ALA A 1 699 ? 14.774 -13.272 3.724 1.00 94.44 699 ALA A N 1
ATOM 5212 C CA . ALA A 1 699 ? 14.127 -12.004 3.407 1.00 94.44 699 ALA A CA 1
ATOM 5213 C C . ALA A 1 699 ? 14.546 -10.869 4.356 1.00 94.44 699 ALA A C 1
ATOM 5215 O O . ALA A 1 699 ? 15.293 -11.089 5.312 1.00 94.44 699 ALA A O 1
ATOM 5216 N N . SER A 1 700 ? 14.087 -9.652 4.062 1.00 94.00 700 SER A N 1
ATOM 5217 C CA . SER A 1 700 ? 14.249 -8.450 4.887 1.00 94.00 700 SER A CA 1
ATOM 5218 C C . SER A 1 700 ? 13.197 -7.404 4.527 1.00 94.00 700 SER A C 1
ATOM 5220 O O . SER A 1 700 ? 12.613 -7.463 3.440 1.00 94.00 700 SER A O 1
ATOM 5222 N N . MET A 1 701 ? 13.041 -6.415 5.408 1.00 91.56 701 MET A N 1
ATOM 5223 C CA . MET A 1 701 ? 12.371 -5.154 5.092 1.00 91.56 701 MET A CA 1
ATOM 5224 C C . MET A 1 701 ? 13.138 -4.363 4.020 1.00 91.56 701 MET A C 1
ATOM 5226 O O . MET A 1 701 ? 14.246 -4.745 3.615 1.00 91.56 701 MET A O 1
ATOM 5230 N N . THR A 1 702 ? 12.498 -3.301 3.534 1.00 82.62 702 THR A N 1
ATOM 5231 C CA . THR A 1 702 ? 12.954 -2.409 2.459 1.00 82.62 702 THR A CA 1
ATOM 5232 C C . THR A 1 702 ? 13.844 -1.259 2.937 1.00 82.62 702 THR A C 1
ATOM 5234 O O . THR A 1 702 ? 14.531 -0.665 2.110 1.00 82.62 702 THR A O 1
ATOM 5237 N N . ASP A 1 703 ? 13.911 -0.964 4.238 1.00 82.69 703 ASP A N 1
ATOM 5238 C CA . ASP A 1 703 ? 14.838 0.036 4.778 1.00 82.69 703 ASP A CA 1
ATOM 5239 C C . ASP A 1 703 ? 16.313 -0.393 4.634 1.00 82.69 703 ASP A C 1
ATOM 5241 O O . ASP A 1 703 ? 16.641 -1.586 4.590 1.00 82.69 703 ASP A O 1
ATOM 5245 N N . THR A 1 704 ? 17.222 0.585 4.569 1.00 87.00 704 THR A N 1
ATOM 5246 C CA . THR A 1 704 ? 18.643 0.351 4.276 1.00 87.00 704 THR A CA 1
ATOM 5247 C C . THR A 1 704 ? 19.305 -0.627 5.241 1.00 87.00 704 THR A C 1
ATOM 5249 O O . THR A 1 704 ? 20.075 -1.489 4.809 1.00 87.00 704 THR A O 1
ATOM 5252 N N . GLU A 1 705 ? 19.036 -0.522 6.546 1.00 89.50 705 GLU A N 1
ATOM 5253 C CA . GLU A 1 705 ? 19.735 -1.338 7.539 1.00 89.50 705 GLU A CA 1
ATOM 5254 C C . GLU A 1 705 ? 19.228 -2.783 7.567 1.00 89.50 705 GLU A C 1
ATOM 5256 O O . GLU A 1 705 ? 20.037 -3.707 7.705 1.00 89.50 705 GLU A O 1
ATOM 5261 N N . GLN A 1 706 ? 17.930 -3.013 7.351 1.00 92.94 706 GLN A N 1
ATOM 5262 C CA . GLN A 1 706 ? 17.369 -4.355 7.224 1.00 92.94 706 GLN A CA 1
ATOM 5263 C C . GLN A 1 706 ? 17.747 -4.999 5.889 1.00 92.94 706 GLN A C 1
ATOM 5265 O O . GLN A 1 706 ? 18.134 -6.172 5.886 1.00 92.94 706 GLN A O 1
ATOM 5270 N N . GLN A 1 707 ? 17.749 -4.253 4.776 1.00 92.19 707 GLN A N 1
ATOM 5271 C CA . GLN A 1 707 ? 18.319 -4.722 3.507 1.00 92.19 707 GLN A CA 1
ATOM 5272 C C . GLN A 1 707 ? 19.797 -5.102 3.661 1.00 92.19 707 GLN A C 1
ATOM 5274 O O . GLN A 1 707 ? 20.215 -6.179 3.225 1.00 92.19 707 GLN A O 1
ATOM 5279 N N . LEU A 1 708 ? 20.596 -4.266 4.329 1.00 94.94 708 LEU A N 1
ATOM 5280 C CA . LEU A 1 708 ? 22.009 -4.522 4.599 1.00 94.94 708 LEU A CA 1
ATOM 5281 C C . LEU A 1 708 ? 22.207 -5.754 5.491 1.00 94.94 708 LEU A C 1
ATOM 5283 O O . LEU A 1 708 ? 23.028 -6.618 5.167 1.00 94.94 708 LEU A O 1
ATOM 5287 N N . MET A 1 709 ? 21.444 -5.891 6.577 1.00 95.81 709 MET A N 1
ATOM 5288 C CA . MET A 1 709 ? 21.509 -7.063 7.453 1.00 95.81 709 MET A CA 1
ATOM 5289 C C . MET A 1 709 ? 21.057 -8.341 6.736 1.00 95.81 709 MET A C 1
ATOM 5291 O O . MET A 1 709 ? 21.758 -9.353 6.814 1.00 95.81 709 MET A O 1
ATOM 5295 N N . GLY A 1 710 ? 19.963 -8.298 5.971 1.00 95.50 710 GLY A N 1
ATOM 5296 C CA . GLY A 1 710 ? 19.499 -9.407 5.136 1.00 95.50 710 GLY A CA 1
ATOM 5297 C C . GLY A 1 710 ? 20.557 -9.827 4.113 1.00 95.50 710 GLY A C 1
ATOM 5298 O O . GLY A 1 710 ? 20.937 -10.998 4.050 1.00 95.50 710 GLY A O 1
ATOM 5299 N N . THR A 1 711 ? 21.143 -8.860 3.406 1.00 95.69 711 THR A N 1
ATOM 5300 C CA . THR A 1 711 ? 22.211 -9.082 2.419 1.00 95.69 711 THR A CA 1
ATOM 5301 C C . THR A 1 711 ? 23.479 -9.657 3.061 1.00 95.69 711 THR A C 1
ATOM 5303 O O . THR A 1 711 ? 24.107 -10.563 2.500 1.00 95.69 711 THR A O 1
ATOM 5306 N N . MET A 1 712 ? 23.849 -9.216 4.271 1.00 96.75 712 MET A N 1
ATOM 5307 C CA . MET A 1 712 ? 24.930 -9.838 5.047 1.00 96.75 712 MET A CA 1
ATOM 5308 C C . MET A 1 712 ? 24.612 -11.295 5.408 1.00 96.75 712 MET A C 1
ATOM 5310 O O . MET A 1 712 ? 25.483 -12.158 5.292 1.00 96.75 712 MET A O 1
ATOM 5314 N N . MET A 1 713 ? 23.379 -11.592 5.828 1.00 96.94 713 MET A N 1
ATOM 5315 C CA . MET A 1 713 ? 22.938 -12.942 6.199 1.00 96.94 713 MET A CA 1
ATOM 5316 C C . MET A 1 713 ? 22.948 -13.887 4.986 1.00 96.94 713 MET A C 1
ATOM 5318 O O . MET A 1 713 ? 23.525 -14.977 5.056 1.00 96.94 713 MET A O 1
ATOM 5322 N N . VAL A 1 714 ? 22.413 -13.433 3.849 1.00 95.62 714 VAL A N 1
ATOM 5323 C CA . VAL A 1 714 ? 22.476 -14.101 2.540 1.00 95.62 714 VAL A CA 1
ATOM 5324 C C . VAL A 1 714 ? 23.918 -14.397 2.133 1.00 95.62 714 VAL A C 1
ATOM 5326 O O . VAL A 1 714 ? 24.268 -15.547 1.858 1.00 95.62 714 VAL A O 1
ATOM 5329 N N . THR A 1 715 ? 24.781 -13.382 2.131 1.00 93.44 715 THR A N 1
ATOM 5330 C CA . THR A 1 715 ? 26.166 -13.490 1.647 1.00 93.44 715 THR A CA 1
ATOM 5331 C C . THR A 1 715 ? 27.016 -14.388 2.557 1.00 93.44 715 THR A C 1
ATOM 5333 O O . THR A 1 715 ? 27.789 -15.231 2.082 1.00 93.44 715 THR A O 1
ATOM 5336 N N . LEU A 1 716 ? 26.816 -14.307 3.876 1.00 94.38 716 LEU A N 1
ATOM 5337 C CA . LEU A 1 716 ? 27.483 -15.163 4.858 1.00 94.38 716 LEU A CA 1
ATOM 5338 C C . LEU A 1 716 ? 27.068 -16.641 4.737 1.00 94.38 716 LEU A C 1
ATOM 5340 O O . LEU A 1 716 ? 27.913 -17.529 4.869 1.00 94.38 716 LEU A O 1
ATOM 5344 N N . LEU A 1 717 ? 25.794 -16.935 4.462 1.00 93.50 717 LEU A N 1
ATOM 5345 C CA . LEU A 1 717 ? 25.332 -18.317 4.296 1.00 93.50 717 LEU A CA 1
ATOM 5346 C C . LEU A 1 717 ? 25.669 -18.888 2.908 1.00 93.50 717 LEU A C 1
ATOM 5348 O O . LEU A 1 717 ? 26.112 -20.038 2.824 1.00 93.50 717 LEU A O 1
ATOM 5352 N N . ARG A 1 718 ? 25.598 -18.083 1.839 1.00 91.25 718 ARG A N 1
ATOM 5353 C CA . ARG A 1 718 ? 26.087 -18.465 0.500 1.00 91.25 718 ARG A CA 1
ATOM 5354 C C . ARG A 1 718 ? 27.581 -18.807 0.520 1.00 91.25 718 ARG A C 1
ATOM 5356 O O . ARG A 1 718 ? 27.965 -19.874 0.045 1.00 91.25 718 ARG A O 1
ATOM 5363 N N . SER A 1 719 ? 28.424 -17.971 1.134 1.00 87.75 719 SER A N 1
ATOM 5364 C CA . SER A 1 719 ? 29.873 -18.232 1.250 1.00 87.75 719 SER A CA 1
ATOM 5365 C C . SER A 1 719 ? 30.217 -19.429 2.151 1.00 87.75 719 SER A C 1
ATOM 5367 O O . SER A 1 719 ? 31.246 -20.080 1.957 1.00 87.75 719 SER A O 1
ATOM 5369 N N . ALA A 1 720 ? 29.340 -19.778 3.099 1.00 88.12 720 ALA A N 1
ATOM 5370 C CA . ALA A 1 720 ? 29.431 -21.008 3.886 1.00 88.12 720 ALA A CA 1
ATOM 5371 C C . ALA A 1 720 ? 29.002 -22.277 3.114 1.00 88.12 720 ALA A C 1
ATOM 5373 O O . ALA A 1 720 ? 29.207 -23.383 3.617 1.00 88.12 720 ALA A O 1
ATOM 5374 N N . GLY A 1 721 ? 28.456 -22.135 1.901 1.00 86.56 721 GLY A N 1
ATOM 5375 C CA . GLY A 1 721 ? 28.050 -23.236 1.027 1.00 86.56 721 GLY A CA 1
ATOM 5376 C C . GLY A 1 721 ? 26.613 -23.725 1.224 1.00 86.56 721 GLY A C 1
ATOM 5377 O O . GLY A 1 721 ? 26.284 -24.803 0.727 1.00 86.56 721 GLY A O 1
ATOM 5378 N N . TYR A 1 722 ? 25.761 -22.972 1.928 1.00 88.50 722 TYR A N 1
ATOM 5379 C CA . TYR A 1 722 ? 24.334 -23.287 2.004 1.00 88.50 722 TYR A CA 1
ATOM 5380 C C . TYR A 1 722 ? 23.624 -22.945 0.683 1.00 88.50 722 TYR A C 1
ATOM 5382 O O . TYR A 1 722 ? 23.949 -21.932 0.057 1.00 88.50 722 TYR A O 1
ATOM 5390 N N . PRO A 1 723 ? 22.621 -23.737 0.260 1.00 84.50 723 PRO A N 1
ATOM 5391 C CA . PRO A 1 723 ? 21.675 -23.290 -0.753 1.00 84.50 723 PRO A CA 1
ATOM 5392 C C . PRO A 1 723 ? 20.824 -22.160 -0.155 1.00 84.50 723 PRO A C 1
ATOM 5394 O O . PRO A 1 723 ? 20.146 -22.372 0.847 1.00 84.50 723 PRO A O 1
ATOM 5397 N N . VAL A 1 724 ? 20.871 -20.971 -0.757 1.00 90.44 724 VAL A N 1
ATOM 5398 C CA . VAL A 1 724 ? 20.143 -19.777 -0.297 1.00 90.44 724 VAL A CA 1
ATOM 5399 C C . VAL A 1 724 ? 19.333 -19.197 -1.450 1.00 90.44 724 VAL A C 1
ATOM 5401 O O . VAL A 1 724 ? 19.903 -18.815 -2.479 1.00 90.44 724 VAL A O 1
ATOM 5404 N N . VAL A 1 725 ? 18.020 -19.135 -1.248 1.00 86.81 725 VAL A N 1
ATOM 5405 C CA . VAL A 1 725 ? 17.082 -18.330 -2.034 1.00 86.81 725 VAL A CA 1
ATOM 5406 C C . VAL A 1 725 ? 16.998 -16.967 -1.357 1.00 86.81 725 VAL A C 1
ATOM 5408 O O . VAL A 1 725 ? 17.064 -16.864 -0.134 1.00 86.81 725 VAL A O 1
ATOM 5411 N N . ASP A 1 726 ? 16.909 -15.929 -2.166 1.00 88.31 726 ASP A N 1
ATOM 5412 C CA . ASP A 1 726 ? 17.162 -14.556 -1.762 1.00 88.31 726 ASP A CA 1
ATOM 5413 C C . ASP A 1 726 ? 15.960 -13.711 -2.154 1.00 88.31 726 ASP A C 1
ATOM 5415 O O . ASP A 1 726 ? 15.522 -13.751 -3.305 1.00 88.31 726 ASP A O 1
ATOM 5419 N N . ARG A 1 727 ? 15.375 -13.077 -1.142 1.00 89.19 727 ARG A N 1
ATOM 5420 C CA . ARG A 1 727 ? 14.170 -12.251 -1.178 1.00 89.19 727 ARG A CA 1
ATOM 5421 C C . ARG A 1 727 ? 14.333 -11.079 -0.197 1.00 89.19 727 ARG A C 1
ATOM 5423 O O . ARG A 1 727 ? 13.395 -10.730 0.514 1.00 89.19 727 ARG A O 1
ATOM 5430 N N . THR A 1 728 ? 15.532 -10.515 -0.050 1.00 88.00 728 THR A N 1
ATOM 5431 C CA . THR A 1 728 ? 15.685 -9.235 0.670 1.00 88.00 728 THR A CA 1
ATOM 5432 C C . THR A 1 728 ? 14.824 -8.154 0.012 1.00 88.00 728 THR A C 1
ATOM 5434 O O . THR A 1 728 ? 14.614 -8.225 -1.195 1.00 88.00 728 THR A O 1
ATOM 5437 N N . ALA A 1 729 ? 14.343 -7.182 0.794 1.00 80.56 729 ALA A N 1
ATOM 5438 C CA . ALA A 1 729 ? 13.394 -6.149 0.360 1.00 80.56 729 ALA A CA 1
ATOM 5439 C C . ALA A 1 729 ? 12.078 -6.731 -0.203 1.00 80.56 729 ALA A C 1
ATOM 5441 O O . ALA A 1 729 ? 11.763 -6.550 -1.376 1.00 80.56 729 ALA A O 1
ATOM 5442 N N . SER A 1 730 ? 11.322 -7.479 0.617 1.00 74.44 730 SER A N 1
ATOM 5443 C CA . SER A 1 730 ? 10.102 -8.182 0.156 1.00 74.44 730 SER A CA 1
ATOM 5444 C C . SER A 1 730 ? 8.856 -8.078 1.045 1.00 74.44 730 SER A C 1
ATOM 5446 O O . SER A 1 730 ? 7.873 -8.763 0.771 1.00 74.44 730 SER A O 1
ATOM 5448 N N . GLY A 1 731 ? 8.860 -7.232 2.078 1.00 74.69 731 GLY A N 1
ATOM 5449 C CA . GLY A 1 731 ? 7.671 -6.972 2.897 1.00 74.69 731 GLY A CA 1
ATOM 5450 C C . GLY A 1 731 ? 7.971 -6.189 4.173 1.00 74.69 731 GLY A C 1
ATOM 5451 O O . GLY A 1 731 ? 9.132 -5.954 4.512 1.00 74.69 731 GLY A O 1
ATOM 5452 N N . THR A 1 732 ? 6.923 -5.800 4.892 1.00 84.19 732 THR A N 1
ATOM 5453 C CA . THR A 1 732 ? 7.001 -5.181 6.224 1.00 84.19 732 THR A CA 1
ATOM 5454 C C . THR A 1 732 ? 7.292 -6.226 7.314 1.00 84.19 732 THR A C 1
ATOM 5456 O O . THR A 1 732 ? 7.224 -7.431 7.065 1.00 84.19 732 THR A O 1
ATOM 5459 N N . SER A 1 733 ? 7.592 -5.798 8.548 1.00 89.50 733 SER A N 1
ATOM 5460 C CA . SER A 1 733 ? 7.727 -6.710 9.702 1.00 89.50 733 SER A CA 1
ATOM 5461 C C . SER A 1 733 ? 6.537 -7.693 9.826 1.00 89.50 733 SER A C 1
ATOM 5463 O O . SER A 1 733 ? 6.795 -8.901 9.823 1.00 89.50 733 SER A O 1
ATOM 5465 N N . PRO A 1 734 ? 5.256 -7.248 9.842 1.00 83.56 734 PRO A N 1
ATOM 5466 C CA . PRO A 1 734 ? 4.090 -8.139 9.789 1.00 83.56 734 PRO A CA 1
ATOM 5467 C C . PRO A 1 734 ? 4.088 -9.153 8.636 1.00 83.56 734 PRO A C 1
ATOM 5469 O O . PRO A 1 734 ? 3.855 -10.339 8.882 1.00 83.56 734 PRO A O 1
ATOM 5472 N N . ASP A 1 735 ? 4.393 -8.731 7.404 1.00 86.44 735 ASP A N 1
ATOM 5473 C CA . ASP A 1 735 ? 4.395 -9.625 6.236 1.00 86.44 735 ASP A CA 1
ATOM 5474 C C . ASP A 1 735 ? 5.448 -10.721 6.397 1.00 86.44 735 ASP A C 1
ATOM 5476 O O . ASP A 1 735 ? 5.160 -11.915 6.306 1.00 86.44 735 ASP A O 1
ATOM 5480 N N . LEU A 1 736 ? 6.680 -10.322 6.721 1.00 90.56 736 LEU A N 1
ATOM 5481 C CA . LEU A 1 736 ? 7.803 -11.233 6.917 1.00 90.56 736 LEU A CA 1
ATOM 5482 C C . LEU A 1 736 ? 7.562 -12.172 8.103 1.00 90.56 736 LEU A C 1
ATOM 5484 O O . LEU A 1 736 ? 7.953 -13.342 8.057 1.00 90.56 736 LEU A O 1
ATOM 5488 N N . ARG A 1 737 ? 6.857 -11.705 9.138 1.00 94.12 737 ARG A N 1
ATOM 5489 C CA . ARG A 1 737 ? 6.420 -12.540 10.255 1.00 94.12 737 ARG A CA 1
ATOM 5490 C C . ARG A 1 737 ? 5.409 -13.597 9.812 1.00 94.12 737 ARG A C 1
ATOM 5492 O O . ARG A 1 737 ? 5.613 -14.777 10.109 1.00 94.12 737 ARG A O 1
ATOM 5499 N N . ALA A 1 738 ? 4.379 -13.214 9.058 1.00 85.88 738 ALA A N 1
ATOM 5500 C CA . ALA A 1 738 ? 3.383 -14.137 8.513 1.00 85.88 738 ALA A CA 1
ATOM 5501 C C . ALA A 1 738 ? 4.004 -15.141 7.521 1.00 85.88 738 ALA A C 1
ATOM 5503 O O . ALA A 1 738 ? 3.708 -16.340 7.566 1.00 85.88 738 ALA A O 1
ATOM 5504 N N . MET A 1 739 ? 4.942 -14.698 6.679 1.00 89.75 739 MET A N 1
ATOM 5505 C CA . MET A 1 739 ? 5.733 -15.561 5.795 1.00 89.75 739 MET A CA 1
ATOM 5506 C C . MET A 1 739 ? 6.641 -16.521 6.581 1.00 89.75 739 MET A C 1
ATOM 5508 O O . MET A 1 739 ? 6.838 -17.666 6.164 1.00 89.75 739 MET A O 1
ATOM 5512 N N . LEU A 1 740 ? 7.196 -16.101 7.726 1.00 95.69 740 LEU A N 1
ATOM 5513 C CA . LEU A 1 740 ? 8.018 -16.968 8.573 1.00 95.69 740 LEU A CA 1
ATOM 5514 C C . LEU A 1 740 ? 7.168 -18.020 9.299 1.00 95.69 740 LEU A C 1
ATOM 5516 O O . LEU A 1 740 ? 7.611 -19.165 9.421 1.00 95.69 740 LEU A O 1
ATOM 5520 N N . GLU A 1 741 ? 5.976 -17.659 9.777 1.00 90.69 741 GLU A N 1
ATOM 5521 C CA . GLU A 1 741 ? 5.062 -18.566 10.485 1.00 90.69 741 GLU A CA 1
ATOM 5522 C C . GLU A 1 741 ? 4.378 -19.571 9.546 1.00 90.69 741 GLU A C 1
ATOM 5524 O O . GLU A 1 741 ? 4.321 -20.761 9.867 1.00 90.69 741 GLU A O 1
ATOM 5529 N N . SER A 1 742 ? 3.954 -19.137 8.355 1.00 87.62 742 SER A N 1
ATOM 5530 C CA . SER A 1 742 ? 3.429 -20.016 7.294 1.00 87.62 742 SER A CA 1
ATOM 5531 C C . SER A 1 742 ? 4.495 -20.933 6.678 1.00 87.62 742 SER A C 1
ATOM 5533 O O . SER A 1 742 ? 4.181 -22.036 6.224 1.00 87.62 742 SER A O 1
ATOM 5535 N N . GLY A 1 743 ? 5.763 -20.508 6.698 1.00 88.44 743 GLY A N 1
ATOM 5536 C CA . GLY A 1 743 ? 6.898 -21.258 6.163 1.00 88.44 743 GLY A CA 1
ATOM 5537 C C . GLY A 1 743 ? 7.286 -20.911 4.725 1.00 88.44 743 GLY A C 1
ATOM 5538 O O . GLY A 1 743 ? 8.030 -21.679 4.114 1.00 88.44 743 GLY A O 1
ATOM 5539 N N . GLU A 1 744 ? 6.810 -19.785 4.187 1.00 91.25 744 GLU A N 1
ATOM 5540 C CA . GLU A 1 744 ? 7.238 -19.272 2.881 1.00 91.25 744 GLU A CA 1
ATOM 5541 C C . GLU A 1 744 ? 8.667 -18.703 2.909 1.00 91.25 744 GLU A C 1
ATOM 5543 O O . GLU A 1 744 ? 9.421 -18.901 1.956 1.00 91.25 744 GLU A O 1
ATOM 5548 N N . ILE A 1 745 ? 9.074 -18.057 4.007 1.00 96.31 745 ILE A N 1
ATOM 5549 C CA . ILE A 1 745 ? 10.484 -17.729 4.271 1.00 96.31 745 ILE A CA 1
ATOM 5550 C C . ILE A 1 745 ? 11.020 -18.583 5.423 1.00 96.31 745 ILE A C 1
ATOM 5552 O O . ILE A 1 745 ? 10.262 -19.084 6.252 1.00 96.31 745 ILE A O 1
ATOM 5556 N N . ASP A 1 746 ? 12.337 -18.762 5.506 1.00 97.00 746 ASP A N 1
ATOM 5557 C CA . ASP A 1 746 ? 12.992 -19.503 6.592 1.00 97.00 746 ASP A CA 1
ATOM 5558 C C . ASP A 1 746 ? 13.661 -18.585 7.629 1.00 97.00 746 ASP A C 1
ATOM 5560 O O . ASP A 1 746 ? 13.850 -19.006 8.773 1.00 97.00 746 ASP A O 1
ATOM 5564 N N . LEU A 1 747 ? 14.055 -17.365 7.239 1.00 97.38 747 LEU A N 1
ATOM 5565 C CA . LEU A 1 747 ? 14.924 -16.480 8.020 1.00 97.38 747 LEU A CA 1
ATOM 5566 C C . LEU A 1 747 ? 14.769 -15.008 7.586 1.00 97.38 747 LEU A C 1
ATOM 5568 O O . LEU A 1 747 ? 14.897 -14.712 6.400 1.00 97.38 747 LEU A O 1
ATOM 5572 N N . TYR A 1 748 ? 14.600 -14.081 8.531 1.00 98.06 748 TYR A N 1
ATOM 5573 C CA . TYR A 1 748 ? 14.698 -12.630 8.284 1.00 98.06 748 TYR A CA 1
ATOM 5574 C C . TYR A 1 748 ? 15.289 -11.891 9.501 1.00 98.06 748 TYR A C 1
ATOM 5576 O O . TYR A 1 748 ? 15.337 -12.472 10.589 1.00 98.06 748 TYR A O 1
ATOM 5584 N N . PRO A 1 749 ? 15.826 -10.668 9.353 1.00 97.62 749 PRO A N 1
ATOM 5585 C CA . PRO A 1 749 ? 16.193 -9.814 10.478 1.00 97.62 749 PRO A CA 1
ATOM 5586 C C . PRO A 1 749 ? 14.992 -8.983 10.976 1.00 97.62 749 PRO A C 1
ATOM 5588 O O . PRO A 1 749 ? 14.209 -8.477 10.183 1.00 97.62 749 PRO A O 1
ATOM 5591 N N . GLU A 1 750 ? 14.839 -8.870 12.299 1.00 96.81 750 GLU A N 1
ATOM 5592 C CA . GLU A 1 750 ? 13.679 -8.263 12.980 1.00 96.81 750 GLU A CA 1
ATOM 5593 C C . GLU A 1 750 ? 14.123 -7.450 14.208 1.00 96.81 750 GLU A C 1
ATOM 5595 O O . GLU A 1 750 ? 15.111 -7.803 14.863 1.00 96.81 750 GLU A O 1
ATOM 5600 N N . PHE A 1 751 ? 13.398 -6.383 14.558 1.00 96.12 751 PHE A N 1
ATOM 5601 C CA . PHE A 1 751 ? 13.702 -5.534 15.719 1.00 96.12 751 PHE A CA 1
ATOM 5602 C C . PHE A 1 751 ? 13.070 -6.056 17.019 1.00 96.12 751 PHE A C 1
ATOM 5604 O O . PHE A 1 751 ? 11.885 -6.382 17.063 1.00 96.12 751 PHE A O 1
ATOM 5611 N N . THR A 1 752 ? 13.820 -6.051 18.133 1.00 96.31 752 THR A N 1
ATOM 5612 C CA . THR A 1 752 ? 13.279 -6.474 19.445 1.00 96.31 752 THR A CA 1
ATOM 5613 C C . THR A 1 752 ? 12.106 -5.633 19.944 1.00 96.31 752 THR A C 1
ATOM 5615 O O . THR A 1 752 ? 11.293 -6.150 20.701 1.00 96.31 752 THR A O 1
ATOM 5618 N N . GLY A 1 753 ? 12.031 -4.354 19.565 1.00 89.81 753 GLY A N 1
ATOM 5619 C CA . GLY A 1 753 ? 10.933 -3.461 19.939 1.00 89.81 753 GLY A CA 1
ATOM 5620 C C . GLY A 1 753 ? 9.654 -3.789 19.175 1.00 89.81 753 GLY A C 1
ATOM 5621 O O . GLY A 1 753 ? 8.678 -4.200 19.794 1.00 89.81 753 GLY A O 1
ATOM 5622 N N . VAL A 1 754 ? 9.719 -3.707 17.839 1.00 91.38 754 VAL A N 1
ATOM 5623 C CA . VAL A 1 754 ? 8.624 -4.032 16.901 1.00 91.38 754 VAL A CA 1
ATOM 5624 C C . VAL A 1 754 ? 7.992 -5.388 17.210 1.00 91.38 754 VAL A C 1
ATOM 5626 O O . VAL A 1 754 ? 6.777 -5.497 17.326 1.00 91.38 754 VAL A O 1
ATOM 5629 N N . ALA A 1 755 ? 8.806 -6.424 17.419 1.00 91.25 755 ALA A N 1
ATOM 5630 C CA . ALA A 1 755 ? 8.274 -7.748 17.710 1.00 91.25 755 ALA A CA 1
ATOM 5631 C C . ALA A 1 755 ? 7.549 -7.841 19.067 1.00 91.25 755 ALA A C 1
ATOM 5633 O O . ALA A 1 755 ? 6.636 -8.649 19.211 1.00 91.25 755 ALA A O 1
ATOM 5634 N N . LEU A 1 756 ? 7.930 -7.036 20.066 1.00 89.06 756 LEU A N 1
ATOM 5635 C CA . LEU A 1 756 ? 7.263 -7.004 21.372 1.00 89.06 756 LEU A CA 1
ATOM 5636 C C . LEU A 1 756 ? 5.984 -6.159 21.370 1.00 89.06 756 LEU A C 1
ATOM 5638 O O . LEU A 1 756 ? 5.042 -6.522 22.075 1.00 89.06 756 LEU A O 1
ATOM 5642 N N . SER A 1 757 ? 5.935 -5.071 20.599 1.00 81.44 757 SER A N 1
ATOM 5643 C CA . SER A 1 757 ? 4.709 -4.290 20.425 1.00 81.44 757 SER A CA 1
ATOM 5644 C C . SER A 1 757 ? 3.708 -5.029 19.539 1.00 81.44 757 SER A C 1
ATOM 5646 O O . SER A 1 757 ? 2.620 -5.335 20.012 1.00 81.44 757 SER A O 1
ATOM 5648 N N . LEU A 1 758 ? 4.082 -5.394 18.308 1.00 80.62 758 LEU A N 1
ATOM 5649 C CA . LEU A 1 758 ? 3.145 -5.923 17.308 1.00 80.62 758 LEU A CA 1
ATOM 5650 C C . LEU A 1 758 ? 2.719 -7.380 17.547 1.00 80.62 758 LEU A C 1
ATOM 5652 O O . LEU A 1 758 ? 1.560 -7.713 17.337 1.00 80.62 758 LEU A O 1
ATOM 5656 N N . TYR A 1 759 ? 3.630 -8.271 17.962 1.00 87.56 759 TYR A N 1
ATOM 5657 C CA . TYR A 1 759 ? 3.313 -9.712 18.069 1.00 87.56 759 TYR A CA 1
ATOM 5658 C C . TYR A 1 759 ? 2.970 -10.160 19.494 1.00 87.56 759 TYR A C 1
ATOM 5660 O O . TYR A 1 759 ? 2.439 -11.253 19.688 1.00 87.56 759 TYR A O 1
ATOM 5668 N N . HIS A 1 760 ? 3.288 -9.334 20.497 1.00 85.44 760 HIS A N 1
ATOM 5669 C CA . HIS A 1 760 ? 3.066 -9.637 21.918 1.00 85.44 760 HIS A CA 1
ATOM 5670 C C . HIS A 1 760 ? 2.249 -8.563 22.655 1.00 85.44 760 HIS A C 1
ATOM 5672 O O . HIS A 1 760 ? 2.053 -8.688 23.866 1.00 85.44 760 HIS A O 1
ATOM 5678 N N . ASN A 1 761 ? 1.740 -7.551 21.939 1.00 80.75 761 ASN A N 1
ATOM 5679 C CA . ASN A 1 761 ? 0.843 -6.498 22.432 1.00 80.75 761 ASN A CA 1
ATOM 5680 C C . ASN A 1 761 ? 1.344 -5.799 23.710 1.00 80.75 761 ASN A C 1
ATOM 5682 O O . ASN A 1 761 ? 0.568 -5.489 24.617 1.00 80.75 761 ASN A O 1
ATOM 5686 N N . ILE A 1 762 ? 2.659 -5.571 23.806 1.00 75.25 762 ILE A N 1
ATOM 5687 C CA . ILE A 1 762 ? 3.259 -4.811 24.907 1.00 75.25 762 ILE A CA 1
ATOM 5688 C C . ILE A 1 762 ? 3.269 -3.324 24.520 1.00 75.25 762 ILE A C 1
ATOM 5690 O O . ILE A 1 762 ? 3.973 -2.970 23.571 1.00 75.25 762 ILE A O 1
ATOM 5694 N N . PRO A 1 763 ? 2.538 -2.443 25.234 1.00 75.75 763 PRO A N 1
ATOM 5695 C CA . PRO A 1 763 ? 2.466 -1.029 24.876 1.00 75.75 763 PRO A CA 1
ATOM 5696 C C . PRO A 1 763 ? 3.845 -0.354 24.988 1.00 75.75 763 PRO A C 1
ATOM 5698 O O . PRO A 1 763 ? 4.658 -0.782 25.820 1.00 75.75 763 PRO A O 1
ATOM 5701 N N . PRO A 1 764 ? 4.128 0.698 24.193 1.00 75.31 764 PRO A N 1
ATOM 5702 C CA . PRO A 1 764 ? 5.451 1.320 24.108 1.00 75.31 764 PRO A CA 1
ATOM 5703 C C . PRO A 1 764 ? 6.063 1.692 25.466 1.00 75.31 764 PRO A C 1
ATOM 5705 O O . PRO A 1 764 ? 7.215 1.351 25.740 1.00 75.31 764 PRO A O 1
ATOM 5708 N N . SER A 1 765 ? 5.270 2.287 26.358 1.00 75.44 765 SER A N 1
ATOM 5709 C CA . SER A 1 765 ? 5.639 2.650 27.737 1.00 75.44 765 SER A CA 1
ATOM 5710 C C . SER A 1 765 ? 5.985 1.472 28.668 1.00 75.44 765 SER A C 1
ATOM 5712 O O . SER A 1 765 ? 6.558 1.682 29.741 1.00 75.44 765 SER A O 1
ATOM 5714 N N . ALA A 1 766 ? 5.676 0.229 28.282 1.00 81.44 766 ALA A N 1
ATOM 5715 C CA . ALA A 1 766 ? 6.002 -0.994 29.022 1.00 81.44 766 ALA A CA 1
ATOM 5716 C C . ALA A 1 766 ? 7.142 -1.822 28.389 1.00 81.44 766 ALA A C 1
ATOM 5718 O O . ALA A 1 766 ? 7.575 -2.821 28.978 1.00 81.44 766 ALA A O 1
ATOM 5719 N N . LEU A 1 767 ? 7.643 -1.432 27.212 1.00 86.88 767 LEU A N 1
ATOM 5720 C CA . LEU A 1 767 ? 8.723 -2.135 26.517 1.00 86.88 767 LEU A CA 1
ATOM 5721 C C . LEU A 1 767 ? 10.068 -2.031 27.272 1.00 86.88 767 LEU A C 1
ATOM 5723 O O . LEU A 1 767 ? 10.382 -0.998 27.869 1.00 86.88 767 LEU A O 1
ATOM 5727 N N . PRO A 1 768 ? 10.938 -3.063 27.233 1.00 91.62 768 PRO A N 1
ATOM 5728 C CA . PRO A 1 768 ? 12.238 -2.983 27.890 1.00 91.62 768 PRO A CA 1
ATOM 5729 C C . PRO A 1 768 ? 13.192 -1.979 27.218 1.00 91.62 768 PRO A C 1
ATOM 5731 O O . PRO A 1 768 ? 13.656 -2.171 26.096 1.00 91.62 768 PRO A O 1
ATOM 5734 N N . THR A 1 769 ? 13.605 -0.965 27.974 1.00 90.69 769 THR A N 1
ATOM 5735 C CA . THR A 1 769 ? 14.550 0.104 27.579 1.00 90.69 769 THR A CA 1
ATOM 5736 C C . THR A 1 769 ? 16.023 -0.339 27.555 1.00 90.69 769 THR A C 1
ATOM 5738 O O . THR A 1 769 ? 16.941 0.471 27.463 1.00 90.69 769 THR A O 1
ATOM 5741 N N . THR A 1 770 ? 16.292 -1.647 27.654 1.00 91.44 770 THR A N 1
ATOM 5742 C CA . THR A 1 770 ? 17.652 -2.207 27.603 1.00 91.44 770 THR A CA 1
ATOM 5743 C C . THR A 1 770 ? 17.702 -3.394 26.654 1.00 91.44 770 THR A C 1
ATOM 5745 O O . THR A 1 770 ? 16.870 -4.298 26.739 1.00 91.44 770 THR A O 1
ATOM 5748 N N . ALA A 1 771 ? 18.718 -3.434 25.791 1.00 91.44 771 ALA A N 1
ATOM 5749 C CA . ALA A 1 771 ? 18.812 -4.438 24.733 1.00 91.44 771 ALA A CA 1
ATOM 5750 C C . ALA A 1 771 ? 18.802 -5.883 25.235 1.00 91.44 771 ALA A C 1
ATOM 5752 O O . ALA A 1 771 ? 18.132 -6.738 24.663 1.00 91.44 771 ALA A O 1
ATOM 5753 N N . ASP A 1 772 ? 19.520 -6.179 26.319 1.00 93.25 772 ASP A N 1
ATOM 5754 C CA . ASP A 1 772 ? 19.523 -7.528 26.895 1.00 93.25 772 ASP A CA 1
ATOM 5755 C C . ASP A 1 772 ? 18.174 -7.876 27.553 1.00 93.25 772 ASP A C 1
ATOM 5757 O O . ASP A 1 772 ? 17.817 -9.052 27.606 1.00 93.25 772 ASP A O 1
ATOM 5761 N N . GLY A 1 773 ? 17.400 -6.880 28.001 1.00 94.25 773 GLY A N 1
ATOM 5762 C CA . GLY A 1 773 ? 16.029 -7.055 28.481 1.00 94.25 773 GLY A CA 1
ATOM 5763 C C . GLY A 1 773 ? 15.053 -7.357 27.343 1.00 94.25 773 GLY A C 1
ATOM 5764 O O . GLY A 1 773 ? 14.382 -8.386 27.388 1.00 94.25 773 GLY A O 1
ATOM 5765 N N . ALA A 1 774 ? 15.028 -6.513 26.307 1.00 94.56 774 ALA A N 1
ATOM 5766 C CA . ALA A 1 774 ? 14.139 -6.658 25.151 1.00 94.56 774 ALA A CA 1
ATOM 5767 C C . ALA A 1 774 ? 14.389 -7.986 24.421 1.00 94.56 774 ALA A C 1
ATOM 5769 O O . ALA A 1 774 ? 13.472 -8.781 24.225 1.00 94.56 774 ALA A O 1
ATOM 5770 N N . PHE A 1 775 ? 15.660 -8.294 24.142 1.00 97.19 775 PHE A N 1
ATOM 5771 C CA . PHE A 1 775 ? 16.061 -9.544 23.496 1.00 97.19 775 PHE A CA 1
ATOM 5772 C C . PHE A 1 775 ? 15.743 -10.795 24.322 1.00 97.19 775 PHE A C 1
ATOM 5774 O O . PHE A 1 775 ? 15.403 -11.828 23.751 1.00 97.19 775 PHE A O 1
ATOM 5781 N N . SER A 1 776 ? 15.856 -10.736 25.655 1.00 95.69 776 SER A N 1
ATOM 5782 C CA . SER A 1 776 ? 15.490 -11.882 26.500 1.00 95.69 776 SER A CA 1
ATOM 5783 C C . SER A 1 776 ? 13.976 -12.086 26.530 1.00 95.69 776 SER A C 1
ATOM 5785 O O . SER A 1 776 ? 13.522 -13.218 26.411 1.00 95.69 776 SER A O 1
ATOM 5787 N N . LEU A 1 777 ? 13.203 -10.999 26.647 1.00 95.31 777 LEU A N 1
ATOM 5788 C CA . LEU A 1 777 ? 11.744 -11.057 26.709 1.00 95.31 777 LEU A CA 1
ATOM 5789 C C . LEU A 1 777 ? 11.148 -11.605 25.407 1.00 95.31 777 LEU A C 1
ATOM 5791 O O . LEU A 1 777 ? 10.408 -12.584 25.454 1.00 95.31 777 LEU A O 1
ATOM 5795 N N . VAL A 1 778 ? 11.521 -11.044 24.250 1.00 96.81 778 VAL A N 1
ATOM 5796 C CA . VAL A 1 778 ? 10.972 -11.496 22.959 1.00 96.81 778 VAL A CA 1
ATOM 5797 C C . VAL A 1 778 ? 11.358 -12.943 22.662 1.00 96.81 778 VAL A C 1
ATOM 5799 O O . VAL A 1 778 ? 10.534 -13.726 22.201 1.00 96.81 778 VAL A O 1
ATOM 5802 N N . LYS A 1 779 ? 12.585 -13.343 23.022 1.00 96.06 779 LYS A N 1
ATOM 5803 C CA . LYS A 1 779 ? 13.069 -14.712 22.833 1.00 96.06 779 LYS A CA 1
ATOM 5804 C C . LYS A 1 779 ? 12.336 -15.729 23.709 1.00 96.06 779 LYS A C 1
ATOM 5806 O O . LYS A 1 779 ? 12.083 -16.834 23.235 1.00 96.06 779 LYS A O 1
ATOM 5811 N N . ASP A 1 780 ? 12.018 -15.386 24.956 1.00 94.94 780 ASP A N 1
ATOM 5812 C CA . ASP A 1 780 ? 11.268 -16.272 25.855 1.00 94.94 780 ASP A CA 1
ATOM 5813 C C . ASP A 1 780 ? 9.785 -16.386 25.444 1.00 94.94 780 ASP A C 1
ATOM 5815 O O . ASP A 1 780 ? 9.183 -17.442 25.652 1.00 94.94 780 ASP A O 1
ATOM 5819 N N . LEU A 1 781 ? 9.213 -15.347 24.821 1.00 92.62 781 LEU A N 1
ATOM 5820 C CA . LEU A 1 781 ? 7.845 -15.348 24.288 1.00 92.62 781 LEU A CA 1
ATOM 5821 C C . LEU A 1 781 ? 7.740 -16.122 22.957 1.00 92.62 781 LEU A C 1
ATOM 5823 O O . LEU A 1 781 ? 7.005 -17.106 22.877 1.00 92.62 781 LEU A O 1
ATOM 5827 N N . ASP A 1 782 ? 8.535 -15.771 21.941 1.00 96.56 782 ASP A N 1
ATOM 5828 C CA . ASP A 1 782 ? 8.521 -16.433 20.622 1.00 96.56 782 ASP A CA 1
ATOM 5829 C C . ASP A 1 782 ? 8.957 -17.907 20.665 1.00 96.56 782 ASP A C 1
ATOM 5831 O O . ASP A 1 782 ? 8.571 -18.702 19.801 1.00 96.56 782 ASP A O 1
ATOM 5835 N N . ALA A 1 783 ? 9.697 -18.322 21.699 1.00 92.00 783 ALA A N 1
ATOM 5836 C CA . ALA A 1 783 ? 9.995 -19.733 21.935 1.00 92.00 783 ALA A CA 1
ATOM 5837 C C . ALA A 1 783 ? 8.725 -20.589 22.128 1.00 92.00 783 ALA A C 1
ATOM 5839 O O . ALA A 1 783 ? 8.753 -21.787 21.834 1.00 92.00 783 ALA A O 1
ATOM 5840 N N . ALA A 1 784 ? 7.607 -20.000 22.579 1.00 88.06 784 ALA A N 1
ATOM 5841 C CA . ALA A 1 784 ? 6.310 -20.676 22.645 1.00 88.06 784 ALA A CA 1
ATOM 5842 C C . ALA A 1 784 ? 5.685 -20.895 21.252 1.00 88.06 784 ALA A C 1
ATOM 5844 O O . ALA A 1 784 ? 5.011 -21.902 21.040 1.00 88.06 784 ALA A O 1
ATOM 5845 N N . LEU A 1 785 ? 5.975 -20.002 20.300 1.00 89.38 785 LEU A N 1
ATOM 5846 C CA . LEU A 1 785 ? 5.523 -20.034 18.901 1.00 89.38 785 LEU A CA 1
ATOM 5847 C C . LEU A 1 785 ? 6.470 -20.839 17.987 1.00 89.38 785 LEU A C 1
ATOM 5849 O O . LEU A 1 785 ? 6.375 -20.788 16.765 1.00 89.38 785 LEU A O 1
ATOM 5853 N N . ASN A 1 786 ? 7.398 -21.611 18.569 1.00 93.88 786 ASN A N 1
ATOM 5854 C CA . ASN A 1 786 ? 8.425 -22.380 17.856 1.00 93.88 786 ASN A CA 1
ATOM 5855 C C . ASN A 1 786 ? 9.398 -21.516 17.015 1.00 93.88 786 ASN A C 1
ATOM 5857 O O . ASN A 1 786 ? 10.143 -22.052 16.184 1.00 93.88 786 ASN A O 1
ATOM 5861 N N . ILE A 1 787 ? 9.475 -20.214 17.293 1.00 97.50 787 ILE A N 1
ATOM 5862 C CA . ILE A 1 787 ? 10.394 -19.257 16.669 1.00 97.50 787 ILE A CA 1
ATOM 5863 C C . ILE A 1 787 ? 11.647 -19.071 17.542 1.00 97.50 787 ILE A C 1
ATOM 5865 O O . ILE A 1 787 ? 11.657 -19.345 18.744 1.00 97.50 787 ILE A O 1
ATOM 5869 N N . ALA A 1 788 ? 12.762 -18.710 16.908 1.00 96.94 788 ALA A N 1
ATOM 5870 C CA . ALA A 1 788 ? 14.083 -18.660 17.510 1.00 96.94 788 ALA A CA 1
ATOM 5871 C C . ALA A 1 788 ? 14.837 -17.384 17.119 1.00 96.94 788 ALA A C 1
ATOM 5873 O O . ALA A 1 788 ? 15.236 -17.196 15.970 1.00 96.94 788 ALA A O 1
ATOM 5874 N N . TRP A 1 789 ? 15.103 -16.553 18.126 1.00 97.81 789 TRP A N 1
ATOM 5875 C CA . TRP A 1 789 ? 15.935 -15.359 18.013 1.00 97.81 789 TRP A CA 1
ATOM 5876 C C . TRP A 1 789 ? 17.418 -15.721 18.112 1.00 97.81 789 TRP A C 1
ATOM 5878 O O . TRP A 1 789 ? 17.901 -16.170 19.162 1.00 97.81 789 TRP A O 1
ATOM 5888 N N . ILE A 1 790 ? 18.154 -15.527 17.021 1.00 96.50 790 ILE A N 1
ATOM 5889 C CA . ILE A 1 790 ? 19.617 -15.618 16.973 1.00 96.50 790 ILE A CA 1
ATOM 5890 C C . ILE A 1 790 ? 20.199 -14.332 17.588 1.00 96.50 790 ILE A C 1
ATOM 5892 O O . ILE A 1 790 ? 19.497 -13.353 17.806 1.00 96.50 790 ILE A O 1
ATOM 5896 N N . ARG A 1 791 ? 21.478 -14.330 17.972 1.00 95.62 791 ARG A N 1
ATOM 5897 C CA . ARG A 1 791 ? 22.108 -13.215 18.698 1.00 95.62 791 ARG A CA 1
ATOM 5898 C C . ARG A 1 791 ? 21.957 -11.862 17.973 1.00 95.62 791 ARG A C 1
ATOM 5900 O O . ARG A 1 791 ? 22.542 -11.684 16.906 1.00 95.62 791 ARG A O 1
ATOM 5907 N N . LYS A 1 792 ? 21.274 -10.915 18.629 1.00 96.31 792 LYS A N 1
ATOM 5908 C CA . LYS A 1 792 ? 21.113 -9.514 18.202 1.00 96.31 792 LYS A CA 1
ATOM 5909 C C . LYS A 1 792 ? 22.412 -8.763 17.903 1.00 96.31 792 LYS A C 1
ATOM 5911 O O . LYS A 1 792 ? 23.483 -9.111 18.417 1.00 96.31 792 LYS A O 1
ATOM 5916 N N . ALA A 1 793 ? 22.254 -7.683 17.143 1.00 96.00 793 ALA A N 1
ATOM 5917 C CA . ALA A 1 793 ? 23.199 -6.589 16.985 1.00 96.00 793 ALA A CA 1
ATOM 5918 C C . ALA A 1 793 ? 23.586 -5.919 18.319 1.00 96.00 793 ALA A C 1
ATOM 5920 O O . ALA A 1 793 ? 23.005 -6.173 19.380 1.00 96.00 793 ALA A O 1
ATOM 5921 N N . SER A 1 794 ? 24.609 -5.066 18.250 1.00 94.69 794 SER A N 1
ATOM 5922 C CA . SER A 1 794 ? 25.107 -4.259 19.370 1.00 94.69 794 SER A CA 1
ATOM 5923 C C . SER A 1 794 ? 24.724 -2.779 19.241 1.00 94.69 794 SER A C 1
ATOM 5925 O O . SER A 1 794 ? 25.198 -1.969 20.035 1.00 94.69 794 SER A O 1
ATOM 5927 N N . PHE A 1 795 ? 23.873 -2.439 18.266 1.00 92.81 795 PHE A N 1
ATOM 5928 C CA . PHE A 1 795 ? 23.213 -1.143 18.119 1.00 92.81 795 PHE A CA 1
ATOM 5929 C C . PHE A 1 795 ? 21.718 -1.214 18.479 1.00 92.81 795 PHE A C 1
ATOM 5931 O O . PHE A 1 795 ? 21.197 -2.270 18.851 1.00 92.81 795 PHE A O 1
ATOM 5938 N N . ASP A 1 796 ? 21.057 -0.063 18.421 1.00 91.50 796 ASP A N 1
ATOM 5939 C CA . ASP A 1 796 ? 19.669 0.178 18.807 1.00 91.50 796 ASP A CA 1
ATOM 5940 C C . ASP A 1 796 ? 19.084 1.210 17.837 1.00 91.50 796 ASP A C 1
ATOM 5942 O O . ASP A 1 796 ? 19.643 2.304 17.746 1.00 91.50 796 ASP A O 1
ATOM 5946 N N . SER A 1 797 ? 18.024 0.854 17.107 1.00 90.44 797 SER A N 1
ATOM 5947 C CA . SER A 1 797 ? 17.459 1.686 16.030 1.00 90.44 797 SER A CA 1
ATOM 5948 C C . SER A 1 797 ? 16.283 2.573 16.460 1.00 90.44 797 SER A C 1
ATOM 5950 O O . SER A 1 797 ? 15.692 3.282 15.654 1.00 90.44 797 SER A O 1
ATOM 5952 N N . THR A 1 798 ? 15.942 2.589 17.754 1.00 90.19 798 THR A N 1
ATOM 5953 C CA . THR A 1 798 ? 14.944 3.538 18.271 1.00 90.19 798 THR A CA 1
ATOM 5954 C C . THR A 1 798 ? 15.400 4.984 18.050 1.00 90.19 798 THR A C 1
ATOM 5956 O O . THR A 1 798 ? 16.598 5.276 18.030 1.00 90.19 798 THR A O 1
ATOM 5959 N N . TYR A 1 799 ? 14.459 5.924 17.975 1.00 89.00 799 TYR A N 1
ATOM 5960 C CA . TYR A 1 799 ? 14.765 7.353 17.891 1.00 89.00 799 TYR A CA 1
ATOM 5961 C C . TYR A 1 799 ? 15.574 7.871 19.099 1.00 89.00 799 TYR A C 1
ATOM 5963 O O . TYR A 1 799 ? 15.725 7.227 20.149 1.00 89.00 799 TYR A O 1
ATOM 5971 N N . GLY A 1 800 ? 16.130 9.070 18.967 1.00 92.31 800 GLY A N 1
ATOM 5972 C CA . GLY A 1 800 ? 16.784 9.768 20.067 1.00 92.31 800 GLY A CA 1
ATOM 5973 C C . GLY A 1 800 ? 16.964 11.253 19.789 1.00 92.31 800 GLY A C 1
ATOM 5974 O O . GLY A 1 800 ? 16.720 11.728 18.684 1.00 92.31 800 GLY A O 1
ATOM 5975 N N . LEU A 1 801 ? 17.426 11.989 20.800 1.00 95.69 801 LEU A N 1
ATOM 5976 C CA . LEU A 1 801 ? 17.846 13.377 20.627 1.00 95.69 801 LEU A CA 1
ATOM 5977 C C . LEU A 1 801 ? 19.356 13.441 20.390 1.00 95.69 801 LEU A C 1
ATOM 5979 O O . LEU A 1 801 ? 20.128 12.844 21.143 1.00 95.69 801 LEU A O 1
ATOM 5983 N N . ALA A 1 802 ? 19.789 14.204 19.390 1.00 96.31 802 ALA A N 1
ATOM 5984 C CA . ALA A 1 802 ? 21.197 14.464 19.112 1.00 96.31 802 ALA A CA 1
ATOM 5985 C C . ALA A 1 802 ? 21.525 15.957 19.074 1.00 96.31 802 ALA A C 1
ATOM 5987 O O . ALA A 1 802 ? 20.663 16.818 18.903 1.00 96.31 802 ALA A O 1
ATOM 5988 N N . VAL A 1 803 ? 22.812 16.259 19.238 1.00 96.69 803 VAL A N 1
ATOM 5989 C CA . VAL A 1 803 ? 23.367 17.614 19.229 1.00 96.69 803 VAL A CA 1
ATOM 5990 C C . VAL A 1 803 ? 24.599 17.687 18.328 1.00 96.69 803 VAL A C 1
ATOM 5992 O O . VAL A 1 803 ? 25.385 16.740 18.234 1.00 96.69 803 VAL A O 1
ATOM 5995 N N . SER A 1 804 ? 24.813 18.830 17.678 1.00 93.00 804 SER A N 1
ATOM 5996 C CA . SER A 1 804 ? 25.965 19.021 16.787 1.00 93.00 804 SER A CA 1
ATOM 5997 C C . SER A 1 804 ? 27.304 19.021 17.548 1.00 93.00 804 SER A C 1
ATOM 5999 O O . SER A 1 804 ? 27.329 19.327 18.747 1.00 93.00 804 SER A O 1
ATOM 6001 N N . PRO A 1 805 ? 28.458 18.772 16.890 1.00 90.38 805 PRO A N 1
ATOM 6002 C CA . PRO A 1 805 ? 29.777 18.834 17.532 1.00 90.38 805 PRO A CA 1
ATOM 6003 C C . PRO A 1 805 ? 30.047 20.130 18.316 1.00 90.38 805 PRO A C 1
ATOM 6005 O O . PRO A 1 805 ? 30.733 20.115 19.342 1.00 90.38 805 PRO A O 1
ATOM 6008 N N . ALA A 1 806 ? 29.496 21.259 17.856 1.00 89.06 806 ALA A N 1
ATOM 6009 C CA . ALA A 1 806 ? 29.623 22.557 18.513 1.00 89.06 806 ALA A CA 1
ATOM 6010 C C . ALA A 1 806 ? 28.808 22.643 19.817 1.00 89.06 806 ALA A C 1
ATOM 6012 O O . ALA A 1 806 ? 29.273 23.236 20.796 1.00 89.06 806 ALA A O 1
ATOM 6013 N N . VAL A 1 807 ? 27.626 22.022 19.857 1.00 91.56 807 VAL A N 1
ATOM 6014 C CA . VAL A 1 807 ? 26.775 21.959 21.053 1.00 91.56 807 VAL A CA 1
ATOM 6015 C C . VAL A 1 807 ? 27.279 20.892 22.026 1.00 91.56 807 VAL A C 1
ATOM 6017 O O . VAL A 1 807 ? 27.423 21.172 23.216 1.00 91.56 807 VAL A O 1
ATOM 6020 N N . ALA A 1 808 ? 27.702 19.729 21.529 1.00 93.00 808 ALA A N 1
ATOM 6021 C CA . ALA A 1 808 ? 28.348 18.679 22.317 1.00 93.00 808 ALA A CA 1
ATOM 6022 C C . ALA A 1 808 ? 29.623 19.176 23.037 1.00 93.00 808 ALA A C 1
ATOM 6024 O O . ALA A 1 808 ? 29.969 18.714 24.128 1.00 93.00 808 ALA A O 1
ATOM 6025 N N . ALA A 1 809 ? 30.327 20.156 22.455 1.00 91.06 809 ALA A N 1
ATOM 6026 C CA . ALA A 1 809 ? 31.480 20.820 23.067 1.00 91.06 809 ALA A CA 1
ATOM 6027 C C . ALA A 1 809 ? 31.123 21.786 24.221 1.00 91.06 809 ALA A C 1
ATOM 6029 O O . ALA A 1 809 ? 32.016 22.163 24.985 1.00 91.06 809 ALA A O 1
ATOM 6030 N N . ARG A 1 810 ? 29.844 22.164 24.396 1.00 89.88 810 ARG A N 1
ATOM 6031 C CA . ARG A 1 810 ? 29.344 22.897 25.583 1.00 89.88 810 ARG A CA 1
ATOM 6032 C C . ARG A 1 810 ? 29.207 21.986 26.810 1.00 89.88 810 ARG A C 1
ATOM 6034 O O . ARG A 1 810 ? 29.147 22.503 27.922 1.00 89.88 810 ARG A O 1
ATOM 6041 N N . GLY A 1 811 ? 29.200 20.665 26.612 1.00 88.94 811 GLY A N 1
ATOM 6042 C CA . GLY A 1 811 ? 29.105 19.657 27.672 1.00 88.94 811 GLY A CA 1
ATOM 6043 C C . GLY A 1 811 ? 27.855 18.778 27.622 1.00 88.94 811 GLY A C 1
ATOM 6044 O O . GLY A 1 811 ? 27.751 17.889 28.455 1.00 88.94 811 GLY A O 1
ATOM 6045 N N . LEU A 1 812 ? 26.942 18.986 26.666 1.00 93.12 812 LEU A N 1
ATOM 6046 C CA . LEU A 1 812 ? 25.777 18.117 26.487 1.00 93.12 812 LEU A CA 1
ATOM 6047 C C . LEU A 1 812 ? 26.231 16.745 25.966 1.00 93.12 812 LEU A C 1
ATOM 6049 O O . LEU A 1 812 ? 26.850 16.662 24.901 1.00 93.12 812 LEU A O 1
ATOM 6053 N N . ARG A 1 813 ? 25.962 15.690 26.744 1.00 93.56 813 ARG A N 1
ATOM 6054 C CA . ARG A 1 813 ? 26.251 14.287 26.396 1.00 93.56 813 ARG A CA 1
ATOM 6055 C C . ARG A 1 813 ? 25.123 13.329 26.766 1.00 93.56 813 ARG A C 1
ATOM 6057 O O . ARG A 1 813 ? 24.987 12.305 26.120 1.00 93.56 813 ARG A O 1
ATOM 6064 N N . THR A 1 814 ? 24.324 13.675 27.766 1.00 96.25 814 THR A N 1
ATOM 6065 C CA . THR A 1 814 ? 23.176 12.905 28.248 1.00 96.25 814 THR A CA 1
ATOM 6066 C C . THR A 1 814 ? 21.909 13.760 28.194 1.00 96.25 814 THR A C 1
ATOM 6068 O O . THR A 1 814 ? 21.976 14.994 28.235 1.00 96.25 814 THR A O 1
ATOM 6071 N N . LEU A 1 815 ? 20.741 13.121 28.214 1.00 95.56 815 LEU A N 1
ATOM 6072 C CA . LEU A 1 815 ? 19.461 13.809 28.412 1.00 95.56 815 LEU A CA 1
ATOM 6073 C C . LEU A 1 815 ? 19.393 14.551 29.767 1.00 95.56 815 LEU A C 1
ATOM 6075 O O . LEU A 1 815 ? 18.732 15.578 29.872 1.00 95.56 815 LEU A O 1
ATOM 6079 N N . LEU A 1 816 ? 20.159 14.129 30.787 1.00 95.38 816 LEU A N 1
ATOM 6080 C CA . LEU A 1 816 ? 20.282 14.873 32.052 1.00 95.38 816 LEU A CA 1
ATOM 6081 C C . LEU A 1 816 ? 21.066 16.190 31.901 1.00 95.38 816 LEU A C 1
ATOM 6083 O O . LEU A 1 816 ? 20.775 17.153 32.611 1.00 95.38 816 LEU A O 1
ATOM 6087 N N . ASP A 1 817 ? 22.037 16.267 30.983 1.00 95.06 817 ASP A N 1
ATOM 6088 C CA . ASP A 1 817 ? 22.741 17.523 30.681 1.00 95.06 817 ASP A CA 1
ATOM 6089 C C . ASP A 1 817 ? 21.822 18.502 29.934 1.00 95.06 817 ASP A C 1
ATOM 6091 O O . ASP A 1 817 ? 21.860 19.708 30.194 1.00 95.06 817 ASP A O 1
ATOM 6095 N N . LEU A 1 818 ? 20.964 17.978 29.047 1.00 94.69 818 LEU A N 1
ATOM 6096 C CA . LEU A 1 818 ? 19.900 18.735 28.387 1.00 94.69 818 LEU A CA 1
ATOM 6097 C C . LEU A 1 818 ? 18.902 19.287 29.416 1.00 94.69 818 LEU A C 1
ATOM 6099 O O . LEU A 1 818 ? 18.693 20.501 29.463 1.00 94.69 818 LEU A O 1
ATOM 6103 N N . THR A 1 819 ? 18.377 18.439 30.307 1.00 94.06 819 THR A N 1
ATOM 6104 C CA . THR A 1 819 ? 17.533 18.855 31.440 1.00 94.06 819 THR A CA 1
ATOM 6105 C C . THR A 1 819 ? 18.188 19.963 32.253 1.00 94.06 819 THR A C 1
ATOM 6107 O O . THR A 1 819 ? 17.564 20.991 32.507 1.00 94.06 819 THR A O 1
ATOM 6110 N N . ALA A 1 820 ? 19.455 19.795 32.644 1.00 93.56 820 ALA A N 1
ATOM 6111 C CA . ALA A 1 820 ? 20.167 20.775 33.459 1.00 93.56 820 ALA A CA 1
ATOM 6112 C C . ALA A 1 820 ? 20.366 22.124 32.742 1.00 93.56 820 ALA A C 1
ATOM 6114 O O . ALA A 1 820 ? 20.396 23.165 33.402 1.00 93.56 820 ALA A O 1
ATOM 6115 N N . ALA A 1 821 ? 20.480 22.128 31.410 1.00 91.81 821 ALA A N 1
ATOM 6116 C CA . ALA A 1 821 ? 20.529 23.348 30.612 1.00 91.81 821 ALA A CA 1
ATOM 6117 C C . ALA A 1 821 ? 19.149 24.025 30.509 1.00 91.81 821 ALA A C 1
ATOM 6119 O O . ALA A 1 821 ? 19.036 25.213 30.809 1.00 91.81 821 ALA A O 1
ATOM 6120 N N . VAL A 1 822 ? 18.099 23.267 30.177 1.00 92.88 822 VAL A N 1
ATOM 6121 C CA . VAL A 1 822 ? 16.713 23.762 30.055 1.00 92.88 822 VAL A CA 1
ATOM 6122 C C . VAL A 1 822 ? 16.170 24.273 31.397 1.00 92.88 822 VAL A C 1
ATOM 6124 O O . VAL A 1 822 ? 15.535 25.321 31.452 1.00 92.88 822 VAL A O 1
ATOM 6127 N N . GLN A 1 823 ? 16.466 23.596 32.510 1.00 91.25 823 GLN A N 1
ATOM 6128 C CA . GLN A 1 823 ? 16.090 24.057 33.854 1.00 91.25 823 GLN A CA 1
ATOM 6129 C C . GLN A 1 823 ? 16.872 25.305 34.307 1.00 91.25 823 GLN A C 1
ATOM 6131 O O . GLN A 1 823 ? 16.403 26.034 35.184 1.00 91.25 823 GLN A O 1
ATOM 6136 N N . ALA A 1 824 ? 18.058 25.566 33.743 1.00 92.69 824 ALA A N 1
ATOM 6137 C CA . ALA A 1 824 ? 18.834 26.771 34.037 1.00 92.69 824 ALA A CA 1
ATOM 6138 C C . ALA A 1 824 ? 18.342 27.995 33.244 1.00 92.69 824 ALA A C 1
ATOM 6140 O O . ALA A 1 824 ? 18.351 29.106 33.781 1.00 92.69 824 ALA A O 1
ATOM 6141 N N . ASP A 1 825 ? 17.914 27.791 31.996 1.00 91.12 825 ASP A N 1
ATOM 6142 C CA . ASP A 1 825 ? 17.264 28.786 31.138 1.00 91.12 825 ASP A CA 1
ATOM 6143 C C . ASP A 1 825 ? 16.393 28.068 30.079 1.00 91.12 825 ASP A C 1
ATOM 6145 O O . ASP A 1 825 ? 16.942 27.510 29.123 1.00 91.12 825 ASP A O 1
ATOM 6149 N N . PRO A 1 826 ? 15.047 28.104 30.205 1.00 87.75 826 PRO A N 1
ATOM 6150 C CA . PRO A 1 826 ? 14.116 27.451 29.275 1.00 87.75 826 PRO A CA 1
ATOM 6151 C C . PRO A 1 826 ? 14.188 27.908 27.810 1.00 87.75 826 PRO A C 1
ATOM 6153 O O . PRO A 1 826 ? 13.508 27.330 26.963 1.00 87.75 826 PRO A O 1
ATOM 6156 N N . THR A 1 827 ? 14.978 28.942 27.501 1.00 87.12 827 THR A N 1
ATOM 6157 C CA . THR A 1 827 ? 15.162 29.506 26.153 1.00 87.12 827 THR A CA 1
ATOM 6158 C C . THR A 1 827 ? 16.600 29.411 25.622 1.00 87.12 827 THR A C 1
ATOM 6160 O O . THR A 1 827 ? 16.886 29.924 24.543 1.00 87.12 827 THR A O 1
ATOM 6163 N N . ALA A 1 828 ? 17.529 28.766 26.341 1.00 82.25 828 ALA A N 1
ATOM 6164 C CA . ALA A 1 828 ? 18.960 28.749 25.985 1.00 82.25 828 ALA A CA 1
ATOM 6165 C C . ALA A 1 828 ? 19.406 27.642 25.003 1.00 82.25 828 ALA A C 1
ATOM 6167 O O . ALA A 1 828 ? 20.607 27.531 24.711 1.00 82.25 828 ALA A O 1
ATOM 6168 N N . LEU A 1 829 ? 18.468 26.816 24.535 1.00 91.88 829 LEU A N 1
ATOM 6169 C CA . LEU A 1 829 ? 18.655 25.764 23.536 1.00 91.88 829 LEU A CA 1
ATOM 6170 C C . LEU A 1 829 ? 17.402 25.692 22.662 1.00 91.88 829 LEU A C 1
ATOM 6172 O O . LEU A 1 829 ? 16.299 25.658 23.203 1.00 91.88 829 LEU A O 1
ATOM 6176 N N . THR A 1 830 ? 17.582 25.637 21.347 1.00 94.69 830 THR A N 1
ATOM 6177 C CA . THR A 1 830 ? 16.509 25.369 20.380 1.00 94.69 830 THR A CA 1
ATOM 6178 C C . THR A 1 830 ? 16.354 23.858 20.220 1.00 94.69 830 THR A C 1
ATOM 6180 O O . THR A 1 830 ? 17.323 23.189 19.850 1.00 94.69 830 THR A O 1
ATOM 6183 N N . ILE A 1 831 ? 15.170 23.327 20.523 1.00 95.62 831 ILE A N 1
ATOM 6184 C CA . ILE A 1 831 ? 14.825 21.907 20.388 1.00 95.62 831 ILE A CA 1
ATOM 6185 C C . ILE A 1 831 ? 13.950 21.753 19.144 1.00 95.62 831 ILE A C 1
ATOM 6187 O O . ILE A 1 831 ? 12.880 22.356 19.081 1.00 95.62 831 ILE A O 1
ATOM 6191 N N . CYS A 1 832 ? 14.393 20.962 18.172 1.00 96.94 832 CYS A N 1
ATOM 6192 C CA . CYS A 1 832 ? 13.665 20.728 16.929 1.00 96.94 832 CYS A CA 1
ATOM 6193 C C . CYS A 1 832 ? 13.188 19.281 16.853 1.00 96.94 832 CYS A C 1
ATOM 6195 O O . CYS A 1 832 ? 13.959 18.345 17.078 1.00 96.94 832 CYS A O 1
ATOM 6197 N N . VAL A 1 833 ? 11.907 19.118 16.564 1.00 95.69 833 VAL A N 1
ATOM 6198 C CA . VAL A 1 833 ? 11.218 17.831 16.479 1.00 95.69 833 VAL A CA 1
ATOM 6199 C C . VAL A 1 833 ? 10.235 17.889 15.316 1.00 95.69 833 VAL A C 1
ATOM 6201 O O . VAL A 1 833 ? 9.850 18.971 14.877 1.00 95.69 833 VAL A O 1
ATOM 6204 N N . ASP A 1 834 ? 9.850 16.731 14.824 1.00 92.88 834 ASP A N 1
ATOM 6205 C CA . ASP A 1 834 ? 8.723 16.537 13.922 1.00 92.88 834 ASP A CA 1
ATOM 6206 C C . ASP A 1 834 ? 7.379 16.655 14.653 1.00 92.88 834 ASP A C 1
ATOM 6208 O O . ASP A 1 834 ? 7.314 16.663 15.888 1.00 92.88 834 ASP A O 1
ATOM 6212 N N . ASP A 1 835 ? 6.299 16.768 13.878 1.00 85.12 835 ASP A N 1
ATOM 6213 C CA . ASP A 1 835 ? 4.942 16.863 14.419 1.00 85.12 835 ASP A CA 1
ATOM 6214 C C . ASP A 1 835 ? 4.527 15.578 15.159 1.00 85.12 835 ASP A C 1
ATOM 6216 O O . ASP A 1 835 ? 3.855 15.672 16.187 1.00 85.12 835 ASP A O 1
ATOM 6220 N N . ASP A 1 836 ? 4.960 14.393 14.720 1.00 78.81 836 ASP A N 1
ATOM 6221 C CA . ASP A 1 836 ? 4.593 13.129 15.371 1.00 78.81 836 ASP A CA 1
ATOM 6222 C C . ASP A 1 836 ? 5.253 13.018 16.752 1.00 78.81 836 ASP A C 1
ATOM 6224 O O . ASP A 1 836 ? 4.563 12.896 17.765 1.00 78.81 836 ASP A O 1
ATOM 6228 N N . PHE A 1 837 ? 6.573 13.207 16.836 1.00 86.44 837 PHE A N 1
ATOM 6229 C CA . PHE A 1 837 ? 7.305 13.229 18.106 1.00 86.44 837 PHE A CA 1
ATOM 6230 C C . PHE A 1 837 ? 6.885 14.385 19.034 1.00 86.44 837 PHE A C 1
ATOM 6232 O O . PHE A 1 837 ? 7.085 14.313 20.250 1.00 86.44 837 PHE A O 1
ATOM 6239 N N . PHE A 1 838 ? 6.302 15.465 18.506 1.00 87.19 838 PHE A N 1
ATOM 6240 C CA . PHE A 1 838 ? 5.714 16.525 19.328 1.00 87.19 838 PHE A CA 1
ATOM 6241 C C . PHE A 1 838 ? 4.360 16.134 19.940 1.00 87.19 838 PHE A C 1
ATOM 6243 O O . PHE A 1 838 ? 4.085 16.517 21.080 1.00 87.19 838 PHE A O 1
ATOM 6250 N N . ASN A 1 839 ? 3.523 15.402 19.197 1.00 74.56 839 ASN A N 1
ATOM 6251 C CA . ASN A 1 839 ? 2.159 15.047 19.602 1.00 74.56 839 ASN A CA 1
ATOM 6252 C C . ASN A 1 839 ? 2.045 13.670 20.293 1.00 74.56 839 ASN A C 1
ATOM 6254 O O . ASN A 1 839 ? 1.043 13.425 20.963 1.00 74.56 839 ASN A O 1
ATOM 6258 N N . ASP A 1 840 ? 3.050 12.799 20.171 1.00 75.00 840 ASP A N 1
ATOM 6259 C CA . ASP A 1 840 ? 3.137 11.501 20.854 1.00 75.00 840 ASP A CA 1
ATOM 6260 C C . ASP A 1 840 ? 3.100 11.655 22.394 1.00 75.00 840 ASP A C 1
ATOM 6262 O O . ASP A 1 840 ? 3.855 12.422 23.005 1.00 75.00 840 ASP A O 1
ATOM 6266 N N . VAL A 1 841 ? 2.181 10.905 23.014 1.00 72.88 841 VAL A N 1
ATOM 6267 C CA . VAL A 1 841 ? 1.863 10.916 24.451 1.00 72.88 841 VAL A CA 1
ATOM 6268 C C . VAL A 1 841 ? 2.446 9.733 25.238 1.00 72.88 841 VAL A C 1
ATOM 6270 O O . VAL A 1 841 ? 2.312 9.705 26.461 1.00 72.88 841 VAL A O 1
ATOM 6273 N N . GLU A 1 842 ? 3.136 8.784 24.600 1.00 74.25 842 GLU A N 1
ATOM 6274 C CA . GLU A 1 842 ? 3.888 7.718 25.280 1.00 74.25 842 GLU A CA 1
ATOM 6275 C C . GLU A 1 842 ? 5.406 7.927 25.198 1.00 74.25 842 GLU A C 1
ATOM 6277 O O . GLU A 1 842 ? 6.061 7.913 26.244 1.00 74.25 842 GLU A O 1
ATOM 6282 N N . LEU A 1 843 ? 5.972 8.164 24.007 1.00 79.75 843 LEU A N 1
ATOM 6283 C CA . LEU A 1 843 ? 7.426 8.299 23.795 1.00 79.75 843 LEU A CA 1
ATOM 6284 C C . LEU A 1 843 ? 7.872 9.705 23.351 1.00 79.75 843 LEU A C 1
ATOM 6286 O O . LEU A 1 843 ? 9.075 9.991 23.332 1.00 79.75 843 LEU A O 1
ATOM 6290 N N . GLY A 1 844 ? 6.920 10.581 23.028 1.00 85.12 844 GLY A N 1
ATOM 6291 C CA . GLY A 1 844 ? 7.163 11.908 22.470 1.00 85.12 844 GLY A CA 1
ATOM 6292 C C . GLY A 1 844 ? 7.726 12.936 23.451 1.00 85.12 844 GLY A C 1
ATOM 6293 O O . GLY A 1 844 ? 7.987 12.682 24.634 1.00 85.12 844 GLY A O 1
ATOM 6294 N N . LEU A 1 845 ? 7.893 14.164 22.956 1.00 88.94 845 LEU A N 1
ATOM 6295 C CA . LEU A 1 845 ? 8.519 15.271 23.681 1.00 88.94 845 LEU A CA 1
ATOM 6296 C C . LEU A 1 845 ? 7.803 15.604 25.001 1.00 88.94 845 LEU A C 1
ATOM 6298 O O . LEU A 1 845 ? 8.465 16.021 25.954 1.00 88.94 845 LEU A O 1
ATOM 6302 N N . ALA A 1 846 ? 6.483 15.410 25.082 1.00 84.44 846 ALA A N 1
ATOM 6303 C CA . ALA A 1 846 ? 5.701 15.635 26.298 1.00 84.44 846 ALA A CA 1
ATOM 6304 C C . ALA A 1 846 ? 6.074 14.644 27.417 1.00 84.44 846 ALA A C 1
ATOM 6306 O O . ALA A 1 846 ? 6.410 15.056 28.531 1.00 84.44 846 ALA A O 1
ATOM 6307 N N . SER A 1 847 ? 6.090 13.350 27.101 1.00 82.69 847 SER A N 1
ATOM 6308 C CA . SER A 1 847 ? 6.382 12.261 28.043 1.00 82.69 847 SER A CA 1
ATOM 6309 C C . SER A 1 847 ? 7.860 12.235 28.428 1.00 82.69 847 SER A C 1
ATOM 6311 O O . SER A 1 847 ? 8.204 12.089 29.605 1.00 82.69 847 SER A O 1
ATOM 6313 N N . LEU A 1 848 ? 8.740 12.532 27.466 1.00 88.94 848 LEU A N 1
ATOM 6314 C CA . LEU A 1 848 ? 10.152 12.801 27.715 1.00 88.94 848 LEU A CA 1
ATOM 6315 C C . LEU A 1 848 ? 10.338 13.988 28.679 1.00 88.94 848 LEU A C 1
ATOM 6317 O O . LEU A 1 848 ? 11.162 13.916 29.592 1.00 88.94 848 LEU A O 1
ATOM 6321 N N . ALA A 1 849 ? 9.571 15.072 28.510 1.00 88.62 849 ALA A N 1
ATOM 6322 C CA . ALA A 1 849 ? 9.644 16.250 29.372 1.00 88.62 849 ALA A CA 1
ATOM 6323 C C . ALA A 1 849 ? 9.155 15.989 30.806 1.00 88.62 849 ALA A C 1
ATOM 6325 O O . ALA A 1 849 ? 9.748 16.520 31.751 1.00 88.62 849 ALA A O 1
ATOM 6326 N N . GLU A 1 850 ? 8.133 15.147 30.990 1.00 88.81 850 GLU A N 1
ATOM 6327 C CA . GLU A 1 850 ? 7.698 14.704 32.318 1.00 88.81 850 GLU A CA 1
ATOM 6328 C C . GLU A 1 850 ? 8.750 13.810 32.993 1.00 88.81 850 GLU A C 1
ATOM 6330 O O . GLU A 1 850 ? 9.217 14.154 34.083 1.00 88.81 850 GLU A O 1
ATOM 6335 N N . LEU A 1 851 ? 9.194 12.731 32.333 1.00 90.69 851 LEU A N 1
ATOM 6336 C CA . LEU A 1 851 ? 10.160 11.769 32.886 1.00 90.69 851 LEU A CA 1
ATOM 6337 C C . LEU A 1 851 ? 11.487 12.425 33.305 1.00 90.69 851 LEU A C 1
ATOM 6339 O O . LEU A 1 851 ? 12.082 12.048 34.317 1.00 90.69 851 LEU A O 1
ATOM 6343 N N . TYR A 1 852 ? 11.944 13.422 32.545 1.00 92.94 852 TYR A N 1
ATOM 6344 C CA . TYR A 1 852 ? 13.184 14.153 32.811 1.00 92.94 852 TYR A CA 1
ATOM 6345 C C . TYR A 1 852 ? 13.011 15.435 33.644 1.00 92.94 852 TYR A C 1
ATOM 6347 O O . TYR A 1 852 ? 13.995 16.146 33.860 1.00 92.94 852 TYR A O 1
ATOM 6355 N N . GLU A 1 853 ? 11.796 15.767 34.097 1.00 91.38 853 GLU A N 1
ATOM 6356 C CA . GLU A 1 853 ? 11.439 17.048 34.736 1.00 91.38 853 GLU A CA 1
ATOM 6357 C C . GLU A 1 853 ? 11.909 18.305 33.952 1.00 91.38 853 GLU A C 1
ATOM 6359 O O . GLU A 1 853 ? 12.116 19.380 34.534 1.00 91.38 853 GLU A O 1
ATOM 6364 N N . MET A 1 854 ? 12.107 18.211 32.631 1.00 86.56 854 MET A N 1
ATOM 6365 C CA . MET A 1 854 ? 12.533 19.347 31.804 1.00 86.56 854 MET A CA 1
ATOM 6366 C C . MET A 1 854 ? 11.328 20.170 31.341 1.00 86.56 854 MET A C 1
ATOM 6368 O O . MET A 1 854 ? 10.250 19.643 31.093 1.00 86.56 854 MET A O 1
ATOM 6372 N N . LYS A 1 855 ? 11.492 21.494 31.258 1.00 87.19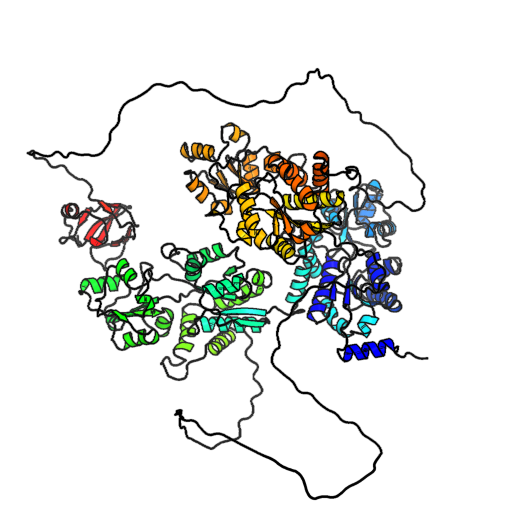 855 LYS A N 1
ATOM 6373 C CA . LYS A 1 855 ? 10.405 22.426 30.910 1.00 87.19 855 LYS A CA 1
ATOM 6374 C C . LYS A 1 855 ? 10.902 23.471 29.911 1.00 87.19 855 LYS A C 1
ATOM 6376 O O . LYS A 1 855 ? 11.194 24.594 30.330 1.00 87.19 855 LYS A O 1
ATOM 6381 N N . PRO A 1 856 ? 11.078 23.096 28.628 1.00 87.94 856 PRO A N 1
ATOM 6382 C CA . PRO A 1 856 ? 11.410 24.049 27.573 1.00 87.94 856 PRO A CA 1
ATOM 6383 C C . PRO A 1 856 ? 10.312 25.109 27.427 1.00 87.94 856 PRO A C 1
ATOM 6385 O O . PRO A 1 856 ? 9.155 24.896 27.797 1.00 87.94 856 PRO A O 1
ATOM 6388 N N . SER A 1 857 ? 10.681 26.276 26.907 1.00 85.81 857 SER A N 1
ATOM 6389 C CA . SER A 1 857 ? 9.710 27.289 26.505 1.00 85.81 857 SER A CA 1
ATOM 6390 C C . SER A 1 857 ? 8.986 26.834 25.232 1.00 85.81 857 SER A C 1
ATOM 6392 O O . SER A 1 857 ? 9.639 26.306 24.336 1.00 85.81 857 SER A O 1
ATOM 6394 N N . PRO A 1 858 ? 7.685 27.124 25.054 1.00 85.38 858 PRO A N 1
ATOM 6395 C CA . PRO A 1 858 ? 7.041 26.988 23.746 1.00 85.38 858 PRO A CA 1
ATOM 6396 C C . PRO A 1 858 ? 7.744 27.806 22.647 1.00 85.38 858 PRO A C 1
ATOM 6398 O O . PRO A 1 858 ? 7.679 27.450 21.481 1.00 85.38 858 PRO A O 1
ATOM 6401 N N . GLU A 1 859 ? 8.453 28.882 23.014 1.00 84.00 859 GLU A N 1
ATOM 6402 C CA . GLU A 1 859 ? 9.262 29.696 22.090 1.00 84.00 859 GLU A CA 1
ATOM 6403 C C . GLU A 1 859 ? 10.627 29.068 21.730 1.00 84.00 859 GLU A C 1
ATOM 6405 O O . GLU A 1 859 ? 11.346 29.634 20.909 1.00 84.00 859 GLU A O 1
ATOM 6410 N N . SER A 1 860 ? 11.019 27.950 22.357 1.00 88.94 860 SER A N 1
ATOM 6411 C CA . SER A 1 860 ? 12.275 27.229 22.079 1.00 88.94 860 SER A CA 1
ATOM 6412 C C . SER A 1 860 ? 12.080 25.835 21.477 1.00 88.94 860 SER A C 1
ATOM 6414 O O . SER A 1 860 ? 13.069 25.145 21.229 1.00 88.94 860 SER A O 1
ATOM 6416 N N . ILE A 1 861 ? 10.832 25.444 21.201 1.00 94.00 861 ILE A N 1
ATOM 6417 C CA . ILE A 1 861 ? 10.489 24.255 20.415 1.00 94.00 861 ILE A CA 1
ATOM 6418 C C . ILE A 1 861 ? 10.212 24.702 18.976 1.00 94.00 861 ILE A C 1
ATOM 6420 O O . ILE A 1 861 ? 9.516 25.696 18.759 1.00 94.00 861 ILE A O 1
ATOM 6424 N N . VAL A 1 862 ? 10.759 23.986 17.995 1.00 91.38 862 VAL A N 1
ATOM 6425 C CA . VAL A 1 862 ? 10.541 24.239 16.566 1.00 91.38 862 VAL A CA 1
ATOM 6426 C C . VAL A 1 862 ? 10.079 22.949 15.903 1.00 91.38 862 VAL A C 1
ATOM 6428 O O . VAL A 1 862 ? 10.727 21.917 16.053 1.00 91.38 862 VAL A O 1
ATOM 6431 N N . LEU A 1 863 ? 8.966 23.028 15.178 1.00 91.19 863 LEU A N 1
ATOM 6432 C CA . LEU A 1 863 ? 8.418 21.916 14.408 1.00 91.19 863 LEU A CA 1
ATOM 6433 C C . LEU A 1 863 ? 8.997 21.987 12.991 1.00 91.19 863 LEU A C 1
ATOM 6435 O O . LEU A 1 863 ? 8.914 23.041 12.353 1.00 91.19 863 LEU A O 1
ATOM 6439 N N . LEU A 1 864 ? 9.655 20.913 12.557 1.00 88.50 864 LEU A N 1
ATOM 6440 C CA . LEU A 1 864 ? 10.357 20.775 11.275 1.00 88.50 864 LEU A CA 1
ATOM 6441 C C . LEU A 1 864 ? 10.141 19.356 10.738 1.00 88.50 864 LEU A C 1
ATOM 6443 O O . LEU A 1 864 ? 10.049 18.421 11.526 1.00 88.50 864 LEU A O 1
ATOM 6447 N N . ALA A 1 865 ? 10.153 19.166 9.418 1.00 83.88 865 ALA A N 1
ATOM 6448 C CA . ALA A 1 865 ? 10.248 17.813 8.862 1.00 83.88 865 ALA A CA 1
ATOM 6449 C C . ALA A 1 865 ? 11.592 17.170 9.261 1.00 83.88 865 ALA A C 1
ATOM 6451 O O . ALA A 1 865 ? 12.599 17.882 9.322 1.00 83.88 865 ALA A O 1
ATOM 6452 N N . ASP A 1 866 ? 11.639 15.847 9.478 1.00 82.62 866 ASP A N 1
ATOM 6453 C CA . ASP A 1 866 ? 12.852 15.119 9.913 1.00 82.62 866 ASP A CA 1
ATOM 6454 C C . ASP A 1 866 ? 14.099 15.556 9.137 1.00 82.62 866 ASP A C 1
ATOM 6456 O O . ASP A 1 866 ? 15.108 15.967 9.709 1.00 82.62 866 ASP A O 1
ATOM 6460 N N . ASP A 1 867 ? 13.987 15.572 7.812 1.00 83.50 867 ASP A N 1
ATOM 6461 C CA . ASP A 1 867 ? 15.058 15.907 6.880 1.00 83.50 867 ASP A CA 1
ATOM 6462 C C . ASP A 1 867 ? 15.578 17.361 7.029 1.00 83.50 867 ASP A C 1
ATOM 6464 O O . ASP A 1 867 ? 16.732 17.670 6.712 1.00 83.50 867 ASP A O 1
ATOM 6468 N N . GLU A 1 868 ? 14.762 18.282 7.551 1.00 91.00 868 GLU A N 1
ATOM 6469 C CA . GLU A 1 868 ? 15.179 19.636 7.934 1.00 91.00 868 GLU A CA 1
ATOM 6470 C C . GLU A 1 868 ? 15.861 19.668 9.314 1.00 91.00 868 GLU A C 1
ATOM 6472 O O . GLU A 1 868 ? 16.832 20.410 9.478 1.00 91.00 868 GLU A O 1
ATOM 6477 N N . ILE A 1 869 ? 15.453 18.829 10.279 1.00 94.25 869 ILE A N 1
ATOM 6478 C CA . ILE A 1 869 ? 16.067 18.752 11.623 1.00 94.25 869 ILE A CA 1
ATOM 6479 C C . ILE A 1 869 ? 17.568 18.452 11.522 1.00 94.25 869 ILE A C 1
ATOM 6481 O O . ILE A 1 869 ? 18.385 19.151 12.135 1.00 94.25 869 ILE A O 1
ATOM 6485 N N . TYR A 1 870 ? 17.956 17.463 10.708 1.00 92.69 870 TYR A N 1
ATOM 6486 C CA . TYR A 1 870 ? 19.367 17.131 10.475 1.00 92.69 870 TYR A CA 1
ATOM 6487 C C . TYR A 1 870 ? 20.139 18.336 9.905 1.00 92.69 870 TYR A C 1
ATOM 6489 O O . TYR A 1 870 ? 21.234 18.664 10.381 1.00 92.69 870 TYR A O 1
ATOM 6497 N N . ARG A 1 871 ? 19.577 19.030 8.903 1.00 90.06 871 ARG A N 1
ATOM 6498 C CA . ARG A 1 871 ? 20.208 20.209 8.277 1.00 90.06 871 ARG A CA 1
ATOM 6499 C C . ARG A 1 871 ? 20.367 21.355 9.280 1.00 90.06 871 ARG A C 1
ATOM 6501 O O . ARG A 1 871 ? 21.454 21.929 9.376 1.00 90.06 871 ARG A O 1
ATOM 6508 N N . SER A 1 872 ? 19.341 21.615 10.088 1.00 93.44 872 SER A N 1
ATOM 6509 C CA . SER A 1 872 ? 19.349 22.641 11.133 1.00 93.44 872 SER A CA 1
ATOM 6510 C C . SER A 1 872 ? 20.288 22.327 12.304 1.00 93.44 872 SER A C 1
ATOM 6512 O O . SER A 1 872 ? 20.881 23.240 12.886 1.00 93.44 872 SER A O 1
ATOM 6514 N N . LEU A 1 873 ? 20.513 21.050 12.632 1.00 94.38 873 LEU A N 1
ATOM 6515 C CA . LEU A 1 873 ? 21.586 20.641 13.546 1.00 94.38 873 LEU A CA 1
ATOM 6516 C C . LEU A 1 873 ? 22.979 20.953 12.973 1.00 94.38 873 LEU A C 1
ATOM 6518 O O . LEU A 1 873 ? 23.874 21.379 13.709 1.00 94.38 873 LEU A O 1
ATOM 6522 N N . ARG A 1 874 ? 23.182 20.747 11.666 1.00 89.00 874 ARG A N 1
ATOM 6523 C CA . ARG A 1 874 ? 24.479 20.933 10.994 1.00 89.00 874 ARG A CA 1
ATOM 6524 C C . ARG A 1 874 ? 24.838 22.400 10.757 1.00 89.00 874 ARG A C 1
ATOM 6526 O O . ARG A 1 874 ? 26.009 22.755 10.913 1.00 89.00 874 ARG A O 1
ATOM 6533 N N . ASP A 1 875 ? 23.872 23.253 10.418 1.00 89.44 875 ASP A N 1
ATOM 6534 C CA . ASP A 1 875 ? 24.104 24.696 10.254 1.00 89.44 875 ASP A CA 1
ATOM 6535 C C . ASP A 1 875 ? 24.078 25.485 11.582 1.00 89.44 875 ASP A C 1
ATOM 6537 O O . ASP A 1 875 ? 24.649 26.579 11.668 1.00 89.44 875 ASP A O 1
ATOM 6541 N N . GLY A 1 876 ? 23.511 24.894 12.640 1.00 87.12 876 GLY A N 1
ATOM 6542 C CA . GLY A 1 876 ? 23.421 25.473 13.979 1.00 87.12 876 GLY A CA 1
ATOM 6543 C C . GLY A 1 876 ? 22.227 26.408 14.182 1.00 87.12 876 GLY A C 1
ATOM 6544 O O . GLY A 1 876 ? 22.262 27.232 15.098 1.00 87.12 876 GLY A O 1
ATOM 6545 N N . THR A 1 877 ? 21.191 26.309 13.345 1.00 89.19 877 THR A N 1
ATOM 6546 C CA . THR A 1 877 ? 19.863 26.883 13.622 1.00 89.19 877 THR A CA 1
ATOM 6547 C C . THR A 1 877 ? 19.099 26.087 14.681 1.00 89.19 877 THR A C 1
ATOM 6549 O O . THR A 1 877 ? 18.293 26.678 15.397 1.00 89.19 877 THR A O 1
ATOM 6552 N N . CYS A 1 878 ? 19.417 24.800 14.856 1.00 93.75 878 CYS A N 1
ATOM 6553 C CA . CYS A 1 878 ? 18.973 23.982 15.981 1.00 93.75 878 CYS A CA 1
ATOM 6554 C C . CYS A 1 878 ? 20.122 23.658 16.953 1.00 93.75 878 CYS A C 1
ATOM 6556 O O . CYS A 1 878 ? 21.258 23.430 16.528 1.00 93.75 878 CYS A O 1
ATOM 6558 N N . ASP A 1 879 ? 19.838 23.587 18.260 1.00 95.06 879 ASP A N 1
ATOM 6559 C CA . ASP A 1 879 ? 20.801 23.088 19.250 1.00 95.06 879 ASP A CA 1
ATOM 6560 C C . ASP A 1 879 ? 20.666 21.570 19.474 1.00 95.06 879 ASP A C 1
ATOM 6562 O O . ASP A 1 879 ? 21.676 20.894 19.691 1.00 95.06 879 ASP A O 1
ATOM 6566 N N . VAL A 1 880 ? 19.429 21.055 19.455 1.00 96.88 880 VAL A N 1
ATOM 6567 C CA . VAL A 1 880 ? 19.057 19.671 19.796 1.00 96.88 880 VAL A CA 1
ATOM 6568 C C . VAL A 1 880 ? 17.951 19.193 18.857 1.00 96.88 880 VAL A C 1
ATOM 6570 O O . VAL A 1 880 ? 16.918 19.846 18.787 1.00 96.88 880 VAL A O 1
ATOM 6573 N N . GLY A 1 881 ? 18.126 18.063 18.175 1.00 96.75 881 GLY A N 1
ATOM 6574 C CA . GLY A 1 881 ? 17.151 17.545 17.208 1.00 96.75 881 GLY A CA 1
ATOM 6575 C C . GLY A 1 881 ? 16.759 16.091 17.463 1.00 96.75 881 GLY A C 1
ATOM 6576 O O . GLY A 1 881 ? 17.613 15.312 17.895 1.00 96.75 881 GLY A O 1
ATOM 6577 N N . LYS A 1 882 ? 15.501 15.723 17.180 1.00 96.06 882 LYS A N 1
ATOM 6578 C CA . LYS A 1 882 ? 15.084 14.318 17.008 1.00 96.06 882 LYS A CA 1
ATOM 6579 C C . LYS A 1 882 ? 15.777 13.721 15.784 1.00 96.06 882 LYS A C 1
ATOM 6581 O O . LYS A 1 882 ? 15.871 14.375 14.751 1.00 96.06 882 LYS A O 1
ATOM 6586 N N . ILE A 1 883 ? 16.291 12.502 15.931 1.00 94.50 883 ILE A N 1
ATOM 6587 C CA . ILE A 1 883 ? 16.947 11.716 14.879 1.00 94.50 883 ILE A CA 1
ATOM 6588 C C . ILE A 1 883 ? 16.603 10.225 15.028 1.00 94.50 883 ILE A C 1
ATOM 6590 O O . ILE A 1 883 ? 16.278 9.765 16.127 1.00 94.50 883 ILE A O 1
ATOM 6594 N N . SER A 1 884 ? 16.725 9.451 13.948 1.00 92.44 884 SER A N 1
ATOM 6595 C CA . SER A 1 884 ? 17.008 8.012 14.054 1.00 92.44 884 SER A CA 1
ATOM 6596 C C . SER A 1 884 ? 18.476 7.807 14.446 1.00 92.44 884 SER A C 1
ATOM 6598 O O . SER A 1 884 ? 19.358 8.529 13.974 1.00 92.44 884 SER A O 1
ATOM 6600 N N . ARG A 1 885 ? 18.754 6.828 15.316 1.00 92.00 885 ARG A N 1
ATOM 6601 C CA . ARG A 1 885 ? 20.110 6.530 15.823 1.00 92.00 885 ARG A CA 1
ATOM 6602 C C . ARG A 1 885 ? 21.027 5.870 14.790 1.00 92.00 885 ARG A C 1
ATOM 6604 O O . ARG A 1 885 ? 22.238 5.852 15.007 1.00 92.00 885 ARG A O 1
ATOM 6611 N N . THR A 1 886 ? 20.461 5.325 13.718 1.00 92.81 886 THR A N 1
ATOM 6612 C CA . THR A 1 886 ? 21.143 4.517 12.690 1.00 92.81 886 THR A CA 1
ATOM 6613 C C . THR A 1 886 ? 21.268 5.230 11.341 1.00 92.81 886 THR A C 1
ATOM 6615 O O . THR A 1 886 ? 21.999 4.761 10.470 1.00 92.81 886 THR A O 1
ATOM 6618 N N . ASP A 1 887 ? 20.637 6.400 11.198 1.00 92.31 887 ASP A N 1
ATOM 6619 C CA . ASP A 1 887 ? 20.755 7.298 10.044 1.00 92.31 887 ASP A CA 1
ATOM 6620 C C . ASP A 1 887 ? 22.224 7.646 9.736 1.00 92.31 887 ASP A C 1
ATOM 6622 O O . ASP A 1 887 ? 22.989 8.061 10.619 1.00 92.31 887 ASP A O 1
ATOM 6626 N N . ALA A 1 888 ? 22.617 7.518 8.465 1.00 90.62 888 ALA A N 1
ATOM 6627 C CA . ALA A 1 888 ? 23.977 7.754 7.985 1.00 90.62 888 ALA A CA 1
ATOM 6628 C C . ALA A 1 888 ? 24.596 9.097 8.421 1.00 90.62 888 ALA A C 1
ATOM 6630 O O . ALA A 1 888 ? 25.802 9.200 8.686 1.00 90.62 888 ALA A O 1
ATOM 6631 N N . ARG A 1 889 ? 23.780 10.151 8.527 1.00 92.19 889 ARG A N 1
ATOM 6632 C CA . ARG A 1 889 ? 24.213 11.518 8.851 1.00 92.19 889 ARG A CA 1
ATOM 6633 C C . ARG A 1 889 ? 24.662 11.643 10.301 1.00 92.19 889 ARG A C 1
ATOM 6635 O O . ARG A 1 889 ? 25.462 12.529 10.603 1.00 92.19 889 ARG A O 1
ATOM 6642 N N . VAL A 1 890 ? 24.225 10.750 11.194 1.00 91.81 890 VAL A N 1
ATOM 6643 C CA . VAL A 1 890 ? 24.694 10.710 12.589 1.00 91.81 890 VAL A CA 1
ATOM 6644 C C . VAL A 1 890 ? 26.206 10.481 12.632 1.00 91.81 890 VAL A C 1
ATOM 6646 O O . VAL A 1 890 ? 26.930 11.283 13.232 1.00 91.81 890 VAL A O 1
ATOM 6649 N N . GLY A 1 891 ? 26.689 9.452 11.928 1.00 86.69 891 GLY A N 1
ATOM 6650 C CA . GLY A 1 891 ? 28.118 9.163 11.782 1.00 86.69 891 GLY A CA 1
ATOM 6651 C C . GLY A 1 891 ? 28.829 10.222 10.938 1.00 86.69 891 GLY A C 1
ATOM 6652 O O . GLY A 1 891 ? 29.746 10.900 11.418 1.00 86.69 891 GLY A O 1
ATOM 6653 N N . ALA A 1 892 ? 28.358 10.437 9.704 1.00 87.81 892 ALA A N 1
ATOM 6654 C CA . ALA A 1 892 ? 29.019 11.302 8.726 1.00 87.81 892 ALA A CA 1
ATOM 6655 C C . ALA A 1 892 ? 29.168 12.764 9.196 1.00 87.81 892 ALA A C 1
ATOM 6657 O O . ALA A 1 892 ? 30.214 13.387 8.982 1.00 87.81 892 ALA A O 1
ATOM 6658 N N . TRP A 1 893 ? 28.156 13.325 9.869 1.00 89.81 893 TRP A N 1
ATOM 6659 C CA . TRP A 1 893 ? 28.170 14.712 10.364 1.00 89.81 893 TRP A CA 1
ATOM 6660 C C . TRP A 1 893 ? 28.634 14.816 11.830 1.00 89.81 893 TRP A C 1
ATOM 6662 O O . TRP A 1 893 ? 28.676 15.913 12.396 1.00 89.81 893 TRP A O 1
ATOM 6672 N N . GLN A 1 894 ? 29.057 13.692 12.425 1.00 89.94 894 GLN A N 1
ATOM 6673 C CA . GLN A 1 894 ? 29.600 13.575 13.785 1.00 89.94 894 GLN A CA 1
ATOM 6674 C C . GLN A 1 894 ? 28.622 14.067 14.866 1.00 89.94 894 GLN A C 1
ATOM 6676 O O . GLN A 1 894 ? 29.026 14.656 15.878 1.00 89.94 894 GLN A O 1
ATOM 6681 N N . LEU A 1 895 ? 27.323 13.844 14.649 1.00 93.69 895 LEU A N 1
ATOM 6682 C CA . LEU A 1 895 ? 26.285 14.203 15.608 1.00 93.69 895 LEU A CA 1
ATOM 6683 C C . LEU A 1 895 ? 26.481 13.393 16.895 1.00 93.69 895 LEU A C 1
ATOM 6685 O O . LEU A 1 895 ? 26.759 12.198 16.886 1.00 93.69 895 LEU A O 1
ATOM 6689 N N . THR A 1 896 ? 26.360 14.059 18.039 1.00 94.62 896 THR A N 1
ATOM 6690 C CA . THR A 1 896 ? 26.377 13.394 19.341 1.00 94.62 896 THR A CA 1
ATOM 6691 C C . THR A 1 896 ? 24.940 13.085 19.730 1.00 94.62 896 THR A C 1
ATOM 6693 O O . THR A 1 896 ? 24.239 13.977 20.203 1.00 94.62 896 THR A O 1
ATOM 6696 N N . VAL A 1 897 ? 24.518 11.832 19.548 1.00 95.12 897 VAL A N 1
ATOM 6697 C CA . VAL A 1 897 ? 23.324 11.295 20.220 1.00 95.12 897 VAL A CA 1
ATOM 6698 C C . VAL A 1 897 ? 23.512 11.452 21.733 1.00 95.12 897 VAL A C 1
ATOM 6700 O O . VAL A 1 897 ? 24.617 11.256 22.248 1.00 95.12 897 VAL A O 1
ATOM 6703 N N . LEU A 1 898 ? 22.462 11.871 22.434 1.00 95.44 898 LEU A N 1
ATOM 6704 C CA . LEU A 1 898 ? 22.474 12.042 23.881 1.00 95.44 898 LEU A CA 1
ATOM 6705 C C . LEU A 1 898 ? 22.158 10.711 24.570 1.00 95.44 898 LEU A C 1
ATOM 6707 O O . LEU A 1 898 ? 21.126 10.102 24.300 1.00 95.44 898 LEU A O 1
ATOM 6711 N N . ASP A 1 899 ? 23.021 10.292 25.497 1.00 93.62 899 ASP A N 1
ATOM 6712 C CA . ASP A 1 899 ? 22.784 9.120 26.344 1.00 93.62 899 ASP A CA 1
ATOM 6713 C C . ASP A 1 899 ? 21.451 9.263 27.105 1.00 93.62 899 ASP A C 1
ATOM 6715 O O . ASP A 1 899 ? 21.176 10.311 27.708 1.00 93.62 899 ASP A O 1
ATOM 6719 N N . ASP A 1 900 ? 20.677 8.178 27.151 1.00 92.94 900 ASP A N 1
ATOM 6720 C CA . ASP A 1 900 ? 19.421 8.042 27.894 1.00 92.94 900 ASP A CA 1
ATOM 6721 C C . ASP A 1 900 ? 19.641 7.251 29.206 1.00 92.94 900 ASP A C 1
ATOM 6723 O O . ASP A 1 900 ? 19.565 6.021 29.222 1.00 92.94 900 ASP A O 1
ATOM 6727 N N . PRO A 1 901 ? 19.980 7.920 30.328 1.00 92.50 901 PRO A N 1
ATOM 6728 C CA . PRO A 1 901 ? 20.222 7.255 31.610 1.00 92.50 901 PRO A CA 1
ATOM 6729 C C . PRO A 1 901 ? 18.959 6.890 32.408 1.00 92.50 901 PRO A C 1
ATOM 6731 O O . PRO A 1 901 ? 19.113 6.316 33.489 1.00 92.50 901 PRO A O 1
ATOM 6734 N N . LEU A 1 902 ? 17.750 7.253 31.955 1.00 91.00 902 LEU A N 1
ATOM 6735 C CA . LEU A 1 902 ? 16.494 6.895 32.635 1.00 91.00 902 LEU A CA 1
ATOM 6736 C C . LEU A 1 902 ? 15.724 5.788 31.903 1.00 91.00 902 LEU A C 1
ATOM 6738 O O . LEU A 1 902 ? 14.992 5.049 32.558 1.00 91.00 902 LEU A O 1
ATOM 6742 N N . GLY A 1 903 ? 15.938 5.633 30.596 1.00 88.56 903 GLY A N 1
ATOM 6743 C CA . GLY A 1 903 ? 15.151 4.758 29.740 1.00 88.56 903 GLY A CA 1
ATOM 6744 C C . GLY A 1 903 ? 13.823 5.418 29.388 1.00 88.56 903 GLY A C 1
ATOM 6745 O O . GLY A 1 903 ? 12.776 4.916 29.778 1.00 88.56 903 GLY A O 1
ATOM 6746 N N . ALA A 1 904 ? 13.877 6.553 28.692 1.00 87.25 904 ALA A N 1
ATOM 6747 C CA . ALA A 1 904 ? 12.712 7.097 27.999 1.00 87.25 904 ALA A CA 1
ATOM 6748 C C . ALA A 1 904 ? 12.374 6.264 26.759 1.00 87.25 904 ALA A C 1
ATOM 6750 O O . ALA A 1 904 ? 11.205 6.026 26.476 1.00 87.25 904 ALA A O 1
ATOM 6751 N N . PHE A 1 905 ? 13.399 5.812 26.033 1.00 90.69 905 PHE A N 1
ATOM 6752 C CA . PHE A 1 905 ? 13.214 5.135 24.755 1.00 90.69 905 PHE A CA 1
ATOM 6753 C C . PHE A 1 905 ? 13.303 3.601 24.892 1.00 90.69 905 PHE A C 1
ATOM 6755 O O . PHE A 1 905 ? 14.269 3.089 25.474 1.00 90.69 905 PHE A O 1
ATOM 6762 N N . PRO A 1 906 ? 12.326 2.844 24.358 1.00 91.62 906 PRO A N 1
ATOM 6763 C CA . PRO A 1 906 ? 12.371 1.383 24.305 1.00 91.62 906 PRO A CA 1
ATOM 6764 C C . PRO A 1 906 ? 13.477 0.888 23.364 1.00 91.62 906 PRO A C 1
ATOM 6766 O O . PRO A 1 906 ? 13.880 1.599 22.452 1.00 91.62 906 PRO A O 1
ATOM 6769 N N . ASN A 1 907 ? 13.984 -0.335 23.556 1.00 92.50 907 ASN A N 1
ATOM 6770 C CA . ASN A 1 907 ? 15.133 -0.808 22.777 1.00 92.50 907 ASN A CA 1
ATOM 6771 C C . ASN A 1 907 ? 14.760 -1.655 21.543 1.00 92.50 907 ASN A C 1
ATOM 6773 O O . ASN A 1 907 ? 14.144 -2.721 21.644 1.00 92.50 907 ASN A O 1
ATOM 6777 N N . TYR A 1 908 ? 15.240 -1.203 20.386 1.00 94.56 908 TYR A N 1
ATOM 6778 C CA . TYR A 1 908 ? 15.015 -1.760 19.056 1.00 94.56 908 TYR A CA 1
ATOM 6779 C C . TYR A 1 908 ? 16.347 -2.292 18.488 1.00 94.56 908 TYR A C 1
ATOM 6781 O O . TYR A 1 908 ? 16.827 -1.854 17.445 1.00 94.56 908 TYR A O 1
ATOM 6789 N N . SER A 1 909 ? 16.991 -3.236 19.184 1.00 95.69 909 SER A N 1
ATOM 6790 C CA . SER A 1 909 ? 18.148 -3.962 18.638 1.00 95.69 909 SER A CA 1
ATOM 6791 C C . SER A 1 909 ? 17.693 -5.012 17.610 1.00 95.69 909 SER A C 1
ATOM 6793 O O . SER A 1 909 ? 16.951 -5.921 17.989 1.00 95.69 909 SER A O 1
ATOM 6795 N N . PRO A 1 910 ? 18.155 -4.981 16.346 1.00 96.62 910 PRO A N 1
ATOM 6796 C CA . PRO A 1 910 ? 17.783 -6.001 15.369 1.00 96.62 910 PRO A CA 1
ATOM 6797 C C . PRO A 1 910 ? 18.511 -7.337 15.580 1.00 96.62 910 PRO A C 1
ATOM 6799 O O . PRO A 1 910 ? 19.635 -7.397 16.096 1.00 96.62 910 PRO A O 1
ATOM 6802 N N . ALA A 1 911 ? 17.874 -8.434 15.172 1.00 97.62 911 ALA A N 1
ATOM 6803 C CA . ALA A 1 911 ? 18.387 -9.795 15.294 1.00 97.62 911 ALA A CA 1
ATOM 6804 C C . ALA A 1 911 ? 17.867 -10.717 14.175 1.00 97.62 911 ALA A C 1
ATOM 6806 O O . ALA A 1 911 ? 16.742 -10.532 13.727 1.00 97.62 911 ALA A O 1
ATOM 6807 N N . PRO A 1 912 ? 18.613 -11.760 13.759 1.00 98.12 912 PRO A N 1
ATOM 6808 C CA . PRO A 1 912 ? 18.084 -12.767 12.839 1.00 98.12 912 PRO A CA 1
ATOM 6809 C C . PRO A 1 912 ? 17.066 -13.689 13.536 1.00 98.12 912 PRO A C 1
ATOM 6811 O O . PRO A 1 912 ? 17.376 -14.284 14.574 1.00 98.12 912 PRO A O 1
ATOM 6814 N N . VAL A 1 913 ? 15.886 -13.856 12.941 1.00 98.19 913 VAL A N 1
ATOM 6815 C CA . VAL A 1 913 ? 14.749 -14.636 13.453 1.00 98.19 913 VAL A CA 1
ATOM 6816 C C . VAL A 1 913 ? 14.377 -15.745 12.462 1.00 98.19 913 VAL A C 1
ATOM 6818 O O . VAL A 1 913 ? 14.346 -15.542 11.252 1.00 98.19 913 VAL A O 1
ATOM 6821 N N . THR A 1 914 ? 14.150 -16.956 12.976 1.00 98.06 914 THR A N 1
ATOM 6822 C CA . THR A 1 914 ? 13.946 -18.186 12.185 1.00 98.06 914 THR A CA 1
ATOM 6823 C C . THR A 1 914 ? 13.076 -19.185 12.953 1.00 98.06 914 THR A C 1
ATOM 6825 O O . THR A 1 914 ? 13.051 -19.164 14.183 1.00 98.06 914 THR A O 1
ATOM 6828 N N . ARG A 1 915 ? 12.422 -20.142 12.281 1.00 97.38 915 ARG A N 1
ATOM 6829 C CA . ARG A 1 915 ? 11.768 -21.277 12.973 1.00 97.38 915 ARG A CA 1
ATOM 6830 C C . ARG A 1 915 ? 12.807 -22.253 13.548 1.00 97.38 915 ARG A C 1
ATOM 6832 O O . ARG A 1 915 ? 13.820 -22.540 12.903 1.00 97.38 915 ARG A O 1
ATOM 6839 N N . ASN A 1 916 ? 12.535 -22.854 14.712 1.00 94.69 916 ASN A N 1
ATOM 6840 C CA . ASN A 1 916 ? 13.417 -23.869 15.323 1.00 94.69 916 ASN A CA 1
ATOM 6841 C C . ASN A 1 916 ? 13.649 -25.095 14.417 1.00 94.69 916 ASN A C 1
ATOM 6843 O O . ASN A 1 916 ? 14.697 -25.737 14.492 1.00 94.69 916 ASN A O 1
ATOM 6847 N N . GLU A 1 917 ? 12.696 -25.432 13.544 1.00 94.00 917 GLU A N 1
ATOM 6848 C CA . GLU A 1 917 ? 12.855 -26.530 12.582 1.00 94.00 917 GLU A CA 1
ATOM 6849 C C . GLU A 1 917 ? 13.901 -26.245 11.490 1.00 94.00 917 GLU A C 1
ATOM 6851 O O . GLU A 1 917 ? 14.577 -27.173 11.042 1.00 94.00 917 GLU A O 1
ATOM 6856 N N . VAL A 1 918 ? 14.109 -24.978 11.116 1.00 94.75 918 VAL A N 1
ATOM 6857 C CA . VAL A 1 918 ? 15.172 -24.561 10.187 1.00 94.75 918 VAL A CA 1
ATOM 6858 C C . VAL A 1 918 ? 16.534 -24.674 10.875 1.00 94.75 918 VAL A C 1
ATOM 6860 O O . VAL A 1 918 ? 17.470 -25.216 10.292 1.00 94.75 918 VAL A O 1
ATOM 6863 N N . LEU A 1 919 ? 16.638 -24.286 12.152 1.00 93.38 919 LEU A N 1
ATOM 6864 C CA . LEU A 1 919 ? 17.844 -24.523 12.961 1.00 93.38 919 LEU A CA 1
ATOM 6865 C C . LEU A 1 919 ? 18.143 -26.021 13.142 1.00 93.38 919 LEU A C 1
ATOM 6867 O O . LEU A 1 919 ? 19.301 -26.434 13.088 1.00 93.38 919 LEU A O 1
ATOM 6871 N N . ALA A 1 920 ? 17.113 -26.857 13.299 1.00 92.31 920 ALA A N 1
ATOM 6872 C CA . ALA A 1 920 ? 17.268 -28.311 13.348 1.00 92.31 920 ALA A CA 1
ATOM 6873 C C . ALA A 1 920 ? 17.698 -28.914 11.993 1.00 92.31 920 ALA A C 1
ATOM 6875 O O . ALA A 1 920 ? 18.422 -29.912 11.974 1.00 92.31 920 ALA A O 1
ATOM 6876 N N . ARG A 1 921 ? 17.283 -28.303 10.872 1.00 91.81 921 ARG A N 1
ATOM 6877 C CA . ARG A 1 921 ? 17.702 -28.646 9.500 1.00 91.81 921 ARG A CA 1
ATOM 6878 C C . ARG A 1 921 ? 19.146 -28.206 9.221 1.00 91.81 921 ARG A C 1
ATOM 6880 O O . ARG A 1 921 ? 19.895 -28.956 8.598 1.00 91.81 921 ARG A O 1
ATOM 6887 N N . TYR A 1 922 ? 19.558 -27.048 9.746 1.00 91.56 922 TYR A N 1
ATOM 6888 C CA . TYR A 1 922 ? 20.862 -26.420 9.504 1.00 91.56 922 TYR A CA 1
ATOM 6889 C C . TYR A 1 922 ? 21.608 -26.040 10.810 1.00 91.56 922 TYR A C 1
ATOM 6891 O O . TYR A 1 922 ? 21.778 -24.856 11.105 1.00 91.56 922 TYR A O 1
ATOM 6899 N N . PRO A 1 923 ? 22.134 -27.009 11.596 1.00 85.19 923 PRO A N 1
ATOM 6900 C CA . PRO A 1 923 ? 22.654 -26.744 12.949 1.00 85.19 923 PRO A CA 1
ATOM 6901 C C . PRO A 1 923 ? 23.913 -25.864 13.043 1.00 85.19 923 PRO A C 1
ATOM 6903 O O . PRO A 1 923 ? 24.252 -25.396 14.127 1.00 85.19 923 PRO A O 1
ATOM 6906 N N . GLU A 1 924 ? 24.632 -25.640 11.939 1.00 89.62 924 GLU A N 1
ATOM 6907 C CA . GLU A 1 924 ? 25.755 -24.689 11.882 1.00 89.62 924 GLU A CA 1
ATOM 6908 C C . GLU A 1 924 ? 25.315 -23.254 11.520 1.00 89.62 924 GLU A C 1
ATOM 6910 O O . GLU A 1 924 ? 26.153 -22.350 11.510 1.00 89.62 924 GLU A O 1
ATOM 6915 N N . MET A 1 925 ? 24.032 -23.016 11.216 1.00 93.62 925 MET A N 1
ATOM 6916 C CA . MET A 1 925 ? 23.515 -21.701 10.819 1.00 93.62 925 MET A CA 1
ATOM 6917 C C . MET A 1 925 ? 23.539 -20.705 11.987 1.00 93.62 925 MET A C 1
ATOM 6919 O O . MET A 1 925 ? 24.086 -19.611 11.839 1.00 93.62 925 MET A O 1
ATOM 6923 N N . GLU A 1 926 ? 23.042 -21.104 13.167 1.00 93.81 926 GLU A N 1
ATOM 6924 C CA . GLU A 1 926 ? 22.997 -20.250 14.370 1.00 93.81 926 GLU A CA 1
ATOM 6925 C C . GLU A 1 926 ? 24.380 -19.681 14.710 1.00 93.81 926 GLU A C 1
ATOM 6927 O O . GLU A 1 926 ? 24.531 -18.477 14.900 1.00 93.81 926 GLU A O 1
ATOM 6932 N N . GLN A 1 927 ? 25.414 -20.532 14.728 1.00 92.94 927 GLN A N 1
ATOM 6933 C CA . GLN A 1 927 ? 26.771 -20.122 15.097 1.00 92.94 927 GLN A CA 1
ATOM 6934 C C . GLN A 1 927 ? 27.376 -19.104 14.118 1.00 92.94 927 GLN A C 1
ATOM 6936 O O . GLN A 1 927 ? 28.191 -18.278 14.532 1.00 92.94 927 GLN A O 1
ATOM 6941 N N . ARG A 1 928 ? 27.004 -19.167 12.834 1.00 92.56 928 ARG A N 1
ATOM 6942 C CA . ARG A 1 928 ? 27.509 -18.262 11.791 1.00 92.56 928 ARG A CA 1
ATOM 6943 C C . ARG A 1 928 ? 26.808 -16.913 11.870 1.00 92.56 928 ARG A C 1
ATOM 6945 O O . ARG A 1 928 ? 27.477 -15.895 11.999 1.00 92.56 928 ARG A O 1
ATOM 6952 N N . LEU A 1 929 ? 25.477 -16.912 11.896 1.00 96.25 929 LEU A N 1
ATOM 6953 C CA . LEU A 1 929 ? 24.677 -15.690 12.002 1.00 96.25 929 LEU A CA 1
ATOM 6954 C C . LEU A 1 929 ? 24.942 -14.946 13.327 1.00 96.25 929 LEU A C 1
ATOM 6956 O O . LEU A 1 929 ? 25.122 -13.731 13.332 1.00 96.25 929 LEU A O 1
ATOM 6960 N N . ALA A 1 930 ? 25.113 -15.669 14.441 1.00 95.81 930 ALA A N 1
ATOM 6961 C CA . ALA A 1 930 ? 25.459 -15.090 15.744 1.00 95.81 930 ALA A CA 1
ATOM 6962 C C . ALA A 1 930 ? 26.870 -14.459 15.832 1.00 95.81 930 ALA A C 1
ATOM 6964 O O . ALA A 1 930 ? 27.234 -13.928 16.889 1.00 95.81 930 ALA A O 1
ATOM 6965 N N . ALA A 1 931 ? 27.673 -14.521 14.761 1.00 94.56 931 ALA A N 1
ATOM 6966 C CA . ALA A 1 931 ? 28.946 -13.811 14.651 1.00 94.56 931 ALA A CA 1
ATOM 6967 C C . ALA A 1 931 ? 28.796 -12.360 14.150 1.00 94.56 931 ALA A C 1
ATOM 6969 O O . ALA A 1 931 ? 29.692 -11.562 14.411 1.00 94.56 931 ALA A O 1
ATOM 6970 N N . LEU A 1 932 ? 27.680 -12.010 13.491 1.00 94.19 932 LEU A N 1
ATOM 6971 C CA . LEU A 1 932 ? 27.408 -10.659 12.975 1.00 94.19 932 LEU A CA 1
ATOM 6972 C C . LEU A 1 932 ? 27.151 -9.654 14.104 1.00 94.19 932 LEU A C 1
ATOM 6974 O O . LEU A 1 932 ? 27.791 -8.608 14.184 1.00 94.19 932 LEU A O 1
ATOM 6978 N N . GLY A 1 933 ? 26.237 -9.997 15.015 1.00 93.56 933 GLY A N 1
ATOM 6979 C CA . GLY A 1 933 ? 25.712 -9.065 16.015 1.00 93.56 933 GLY A CA 1
ATOM 6980 C C . GLY A 1 933 ? 26.742 -8.324 16.897 1.00 93.56 933 GLY A C 1
ATOM 6981 O O . GLY A 1 933 ? 26.548 -7.143 17.177 1.00 93.56 933 GLY A O 1
ATOM 6982 N N . PRO A 1 934 ? 27.866 -8.943 17.317 1.00 94.94 934 PRO A N 1
ATOM 6983 C CA . PRO A 1 934 ? 28.935 -8.266 18.070 1.00 94.94 934 PRO A CA 1
ATOM 6984 C C . PRO A 1 934 ? 29.784 -7.263 17.282 1.00 94.94 934 PRO A C 1
ATOM 6986 O O . PRO A 1 934 ? 30.618 -6.595 17.889 1.00 94.94 934 PRO A O 1
ATOM 6989 N N . LEU A 1 935 ? 29.655 -7.237 15.954 1.00 95.88 935 LEU A N 1
ATOM 6990 C CA . LEU A 1 935 ? 30.446 -6.393 15.054 1.00 95.88 935 LEU A CA 1
ATOM 6991 C C . LEU A 1 935 ? 29.648 -5.172 14.587 1.00 95.88 935 LEU A C 1
ATOM 6993 O O . LEU A 1 935 ? 30.231 -4.122 14.352 1.00 95.88 935 LEU A O 1
ATOM 6997 N N . LEU A 1 936 ? 28.322 -5.303 14.500 1.00 95.31 936 LEU A N 1
ATOM 6998 C CA . LEU A 1 936 ? 27.397 -4.208 14.224 1.00 95.31 936 LEU A CA 1
ATOM 6999 C C . LEU A 1 936 ? 27.172 -3.386 15.508 1.00 95.31 936 LEU A C 1
ATOM 7001 O O . LEU A 1 936 ? 26.299 -3.707 16.319 1.00 95.31 936 LEU A O 1
ATOM 7005 N N . THR A 1 937 ? 28.004 -2.364 15.716 1.00 94.56 937 THR A N 1
ATOM 7006 C CA . THR A 1 937 ? 27.858 -1.320 16.753 1.00 94.56 937 THR A CA 1
ATOM 7007 C C . THR A 1 937 ? 27.219 -0.053 16.154 1.00 94.56 937 THR A C 1
ATOM 7009 O O . THR A 1 937 ? 27.151 0.039 14.928 1.00 94.56 937 THR A O 1
ATOM 7012 N N . PRO A 1 938 ? 26.757 0.930 16.958 1.00 91.25 938 PRO A N 1
ATOM 7013 C CA . PRO A 1 938 ? 26.142 2.160 16.437 1.00 91.25 938 PRO A CA 1
ATOM 7014 C C . PRO A 1 938 ? 27.046 2.934 15.468 1.00 91.25 938 PRO A C 1
ATOM 7016 O O . PRO A 1 938 ? 26.586 3.442 14.449 1.00 91.25 938 PRO A O 1
ATOM 7019 N N . GLU A 1 939 ? 28.349 2.979 15.749 1.00 90.62 939 GLU A N 1
ATOM 7020 C CA . GLU A 1 939 ? 29.339 3.616 14.877 1.00 90.62 939 GLU A CA 1
ATOM 7021 C C . GLU A 1 939 ? 29.505 2.838 13.567 1.00 90.62 939 GLU A C 1
ATOM 7023 O O . GLU A 1 939 ? 29.589 3.428 12.500 1.00 90.62 939 GLU A O 1
ATOM 7028 N N . VAL A 1 940 ? 29.503 1.503 13.639 1.00 94.50 940 VAL A N 1
ATOM 7029 C CA . VAL A 1 940 ? 29.656 0.639 12.464 1.00 94.50 940 VAL A CA 1
ATOM 7030 C C . VAL A 1 940 ? 28.428 0.692 11.557 1.00 94.50 940 VAL A C 1
ATOM 7032 O O . VAL A 1 940 ? 28.602 0.771 10.348 1.00 94.50 940 VAL A O 1
ATOM 7035 N N . ILE A 1 941 ? 27.203 0.645 12.092 1.00 94.31 941 ILE A N 1
ATOM 7036 C CA . ILE A 1 941 ? 26.001 0.673 11.243 1.00 94.31 941 ILE A CA 1
ATOM 7037 C C . ILE A 1 941 ? 25.810 2.046 10.584 1.00 94.31 941 ILE A C 1
ATOM 7039 O O . ILE A 1 941 ? 25.553 2.096 9.387 1.00 94.31 941 ILE A O 1
ATOM 7043 N N . THR A 1 942 ? 26.058 3.150 11.301 1.00 93.25 942 THR A N 1
ATOM 7044 C CA . THR A 1 942 ? 25.996 4.501 10.708 1.00 93.25 942 THR A CA 1
ATOM 7045 C C . THR A 1 942 ? 27.093 4.723 9.659 1.00 93.25 942 THR A C 1
ATOM 7047 O O . THR A 1 942 ? 26.798 5.269 8.599 1.00 93.25 942 THR A O 1
ATOM 7050 N N . ASP A 1 943 ? 28.324 4.233 9.876 1.00 92.06 943 ASP A N 1
ATOM 7051 C CA . ASP A 1 943 ? 29.392 4.250 8.858 1.00 92.06 943 ASP A CA 1
ATOM 7052 C C . ASP A 1 943 ? 29.068 3.366 7.630 1.00 92.06 943 ASP A C 1
ATOM 7054 O O . ASP A 1 943 ? 29.567 3.641 6.538 1.00 92.06 943 ASP A O 1
ATOM 7058 N N . LEU A 1 944 ? 28.274 2.293 7.773 1.00 93.56 944 LEU A N 1
ATOM 7059 C CA . LEU A 1 944 ? 27.867 1.420 6.659 1.00 93.56 944 LEU A CA 1
ATOM 7060 C C . LEU A 1 944 ? 26.679 1.993 5.877 1.00 93.56 944 LEU A C 1
ATOM 7062 O O . LEU A 1 944 ? 26.746 2.034 4.652 1.00 93.56 944 LEU A O 1
ATOM 7066 N N . ASN A 1 945 ? 25.647 2.495 6.559 1.00 92.69 945 ASN A N 1
ATOM 7067 C CA . ASN A 1 945 ? 24.527 3.198 5.926 1.00 92.69 945 ASN A CA 1
ATOM 7068 C C . ASN A 1 945 ? 25.049 4.432 5.163 1.00 92.69 945 ASN A C 1
ATOM 7070 O O . ASN A 1 945 ? 24.688 4.650 4.012 1.00 92.69 945 ASN A O 1
ATOM 7074 N N . ALA A 1 946 ? 26.039 5.150 5.709 1.00 89.75 946 ALA A N 1
ATOM 7075 C CA . ALA A 1 946 ? 26.712 6.261 5.027 1.00 89.75 946 ALA A CA 1
ATOM 7076 C C . ALA A 1 946 ? 27.538 5.883 3.781 1.00 89.75 946 ALA A C 1
ATOM 7078 O O . ALA A 1 946 ? 27.957 6.781 3.057 1.00 89.75 946 ALA A O 1
ATOM 7079 N N . GLN A 1 947 ? 27.783 4.596 3.509 1.00 88.94 947 GLN A N 1
ATOM 7080 C CA . GLN A 1 947 ? 28.368 4.136 2.237 1.00 88.94 947 GLN A CA 1
ATOM 7081 C C . GLN A 1 947 ? 27.303 3.811 1.175 1.00 88.94 947 GLN A C 1
ATOM 7083 O O . GLN A 1 947 ? 27.658 3.628 0.011 1.00 88.94 947 GLN A O 1
ATOM 7088 N N . ILE A 1 948 ? 26.033 3.729 1.581 1.00 87.19 948 ILE A N 1
ATOM 7089 C CA . ILE A 1 948 ? 24.874 3.366 0.753 1.00 87.19 948 ILE A CA 1
ATOM 7090 C C . ILE A 1 948 ? 24.008 4.602 0.455 1.00 87.19 948 ILE A C 1
ATOM 7092 O O . ILE A 1 948 ? 23.476 4.711 -0.639 1.00 87.19 948 ILE A O 1
ATOM 7096 N N . GLU A 1 949 ? 23.882 5.527 1.414 1.00 85.69 949 GLU A N 1
ATOM 7097 C CA . GLU A 1 949 ? 22.931 6.654 1.383 1.00 85.69 949 GLU A CA 1
ATOM 7098 C C . GLU A 1 949 ? 23.574 8.019 1.072 1.00 85.69 949 GLU A C 1
ATOM 7100 O O . GLU A 1 949 ? 22.870 8.968 0.724 1.00 85.69 949 GLU A O 1
ATOM 7105 N N . LEU A 1 950 ? 24.894 8.170 1.261 1.00 83.75 950 LEU A N 1
ATOM 7106 C CA . LEU A 1 950 ? 25.576 9.472 1.223 1.00 83.75 950 LEU A CA 1
ATOM 7107 C C . LEU A 1 950 ? 26.731 9.525 0.217 1.00 83.75 950 LEU A C 1
ATOM 7109 O O . LEU A 1 950 ? 27.501 8.581 0.045 1.00 83.75 950 LEU A O 1
ATOM 7113 N N . GLY A 1 951 ? 26.896 10.699 -0.390 1.00 73.69 951 GLY A N 1
ATOM 7114 C CA . GLY A 1 951 ? 27.933 10.982 -1.376 1.00 73.69 951 GLY A CA 1
ATOM 7115 C C . GLY A 1 951 ? 29.289 11.330 -0.773 1.00 73.69 951 GLY A C 1
ATOM 7116 O O . GLY A 1 951 ? 29.459 11.510 0.434 1.00 73.69 951 GLY A O 1
ATOM 7117 N N . GLN A 1 952 ? 30.283 11.524 -1.646 1.00 68.75 952 GLN A N 1
ATOM 7118 C CA . GLN A 1 952 ? 31.651 11.889 -1.244 1.00 68.75 952 GLN A CA 1
ATOM 7119 C C . GLN A 1 952 ? 31.764 13.272 -0.559 1.00 68.75 952 GLN A C 1
ATOM 7121 O O . GLN A 1 952 ? 32.811 13.588 0.016 1.00 68.75 952 GLN A O 1
ATOM 7126 N N . ASP A 1 953 ? 30.724 14.108 -0.620 1.00 66.88 953 ASP A N 1
ATOM 7127 C CA . ASP A 1 953 ? 30.597 15.375 0.112 1.00 66.88 953 ASP A CA 1
ATOM 7128 C C . ASP A 1 953 ? 29.785 15.264 1.420 1.00 66.88 953 ASP A C 1
ATOM 7130 O O . ASP A 1 953 ? 29.844 16.176 2.254 1.00 66.88 953 ASP A O 1
ATOM 7134 N N . GLY A 1 954 ? 29.115 14.130 1.640 1.00 67.62 954 GLY A N 1
ATOM 7135 C CA . GLY A 1 954 ? 28.302 13.831 2.813 1.00 67.62 954 GLY A CA 1
ATOM 7136 C C . GLY A 1 954 ? 26.862 14.344 2.750 1.00 67.62 954 GLY A C 1
ATOM 7137 O O . GLY A 1 954 ? 26.223 14.387 3.799 1.00 67.62 954 GLY A O 1
ATOM 7138 N N . GLU A 1 955 ? 26.350 14.754 1.588 1.00 75.62 955 GLU A N 1
ATOM 7139 C CA . GLU A 1 955 ? 24.902 14.918 1.369 1.00 75.62 955 GLU A CA 1
ATOM 7140 C C . GLU A 1 955 ? 24.274 13.588 0.889 1.00 75.62 955 GLU A C 1
ATOM 7142 O O . GLU A 1 955 ? 25.024 12.695 0.482 1.00 75.62 955 GLU A O 1
ATOM 7147 N N . PRO A 1 956 ? 22.932 13.426 0.911 1.00 69.94 956 PRO A N 1
ATOM 7148 C CA . PRO A 1 956 ? 22.261 12.343 0.187 1.00 69.94 956 PRO A CA 1
ATOM 7149 C C . PRO A 1 956 ? 22.664 12.356 -1.289 1.00 69.94 956 PRO A C 1
ATOM 7151 O O . PRO A 1 956 ? 22.734 13.433 -1.891 1.00 69.94 956 PRO A O 1
ATOM 7154 N N . ALA A 1 957 ? 22.990 11.190 -1.843 1.00 61.56 957 ALA A N 1
ATOM 7155 C CA . ALA A 1 957 ? 23.626 11.095 -3.153 1.00 61.56 957 ALA A CA 1
ATOM 7156 C C . ALA A 1 957 ? 22.665 10.739 -4.303 1.00 61.56 957 ALA A C 1
ATOM 7158 O O . ALA A 1 957 ? 21.453 10.908 -4.199 1.00 61.56 957 ALA A O 1
ATOM 7159 N N . THR A 1 958 ? 23.261 10.532 -5.481 1.00 50.75 958 THR A N 1
ATOM 7160 C CA . THR A 1 958 ? 22.632 10.672 -6.807 1.00 50.75 958 THR A CA 1
ATOM 7161 C C . THR A 1 958 ? 23.337 9.810 -7.877 1.00 50.75 958 THR A C 1
ATOM 7163 O O . THR A 1 958 ? 23.406 10.209 -9.041 1.00 50.75 958 THR A O 1
ATOM 7166 N N . GLY A 1 959 ? 23.909 8.655 -7.498 1.00 43.78 959 GLY A N 1
ATOM 7167 C CA . GLY A 1 959 ? 24.480 7.670 -8.436 1.00 43.78 959 GLY A CA 1
ATOM 7168 C C . GLY A 1 959 ? 25.996 7.416 -8.345 1.00 43.78 959 GLY A C 1
ATOM 7169 O O . GLY A 1 959 ? 26.608 7.047 -9.346 1.00 43.78 959 GLY A O 1
ATOM 7170 N N . ASP A 1 960 ? 26.617 7.619 -7.180 1.00 50.62 960 ASP A N 1
ATOM 7171 C CA . ASP A 1 960 ? 28.055 7.400 -6.901 1.00 50.62 960 ASP A CA 1
ATOM 7172 C C . ASP A 1 960 ? 28.284 6.500 -5.646 1.00 50.62 960 ASP A C 1
ATOM 7174 O O . ASP A 1 960 ? 29.419 6.305 -5.201 1.00 50.62 960 ASP A O 1
ATOM 7178 N N . GLU A 1 961 ? 27.203 5.969 -5.056 1.00 67.25 961 GLU A N 1
ATOM 7179 C CA . GLU A 1 961 ? 27.153 5.176 -3.817 1.00 67.25 961 GLU A CA 1
ATOM 7180 C C . GLU A 1 961 ? 27.592 3.704 -3.988 1.00 67.25 961 GLU A C 1
ATOM 7182 O O . GLU A 1 961 ? 27.603 3.137 -5.084 1.00 67.25 961 GLU A O 1
ATOM 7187 N N . ALA A 1 962 ? 27.950 3.035 -2.883 1.00 68.88 962 ALA A N 1
ATOM 7188 C CA . ALA A 1 962 ? 28.322 1.622 -2.904 1.00 68.88 962 ALA A CA 1
ATOM 7189 C C . ALA A 1 962 ? 27.100 0.720 -2.667 1.00 68.88 962 ALA A C 1
ATOM 7191 O O . ALA A 1 962 ? 26.482 0.758 -1.605 1.00 68.88 962 ALA A O 1
ATOM 7192 N N . SER A 1 963 ? 26.803 -0.162 -3.629 1.00 83.00 963 SER A N 1
ATOM 7193 C CA . SER A 1 963 ? 25.680 -1.109 -3.525 1.00 83.00 963 SER A CA 1
ATOM 7194 C C . SER A 1 963 ? 25.685 -1.912 -2.214 1.00 83.00 963 SER A C 1
ATOM 7196 O O . SER A 1 963 ? 26.737 -2.346 -1.730 1.00 83.00 963 SER A O 1
ATOM 7198 N N . ILE A 1 964 ? 24.495 -2.193 -1.674 1.00 86.00 964 ILE A N 1
ATOM 7199 C CA . ILE A 1 964 ? 24.309 -2.925 -0.407 1.00 86.00 964 ILE A CA 1
ATOM 7200 C C . ILE A 1 964 ? 25.074 -4.262 -0.411 1.00 86.00 964 ILE A C 1
ATOM 7202 O O . ILE A 1 964 ? 25.742 -4.614 0.565 1.00 86.00 964 ILE A O 1
ATOM 7206 N N . ALA A 1 965 ? 25.075 -4.975 -1.543 1.00 83.94 965 ALA A N 1
ATOM 7207 C CA . ALA A 1 965 ? 25.834 -6.211 -1.733 1.00 83.94 965 ALA A CA 1
ATOM 7208 C C . ALA A 1 965 ? 27.360 -6.020 -1.639 1.00 83.94 965 ALA A C 1
ATOM 7210 O O . ALA A 1 965 ? 28.051 -6.864 -1.057 1.00 83.94 965 ALA A O 1
ATOM 7211 N N . GLN A 1 966 ? 27.903 -4.919 -2.166 1.00 85.56 966 GLN A N 1
ATOM 7212 C CA . GLN A 1 966 ? 29.324 -4.576 -2.069 1.00 85.56 966 GLN A CA 1
ATOM 7213 C C . GLN A 1 966 ? 29.713 -4.176 -0.641 1.00 85.56 966 GLN A C 1
ATOM 7215 O O . GLN A 1 966 ? 30.737 -4.650 -0.137 1.00 85.56 966 GLN A O 1
ATOM 7220 N N . VAL A 1 967 ? 28.893 -3.361 0.029 1.00 91.19 967 VAL A N 1
ATOM 7221 C CA . VAL A 1 967 ? 29.111 -2.927 1.420 1.00 91.19 967 VAL A CA 1
ATOM 7222 C C . VAL A 1 967 ? 29.064 -4.131 2.368 1.00 91.19 967 VAL A C 1
ATOM 7224 O O . VAL A 1 967 ? 30.023 -4.373 3.109 1.00 91.19 967 VAL A O 1
ATOM 7227 N N . ALA A 1 968 ? 28.035 -4.980 2.255 1.00 93.25 968 ALA A N 1
ATOM 7228 C CA . ALA A 1 968 ? 27.926 -6.239 2.990 1.00 93.25 968 ALA A CA 1
ATOM 7229 C C . ALA A 1 968 ? 29.128 -7.168 2.739 1.00 93.25 968 ALA A C 1
ATOM 7231 O O . ALA A 1 968 ? 29.771 -7.626 3.687 1.00 93.25 968 ALA A O 1
ATOM 7232 N N . THR A 1 969 ? 29.478 -7.427 1.473 1.00 89.19 969 THR A N 1
ATOM 7233 C CA . THR A 1 969 ? 30.604 -8.306 1.102 1.00 89.19 969 THR A CA 1
ATOM 7234 C C . THR A 1 969 ? 31.928 -7.804 1.680 1.00 89.19 969 THR A C 1
ATOM 7236 O O . THR A 1 969 ? 32.706 -8.596 2.221 1.00 89.19 969 THR A O 1
ATOM 7239 N N . THR A 1 970 ? 32.171 -6.493 1.609 1.00 91.31 970 THR A N 1
ATOM 7240 C CA . THR A 1 970 ? 33.386 -5.855 2.132 1.00 91.31 970 THR A CA 1
ATOM 7241 C C . THR A 1 970 ? 33.464 -6.013 3.649 1.00 91.31 970 THR A C 1
ATOM 7243 O O . THR A 1 970 ? 34.435 -6.583 4.154 1.00 91.31 970 THR A O 1
ATOM 7246 N N . PHE A 1 971 ? 32.408 -5.629 4.371 1.00 95.00 971 PHE A N 1
ATOM 7247 C CA . PHE A 1 971 ? 32.333 -5.736 5.829 1.00 95.00 971 PHE A CA 1
ATOM 7248 C C . PHE A 1 971 ? 32.543 -7.173 6.337 1.00 95.00 971 PHE A C 1
ATOM 7250 O O . PHE A 1 971 ? 33.333 -7.408 7.259 1.00 95.00 971 PHE A O 1
ATOM 7257 N N . LEU A 1 972 ? 31.883 -8.155 5.711 1.00 94.81 972 LEU A N 1
ATOM 7258 C CA . LEU A 1 972 ? 32.029 -9.578 6.036 1.00 94.81 972 LEU A CA 1
ATOM 7259 C C . LEU A 1 972 ? 33.468 -10.088 5.824 1.00 94.81 972 LEU A C 1
ATOM 7261 O O . LEU A 1 972 ? 33.939 -10.955 6.570 1.00 94.81 972 LEU A O 1
ATOM 7265 N N . CYS A 1 973 ? 34.171 -9.558 4.820 1.00 91.12 973 CYS A N 1
ATOM 7266 C CA . CYS A 1 973 ? 35.547 -9.925 4.496 1.00 91.12 973 CYS A CA 1
ATOM 7267 C C . CYS A 1 973 ? 36.586 -9.272 5.413 1.00 91.12 973 CYS A C 1
ATOM 7269 O O . CYS A 1 973 ? 37.484 -9.968 5.895 1.00 91.12 973 CYS A O 1
ATOM 7271 N N . GLU A 1 974 ? 36.461 -7.979 5.720 1.00 92.62 974 GLU A N 1
ATOM 7272 C CA . GLU A 1 974 ? 37.368 -7.300 6.658 1.00 92.62 974 GLU A CA 1
ATOM 7273 C C . GLU A 1 974 ? 37.294 -7.915 8.065 1.00 92.62 974 GLU A C 1
ATOM 7275 O O . GLU A 1 974 ? 38.324 -8.142 8.713 1.00 92.62 974 GLU A O 1
ATOM 7280 N N . ASN A 1 975 ? 36.088 -8.306 8.490 1.00 94.06 975 ASN A N 1
ATOM 7281 C CA . ASN A 1 975 ? 35.843 -9.006 9.751 1.00 94.06 975 ASN A CA 1
ATOM 7282 C C . ASN A 1 975 ? 36.120 -10.525 9.706 1.00 94.06 975 ASN A C 1
ATOM 7284 O O . ASN A 1 975 ? 35.918 -11.215 10.706 1.00 94.06 975 ASN A O 1
ATOM 7288 N N . GLN A 1 976 ? 36.635 -11.053 8.587 1.00 92.00 976 GLN A N 1
ATOM 7289 C CA . GLN A 1 976 ? 37.063 -12.454 8.423 1.00 92.00 976 GLN A CA 1
ATOM 7290 C C . GLN A 1 976 ? 35.949 -13.492 8.674 1.00 92.00 976 GLN A C 1
ATOM 7292 O O . GLN A 1 976 ? 36.226 -14.617 9.099 1.00 92.00 976 GLN A O 1
ATOM 7297 N N . LEU A 1 977 ? 34.690 -13.136 8.398 1.00 90.50 977 LEU A N 1
ATOM 7298 C CA . LEU A 1 977 ? 33.550 -14.052 8.520 1.00 90.50 977 LEU A CA 1
ATOM 7299 C C . LEU A 1 977 ? 33.424 -15.007 7.321 1.00 90.50 977 LEU A C 1
ATOM 7301 O O . LEU A 1 977 ? 32.864 -16.095 7.462 1.00 90.50 977 LEU A O 1
ATOM 7305 N N . MET A 1 978 ? 33.981 -14.634 6.163 1.00 87.81 978 MET A N 1
ATOM 7306 C CA . MET A 1 978 ? 33.972 -15.447 4.941 1.00 87.81 978 MET A CA 1
ATOM 7307 C C . MET A 1 978 ? 35.323 -16.122 4.678 1.00 87.81 978 MET A C 1
ATOM 7309 O O . MET A 1 978 ? 36.388 -15.567 4.944 1.00 87.81 978 MET A O 1
ATOM 7313 N N . GLY A 1 979 ? 35.275 -17.351 4.153 1.00 67.69 979 GLY A N 1
ATOM 7314 C CA . GLY A 1 979 ? 36.467 -18.165 3.877 1.00 67.69 979 GLY A CA 1
ATOM 7315 C C . GLY A 1 979 ? 37.150 -17.878 2.535 1.00 67.69 979 GLY A C 1
ATOM 7316 O O . GLY A 1 979 ? 38.309 -18.255 2.357 1.00 67.69 979 GLY A O 1
ATOM 7317 N N . ASP A 1 980 ? 36.449 -17.219 1.611 1.00 69.19 980 ASP A N 1
ATOM 7318 C CA . ASP A 1 980 ? 36.969 -16.755 0.326 1.00 69.19 980 ASP A CA 1
ATOM 7319 C C . ASP A 1 980 ? 36.468 -15.327 0.076 1.00 69.19 980 ASP A C 1
ATOM 7321 O O . ASP A 1 980 ? 35.267 -15.071 0.099 1.00 69.19 980 ASP A O 1
ATOM 7325 N N . CYS A 1 981 ? 37.407 -14.406 -0.135 1.00 71.81 981 CYS A N 1
ATOM 7326 C CA . CYS A 1 981 ? 37.159 -12.986 -0.394 1.00 71.81 981 CYS A CA 1
ATOM 7327 C C . CYS A 1 981 ? 37.590 -12.572 -1.810 1.00 71.81 981 CYS A C 1
ATOM 7329 O O . CYS A 1 981 ? 37.702 -11.387 -2.105 1.00 71.81 981 CYS A O 1
ATOM 7331 N N . THR A 1 982 ? 37.832 -13.532 -2.711 1.00 56.47 982 THR A N 1
ATOM 7332 C CA . THR A 1 982 ? 38.179 -13.255 -4.120 1.00 56.47 982 THR A CA 1
ATOM 7333 C C . THR A 1 982 ? 36.972 -12.882 -4.993 1.00 56.47 982 THR A C 1
ATOM 7335 O O . THR A 1 982 ? 37.121 -12.624 -6.186 1.00 56.47 982 THR A O 1
ATOM 7338 N N . VAL A 1 983 ? 35.775 -12.807 -4.400 1.00 47.56 983 VAL A N 1
ATOM 7339 C CA . VAL A 1 983 ? 34.533 -12.368 -5.060 1.00 47.56 983 VAL A CA 1
ATOM 7340 C C . VAL A 1 983 ? 34.456 -10.836 -5.196 1.00 47.56 983 VAL A C 1
ATOM 7342 O O . VAL A 1 983 ? 33.726 -10.350 -6.054 1.00 47.56 983 VAL A O 1
ATOM 7345 N N . ILE A 1 984 ? 35.265 -10.082 -4.436 1.00 45.44 984 ILE A N 1
ATOM 7346 C CA . ILE A 1 984 ? 35.276 -8.604 -4.422 1.00 45.44 984 ILE A CA 1
ATOM 7347 C C . ILE A 1 984 ? 35.531 -7.994 -5.820 1.00 45.44 984 ILE A C 1
ATOM 7349 O O . ILE A 1 984 ? 34.980 -6.943 -6.122 1.00 45.44 984 ILE A O 1
ATOM 7353 N N . ASP A 1 985 ? 36.279 -8.672 -6.701 1.00 31.98 985 ASP A N 1
ATOM 7354 C CA . ASP A 1 985 ? 36.567 -8.192 -8.068 1.00 31.98 985 ASP A CA 1
ATOM 7355 C C . ASP A 1 985 ? 35.567 -8.681 -9.148 1.00 31.98 985 ASP A C 1
ATOM 7357 O O . ASP A 1 985 ? 35.667 -8.260 -10.299 1.00 31.98 985 ASP A O 1
ATOM 7361 N N . ASN A 1 986 ? 34.631 -9.595 -8.837 1.00 31.36 986 ASN A N 1
ATOM 7362 C CA . ASN A 1 986 ? 33.832 -10.312 -9.857 1.00 31.36 986 ASN A CA 1
ATOM 7363 C C . ASN A 1 986 ? 32.318 -10.034 -9.841 1.00 31.36 986 ASN A C 1
ATOM 7365 O O . ASN A 1 986 ? 31.632 -10.472 -10.763 1.00 31.36 986 ASN A O 1
ATOM 7369 N N . VAL A 1 987 ? 31.781 -9.297 -8.862 1.00 32.31 987 VAL A N 1
ATOM 7370 C CA . VAL A 1 987 ? 30.361 -8.874 -8.903 1.00 32.31 987 VAL A CA 1
ATOM 7371 C C . VAL A 1 987 ? 30.111 -7.907 -10.074 1.00 32.31 987 VAL A C 1
ATOM 7373 O O . VAL A 1 987 ? 29.042 -7.926 -10.668 1.00 32.31 987 VAL A O 1
ATOM 7376 N N . ALA A 1 988 ? 31.133 -7.148 -10.488 1.00 29.95 988 ALA A N 1
ATOM 7377 C CA . ALA A 1 988 ? 31.052 -6.182 -11.585 1.00 29.95 988 ALA A CA 1
ATOM 7378 C C . ALA A 1 988 ? 31.203 -6.769 -13.010 1.00 29.95 988 ALA A C 1
ATOM 7380 O O . ALA A 1 988 ? 31.077 -6.020 -13.973 1.00 29.95 988 ALA A O 1
ATOM 7381 N N . THR A 1 989 ? 31.508 -8.066 -13.199 1.00 29.77 989 THR A N 1
ATOM 7382 C CA . THR A 1 989 ? 31.569 -8.666 -14.555 1.00 29.77 989 THR A CA 1
ATOM 7383 C C . THR A 1 989 ? 31.221 -10.161 -14.606 1.00 29.77 989 THR A C 1
ATOM 7385 O O . THR A 1 989 ? 32.027 -11.021 -14.261 1.00 29.77 989 THR A O 1
ATOM 7388 N N . THR A 1 990 ? 30.072 -10.499 -15.206 1.00 25.64 990 THR A N 1
ATOM 7389 C CA . THR A 1 990 ? 29.771 -11.863 -15.703 1.00 25.64 990 THR A CA 1
ATOM 7390 C C . THR A 1 990 ? 29.591 -11.918 -17.228 1.00 25.64 990 THR A C 1
ATOM 7392 O O . THR A 1 990 ? 28.780 -12.668 -17.772 1.00 25.64 990 THR A O 1
ATOM 7395 N N . ALA A 1 991 ? 30.437 -11.177 -17.953 1.00 26.61 991 ALA A N 1
ATOM 7396 C CA . ALA A 1 991 ? 30.544 -11.274 -19.408 1.00 26.61 991 ALA A CA 1
ATOM 7397 C C . ALA A 1 991 ? 30.860 -12.720 -19.856 1.00 26.61 991 ALA A C 1
ATOM 7399 O O . ALA A 1 991 ? 31.915 -13.282 -19.541 1.00 26.61 991 ALA A O 1
ATOM 7400 N N . THR A 1 992 ? 29.948 -13.338 -20.612 1.00 27.78 992 THR A N 1
ATOM 7401 C CA . THR A 1 992 ? 30.073 -14.747 -21.019 1.00 27.78 992 THR A CA 1
ATOM 7402 C C . THR A 1 992 ? 31.151 -14.937 -22.093 1.00 27.78 992 THR A C 1
ATOM 7404 O O . THR A 1 992 ? 31.074 -14.399 -23.196 1.00 27.78 992 THR A O 1
ATOM 7407 N N . VAL A 1 993 ? 32.167 -15.750 -21.787 1.00 27.72 993 VAL A N 1
ATOM 7408 C CA . VAL A 1 993 ? 33.330 -15.973 -22.665 1.00 27.72 993 VAL A CA 1
ATOM 7409 C C . VAL A 1 993 ? 32.984 -16.835 -23.888 1.00 27.72 993 VAL A C 1
ATOM 7411 O O . VAL A 1 993 ? 32.490 -17.957 -23.772 1.00 27.72 993 VAL A O 1
ATOM 7414 N N . MET A 1 994 ? 33.341 -16.335 -25.075 1.00 29.05 994 MET A N 1
ATOM 7415 C CA . MET A 1 994 ? 33.110 -16.980 -26.375 1.00 29.05 994 MET A CA 1
ATOM 7416 C C . MET A 1 994 ? 33.816 -18.351 -26.542 1.00 29.05 994 MET A C 1
ATOM 7418 O O . MET A 1 994 ? 34.983 -18.505 -26.161 1.00 29.05 994 MET A O 1
ATOM 7422 N N . PRO A 1 995 ? 33.174 -19.348 -27.191 1.00 29.03 995 PRO A N 1
ATOM 7423 C CA . PRO A 1 995 ? 33.642 -20.740 -27.254 1.00 29.03 995 PRO A CA 1
ATOM 7424 C C . PRO A 1 995 ? 34.709 -21.007 -28.343 1.00 29.03 995 PRO A C 1
ATOM 7426 O O . PRO A 1 995 ? 34.563 -21.904 -29.174 1.00 29.03 995 PRO A O 1
ATOM 7429 N N . ASP A 1 996 ? 35.800 -20.238 -28.336 1.00 32.25 996 ASP A N 1
ATOM 7430 C CA . ASP A 1 996 ? 36.896 -20.299 -29.328 1.00 32.25 996 ASP A CA 1
ATOM 7431 C C . ASP A 1 996 ? 38.297 -20.437 -28.680 1.00 32.25 996 ASP A C 1
ATOM 7433 O O . ASP A 1 996 ? 39.136 -21.199 -29.170 1.00 32.25 996 ASP A O 1
ATOM 7437 N N . GLY A 1 997 ? 38.527 -19.798 -27.526 1.00 32.78 997 GLY A N 1
ATOM 7438 C CA . GLY A 1 997 ? 39.745 -19.978 -26.727 1.00 32.78 997 GLY A CA 1
ATOM 7439 C C . GLY A 1 997 ? 40.993 -19.231 -27.220 1.00 32.78 997 GLY A C 1
ATOM 7440 O O . GLY A 1 997 ? 42.110 -19.656 -26.908 1.00 32.78 997 GLY A O 1
ATOM 7441 N N . THR A 1 998 ? 40.842 -18.136 -27.969 1.00 28.77 998 THR A N 1
ATOM 7442 C CA . THR A 1 998 ? 41.940 -17.213 -28.311 1.00 28.77 998 THR A CA 1
ATOM 7443 C C . THR A 1 998 ? 41.945 -15.950 -27.432 1.00 28.77 998 THR A C 1
ATOM 7445 O O . THR A 1 998 ? 40.910 -15.523 -26.933 1.00 28.77 998 THR A O 1
ATOM 7448 N N . ALA A 1 999 ? 43.131 -15.380 -27.177 1.00 29.11 999 ALA A N 1
ATOM 7449 C CA . ALA A 1 999 ? 43.335 -14.307 -26.194 1.00 29.11 999 ALA A CA 1
ATOM 7450 C C . ALA A 1 999 ? 43.863 -13.002 -26.820 1.00 29.11 999 ALA A C 1
ATOM 7452 O O . ALA A 1 999 ? 44.727 -13.037 -27.704 1.00 29.11 999 ALA A O 1
ATOM 7453 N N . ALA A 1 1000 ? 43.389 -11.866 -26.301 1.00 24.23 1000 ALA A N 1
ATOM 7454 C CA . ALA A 1 1000 ? 43.862 -10.511 -26.602 1.00 24.23 1000 ALA A CA 1
ATOM 7455 C C . ALA A 1 1000 ? 44.913 -10.023 -25.562 1.00 24.23 1000 ALA A C 1
ATOM 7457 O O . ALA A 1 1000 ? 45.063 -10.663 -24.518 1.00 24.23 1000 ALA A O 1
ATOM 7458 N N . PRO A 1 1001 ? 45.714 -8.972 -25.851 1.00 29.70 1001 PRO A N 1
ATOM 7459 C CA . PRO A 1 1001 ? 46.953 -8.700 -25.113 1.00 29.70 1001 PRO A CA 1
ATOM 7460 C C . PRO A 1 1001 ? 46.867 -7.646 -23.989 1.00 29.70 1001 PRO A C 1
ATOM 7462 O O . PRO A 1 1001 ? 46.142 -6.664 -24.072 1.00 29.70 1001 PRO A O 1
ATOM 7465 N N . ASP A 1 1002 ? 47.740 -7.846 -23.001 1.00 28.08 1002 ASP A N 1
ATOM 7466 C CA . ASP A 1 1002 ? 48.034 -7.016 -21.822 1.00 28.08 1002 ASP A CA 1
ATOM 7467 C C . ASP A 1 1002 ? 48.619 -5.614 -22.145 1.00 28.08 1002 ASP A C 1
ATOM 7469 O O . ASP A 1 1002 ? 49.476 -5.480 -23.028 1.00 28.08 1002 ASP A O 1
ATOM 7473 N N . VAL A 1 1003 ? 48.196 -4.583 -21.393 1.00 25.95 1003 VAL A N 1
ATOM 7474 C CA . VAL A 1 1003 ? 48.726 -3.203 -21.425 1.00 25.95 1003 VAL A CA 1
ATOM 7475 C C . VAL A 1 1003 ? 48.837 -2.631 -19.999 1.00 25.95 1003 VAL A C 1
ATOM 7477 O O . VAL A 1 1003 ? 47.863 -2.178 -19.407 1.00 25.95 1003 VAL A O 1
ATOM 7480 N N . THR A 1 1004 ? 50.057 -2.593 -19.459 1.00 26.44 1004 THR A N 1
ATOM 7481 C CA . THR A 1 1004 ? 50.357 -2.158 -18.079 1.00 26.44 1004 THR A CA 1
ATOM 7482 C C . THR A 1 1004 ? 50.839 -0.700 -17.957 1.00 26.44 1004 THR A C 1
ATOM 7484 O O . THR A 1 1004 ? 51.814 -0.351 -18.623 1.00 26.44 1004 THR A O 1
ATOM 7487 N N . THR A 1 1005 ? 50.317 0.069 -16.988 1.00 26.83 1005 THR A N 1
ATOM 7488 C CA . THR A 1 1005 ? 51.040 1.123 -16.212 1.00 26.83 1005 THR A CA 1
ATOM 7489 C C . THR A 1 1005 ? 50.233 1.474 -14.951 1.00 26.83 1005 THR A C 1
ATOM 7491 O O . THR A 1 1005 ? 49.157 2.041 -15.061 1.00 26.83 1005 THR A O 1
ATOM 7494 N N . GLU A 1 1006 ? 50.609 0.998 -13.761 1.00 23.91 1006 GLU A N 1
ATOM 7495 C CA . GLU A 1 1006 ? 51.515 1.654 -12.785 1.00 23.91 1006 GLU A CA 1
ATOM 7496 C C . GLU A 1 1006 ? 51.026 2.981 -12.154 1.00 23.91 1006 GLU A C 1
ATOM 7498 O O . GLU A 1 1006 ? 51.253 4.060 -12.696 1.00 23.91 1006 GLU A O 1
ATOM 7503 N N . ILE A 1 1007 ? 50.567 2.902 -10.894 1.00 24.34 1007 ILE A N 1
ATOM 7504 C CA . ILE A 1 1007 ? 50.855 3.895 -9.838 1.00 24.34 1007 ILE A CA 1
ATOM 7505 C C . ILE A 1 1007 ? 51.385 3.132 -8.606 1.00 24.34 1007 ILE A C 1
ATOM 7507 O O . ILE A 1 1007 ? 50.954 2.016 -8.324 1.00 24.34 1007 ILE A O 1
ATOM 7511 N N . THR A 1 1008 ? 52.380 3.682 -7.899 1.00 22.97 1008 THR A N 1
ATOM 7512 C CA . THR A 1 1008 ? 53.155 2.968 -6.860 1.00 22.97 1008 THR A CA 1
ATOM 7513 C C . THR A 1 1008 ? 52.832 3.451 -5.435 1.00 22.97 1008 THR A C 1
ATOM 7515 O O . THR A 1 1008 ? 52.878 4.661 -5.200 1.00 22.97 1008 THR A O 1
ATOM 7518 N N . PRO A 1 1009 ? 52.618 2.561 -4.443 1.00 27.58 1009 PRO A N 1
ATOM 7519 C CA . PRO A 1 1009 ? 52.441 2.958 -3.043 1.00 27.58 1009 PRO A CA 1
ATOM 7520 C C . PRO A 1 1009 ? 53.775 3.317 -2.360 1.00 27.58 1009 PRO A C 1
ATOM 7522 O O . PRO A 1 1009 ? 54.806 2.679 -2.592 1.00 27.58 1009 PRO A O 1
ATOM 7525 N N . VAL A 1 1010 ? 53.759 4.301 -1.452 1.00 23.61 1010 VAL A N 1
ATOM 7526 C CA . VAL A 1 1010 ? 54.934 4.701 -0.651 1.00 23.61 1010 VAL A CA 1
ATOM 7527 C C . VAL A 1 1010 ? 54.799 4.203 0.789 1.00 23.61 1010 VAL A C 1
ATOM 7529 O O . VAL A 1 1010 ? 54.097 4.789 1.608 1.00 23.61 1010 VAL A O 1
ATOM 7532 N N . LEU A 1 1011 ? 55.518 3.126 1.111 1.00 25.03 1011 LEU A N 1
ATOM 7533 C CA . LEU A 1 1011 ? 55.545 2.523 2.446 1.00 25.03 1011 LEU A CA 1
ATOM 7534 C C . LEU A 1 1011 ? 56.593 3.190 3.363 1.00 25.03 1011 LEU A C 1
ATOM 7536 O O . LEU A 1 1011 ? 57.731 3.411 2.945 1.00 25.03 1011 LEU A O 1
ATOM 7540 N N . ALA A 1 1012 ? 56.260 3.413 4.640 1.00 24.83 1012 ALA A N 1
ATOM 7541 C CA . ALA A 1 1012 ? 57.185 3.935 5.657 1.00 24.83 1012 ALA A CA 1
ATOM 7542 C C . ALA A 1 1012 ? 57.110 3.147 6.987 1.00 24.83 1012 ALA A C 1
ATOM 7544 O O . ALA A 1 1012 ? 56.458 3.550 7.944 1.00 24.83 1012 ALA A O 1
ATOM 7545 N N . MET A 1 1013 ? 57.799 2.002 7.047 1.00 24.44 1013 MET A N 1
ATOM 7546 C CA . MET A 1 1013 ? 57.963 1.177 8.260 1.00 24.44 1013 MET A CA 1
ATOM 7547 C C . MET A 1 1013 ? 59.093 1.673 9.201 1.00 24.44 1013 MET A C 1
ATOM 7549 O O . MET A 1 1013 ? 59.901 2.509 8.804 1.00 24.44 1013 MET A O 1
ATOM 7553 N N . ILE A 1 1014 ? 59.232 0.969 10.351 1.00 25.47 1014 ILE A N 1
ATOM 7554 C CA . ILE A 1 1014 ? 60.460 0.648 11.146 1.00 25.47 1014 ILE A CA 1
ATOM 7555 C C . ILE A 1 1014 ? 60.567 1.362 12.523 1.00 25.47 1014 ILE A C 1
ATOM 7557 O O . ILE A 1 1014 ? 60.692 2.584 12.540 1.00 25.47 1014 ILE A O 1
ATOM 7561 N N . PRO A 1 1015 ? 60.744 0.640 13.669 1.00 31.50 1015 PRO A N 1
ATOM 7562 C CA . PRO A 1 1015 ? 60.436 -0.777 13.969 1.00 31.50 1015 PRO A CA 1
ATOM 7563 C C . PRO A 1 1015 ? 59.894 -1.067 15.408 1.00 31.50 1015 PRO A C 1
ATOM 7565 O O . PRO A 1 1015 ? 59.790 -0.192 16.261 1.00 31.50 1015 PRO A O 1
ATOM 7568 N N . ILE A 1 1016 ? 59.650 -2.352 15.706 1.00 29.39 1016 ILE A N 1
ATOM 7569 C CA . ILE A 1 1016 ? 59.315 -2.915 17.038 1.00 29.39 1016 ILE A CA 1
ATOM 7570 C C . ILE A 1 1016 ? 60.583 -3.274 17.849 1.00 29.39 1016 ILE A C 1
ATOM 7572 O O . ILE A 1 1016 ? 61.563 -3.739 17.265 1.00 29.39 1016 ILE A O 1
ATOM 7576 N N . THR A 1 1017 ? 60.532 -3.214 19.194 1.00 27.09 1017 THR A N 1
ATOM 7577 C CA . THR A 1 1017 ? 61.414 -4.015 20.082 1.00 27.09 1017 THR A CA 1
ATOM 7578 C C . THR A 1 1017 ? 60.722 -4.521 21.366 1.00 27.09 1017 THR A C 1
ATOM 7580 O O . THR A 1 1017 ? 60.432 -3.707 22.232 1.00 27.09 1017 THR A O 1
ATOM 7583 N N . ASN A 1 1018 ? 60.548 -5.852 21.472 1.00 27.34 1018 ASN A N 1
ATOM 7584 C CA . ASN A 1 1018 ? 60.572 -6.799 22.627 1.00 27.34 1018 ASN A CA 1
ATOM 7585 C C . ASN A 1 1018 ? 60.215 -6.303 24.065 1.00 27.34 1018 ASN A C 1
ATOM 7587 O O . ASN A 1 1018 ? 60.646 -5.239 24.485 1.00 27.34 1018 ASN A O 1
ATOM 7591 N N . VAL A 1 1019 ? 59.568 -7.081 24.955 1.00 24.50 1019 VAL A N 1
ATOM 7592 C CA . VAL A 1 1019 ? 59.889 -8.459 25.431 1.00 24.50 1019 VAL A CA 1
ATOM 7593 C C . VAL A 1 1019 ? 58.646 -9.157 26.048 1.00 24.50 1019 VAL A C 1
ATOM 7595 O O . VAL A 1 1019 ? 57.774 -8.491 26.594 1.00 24.50 1019 VAL A O 1
ATOM 7598 N N . THR A 1 1020 ? 58.616 -10.498 26.052 1.00 25.31 1020 THR A N 1
ATOM 7599 C CA . THR A 1 1020 ? 57.675 -11.398 26.778 1.00 25.31 1020 THR A CA 1
ATOM 7600 C C . THR A 1 1020 ? 58.459 -12.567 27.440 1.00 25.31 1020 THR A C 1
ATOM 7602 O O . THR A 1 1020 ? 59.661 -12.665 27.159 1.00 25.31 1020 THR A O 1
ATOM 7605 N N . PRO A 1 1021 ? 57.883 -13.520 28.227 1.00 39.59 1021 PRO A N 1
ATOM 7606 C CA . PRO A 1 1021 ? 56.628 -13.579 29.016 1.00 39.59 1021 PRO A CA 1
ATOM 7607 C C . PRO A 1 1021 ? 56.829 -14.055 30.500 1.00 39.59 1021 PRO A C 1
ATOM 7609 O O . PRO A 1 1021 ? 57.950 -14.341 30.917 1.00 39.59 1021 PRO A O 1
ATOM 7612 N N . GLY A 1 1022 ? 55.736 -14.242 31.267 1.00 24.70 1022 GLY A N 1
ATOM 7613 C CA . GLY A 1 1022 ? 55.672 -14.995 32.551 1.00 24.70 1022 GLY A CA 1
ATOM 7614 C C . GLY A 1 1022 ? 54.822 -14.295 33.633 1.00 24.70 1022 GLY A C 1
ATOM 7615 O O . GLY A 1 1022 ? 54.765 -13.072 33.629 1.00 24.70 1022 GLY A O 1
ATOM 7616 N N . GLU A 1 1023 ? 54.122 -14.948 34.574 1.00 26.14 1023 GLU A N 1
ATOM 7617 C CA . GLU A 1 1023 ? 53.826 -16.375 34.860 1.00 26.14 1023 GLU A CA 1
ATOM 7618 C C . GLU A 1 1023 ? 52.370 -16.494 35.406 1.00 26.14 1023 GLU A C 1
ATOM 7620 O O . GLU A 1 1023 ? 51.686 -15.480 35.536 1.00 26.14 1023 GLU A O 1
ATOM 7625 N N . ALA A 1 1024 ? 51.865 -17.699 35.725 1.00 24.89 1024 ALA A N 1
ATOM 7626 C CA . ALA A 1 1024 ? 50.448 -17.927 36.069 1.00 24.89 1024 ALA A CA 1
ATOM 7627 C C . ALA A 1 1024 ? 50.174 -18.435 37.507 1.00 24.89 1024 ALA A C 1
ATOM 7629 O O . ALA A 1 1024 ? 50.877 -19.309 38.012 1.00 24.89 1024 ALA A O 1
ATOM 7630 N N . SER A 1 1025 ? 49.032 -18.000 38.068 1.00 27.58 1025 SER A N 1
ATOM 7631 C CA . SER A 1 1025 ? 48.305 -18.517 39.256 1.00 27.58 1025 SER A CA 1
ATOM 7632 C C . SER A 1 1025 ? 48.905 -18.331 40.667 1.00 27.58 1025 SER A C 1
ATOM 7634 O O . SER A 1 1025 ? 50.077 -18.605 40.904 1.00 27.58 1025 SER A O 1
ATOM 7636 N N . THR A 1 1026 ? 48.062 -17.971 41.653 1.00 25.56 1026 THR A N 1
ATOM 7637 C CA . THR A 1 1026 ? 47.679 -18.835 42.808 1.00 25.56 1026 THR A CA 1
ATOM 7638 C C . THR A 1 1026 ? 46.660 -18.171 43.764 1.00 25.56 1026 THR A C 1
ATOM 7640 O O . THR A 1 1026 ? 46.410 -16.972 43.693 1.00 25.56 1026 THR A O 1
ATOM 7643 N N . LEU A 1 1027 ? 46.041 -18.997 44.619 1.00 23.84 1027 LEU A N 1
ATOM 7644 C CA . LEU A 1 1027 ? 44.955 -18.716 45.579 1.00 23.84 1027 LEU A CA 1
ATOM 7645 C C . LEU A 1 1027 ? 45.374 -17.959 46.874 1.00 23.84 1027 LEU A C 1
ATOM 7647 O O . LEU A 1 1027 ? 46.316 -18.384 47.534 1.00 23.84 1027 LEU A O 1
ATOM 7651 N N . ASP A 1 1028 ? 44.570 -16.956 47.267 1.00 24.91 1028 ASP A N 1
ATOM 7652 C CA . ASP A 1 1028 ? 43.655 -16.946 48.449 1.00 24.91 1028 ASP A CA 1
ATOM 7653 C C . ASP A 1 1028 ? 44.150 -16.913 49.946 1.00 24.91 1028 ASP A C 1
ATOM 7655 O O . ASP A 1 1028 ? 45.251 -17.338 50.284 1.00 24.91 1028 ASP A O 1
ATOM 7659 N N . LEU A 1 1029 ? 43.234 -16.475 50.845 1.00 25.33 1029 LEU A N 1
ATOM 7660 C CA . LEU A 1 1029 ? 43.140 -16.540 52.340 1.00 25.33 1029 LEU A CA 1
ATOM 7661 C C . LEU A 1 1029 ? 43.901 -15.576 53.329 1.00 25.33 1029 LEU A C 1
ATOM 7663 O O . LEU A 1 1029 ? 45.080 -15.759 53.611 1.00 25.33 1029 LEU A O 1
ATOM 7667 N N . LEU A 1 1030 ? 43.097 -14.757 54.059 1.00 24.61 1030 LEU A N 1
ATOM 7668 C CA . LEU A 1 1030 ? 43.092 -14.393 55.526 1.00 24.61 1030 LEU A CA 1
ATOM 7669 C C . LEU A 1 1030 ? 44.299 -13.650 56.197 1.00 24.61 1030 LEU A C 1
ATOM 7671 O O . LEU A 1 1030 ? 45.449 -13.891 55.866 1.00 24.61 1030 LEU A O 1
ATOM 7675 N N . VAL A 1 1031 ? 44.157 -12.751 57.204 1.00 24.00 1031 VAL A N 1
ATOM 7676 C CA . VAL A 1 1031 ? 43.576 -12.892 58.579 1.00 24.00 1031 VAL A CA 1
ATOM 7677 C C . VAL A 1 1031 ? 43.331 -11.515 59.282 1.00 24.00 1031 VAL A C 1
ATOM 7679 O O . VAL A 1 1031 ? 44.042 -10.547 59.035 1.00 24.00 1031 VAL A O 1
ATOM 7682 N N . ASN A 1 1032 ? 42.362 -11.486 60.215 1.00 26.19 1032 ASN A N 1
ATOM 7683 C CA . ASN A 1 1032 ? 41.888 -10.414 61.133 1.00 26.19 1032 ASN A CA 1
ATOM 7684 C C . ASN A 1 1032 ? 42.901 -9.735 62.101 1.00 26.19 1032 ASN A C 1
ATOM 7686 O O . ASN A 1 1032 ? 43.899 -10.340 62.478 1.00 26.19 1032 ASN A O 1
ATOM 7690 N N . GLU A 1 1033 ? 42.470 -8.627 62.739 1.00 26.66 1033 GLU A N 1
ATOM 7691 C CA . GLU A 1 1033 ? 42.580 -8.435 64.211 1.00 26.66 1033 GLU A CA 1
ATOM 7692 C C . GLU A 1 1033 ? 41.407 -7.572 64.774 1.00 26.66 1033 GLU A C 1
ATOM 7694 O O . GLU A 1 1033 ? 40.694 -6.948 63.988 1.00 26.66 1033 GLU A O 1
ATOM 7699 N N . ALA A 1 1034 ? 41.123 -7.586 66.095 1.00 23.53 1034 ALA A N 1
ATOM 7700 C CA . ALA A 1 1034 ? 39.895 -6.999 66.693 1.00 23.53 1034 ALA A CA 1
ATOM 7701 C C . ALA A 1 1034 ? 39.980 -6.684 68.215 1.00 23.53 1034 ALA A C 1
ATOM 7703 O O . ALA A 1 1034 ? 40.798 -7.289 68.902 1.00 23.53 1034 ALA A O 1
ATOM 7704 N N . ILE A 1 1035 ? 39.094 -5.804 68.740 1.00 25.58 1035 ILE A N 1
ATOM 7705 C CA . ILE A 1 1035 ? 38.713 -5.579 70.174 1.00 25.58 1035 ILE A CA 1
ATOM 7706 C C . ILE A 1 1035 ? 37.501 -4.593 70.214 1.00 25.58 1035 ILE A C 1
ATOM 7708 O O . ILE A 1 1035 ? 37.601 -3.507 69.655 1.00 25.58 1035 ILE A O 1
ATOM 7712 N N . ALA A 1 1036 ? 36.269 -5.038 70.530 1.00 27.53 1036 ALA A N 1
ATOM 7713 C CA . ALA A 1 1036 ? 35.540 -5.023 71.831 1.00 27.53 1036 ALA A CA 1
ATOM 7714 C C . ALA A 1 1036 ? 35.050 -3.616 72.301 1.00 27.53 1036 ALA A C 1
ATOM 7716 O O . ALA A 1 1036 ? 35.881 -2.743 72.519 1.00 27.53 1036 ALA A O 1
ATOM 7717 N N . ALA A 1 1037 ? 33.738 -3.293 72.301 1.00 26.92 1037 ALA A N 1
ATOM 7718 C CA . ALA A 1 1037 ? 32.627 -3.689 73.219 1.00 26.92 1037 ALA A CA 1
ATOM 7719 C C . ALA A 1 1037 ? 32.582 -2.842 74.524 1.00 26.92 1037 ALA A C 1
ATOM 7721 O O . ALA A 1 1037 ? 33.636 -2.430 74.995 1.00 26.92 1037 ALA A O 1
ATOM 7722 N N . GLU A 1 1038 ? 31.454 -2.513 75.176 1.00 26.58 1038 GLU A N 1
ATOM 7723 C CA . GLU A 1 1038 ? 30.004 -2.852 75.047 1.00 26.58 1038 GLU A CA 1
ATOM 7724 C C . GLU A 1 1038 ? 29.190 -1.546 74.711 1.00 26.58 1038 GLU A C 1
ATOM 7726 O O . GLU A 1 1038 ? 29.823 -0.576 74.304 1.00 26.58 1038 GLU A O 1
ATOM 7731 N N . GLU A 1 1039 ? 27.855 -1.345 74.750 1.00 26.98 1039 GLU A N 1
ATOM 7732 C CA . GLU A 1 1039 ? 26.655 -2.049 75.278 1.00 26.98 1039 GLU A CA 1
ATOM 7733 C C . GLU A 1 1039 ? 25.417 -1.815 74.336 1.00 26.98 1039 GLU A C 1
ATOM 7735 O O . GLU A 1 1039 ? 25.565 -2.027 73.134 1.00 26.98 1039 GLU A O 1
ATOM 7740 N N . ALA A 1 1040 ? 24.205 -1.427 74.802 1.00 27.50 1040 ALA A N 1
ATOM 7741 C CA . ALA A 1 1040 ? 22.966 -1.309 73.982 1.00 27.50 1040 ALA A CA 1
ATOM 7742 C C . ALA A 1 1040 ? 21.876 -0.346 74.552 1.00 27.50 1040 ALA A C 1
ATOM 7744 O O . ALA A 1 1040 ? 21.999 0.060 75.703 1.00 27.50 1040 ALA A O 1
ATOM 7745 N N . VAL A 1 1041 ? 20.808 -0.045 73.764 1.00 26.00 1041 VAL A N 1
ATOM 7746 C CA . VAL A 1 1041 ? 19.377 0.281 74.119 1.00 26.00 1041 VAL A CA 1
ATOM 7747 C C . VAL A 1 1041 ? 18.709 1.316 73.170 1.00 26.00 1041 VAL A C 1
ATOM 7749 O O . VAL A 1 1041 ? 19.328 2.287 72.750 1.00 26.00 1041 VAL A O 1
ATOM 7752 N N . ALA A 1 1042 ? 17.411 1.118 72.892 1.00 29.27 1042 ALA A N 1
ATOM 7753 C CA . ALA A 1 1042 ? 16.420 2.043 72.294 1.00 29.27 1042 ALA A CA 1
ATOM 7754 C C . ALA A 1 1042 ? 15.081 1.900 73.096 1.00 29.27 1042 ALA A C 1
ATOM 7756 O O . ALA A 1 1042 ? 15.046 0.971 73.914 1.00 29.27 1042 ALA A O 1
ATOM 7757 N N . PRO A 1 1043 ? 13.974 2.682 72.917 1.00 44.31 1043 PRO A N 1
ATOM 7758 C CA . PRO A 1 1043 ? 13.624 3.572 71.787 1.00 44.31 1043 PRO A CA 1
ATOM 7759 C C . PRO A 1 1043 ? 12.788 4.856 72.148 1.00 44.31 1043 PRO A C 1
ATOM 7761 O O . PRO A 1 1043 ? 12.672 5.232 73.311 1.00 44.31 1043 PRO A O 1
ATOM 7764 N N . THR A 1 1044 ? 12.120 5.448 71.136 1.00 26.70 1044 THR A N 1
ATOM 7765 C CA . THR A 1 1044 ? 10.825 6.207 71.149 1.00 26.70 1044 THR A CA 1
ATOM 7766 C C . THR A 1 1044 ? 10.640 7.611 71.779 1.00 26.70 1044 THR A C 1
ATOM 7768 O O . THR A 1 1044 ? 11.015 7.857 72.919 1.00 26.70 1044 THR A O 1
ATOM 7771 N N . ALA A 1 1045 ? 9.807 8.394 71.061 1.00 24.17 1045 ALA A N 1
ATOM 7772 C CA . ALA A 1 1045 ? 8.750 9.332 71.509 1.00 24.17 1045 ALA A CA 1
ATOM 7773 C C . ALA A 1 1045 ? 9.006 10.858 71.657 1.00 24.17 1045 ALA A C 1
ATOM 7775 O O . ALA A 1 1045 ? 10.051 11.324 72.100 1.00 24.17 1045 ALA A O 1
ATOM 7776 N N . GLU A 1 1046 ? 7.952 11.601 71.284 1.00 31.19 1046 GLU A N 1
ATOM 7777 C CA . GLU A 1 1046 ? 7.677 13.048 71.431 1.00 31.19 1046 GLU A CA 1
ATOM 7778 C C . GLU A 1 1046 ? 7.097 13.371 72.847 1.00 31.19 1046 GLU A C 1
ATOM 7780 O O . GLU A 1 1046 ? 7.207 12.505 73.723 1.00 31.19 1046 GLU A O 1
ATOM 7785 N N . PRO A 1 1047 ? 6.384 14.499 73.139 1.00 48.50 1047 PRO A N 1
ATOM 7786 C CA . PRO A 1 1047 ? 6.184 15.797 72.449 1.00 48.50 1047 PRO A CA 1
ATOM 7787 C C . PRO A 1 1047 ? 6.418 17.000 73.409 1.00 48.50 1047 PRO A C 1
ATOM 7789 O O . PRO A 1 1047 ? 7.086 16.835 74.427 1.00 48.50 1047 PRO A O 1
ATOM 7792 N N . VAL A 1 1048 ? 5.844 18.194 73.141 1.00 25.72 1048 VAL A N 1
ATOM 7793 C CA . VAL A 1 1048 ? 5.040 18.991 74.121 1.00 25.72 1048 VAL A CA 1
ATOM 7794 C C . VAL A 1 1048 ? 4.462 20.296 73.523 1.00 25.72 1048 VAL A C 1
ATOM 7796 O O . VAL A 1 1048 ? 5.114 20.989 72.750 1.00 25.72 1048 VAL A O 1
ATOM 7799 N N . VAL A 1 1049 ? 3.237 20.646 73.945 1.00 30.47 1049 VAL A N 1
ATOM 7800 C CA . VAL A 1 1049 ? 2.473 21.873 73.608 1.00 30.47 1049 VAL A CA 1
ATOM 7801 C C . VAL A 1 1049 ? 2.691 22.986 74.648 1.00 30.47 1049 VAL A C 1
ATOM 7803 O O . VAL A 1 1049 ? 2.786 22.683 75.837 1.00 30.47 1049 VAL A O 1
ATOM 7806 N N . VAL A 1 1050 ? 2.659 24.271 74.250 1.00 27.89 1050 VAL A N 1
ATOM 7807 C CA . VAL A 1 1050 ? 2.514 25.413 75.188 1.00 27.89 1050 VAL A CA 1
ATOM 7808 C C . VAL A 1 1050 ? 1.575 26.513 74.658 1.00 27.89 1050 VAL A C 1
ATOM 7810 O O . VAL A 1 1050 ? 1.672 26.952 73.517 1.00 27.89 1050 VAL A O 1
ATOM 7813 N N . SER A 1 1051 ? 0.697 27.004 75.535 1.00 26.36 1051 SER A N 1
ATOM 7814 C CA . SER A 1 1051 ? -0.103 28.249 75.464 1.00 26.36 1051 SER A CA 1
ATOM 7815 C C . SER A 1 1051 ? -0.499 28.621 76.917 1.00 26.36 1051 SER A C 1
ATOM 7817 O O . SER A 1 1051 ? -0.220 27.804 77.803 1.00 26.36 1051 SER A O 1
ATOM 7819 N N . PRO A 1 1052 ? -1.211 29.728 77.235 1.00 52.28 1052 PRO A N 1
ATOM 7820 C CA . PRO A 1 1052 ? -1.469 31.000 76.529 1.00 52.28 1052 PRO A CA 1
ATOM 7821 C C . PRO A 1 1052 ? -1.074 32.235 77.406 1.00 52.28 1052 PRO A C 1
ATOM 7823 O O . PRO A 1 1052 ? -0.444 32.044 78.441 1.00 52.28 1052 PRO A O 1
ATOM 7826 N N . THR A 1 1053 ? -1.472 33.471 77.038 1.00 28.03 1053 THR A N 1
ATOM 7827 C CA . THR A 1 1053 ? -2.229 34.455 77.887 1.00 28.03 1053 THR A CA 1
ATOM 7828 C C . THR A 1 1053 ? -2.525 35.777 77.140 1.00 28.03 1053 THR A C 1
ATOM 7830 O O . THR A 1 1053 ? -1.817 36.116 76.196 1.00 28.03 1053 THR A O 1
ATOM 7833 N N . GLU A 1 1054 ? -3.562 36.505 77.582 1.00 29.95 1054 GLU A N 1
ATOM 7834 C CA . GLU A 1 1054 ? -4.079 37.801 77.068 1.00 29.95 1054 GLU A CA 1
ATOM 7835 C C . GLU A 1 1054 ? -3.219 39.027 77.534 1.00 29.95 1054 GLU A C 1
ATOM 7837 O O . GLU A 1 1054 ? -2.193 38.823 78.182 1.00 29.95 1054 GLU A O 1
ATOM 7842 N N . GLU A 1 1055 ? -3.489 40.325 77.273 1.00 29.17 1055 GLU A N 1
ATOM 7843 C CA . GLU A 1 1055 ? -4.719 41.073 76.908 1.00 29.17 1055 GLU A CA 1
ATOM 7844 C C . GLU A 1 1055 ? -4.390 42.494 76.332 1.00 29.17 1055 GLU A C 1
ATOM 7846 O O . GLU A 1 1055 ? -3.348 43.051 76.671 1.00 29.17 1055 GLU A O 1
ATOM 7851 N N . ASN A 1 1056 ? -5.322 43.106 75.571 1.00 27.88 1056 ASN A N 1
ATOM 7852 C CA . ASN A 1 1056 ? -5.434 44.531 75.134 1.00 27.88 1056 ASN A CA 1
ATOM 7853 C C . ASN A 1 1056 ? -4.373 45.184 74.203 1.00 27.88 1056 ASN A C 1
ATOM 7855 O O . ASN A 1 1056 ? -3.246 45.433 74.624 1.00 27.88 1056 ASN A O 1
ATOM 7859 N N . ASP A 1 1057 ? -4.815 45.686 73.034 1.00 27.19 1057 ASP A N 1
ATOM 7860 C CA . ASP A 1 1057 ? -4.925 47.142 72.741 1.00 27.19 1057 ASP A CA 1
ATOM 7861 C C . ASP A 1 1057 ? -5.899 47.402 71.554 1.00 27.19 1057 ASP A C 1
ATOM 7863 O O . ASP A 1 1057 ? -6.201 46.486 70.788 1.00 27.19 1057 ASP A O 1
ATOM 7867 N N . GLU A 1 1058 ? -6.412 48.628 71.392 1.00 37.56 1058 GLU A N 1
ATOM 7868 C CA . GLU A 1 1058 ? -7.385 49.011 70.348 1.00 37.56 1058 GLU A CA 1
ATOM 7869 C C . GLU A 1 1058 ? -6.719 49.577 69.071 1.00 37.56 1058 GLU A C 1
ATOM 7871 O O . GLU A 1 1058 ? -6.133 50.658 69.106 1.00 37.56 1058 GLU A O 1
ATOM 7876 N N . SER A 1 1059 ? -6.902 48.951 67.896 1.00 31.38 1059 SER A N 1
ATOM 7877 C CA . SER A 1 1059 ? -6.871 49.670 66.599 1.00 31.38 1059 SER A CA 1
ATOM 7878 C C . SER A 1 1059 ? -7.428 48.856 65.416 1.00 31.38 1059 SER A C 1
ATOM 7880 O O . SER A 1 1059 ? -7.213 47.652 65.323 1.00 31.38 1059 SER A O 1
ATOM 7882 N N . ARG A 1 1060 ? -8.108 49.534 64.473 1.00 41.56 1060 ARG A N 1
ATOM 7883 C CA . ARG A 1 1060 ? -8.492 49.008 63.144 1.00 41.56 1060 ARG A CA 1
ATOM 7884 C C . ARG A 1 1060 ? -7.779 49.796 62.035 1.00 41.56 1060 ARG A C 1
ATOM 7886 O O . ARG A 1 1060 ? -8.064 50.983 61.876 1.00 41.56 1060 ARG A O 1
ATOM 7893 N N . PRO A 1 1061 ? -6.989 49.120 61.192 1.00 41.34 1061 PRO A N 1
ATOM 7894 C CA . PRO A 1 1061 ? -6.948 49.291 59.738 1.00 41.34 1061 PRO A CA 1
ATOM 7895 C C . PRO A 1 1061 ? -7.875 48.229 59.096 1.00 41.34 1061 PRO A C 1
ATOM 7897 O O . PRO A 1 1061 ? -7.966 47.118 59.601 1.00 41.34 1061 PRO A O 1
ATOM 7900 N N . ALA A 1 1062 ? -8.758 48.528 58.142 1.00 40.78 1062 ALA A N 1
ATOM 7901 C CA . ALA A 1 1062 ? -8.511 49.064 56.797 1.00 40.78 1062 ALA A CA 1
ATOM 7902 C C . ALA A 1 1062 ? -8.068 47.948 55.831 1.00 40.78 1062 ALA A C 1
ATOM 7904 O O . ALA A 1 1062 ? -6.906 47.564 55.812 1.00 40.78 1062 ALA A O 1
ATOM 7905 N N . ASP A 1 1063 ? -9.072 47.456 55.104 1.00 49.84 1063 ASP A N 1
ATOM 7906 C CA . ASP A 1 1063 ? -9.057 46.832 53.780 1.00 49.84 1063 ASP A CA 1
ATOM 7907 C C . ASP A 1 1063 ? -8.026 45.711 53.553 1.00 49.84 1063 ASP A C 1
ATOM 7909 O O . ASP A 1 1063 ? -6.896 45.927 53.124 1.00 49.84 1063 ASP A O 1
ATOM 7913 N N . ALA A 1 1064 ? -8.478 44.480 53.813 1.00 51.47 1064 ALA A N 1
ATOM 7914 C CA . ALA A 1 1064 ? -7.870 43.251 53.316 1.00 51.47 1064 ALA A CA 1
ATOM 7915 C C . ALA A 1 1064 ? -8.900 42.539 52.431 1.00 51.47 1064 ALA A C 1
ATOM 7917 O O . ALA A 1 1064 ? -9.950 42.123 52.936 1.00 51.47 1064 ALA A O 1
ATOM 7918 N N . ASP A 1 1065 ? -8.603 42.415 51.138 1.00 72.31 1065 ASP A N 1
ATOM 7919 C CA . ASP A 1 1065 ? -9.550 41.957 50.120 1.00 72.31 1065 ASP A CA 1
ATOM 7920 C C . ASP A 1 1065 ? -10.210 40.624 50.478 1.00 72.31 1065 ASP A C 1
ATOM 7922 O O . ASP A 1 1065 ? -9.563 39.657 50.905 1.00 72.31 1065 ASP A O 1
ATOM 7926 N N . ILE A 1 1066 ? -11.535 40.591 50.348 1.00 84.12 1066 ILE A N 1
ATOM 7927 C CA . ILE A 1 1066 ? -12.352 39.414 50.623 1.00 84.12 1066 ILE A CA 1
ATOM 7928 C C . ILE A 1 1066 ? -12.484 38.664 49.306 1.00 84.12 1066 ILE A C 1
ATOM 7930 O O . ILE A 1 1066 ? -13.385 38.902 48.509 1.00 84.12 1066 ILE A O 1
ATOM 7934 N N . THR A 1 1067 ? -11.519 37.790 49.058 1.00 86.44 1067 THR A N 1
ATOM 7935 C CA . THR A 1 1067 ? -11.548 36.895 47.911 1.00 86.44 1067 THR A CA 1
ATOM 7936 C C . THR A 1 1067 ? -12.446 35.690 48.165 1.00 86.44 1067 THR A C 1
ATOM 7938 O O . THR A 1 1067 ? -12.582 35.205 49.293 1.00 86.44 1067 THR A O 1
ATOM 7941 N N . ILE A 1 1068 ? -13.032 35.204 47.079 1.00 87.69 1068 ILE A N 1
ATOM 7942 C CA . ILE A 1 1068 ? -13.732 33.925 46.960 1.00 87.69 1068 ILE A CA 1
ATOM 7943 C C . ILE A 1 1068 ? -13.100 33.156 45.800 1.00 87.69 1068 ILE A C 1
ATOM 7945 O O . ILE A 1 1068 ? -12.438 33.762 44.958 1.00 87.69 1068 ILE A O 1
ATOM 7949 N N . SER A 1 1069 ? -13.269 31.840 45.751 1.00 81.62 1069 SER A N 1
ATOM 7950 C CA . SER A 1 1069 ? -12.771 31.024 44.638 1.00 81.62 1069 SER A CA 1
ATOM 7951 C C . SER A 1 1069 ? -13.879 30.156 44.067 1.00 81.62 1069 SER A C 1
ATOM 7953 O O . SER A 1 1069 ? -14.704 29.642 44.820 1.00 81.62 1069 SER A O 1
ATOM 7955 N N . THR A 1 1070 ? -13.899 29.964 42.753 1.00 70.62 1070 THR A N 1
ATOM 7956 C CA . THR A 1 1070 ? -14.694 28.884 42.164 1.00 70.62 1070 THR A CA 1
ATOM 7957 C C . THR A 1 1070 ? -14.125 27.527 42.609 1.00 70.62 1070 THR A C 1
ATOM 7959 O O . THR A 1 1070 ? -12.929 27.430 42.921 1.00 70.62 1070 THR A O 1
ATOM 7962 N N . PRO A 1 1071 ? -14.950 26.471 42.699 1.00 54.59 1071 PRO A N 1
ATOM 7963 C CA . PRO A 1 1071 ? -14.470 25.125 42.986 1.00 54.59 1071 PRO A CA 1
ATOM 7964 C C . PRO A 1 1071 ? -13.438 24.634 41.967 1.00 54.59 1071 PRO A C 1
ATOM 7966 O O . PRO A 1 1071 ? -13.374 25.112 40.839 1.00 54.59 1071 PRO A O 1
ATOM 7969 N N . ALA A 1 1072 ? -12.618 23.657 42.358 1.00 43.72 1072 ALA A N 1
ATOM 7970 C CA . ALA A 1 1072 ? -11.642 23.046 41.450 1.00 43.72 1072 ALA A CA 1
ATOM 7971 C C . ALA A 1 1072 ? -12.295 22.167 40.363 1.00 43.72 1072 ALA A C 1
ATOM 7973 O O . ALA A 1 1072 ? -11.644 21.828 39.381 1.00 43.72 1072 ALA A O 1
ATOM 7974 N N . THR A 1 1073 ? -13.568 21.810 40.543 1.00 37.41 1073 THR A N 1
ATOM 7975 C CA . THR A 1 1073 ? -14.361 20.940 39.668 1.00 37.41 1073 THR A CA 1
ATOM 7976 C C . THR A 1 1073 ? -15.038 21.712 38.533 1.00 37.41 1073 THR A C 1
ATOM 7978 O O . THR A 1 1073 ? -14.806 21.387 37.370 1.00 37.41 1073 THR A O 1
ATOM 7981 N N . PHE A 1 1074 ? -15.806 22.762 38.852 1.00 44.19 1074 PHE A N 1
ATOM 7982 C CA . PHE A 1 1074 ? -16.682 23.475 37.910 1.00 44.19 1074 PHE A CA 1
ATOM 7983 C C . PHE A 1 1074 ? -16.496 25.004 37.898 1.00 44.19 1074 PHE A C 1
ATOM 7985 O O . PHE A 1 1074 ? -15.977 25.605 38.843 1.00 44.19 1074 PHE A O 1
ATOM 7992 N N . GLY A 1 1075 ? -16.916 25.633 36.795 1.00 54.09 1075 GLY A N 1
ATOM 7993 C CA . GLY A 1 1075 ? -17.009 27.090 36.659 1.00 54.09 1075 GLY A CA 1
ATOM 7994 C C . GLY A 1 1075 ? -18.290 27.661 37.280 1.00 54.09 1075 GLY A C 1
ATOM 7995 O O . GLY A 1 1075 ? -19.209 26.919 37.604 1.00 54.09 1075 GLY A O 1
ATOM 7996 N N . VAL A 1 1076 ? -18.360 28.982 37.471 1.00 68.12 1076 VAL A N 1
ATOM 7997 C CA . VAL A 1 1076 ? -19.494 29.636 38.156 1.00 68.12 1076 VAL A CA 1
ATOM 7998 C C . VAL A 1 1076 ? -20.072 30.773 37.322 1.00 68.12 1076 VAL A C 1
ATOM 8000 O O . VAL A 1 1076 ? -19.371 31.731 36.992 1.00 68.12 1076 VAL A O 1
ATOM 8003 N N . ASN A 1 1077 ? -21.374 30.695 37.050 1.00 74.50 1077 ASN A N 1
ATOM 8004 C CA . ASN A 1 1077 ? -22.138 31.724 36.349 1.00 74.50 1077 ASN A CA 1
ATOM 8005 C C . ASN A 1 1077 ? -22.200 33.032 37.159 1.00 74.50 1077 ASN A C 1
ATOM 8007 O O . ASN A 1 1077 ? -22.768 33.079 38.254 1.00 74.50 1077 ASN A O 1
ATOM 8011 N N . ALA A 1 1078 ? -21.643 34.105 36.597 1.00 84.94 1078 ALA A N 1
ATOM 8012 C CA . ALA A 1 1078 ? -21.753 35.467 37.102 1.00 84.94 1078 ALA A CA 1
ATOM 8013 C C . ALA A 1 1078 ? -22.832 36.220 36.309 1.00 84.94 1078 ALA A C 1
ATOM 8015 O O . ALA A 1 1078 ? -22.764 36.322 35.083 1.00 84.94 1078 ALA A O 1
ATOM 8016 N N . ARG A 1 1079 ? -23.847 36.731 37.009 1.00 86.69 1079 ARG A N 1
ATOM 8017 C CA . ARG A 1 1079 ? -25.067 37.316 36.433 1.00 86.69 1079 ARG A CA 1
ATOM 8018 C C . ARG A 1 1079 ? -25.142 38.830 36.651 1.00 86.69 1079 ARG A C 1
ATOM 8020 O O . ARG A 1 1079 ? -24.535 39.363 37.579 1.00 86.69 1079 ARG A O 1
ATOM 8027 N N . GLU A 1 1080 ? -25.910 39.529 35.817 1.00 88.50 1080 GLU A N 1
ATOM 8028 C CA . GLU A 1 1080 ? -26.090 40.994 35.892 1.00 88.50 1080 GLU A CA 1
ATOM 8029 C C . GLU A 1 1080 ? -26.750 41.477 37.204 1.00 88.50 1080 GLU A C 1
ATOM 8031 O O . GLU A 1 1080 ? -26.528 42.606 37.639 1.00 88.50 1080 GLU A O 1
ATOM 8036 N N . ALA A 1 1081 ? -27.537 40.623 37.866 1.00 83.25 1081 ALA A N 1
ATOM 8037 C CA . ALA A 1 1081 ? -28.272 40.943 39.089 1.00 83.25 1081 ALA A CA 1
ATOM 8038 C C . ALA A 1 1081 ? -28.334 39.745 40.053 1.00 83.25 1081 ALA A C 1
ATOM 8040 O O . ALA A 1 1081 ? -28.153 38.597 39.655 1.00 83.25 1081 ALA A O 1
ATOM 8041 N N . ALA A 1 1082 ? -28.637 40.013 41.327 1.00 79.56 1082 ALA A N 1
ATOM 8042 C CA . ALA A 1 1082 ? -28.695 39.021 42.408 1.00 79.56 1082 ALA A CA 1
ATOM 8043 C C . ALA A 1 1082 ? -29.963 38.134 42.379 1.00 79.56 1082 ALA A C 1
ATOM 8045 O O . ALA A 1 1082 ? -30.729 38.098 43.343 1.00 79.56 1082 ALA A O 1
ATOM 8046 N N . ASN A 1 1083 ? -30.236 37.468 41.257 1.00 75.25 1083 ASN A N 1
ATOM 8047 C CA . ASN A 1 1083 ? -31.304 36.475 41.125 1.00 75.25 1083 ASN A CA 1
ATOM 8048 C C . ASN A 1 1083 ? -30.975 35.452 40.024 1.00 75.25 1083 ASN A C 1
ATOM 8050 O O . ASN A 1 1083 ? -30.222 35.751 39.100 1.00 75.25 1083 ASN A O 1
ATOM 8054 N N . ALA A 1 1084 ? -31.556 34.252 40.116 1.00 52.16 1084 ALA A N 1
ATOM 8055 C CA . ALA A 1 1084 ? -31.266 33.158 39.187 1.00 52.16 1084 ALA A CA 1
ATOM 8056 C C . ALA A 1 1084 ? -31.700 33.462 37.740 1.00 52.16 1084 ALA A C 1
ATOM 8058 O O . ALA A 1 1084 ? -30.986 33.118 36.809 1.00 52.16 1084 ALA A O 1
ATOM 8059 N N . THR A 1 1085 ? -32.804 34.191 37.553 1.00 58.31 1085 THR A N 1
ATOM 8060 C CA . THR A 1 1085 ? -33.345 34.582 36.236 1.00 58.31 1085 THR A CA 1
ATOM 8061 C C . THR A 1 1085 ? -32.611 35.750 35.558 1.00 58.31 1085 THR A C 1
ATOM 8063 O O . THR A 1 1085 ? -33.051 36.227 34.515 1.00 58.31 1085 THR A O 1
ATOM 8066 N N . ALA A 1 1086 ? -31.522 36.259 36.142 1.00 65.69 1086 ALA A N 1
ATOM 8067 C CA . ALA A 1 1086 ? -30.736 37.352 35.572 1.00 65.69 1086 ALA A CA 1
ATOM 8068 C C . ALA A 1 1086 ? -29.759 36.843 34.497 1.00 65.69 1086 ALA A C 1
ATOM 8070 O O . ALA A 1 1086 ? -29.198 35.750 34.636 1.00 65.69 1086 ALA A O 1
ATOM 8071 N N . THR A 1 1087 ? -29.512 37.645 33.457 1.00 70.94 1087 THR A N 1
ATOM 8072 C CA . THR A 1 1087 ? -28.621 37.278 32.341 1.00 70.94 1087 THR A CA 1
ATOM 8073 C C . THR A 1 1087 ? -27.217 36.947 32.852 1.00 70.94 1087 THR A C 1
ATOM 8075 O O . THR A 1 1087 ? -26.651 37.704 33.647 1.00 70.94 1087 THR A O 1
ATOM 8078 N N . VAL A 1 1088 ? -26.638 35.831 32.395 1.00 75.62 1088 VAL A N 1
ATOM 8079 C CA . VAL A 1 1088 ? -25.223 35.504 32.637 1.00 75.62 1088 VAL A CA 1
ATOM 8080 C C . VAL A 1 1088 ? -24.362 36.461 31.813 1.00 75.62 1088 VAL A C 1
ATOM 8082 O O . VAL A 1 1088 ? -24.512 36.540 30.597 1.00 75.62 1088 VAL A O 1
ATOM 8085 N N . VAL A 1 1089 ? -23.478 37.204 32.477 1.00 77.25 1089 VAL A N 1
ATOM 8086 C CA . VAL A 1 1089 ? -22.570 38.179 31.842 1.00 77.25 1089 VAL A CA 1
ATOM 8087 C C . VAL A 1 1089 ? -21.143 37.648 31.710 1.00 77.25 1089 VAL A C 1
ATOM 8089 O O . VAL A 1 1089 ? -20.400 38.101 30.846 1.00 77.25 1089 VAL A O 1
ATOM 8092 N N . ALA A 1 1090 ? -20.763 36.670 32.536 1.00 78.06 1090 ALA A N 1
ATOM 8093 C CA . ALA A 1 1090 ? -19.508 35.934 32.428 1.00 78.06 1090 ALA A CA 1
ATOM 8094 C C . ALA A 1 1090 ? -19.620 34.569 33.122 1.00 78.06 1090 ALA A C 1
ATOM 8096 O O . ALA A 1 1090 ? -20.374 34.416 34.084 1.00 78.06 1090 ALA A O 1
ATOM 8097 N N . ILE A 1 1091 ? -18.810 33.601 32.693 1.00 75.50 1091 ILE A N 1
ATOM 8098 C CA . ILE A 1 1091 ? -18.587 32.348 33.426 1.00 75.50 1091 ILE A CA 1
ATOM 8099 C C . ILE A 1 1091 ? -17.188 32.421 34.036 1.00 75.50 1091 ILE A C 1
ATOM 8101 O O . ILE A 1 1091 ? -16.200 32.595 33.325 1.00 75.50 1091 ILE A O 1
ATOM 8105 N N . LEU A 1 1092 ? -17.091 32.317 35.361 1.00 75.81 1092 LEU A N 1
ATOM 8106 C CA . LEU A 1 1092 ? -15.806 32.243 36.052 1.00 75.81 1092 LEU A CA 1
ATOM 8107 C C . LEU A 1 1092 ? -15.221 30.830 35.880 1.00 75.81 1092 LEU A C 1
ATOM 8109 O O . LEU A 1 1092 ? -15.886 29.880 36.296 1.00 75.81 1092 LEU A O 1
ATOM 8113 N N . PRO A 1 1093 ? -14.002 30.645 35.335 1.00 71.44 1093 PRO A N 1
ATOM 8114 C CA . PRO A 1 1093 ? -13.411 29.314 35.179 1.00 71.44 1093 PRO A CA 1
ATOM 8115 C C . PRO A 1 1093 ? -13.191 28.609 36.524 1.00 71.44 1093 PRO A C 1
ATOM 8117 O O . PRO A 1 1093 ? -13.040 29.273 37.554 1.00 71.44 1093 PRO A O 1
ATOM 8120 N N . ARG A 1 1094 ? -13.112 27.273 36.533 1.00 72.50 1094 ARG A N 1
ATOM 8121 C CA . ARG A 1 1094 ? -12.800 26.479 37.741 1.00 72.50 1094 ARG A CA 1
ATOM 8122 C C . ARG A 1 1094 ? -11.458 26.882 38.377 1.00 72.50 1094 ARG A C 1
ATOM 8124 O O . ARG A 1 1094 ? -10.553 27.334 37.681 1.00 72.50 1094 ARG A O 1
ATOM 8131 N N . ALA A 1 1095 ? -11.346 26.746 39.698 1.00 70.50 1095 ALA A N 1
ATOM 8132 C CA . ALA A 1 1095 ? -10.216 27.180 40.534 1.00 70.50 1095 ALA A CA 1
ATOM 8133 C C . ALA A 1 1095 ? -9.814 28.679 40.445 1.00 70.50 1095 ALA A C 1
ATOM 8135 O O . ALA A 1 1095 ? -8.754 29.067 40.940 1.00 70.50 1095 ALA A O 1
ATOM 8136 N N . THR A 1 1096 ? -10.648 29.547 39.865 1.00 80.31 1096 THR A N 1
ATOM 8137 C CA . THR A 1 1096 ? -10.385 30.991 39.742 1.00 80.31 1096 THR A CA 1
ATOM 8138 C C . THR A 1 1096 ? -10.719 31.724 41.038 1.00 80.31 1096 THR A C 1
ATOM 8140 O O . THR A 1 1096 ? -11.830 31.614 41.556 1.00 80.31 1096 THR A O 1
ATOM 8143 N N . THR A 1 1097 ? -9.791 32.542 41.538 1.00 87.31 1097 THR A N 1
ATOM 8144 C CA . THR A 1 1097 ? -10.020 33.428 42.690 1.00 87.31 1097 THR A CA 1
ATOM 8145 C C . THR A 1 1097 ? -10.422 34.834 42.232 1.00 87.31 1097 THR A C 1
ATOM 8147 O O . THR A 1 1097 ? -9.669 35.487 41.514 1.00 87.31 1097 THR A O 1
ATOM 8150 N N . VAL A 1 1098 ? -11.573 35.333 42.698 1.00 88.81 1098 VAL A N 1
ATOM 8151 C CA . VAL A 1 1098 ? -12.100 36.679 42.391 1.00 88.81 1098 VAL A CA 1
ATOM 8152 C C . VAL A 1 1098 ? -12.343 37.505 43.659 1.00 88.81 1098 VAL A C 1
ATOM 8154 O O . VAL A 1 1098 ? -12.464 36.968 44.764 1.00 88.81 1098 VAL A O 1
ATOM 8157 N N . GLN A 1 1099 ? -12.407 38.831 43.516 1.00 90.88 1099 GLN A N 1
ATOM 8158 C CA . GLN A 1 1099 ? -12.677 39.761 44.615 1.00 90.88 1099 GLN A CA 1
ATOM 8159 C C . GLN A 1 1099 ? -14.192 39.906 44.821 1.00 90.88 1099 GLN A C 1
ATOM 8161 O O . GLN A 1 1099 ? -14.898 40.364 43.923 1.00 90.88 1099 GLN A O 1
ATOM 8166 N N . ALA A 1 1100 ? -14.691 39.568 46.013 1.00 92.38 1100 ALA A N 1
ATOM 8167 C CA . ALA A 1 1100 ? -16.040 39.935 46.431 1.00 92.38 1100 ALA A CA 1
ATOM 8168 C C . ALA A 1 1100 ? -16.025 41.356 47.017 1.00 92.38 1100 ALA A C 1
ATOM 8170 O O . ALA A 1 1100 ? -15.207 41.685 47.880 1.00 92.38 1100 ALA A O 1
ATOM 8171 N N . ILE A 1 1101 ? -16.939 42.197 46.537 1.00 92.56 1101 ILE A N 1
ATOM 8172 C CA . ILE A 1 1101 ? -17.029 43.631 46.855 1.00 92.56 1101 ILE A CA 1
ATOM 8173 C C . ILE A 1 1101 ? -18.311 43.997 47.617 1.00 92.56 1101 ILE A C 1
ATOM 8175 O O . ILE A 1 1101 ? -18.352 45.037 48.274 1.00 92.56 1101 ILE A O 1
ATOM 8179 N N . GLY A 1 1102 ? -19.325 43.127 47.605 1.00 91.69 1102 GLY A N 1
ATOM 8180 C CA . GLY A 1 1102 ? -20.588 43.308 48.322 1.00 91.69 1102 GLY A CA 1
ATOM 8181 C C . GLY A 1 1102 ? -21.381 42.008 48.458 1.00 91.69 1102 GLY A C 1
ATOM 8182 O O . GLY A 1 1102 ? -20.941 40.951 48.007 1.00 91.69 1102 GLY A O 1
ATOM 8183 N N . ARG A 1 1103 ? -22.549 42.069 49.101 1.00 93.31 1103 ARG A N 1
ATOM 8184 C CA . ARG A 1 1103 ? -23.485 40.937 49.231 1.00 93.31 1103 ARG A CA 1
ATOM 8185 C C . ARG A 1 1103 ? -24.929 41.393 49.419 1.00 93.31 1103 ARG A C 1
ATOM 8187 O O . ARG A 1 1103 ? -25.167 42.524 49.845 1.00 93.31 1103 ARG A O 1
ATOM 8194 N N . THR A 1 1104 ? -25.885 40.495 49.208 1.00 87.25 1104 THR A N 1
ATOM 8195 C CA . THR A 1 1104 ? -27.289 40.716 49.589 1.00 87.25 1104 THR A CA 1
ATOM 8196 C C . THR A 1 1104 ? -27.485 40.711 51.115 1.00 87.25 1104 THR A C 1
ATOM 8198 O O . THR A 1 1104 ? -26.606 40.312 51.889 1.00 87.25 1104 THR A O 1
ATOM 8201 N N . VAL A 1 1105 ? -28.657 41.172 51.574 1.00 83.50 1105 VAL A N 1
ATOM 8202 C CA . VAL A 1 1105 ? -29.022 41.304 53.003 1.00 83.50 1105 VAL A CA 1
ATOM 8203 C C . VAL A 1 1105 ? -28.888 39.975 53.757 1.00 83.50 1105 VAL A C 1
ATOM 8205 O O . VAL A 1 1105 ? -28.294 39.926 54.838 1.00 83.50 1105 VAL A O 1
ATOM 8208 N N . ASP A 1 1106 ? -29.429 38.918 53.159 1.00 82.25 1106 ASP A N 1
ATOM 8209 C CA . ASP A 1 1106 ? -29.410 37.517 53.591 1.00 82.25 1106 ASP A CA 1
ATOM 8210 C C . ASP A 1 1106 ? -28.070 36.811 53.313 1.00 82.25 1106 ASP A C 1
ATOM 8212 O O . ASP A 1 1106 ? -27.747 35.832 53.979 1.00 82.25 1106 ASP A O 1
ATOM 8216 N N . SER A 1 1107 ? -27.237 37.368 52.428 1.00 81.44 1107 SER A N 1
ATOM 8217 C CA . SER A 1 1107 ? -25.979 36.790 51.922 1.00 81.44 1107 SER A CA 1
ATOM 8218 C C . SER A 1 1107 ? -26.152 35.608 50.959 1.00 81.44 1107 SER A C 1
ATOM 8220 O O . SER A 1 1107 ? -25.200 34.854 50.775 1.00 81.44 1107 SER A O 1
ATOM 8222 N N . SER A 1 1108 ? -27.320 35.436 50.330 1.00 78.88 1108 SER A N 1
ATOM 8223 C CA . SER A 1 1108 ? -27.529 34.410 49.292 1.00 78.88 1108 SER A CA 1
ATOM 8224 C C . SER A 1 1108 ? -26.746 34.685 48.002 1.00 78.88 1108 SER A C 1
ATOM 8226 O O . SER A 1 1108 ? -26.347 33.735 47.333 1.00 78.88 1108 SER A O 1
ATOM 8228 N N . TRP A 1 1109 ? -26.443 35.952 47.697 1.00 89.50 1109 TRP A N 1
ATOM 8229 C CA . TRP A 1 1109 ? -25.587 36.344 46.573 1.00 89.50 1109 TRP A CA 1
ATOM 8230 C C . TRP A 1 1109 ? -24.438 37.252 47.016 1.00 89.50 1109 TRP A C 1
ATOM 8232 O O . TRP A 1 1109 ? -24.601 38.119 47.886 1.00 89.50 1109 TRP A O 1
ATOM 8242 N N . LEU A 1 1110 ? -23.288 37.091 46.360 1.00 92.19 1110 LEU A N 1
ATOM 8243 C CA . LEU A 1 1110 ? -22.119 37.957 46.481 1.00 92.19 1110 LEU A CA 1
ATOM 8244 C C . LEU A 1 1110 ? -21.973 38.804 45.219 1.00 92.19 1110 LEU A C 1
ATOM 8246 O O . LEU A 1 1110 ? -22.058 38.293 44.104 1.00 92.19 1110 LEU A O 1
ATOM 8250 N N . GLN A 1 1111 ? -21.709 40.092 45.404 1.00 94.50 1111 GLN A N 1
ATOM 8251 C CA . GLN A 1 1111 ? -21.314 40.990 44.328 1.00 94.50 1111 GLN A CA 1
ATOM 8252 C C . GLN A 1 1111 ? -19.795 40.911 44.162 1.00 94.50 1111 GLN A C 1
ATOM 8254 O O . GLN A 1 1111 ? -19.061 41.007 45.151 1.00 94.50 1111 GLN A O 1
ATOM 8259 N N . ILE A 1 1112 ? -19.326 40.751 42.929 1.00 94.19 1112 ILE A N 1
ATOM 8260 C CA . ILE A 1 1112 ? -17.917 40.558 42.571 1.00 94.19 1112 ILE A CA 1
ATOM 8261 C C . ILE A 1 1112 ? -17.434 41.603 41.568 1.00 94.19 1112 ILE A C 1
ATOM 8263 O O . ILE A 1 1112 ? -18.237 42.265 40.909 1.00 94.19 1112 ILE A O 1
ATOM 8267 N N . LEU A 1 1113 ? -16.112 41.697 41.434 1.00 89.56 1113 LEU A N 1
ATOM 8268 C CA . LEU A 1 1113 ? -15.443 42.368 40.324 1.00 89.56 1113 LEU A CA 1
ATOM 8269 C C . LEU A 1 1113 ? -14.854 41.312 39.369 1.00 89.56 1113 LEU A C 1
ATOM 8271 O O . LEU A 1 1113 ? -14.135 40.416 39.820 1.00 89.56 1113 LEU A O 1
ATOM 8275 N N . THR A 1 1114 ? -15.162 41.400 38.072 1.00 82.44 1114 THR A N 1
ATOM 8276 C CA . THR A 1 1114 ? -14.598 40.520 37.030 1.00 82.44 1114 THR A CA 1
ATOM 8277 C C . THR A 1 1114 ? -13.159 40.918 36.672 1.00 82.44 1114 THR A C 1
ATOM 8279 O O . THR A 1 1114 ? -12.674 41.973 37.087 1.00 82.44 1114 THR A O 1
ATOM 8282 N N . ALA A 1 1115 ? -12.461 40.088 35.885 1.00 73.50 1115 ALA A N 1
ATOM 8283 C CA . ALA A 1 1115 ? -11.096 40.376 35.429 1.00 73.50 1115 ALA A CA 1
ATOM 8284 C C . ALA A 1 1115 ? -10.994 41.696 34.635 1.00 73.50 1115 ALA A C 1
ATOM 8286 O O . ALA A 1 1115 ? -10.019 42.433 34.788 1.00 73.50 1115 ALA A O 1
ATOM 8287 N N . ASP A 1 1116 ? -12.029 42.025 33.859 1.00 76.81 1116 ASP A N 1
ATOM 8288 C CA . ASP A 1 1116 ? -12.133 43.255 33.063 1.00 76.81 1116 ASP A CA 1
ATOM 8289 C C . ASP A 1 1116 ? -12.600 44.480 33.874 1.00 76.81 1116 ASP A C 1
ATOM 8291 O O . ASP A 1 1116 ? -12.624 45.603 33.366 1.00 76.81 1116 ASP A O 1
ATOM 8295 N N . GLY A 1 1117 ? -12.933 44.291 35.157 1.00 76.25 1117 GLY A N 1
ATOM 8296 C CA . GLY A 1 1117 ? -13.358 45.357 36.066 1.00 76.25 1117 GLY A CA 1
ATOM 8297 C C . GLY A 1 1117 ? -14.858 45.667 36.046 1.00 76.25 1117 GLY A C 1
ATOM 8298 O O . GLY A 1 1117 ? -15.257 46.724 36.539 1.00 76.25 1117 GLY A O 1
ATOM 8299 N N . GLU A 1 1118 ? -15.688 44.775 35.502 1.00 85.19 1118 GLU A N 1
ATOM 8300 C CA . GLU A 1 1118 ? -17.148 44.896 35.559 1.00 85.19 1118 GLU A CA 1
ATOM 8301 C C . GLU A 1 1118 ? -17.719 44.292 36.850 1.00 85.19 1118 GLU A C 1
ATOM 8303 O O . GLU A 1 1118 ? -17.087 43.470 37.516 1.00 85.19 1118 GLU A O 1
ATOM 8308 N N . VAL A 1 1119 ? -18.920 44.733 37.229 1.00 90.50 1119 VAL A N 1
ATOM 8309 C CA . VAL A 1 1119 ? -19.602 44.297 38.454 1.00 90.50 1119 VAL A CA 1
ATOM 8310 C C . VAL A 1 1119 ? -20.658 43.258 38.105 1.00 90.50 1119 VAL A C 1
ATOM 8312 O O . VAL A 1 1119 ? -21.562 43.539 37.323 1.00 90.50 1119 VAL A O 1
ATOM 8315 N N . ALA A 1 1120 ? -20.568 42.084 38.725 1.00 92.94 1120 ALA A N 1
ATOM 8316 C CA . ALA A 1 1120 ? -21.504 40.979 38.528 1.00 92.94 1120 ALA A CA 1
ATOM 8317 C C . ALA A 1 1120 ? -21.883 40.327 39.868 1.00 92.94 1120 ALA A C 1
ATOM 8319 O O . ALA A 1 1120 ? -21.310 40.643 40.914 1.00 92.94 1120 ALA A O 1
ATOM 8320 N N . TRP A 1 1121 ? -22.843 39.406 39.841 1.00 93.25 1121 TRP A N 1
ATOM 8321 C CA . TRP A 1 1121 ? -23.333 38.676 41.007 1.00 93.25 1121 TRP A CA 1
ATOM 8322 C C . TRP A 1 1121 ? -23.148 37.168 40.839 1.00 93.25 1121 TRP A C 1
ATOM 8324 O O . TRP A 1 1121 ? -23.520 36.606 39.813 1.00 93.25 1121 TRP A O 1
ATOM 8334 N N . VAL A 1 1122 ? -22.620 36.504 41.867 1.00 86.56 1122 VAL A N 1
ATOM 8335 C CA . VAL A 1 1122 ? -22.512 35.037 41.945 1.00 86.56 1122 VAL A CA 1
ATOM 8336 C C . VAL A 1 1122 ? -23.281 34.516 43.153 1.00 86.56 1122 VAL A C 1
ATOM 8338 O O . VAL A 1 1122 ? -23.361 35.181 44.191 1.00 86.56 1122 VAL A O 1
ATOM 8341 N N . PHE A 1 1123 ? -23.857 33.323 43.027 1.00 83.19 1123 PHE A N 1
ATOM 8342 C CA . PHE A 1 1123 ? -24.594 32.688 44.114 1.00 83.19 1123 PHE A CA 1
ATOM 8343 C C . PHE A 1 1123 ? -23.622 32.189 45.192 1.00 83.19 1123 PHE A C 1
ATOM 8345 O O . PHE A 1 1123 ? -22.654 31.494 44.887 1.00 83.19 1123 PHE A O 1
ATOM 8352 N N . THR A 1 1124 ? -23.858 32.534 46.461 1.00 80.75 1124 THR A N 1
ATOM 8353 C CA . THR A 1 1124 ? -22.885 32.313 47.549 1.00 80.75 1124 THR A CA 1
ATOM 8354 C C . THR A 1 1124 ? -22.566 30.834 47.783 1.00 80.75 1124 THR A C 1
ATOM 8356 O O . THR A 1 1124 ? -21.458 30.514 48.206 1.00 80.75 1124 THR A O 1
ATOM 8359 N N . ALA A 1 1125 ? -23.504 29.924 47.500 1.00 69.31 1125 ALA A N 1
ATOM 8360 C CA . ALA A 1 1125 ? -23.282 28.484 47.654 1.00 69.31 1125 ALA A CA 1
ATOM 8361 C C . ALA A 1 1125 ? -22.384 27.880 46.556 1.00 69.31 1125 ALA A C 1
ATOM 8363 O O . ALA A 1 1125 ? -21.738 26.867 46.799 1.00 69.31 1125 ALA A O 1
ATOM 8364 N N . ALA A 1 1126 ? -22.290 28.517 45.383 1.00 59.34 1126 ALA A N 1
ATOM 8365 C CA . ALA A 1 1126 ? -21.490 28.033 44.255 1.00 59.34 1126 ALA A CA 1
ATOM 8366 C C . ALA A 1 1126 ? -19.985 28.361 44.379 1.00 59.34 1126 ALA A C 1
ATOM 8368 O O . ALA A 1 1126 ? -19.204 28.017 43.496 1.00 59.34 1126 ALA A O 1
ATOM 8369 N N . VAL A 1 1127 ? -19.556 29.051 45.446 1.00 74.44 1127 VAL A N 1
ATOM 8370 C CA . VAL A 1 1127 ? -18.196 29.601 45.588 1.00 74.44 1127 VAL A CA 1
ATOM 8371 C C . VAL A 1 1127 ? -17.542 29.241 46.923 1.00 74.44 1127 VAL A C 1
ATOM 8373 O O . VAL A 1 1127 ? -18.065 29.505 48.010 1.00 74.44 1127 VAL A O 1
ATOM 8376 N N . ILE A 1 1128 ? -16.321 28.705 46.849 1.00 76.56 1128 ILE A N 1
ATOM 8377 C CA . ILE A 1 1128 ? -15.473 28.437 48.011 1.00 76.56 1128 ILE A CA 1
ATOM 8378 C C . ILE A 1 1128 ? -15.124 29.768 48.675 1.00 76.56 1128 ILE A C 1
ATOM 8380 O O . ILE A 1 1128 ? -14.496 30.657 48.092 1.00 76.56 1128 ILE A O 1
ATOM 8384 N N . SER A 1 1129 ? -15.556 29.909 49.921 1.00 80.88 1129 SER A N 1
ATOM 8385 C CA . SER A 1 1129 ? -15.548 31.178 50.634 1.00 80.88 1129 SER A CA 1
ATOM 8386 C C . SER A 1 1129 ? -15.538 30.965 52.150 1.00 80.88 1129 SER A C 1
ATOM 8388 O O . SER A 1 1129 ? -15.798 29.872 52.651 1.00 80.88 1129 SER A O 1
ATOM 8390 N N . ASN A 1 1130 ? -15.195 32.009 52.910 1.00 76.62 1130 ASN A N 1
ATOM 8391 C CA . ASN A 1 1130 ? -15.208 31.968 54.373 1.00 76.62 1130 ASN A CA 1
ATOM 8392 C C . ASN A 1 1130 ? -16.418 32.769 54.906 1.00 76.62 1130 ASN A C 1
ATOM 8394 O O . ASN A 1 1130 ? -16.425 33.995 54.742 1.00 76.62 1130 ASN A O 1
ATOM 8398 N N . PRO A 1 1131 ? -17.411 32.133 55.565 1.00 71.88 1131 PRO A N 1
ATOM 8399 C CA . PRO A 1 1131 ? -18.622 32.812 56.039 1.00 71.88 1131 PRO A CA 1
ATOM 8400 C C . PRO A 1 1131 ? -18.356 33.972 57.010 1.00 71.88 1131 PRO A C 1
ATOM 8402 O O . PRO A 1 1131 ? -18.967 35.035 56.882 1.00 71.88 1131 PRO A O 1
ATOM 8405 N N . ASP A 1 1132 ? -17.390 33.822 57.924 1.00 72.19 1132 ASP A N 1
ATOM 8406 C CA . ASP A 1 1132 ? -17.005 34.876 58.873 1.00 72.19 1132 ASP A CA 1
ATOM 8407 C C . ASP A 1 1132 ? -16.348 36.079 58.176 1.00 72.19 1132 ASP A C 1
ATOM 8409 O O . ASP A 1 1132 ? -16.359 37.185 58.724 1.00 72.19 1132 ASP A O 1
ATOM 8413 N N . ARG A 1 1133 ? -15.796 35.904 56.963 1.00 78.31 1133 ARG A N 1
ATOM 8414 C CA . ARG A 1 1133 ? -15.348 37.013 56.101 1.00 78.31 1133 ARG A CA 1
ATOM 8415 C C . ARG A 1 1133 ? -16.492 37.581 55.259 1.00 78.31 1133 ARG A C 1
ATOM 8417 O O . ARG A 1 1133 ? -16.632 38.798 55.235 1.00 78.31 1133 ARG A O 1
ATOM 8424 N N . ILE A 1 1134 ? -17.354 36.757 54.653 1.00 79.94 1134 ILE A N 1
ATOM 8425 C CA . ILE A 1 1134 ? -18.542 37.228 53.905 1.00 79.94 1134 ILE A CA 1
ATOM 8426 C C . ILE A 1 1134 ? -19.420 38.140 54.770 1.00 79.94 1134 ILE A C 1
ATOM 8428 O O . ILE A 1 1134 ? -19.867 39.189 54.308 1.00 79.94 1134 ILE A O 1
ATOM 8432 N N . ALA A 1 1135 ? -19.609 37.809 56.049 1.00 80.00 1135 ALA A N 1
ATOM 8433 C CA . ALA A 1 1135 ? -20.374 38.634 56.984 1.00 80.00 1135 ALA A CA 1
ATOM 8434 C C . ALA A 1 1135 ? -19.865 40.092 57.099 1.00 80.00 1135 ALA A C 1
ATOM 8436 O O . ALA A 1 1135 ? -20.639 40.972 57.482 1.00 80.00 1135 ALA A O 1
ATOM 8437 N N . GLN A 1 1136 ? -18.595 40.345 56.749 1.00 81.81 1136 GLN A N 1
ATOM 8438 C CA . GLN A 1 1136 ? -17.922 41.649 56.790 1.00 81.81 1136 GLN A CA 1
ATOM 8439 C C . GLN A 1 1136 ? -18.038 42.450 55.478 1.00 81.81 1136 GLN A C 1
ATOM 8441 O O . GLN A 1 1136 ? -17.712 43.639 55.481 1.00 81.81 1136 GLN A O 1
ATOM 8446 N N . LEU A 1 1137 ? -18.505 41.836 54.381 1.00 87.44 1137 LEU A N 1
ATOM 8447 C CA . LEU A 1 1137 ? -18.821 42.542 53.133 1.00 87.44 1137 LEU A CA 1
ATOM 8448 C C . LEU A 1 1137 ? -19.951 43.563 53.359 1.00 87.44 1137 LEU A C 1
ATOM 8450 O O . LEU A 1 1137 ? -20.858 43.307 54.164 1.00 87.44 1137 LEU A O 1
ATOM 8454 N N . PRO A 1 1138 ? -19.941 44.708 52.650 1.00 90.25 1138 PRO A N 1
ATOM 8455 C CA . PRO A 1 1138 ? -21.056 45.641 52.688 1.00 90.25 1138 PRO A CA 1
ATOM 8456 C C . PRO A 1 1138 ? -22.314 44.985 52.108 1.00 90.25 1138 PRO A C 1
ATOM 8458 O O . PRO A 1 1138 ? -22.265 44.272 51.105 1.00 90.25 1138 PRO A O 1
ATOM 8461 N N . VAL A 1 1139 ? -23.454 45.259 52.741 1.00 88.81 1139 VAL A N 1
ATOM 8462 C CA . VAL A 1 1139 ? -24.759 44.925 52.168 1.00 88.81 1139 VAL A CA 1
ATOM 8463 C C . VAL A 1 1139 ? -25.054 45.929 51.061 1.00 88.81 1139 VAL A C 1
ATOM 8465 O O . VAL A 1 1139 ? -25.068 47.134 51.318 1.00 88.81 1139 VAL A O 1
ATOM 8468 N N . VAL A 1 1140 ? -25.287 45.417 49.858 1.00 86.00 1140 VAL A N 1
ATOM 8469 C CA . VAL A 1 1140 ? -25.655 46.175 48.660 1.00 86.00 1140 VAL A CA 1
ATOM 8470 C C . VAL A 1 1140 ? -27.105 45.831 48.320 1.00 86.00 1140 VAL A C 1
ATOM 8472 O O . VAL A 1 1140 ? -27.507 44.669 48.410 1.00 86.00 1140 VAL A O 1
ATOM 8475 N N . ASP A 1 1141 ? -27.903 46.843 47.987 1.00 75.06 1141 ASP A N 1
ATOM 8476 C CA . ASP A 1 1141 ? -29.263 46.644 47.483 1.00 75.06 1141 ASP A CA 1
ATOM 8477 C C . ASP A 1 1141 ? -29.155 46.274 45.992 1.00 75.06 1141 ASP A C 1
ATOM 8479 O O . ASP A 1 1141 ? -28.593 47.065 45.236 1.00 75.06 1141 ASP A O 1
ATOM 8483 N N . PRO A 1 1142 ? -29.630 45.100 45.534 1.00 61.25 1142 PRO A N 1
ATOM 8484 C CA . PRO A 1 1142 ? -29.477 44.665 44.141 1.00 61.25 1142 PRO A CA 1
ATOM 8485 C C . PRO A 1 1142 ? -30.357 45.442 43.136 1.00 61.25 1142 PRO A C 1
ATOM 8487 O O . PRO A 1 1142 ? -30.596 44.958 42.032 1.00 61.25 1142 PRO A O 1
ATOM 8490 N N . ALA A 1 1143 ? -30.854 46.624 43.518 1.00 55.91 1143 ALA A N 1
ATOM 8491 C CA . ALA A 1 1143 ? -31.665 47.530 42.709 1.00 55.91 1143 ALA A CA 1
ATOM 8492 C C . ALA A 1 1143 ? -31.100 48.973 42.589 1.00 55.91 1143 ALA A C 1
ATOM 8494 O O . ALA A 1 1143 ? -31.790 49.822 42.015 1.00 55.91 1143 ALA A O 1
ATOM 8495 N N . GLU A 1 1144 ? -29.892 49.264 43.107 1.00 45.00 1144 GLU A N 1
ATOM 8496 C CA . GLU A 1 1144 ? -29.141 50.529 42.886 1.00 45.00 1144 GLU A CA 1
ATOM 8497 C C . GLU A 1 1144 ? -27.849 50.333 42.071 1.00 45.00 1144 GLU A C 1
ATOM 8499 O O . GLU A 1 1144 ? -27.125 49.345 42.327 1.00 45.00 1144 GLU A O 1
#

Radius of gyration: 42.5 Å; chains: 1; bounding box: 128×114×123 Å

Secondary structure (DSSP, 8-state):
------HHHHHHHHHHHTTSSPPPPEEEE--SSHHHHHHHHHHHHHHHHTT--EEEETT--SHHHHHHHHHHTS-SEEEEEHHHIIIIIS---GGGS-SSHHHHHHHHHHHHGGGTEEE-PPPS----EEEEE-HHHHHTT--BHHHHHHHHHHHTS---EEE-HHHHH-TTSHHHHHHHHT----GGGEEE--TTHHHHHHHHTS-SEEEEETT-THHHHTT-EEPB-TT--S----EEEEEEHHHHHH-TTHHHHGGGGGGT--HHHHHHHHHHHHTTTT--SS-S-PPPHHHHHHHHHHHTT-SPPPEEEEE--S--SSHHHHHHHHHHHHHHHHT-EEEEE----STHHHHHHHHTTS-SEEEEEHHHIIIIIS---GGGS-SSHHHHHHHHHHHHTTTTEEE-PPPS----EEEEE-HHHHHHT--BHHHHHHHHHHHTS---EEE-HHHHH-TTTSHHHHHHHH-----TTTEEE--TTTHHHHHHTTS-SEEEEEHHHHHHTT--BPB-TT--S----EEEEEEHHHHHH-HHHHHHHHHHHTT--HHHHHHHHHHHHSTTTT-TT-S-PPPHHHHHHHHHHHTTSSPPP---------------------------------------------------------------------------------------PPP---PPPPPEEEE--SSHHHHHHHHHHHHHHHHTT--EEEE-S---HHHHHHHHHHTS-SEEEEEHHHHHHHTT---GGGS-SSHHHHHHHHHHHHGGGTEEEPPPPS---SEEEEE-HHHHTTT--BHHHHHHHHHH-TTSS-EEE-HHHHH-SSSSHHHHHHHTT----GGGEEE--HHHHHHHHHHTS-SEEEEESS-HHHHHTT-EEPB-SS--SPP--EEEEEEHHHHHH-TTHHHHHTTTTTT--HHHHHHHHTTTSB-TTSSB-SS-PPPHHHHHHHHHHHTT--S--GGGGTTT--PPPPTT---PPP---------------------------------------------------------------EEEE--SS--EEEESSSSTTSPEEEEEPTT-EEEEEEE-SSSSEEEEE-TTS-EEEEEGGGSB--HHHHTTSPB--TT-

Sequence (1144 aa):
EGEGESIEDVALSFLLSNGLIKPAPIRVGSKEFTEQLILGKLLVLLLRDAGFEAEDLTGAGGTALIRQMVEAGEIDVYPEYTGTATSVHHGIPVTALPTTAERAYVLAKSLDAPQGLTWLTPFAFNNTYTLLARQELIDEGIQTIDDLAVYMNANDAPLTICVEGEFYARPDGLDGLQTLYGFAFQEDNILVVETGDVYEKLRNGECDLAEGFSTDGRITAWNFVPLEDSLAFFPFYNPAPVVRQEVLDLHPEIAGLLNQLSGLLDEATMAALNAQVDIGPDGELASGDEASVEEVAYNFLRANRLVALPEIVVASTDATEGFQSILSNMLMLLLADAGYQPVAQTDLGGNLAVRTAMLNGEVDLYIETVTTALAEYHGLPVAALPTTSERAYALAQNLDRENDIVWLDLLPYAETTALVEGEELTTLGIASLDDLALYMIANDSPLAICMDNEFFGSELNGIEALQQLYGFAFEPDKILLMAEDELLAGLESGECDVAATNRLDAAARGYTILEDPLGFFLTSGSAPVMRKTILDQNPELGTVINGLVALLDAETISDLDRQVELGEDGEEESGDEHDAYTVARDFLVENELIEPPVEEPAVDEAAEEGAGSQSTERENPAVEETGTEAPPADATPTEGEGGGETGQTPSPPDSPALTQTSPSAEMLASASAGGGEGDAATASASSPGIAREPGIIIASMTDTEQQLMGTMMVTLLRSAGYPVVDRTASGTSPDLRAMLESGEIDLYPEFTGVALSLYHNIPPSALPTTADGAFSLVKDLDAALNIAWIRKASFDSTYGLAVSPAVAARGLRTLLDLTAAVQADPTALTICVDDDFFNDVELGLASLAELYEMKPSPESIVLLADDEIYRSLRDGTCDVGKISRTDARVGAWQLTVLDDPLGAFPNYSPAPVTRNEVLARYPEMEQRLAALGPLLTPEVITDLNAQIELGQDGEPATGDEASIAQVATTFLCENQLMGDCTVIDNVATTATVMPDGTAAPDVTTEITPVLAMIPITNVTPGEASTLDLLVNEAIAAEEAVAPTAEPVVVSPTEENDESRPADADITISTPATFGVNAREAANATATVVAILPRATTVQAIGRTVDSSWLQILTADGEVAWVFTAAVISNPDRIAQLPVVDPAE

pLDDT: mean 77.2, std 22.57, range [22.97, 98.5]